Protein 8HLK (pdb70)

Nearest PDB structures (foldseek):
  8hlk-assembly1_A-2  TM=1.001E+00  e=0.000E+00  Microcystis aeruginosa
  9bfe-assembly1_B  TM=8.488E-01  e=1.029E-86  Brevibacillus parabrevis
  5n81-assembly2_B  TM=9.228E-01  e=1.358E-44  Brevibacillus parabrevis
  7ywj-assembly2_B  TM=9.121E-01  e=2.657E-44  Brevibacillus parabrevis
  8g98-assembly2_B  TM=8.875E-01  e=1.009E-35  Acinetobacter baumannii AB307-0294

Radius of gyration: 35.36 Å; Cα contacts (8 Å, |Δi|>4): 1828; chains: 1; bounding box: 59×69×119 Å

InterPro domains:
  IPR000873 AMP-dependent synthetase/ligase domain [PF00501] (478-823)
  IPR001242 Condensation domain [PF00668] (13-458)
  IPR001242 Condensation domain [PF00668] (1062-1270)
  IPR009081 Phosphopantetheine binding ACP domain [PF00550] (982-1042)
  IPR009081 Phosphopantetheine binding ACP domain [PS50075] (974-1049)
  IPR010071 Amino acid adenylation domain [TIGR01733] (499-895)
  IPR020459 AMP-binding [PR00154] (615-626)
  IPR020459 AMP-binding [PR00154] (627-635)
  IPR020806 Polyketide synthase-like, phosphopantetheine-binding domain [SM00823] (980-1049)
  IPR020845 AMP-binding, conserved site [PS00455] (620-631)
  IPR023213 Chloramphenicol acetyltransferase-like domain superfamily [G3DSA:3.30.559.10] (18-389)
  IPR023213 Chloramphenicol acetyltransferase-like domain superfamily [G3DSA:3.30.559.10] (1068-1242)
  IPR025110 AMP-binding enzyme, C-terminal domain [PF13193] (879-953)
  IPR036736 ACP-like superfamily [G3DSA:1.10.1200.10] (968-1049)
  IPR036736 ACP-like superfamily [SSF47336] (972-1043)
  IPR045851 AMP-binding enzyme domain superfamily [G3DSA:3.30.300.30] (865-967)

Organism: Microcystis aeruginosa (NCBI:txid1126)

Sequence (910 aa):
SIYPLSPMQEGMLFHSLYTPDSGIYCSQTLITLEGEINLTVFRQAWEKVVERHSVLRTLFLWIVRKKVDLPWDYQDWRNLLLQTERQQGFEFKVAPLMRCLMIQLSDQTYKFLCNHHHIILDGWSMPIIYQEVLGFYEAGIQGKSHHLPSPRPYQDYIVWLQEQNPSVAESYWQRTLEGFMTPTPLRVDRLQPTYKEYNCHLSASLSKDLQSLAQKHNLTLSTLVQAAWAILLSRYSGESEVLFGVTVSGRPHDLSGVERRVGLFINTLPLRVSIRESDLLLSWLQELQQKQAEIQDYAYVSLAEIQRLSDIPPGVPLFESLVVFENYSLRVKDVENFEETNYPLTVVAIPRQELLIQLIYDTSRFTQDTIERMAGHLQTILTGIVTDPRQRVTQLPILTTQEQHQLLVEWNNTEADYPLDKSLHQLFEEQAAQNPQGIAVIFEDQKLTYQQLNNRGNQLAHCLRDKGVGPESLVGIFMERSLEMVIGLLGILKAGGAYVPLDPDYPTERLGDILSDSGVSLVLTQESLGDFLPQTGAESLCLDRDWEKIATYSPENHFNLTTPENLAYVIYTSGKPKGVLISHRGLMNLICWHQDAFEITPLDKITQLARIAFDAAVWELWPCLTAGASLVLVKPEIMQSPPDLRDWLIAQEITVSFLPTPLVEKILSLEWDENIALRIILTGGDKLHHYPSGLMPFKLINNYGPTENSVVTTSGLVRDYEEGNPPSPSIGKPVYNTKIYILDQNLQPLPIGVPGELHISSVGLARGYLNRLELTQEKFISNPFNSGILYKTGDLVRYLPEGNIEFLGRIDNQVKLRGLRIELGEIEAVLETHSEVEKAVVILREDTSDNQRLVAYIVRKSPSLGIGELRRFLQQQLPAYMVPSAFVILSDFPLNNNGKIDRKKLPVPD

Foldseek 3Di:
DKFFAAPVLVVQVVCLVPPPLDCLQKWKKKFQFDDDAPPVQLQVLQVVLCQQAQLQQKADDVRIIDGDRDATEDADDAEVVCCCVDVPVPDSDAHRDSHGSWYWYAYHSGMIMIIHGLSWFDPQFVVVSVVSSVQSRVQPVVVHDSDDDRADHCSVVRVVLVVDDLVVLLVVLLVVQEVFAAALFQLLWDFAADKDKDKQWDDLVLLVLLCVVCVVQVHDSLLLLVLLVLLNSCQQRLFQKHKAKEFDPQRDPVCSPPDDGTTRGATIDIQIAGADQQAFQRVSSVVSRVSVVVNSVSRSAHLVSSCVSHNYDPPDHNYLEYEYEPVDNDIDDIDIPSVSDDRQWYWYWDSDSTIMIMIMHRCNIHPPVSVVQVSQQSNQQSVQCSVDRRDRSNFRDRGDPVQCCVAFPVLQPFADDFCQFDFLLVLLVVLCVVFVQFFAEAEPHDTAGSLRLLLLLLLLLVVVVVVPAAFAAEEEEAEDPDSLRSSVLSNSVLVNHAYEYDFQPDQQVVLVVSCVLNVHQEYEYAPVRVVRHDPNNHHYDHCHPCVVVSNVGGSDRDPDDYHQQTFHYWAFDPVHTWIFTWGRSLLRQLLVQVCVVVVDAQDAEFEAEFGPNDLVNVSRRRNRSSHNHYYYYDDVVQLVDLVSVLVVCQVVQGAEYEDEQVSVLVVLPPQHDQDGNHAEYEYEDAFHQAAHDQNDNHWYKAFDDDPQFNGGFAIDTGHHDDPLADRGDFNHGGIHQKRKAFARPVRHGHGASRKGWIKMFGSRGTPATRPCVVVRDVAWDQDPSDRTIIGTDQWIWGAHDVGTIGTQGGVVQDDHSLPQSRRQSSLQSQLCPPAQFSGKGKGQALDDDPHGQIEMETEGPDPPDDPVNSQVSSCVRHNPSSGTPYYHYDNDFCADSRGYGDSNPDDHDD

B-factor: mean 69.95, std 33.74, range [22.79, 327.16]

Secondary structure (DSSP, 8-state):
--BPPPHHHHHHHHHHHHS-S--SSEEEEEEEE-S---HHHHHHHHHHHHHHSGGGGEEEE--EEEE-S-------------IIIIIIT-------SSS-SEEEE--SS-EEEEEEETTT--TTHHHHHHHHHHHHHHSSSSS-----PPPP-SSHHHHHHHHS-HHHHHHHHHHHTTT--SPPP-SSS-----EEEEEEEPPHHHHHHHHHHHHHHT--HHHHHHHHHHHHHHHHH--SEEEEEEE-----TTTTSS----S----EEEEEEE--TT-BHHHHHHHHHHHHHHHHHT-SS-HHHHHHHSSSPTTS-S-SEEEEE-----EEEEEE--TT---SEEEEEEESSSEEEEEEEETTT--HHHHHHHHHHHHHHHHHHHH-TTSBGGGS--S-HHHHHIIIIITT-------SS--HHHHHHHHHHH-TTSEEEEETTEEEEHHHHHHHHHHHHHHHHHTT--TT-EEEE---SSHHHHHHHHHHHHHT-EEEE--TTS-HHHHHHHHHHHT-SEEEE-HHHHTTS--SS-EEEETTTTHHHHHTS--S-------TTSEEEEEEE----EEEEEEHHHHHHHHHHHHHHTT--TT-EEEE-S-TTSGGGHHHHHHHHTTT-EEEE--HHHHT-HHHHHHHHHHTT-SEEE--HHHHHHHTTS---SS-S--EEEEESS----PPPTT-SSEEEEEE--GGGSS-SEEEEE-S--SS--SS----EE-TTEEEEEE-TTS-B--TT--EEEEEEETT--SEETT-HHHHHHHEEE-SSSSSEEEEEEEEEEE-TTS-EEEEEEGGG--TT---SS-HHHHHHHHHHSTTEEEEEEES-SS-SS----EEEEEESSTT--HHHHHHHHHHHS-SSSS-SEEEEESS--B-TTS-B-GGGSPPP-

Structure (mmCIF, N/CA/C/O backbone):
data_8HLK
#
_entry.id   8HLK
#
_cell.length_a   152.534
_cell.length_b   152.534
_cell.length_c   135.738
_cell.angle_alpha   90.00
_cell.angle_beta   90.00
_cell.angle_gamma   120.00
#
_symmetry.space_group_name_H-M   'P 31 2 1'
#
loop_
_entity.id
_entity.type
_entity.pdbx_description
1 polymer 'Microcystin synthetase B (Fragment)'
2 non-polymer LEUCINE
3 non-polymer 'ADENOSINE MONOPHOSPHATE'
4 water water
#
loop_
_atom_site.group_PDB
_atom_site.id
_atom_site.type_symbol
_atom_site.label_atom_id
_atom_site.label_alt_id
_atom_site.label_comp_id
_atom_site.label_asym_id
_atom_site.label_entity_id
_atom_site.label_seq_id
_atom_site.pdbx_PDB_ins_code
_atom_site.Cartn_x
_atom_site.Cartn_y
_atom_site.Cartn_z
_atom_site.occupancy
_atom_site.B_iso_or_equiv
_atom_site.auth_seq_id
_atom_site.auth_comp_id
_atom_site.auth_asym_id
_atom_site.auth_atom_id
_atom_site.pdbx_PDB_model_num
ATOM 1 N N . SER A 1 14 ? 71.054 6.188 22.508 1.00 95.00 14 SER A N 1
ATOM 2 C CA . SER A 1 14 ? 69.949 5.753 21.612 1.00 97.65 14 SER A CA 1
ATOM 3 C C . SER A 1 14 ? 69.513 6.896 20.676 1.00 91.46 14 SER A C 1
ATOM 4 O O . SER A 1 14 ? 68.359 6.990 20.261 1.00 81.28 14 SER A O 1
ATOM 7 N N . ILE A 1 15 ? 70.463 7.764 20.317 1.00 95.20 15 ILE A N 1
ATOM 8 C CA . ILE A 1 15 ? 70.319 8.646 19.170 1.00 114.53 15 ILE A CA 1
ATOM 9 C C . ILE A 1 15 ? 71.079 7.987 18.029 1.00 118.94 15 ILE A C 1
ATOM 10 O O . ILE A 1 15 ? 72.308 7.882 18.078 1.00 117.96 15 ILE A O 1
ATOM 15 N N . TYR A 1 16 ? 70.336 7.512 17.022 1.00 105.88 16 TYR A N 1
ATOM 16 C CA . TYR A 1 16 ? 70.993 6.938 15.865 1.00 98.37 16 TYR A CA 1
ATOM 17 C C . TYR A 1 16 ? 70.212 7.207 14.580 1.00 79.02 16 TYR A C 1
ATOM 18 O O . TYR A 1 16 ? 68.976 7.258 14.555 1.00 61.14 16 TYR A O 1
ATOM 27 N N . PRO A 1 17 ? 70.960 7.382 13.467 1.00 87.81 17 PRO A N 1
ATOM 28 C CA . PRO A 1 17 ? 70.378 7.377 12.121 1.00 102.64 17 PRO A CA 1
ATOM 29 C C . PRO A 1 17 ? 69.893 5.995 11.648 1.00 100.61 17 PRO A C 1
ATOM 30 O O . PRO A 1 17 ? 70.529 4.982 11.960 1.00 83.17 17 PRO A O 1
ATOM 34 N N . LEU A 1 18 ? 68.781 5.971 10.877 1.00 87.38 18 LEU A N 1
ATOM 35 C CA . LEU A 1 18 ? 68.305 4.788 10.158 1.00 68.15 18 LEU A CA 1
ATOM 36 C C . LEU A 1 18 ? 69.357 4.280 9.169 1.00 67.78 18 LEU A C 1
ATOM 37 O O . LEU A 1 18 ? 70.188 5.042 8.698 1.00 65.53 18 LEU A O 1
ATOM 42 N N . SER A 1 19 ? 69.355 2.967 8.891 1.00 74.68 19 SER A N 1
ATOM 43 C CA . SER A 1 19 ? 70.067 2.434 7.734 1.00 67.62 19 SER A CA 1
ATOM 44 C C . SER A 1 19 ? 69.316 2.848 6.470 1.00 61.27 19 SER A C 1
ATOM 45 O O . SER A 1 19 ? 68.093 3.033 6.479 1.00 54.58 19 SER A O 1
ATOM 48 N N . PRO A 1 20 ? 70.007 2.941 5.322 1.00 54.28 20 PRO A N 1
ATOM 49 C CA . PRO A 1 20 ? 69.330 3.297 4.079 1.00 55.33 20 PRO A CA 1
ATOM 50 C C . PRO A 1 20 ? 68.100 2.404 3.924 1.00 58.78 20 PRO A C 1
ATOM 51 O O . PRO A 1 20 ? 66.988 2.848 3.635 1.00 56.03 20 PRO A O 1
ATOM 55 N N . MET A 1 21 ? 68.315 1.111 4.183 1.00 67.11 21 MET A N 1
ATOM 56 C CA . MET A 1 21 ? 67.269 0.125 3.994 1.00 62.91 21 MET A CA 1
ATOM 57 C C . MET A 1 21 ? 66.114 0.431 4.955 1.00 52.92 21 MET A C 1
ATOM 58 O O . MET A 1 21 ? 64.955 0.259 4.623 1.00 51.60 21 MET A O 1
ATOM 63 N N . GLN A 1 22 ? 66.431 0.955 6.140 1.00 63.60 22 GLN A N 1
ATOM 64 C CA . GLN A 1 22 ? 65.415 1.326 7.108 1.00 67.18 22 GLN A CA 1
ATOM 65 C C . GLN A 1 22 ? 64.638 2.552 6.628 1.00 60.74 22 GLN A C 1
ATOM 66 O O . GLN A 1 22 ? 63.421 2.616 6.786 1.00 55.58 22 GLN A O 1
ATOM 72 N N . GLU A 1 23 ? 65.348 3.538 6.074 1.00 59.86 23 GLU A N 1
ATOM 73 C CA . GLU A 1 23 ? 64.702 4.760 5.614 1.00 68.85 23 GLU A CA 1
ATOM 74 C C . GLU A 1 23 ? 63.692 4.423 4.528 1.00 70.80 23 GLU A C 1
ATOM 75 O O . GLU A 1 23 ? 62.491 4.666 4.709 1.00 67.63 23 GLU A O 1
ATOM 81 N N . GLY A 1 24 ? 64.220 3.866 3.422 1.00 62.70 24 GLY A N 1
ATOM 82 C CA . GLY A 1 24 ? 63.404 3.431 2.304 1.00 57.93 24 GLY A CA 1
ATOM 83 C C . GLY A 1 24 ? 62.091 2.851 2.806 1.00 56.29 24 GLY A C 1
ATOM 84 O O . GLY A 1 24 ? 61.020 3.329 2.471 1.00 69.00 24 GLY A O 1
ATOM 85 N N . MET A 1 25 ? 62.210 1.862 3.684 1.00 54.22 25 MET A N 1
ATOM 86 C CA . MET A 1 25 ? 61.075 1.190 4.270 1.00 54.66 25 MET A CA 1
ATOM 87 C C . MET A 1 25 ? 60.139 2.168 4.970 1.00 50.90 25 MET A C 1
ATOM 88 O O . MET A 1 25 ? 58.920 2.049 4.866 1.00 50.78 25 MET A O 1
ATOM 93 N N . LEU A 1 26 ? 60.707 3.108 5.723 1.00 52.13 26 LEU A N 1
ATOM 94 C CA . LEU A 1 26 ? 59.882 4.016 6.507 1.00 64.91 26 LEU A CA 1
ATOM 95 C C . LEU A 1 26 ? 59.004 4.855 5.576 1.00 68.62 26 LEU A C 1
ATOM 96 O O . LEU A 1 26 ? 57.768 4.805 5.680 1.00 69.19 26 LEU A O 1
ATOM 101 N N . PHE A 1 27 ? 59.675 5.597 4.675 1.00 62.48 27 PHE A N 1
ATOM 102 C CA . PHE A 1 27 ? 59.046 6.438 3.656 1.00 60.39 27 PHE A CA 1
ATOM 103 C C . PHE A 1 27 ? 57.949 5.701 2.897 1.00 58.45 27 PHE A C 1
ATOM 104 O O . PHE A 1 27 ? 56.839 6.214 2.707 1.00 58.33 27 PHE A O 1
ATOM 112 N N . HIS A 1 28 ? 58.281 4.477 2.485 1.00 59.95 28 HIS A N 1
ATOM 113 C CA . HIS A 1 28 ? 57.337 3.644 1.777 1.00 61.08 28 HIS A CA 1
ATOM 114 C C . HIS A 1 28 ? 56.074 3.457 2.612 1.00 61.42 28 HIS A C 1
ATOM 115 O O . HIS A 1 28 ? 54.983 3.468 2.064 1.00 59.48 28 HIS A O 1
ATOM 122 N N . SER A 1 29 ? 56.219 3.345 3.938 1.00 68.62 29 SER A N 1
ATOM 123 C CA . SER A 1 29 ? 55.090 3.043 4.807 1.00 71.14 29 SER A CA 1
ATOM 124 C C . SER A 1 29 ? 54.290 4.305 5.099 1.00 72.31 29 SER A C 1
ATOM 125 O O . SER A 1 29 ? 53.060 4.263 5.131 1.00 69.85 29 SER A O 1
ATOM 128 N N . LEU A 1 30 ? 55.023 5.408 5.316 1.00 79.85 30 LEU A N 1
ATOM 129 C CA . LEU A 1 30 ? 54.469 6.706 5.681 1.00 81.46 30 LEU A CA 1
ATOM 130 C C . LEU A 1 30 ? 53.642 7.362 4.576 1.00 85.64 30 LEU A C 1
ATOM 131 O O . LEU A 1 30 ? 52.804 8.201 4.905 1.00 73.06 30 LEU A O 1
ATOM 136 N N . TYR A 1 31 ? 53.935 7.070 3.292 1.00 85.80 31 TYR A N 1
ATOM 137 C CA . TYR A 1 31 ? 53.339 7.835 2.206 1.00 76.63 31 TYR A CA 1
ATOM 138 C C . TYR A 1 31 ? 52.644 6.981 1.149 1.00 73.49 31 TYR A C 1
ATOM 139 O O . TYR A 1 31 ? 51.983 7.548 0.284 1.00 76.13 31 TYR A O 1
ATOM 148 N N . THR A 1 32 ? 52.799 5.653 1.163 1.00 73.58 32 THR A N 1
ATOM 149 C CA . THR A 1 32 ? 51.943 4.815 0.331 1.00 69.40 32 THR A CA 1
ATOM 150 C C . THR A 1 32 ? 50.737 4.413 1.170 1.00 75.90 32 THR A C 1
ATOM 151 O O . THR A 1 32 ? 50.838 4.399 2.393 1.00 84.91 32 THR A O 1
ATOM 155 N N . PRO A 1 33 ? 49.562 4.111 0.565 1.00 82.18 33 PRO A N 1
ATOM 156 C CA . PRO A 1 33 ? 48.369 3.778 1.348 1.00 97.62 33 PRO A CA 1
ATOM 157 C C . PRO A 1 33 ? 48.611 2.474 2.112 1.00 105.12 33 PRO A C 1
ATOM 158 O O . PRO A 1 33 ? 49.467 1.683 1.708 1.00 90.72 33 PRO A O 1
ATOM 162 N N . ASP A 1 34 ? 47.877 2.289 3.224 1.00 120.56 34 ASP A N 1
ATOM 163 C CA . ASP A 1 34 ? 48.005 1.110 4.074 1.00 124.60 34 ASP A CA 1
ATOM 164 C C . ASP A 1 34 ? 48.258 -0.109 3.182 1.00 118.52 34 ASP A C 1
ATOM 165 O O . ASP A 1 34 ? 47.519 -0.368 2.230 1.00 97.24 34 ASP A O 1
ATOM 170 N N . SER A 1 35 ? 49.355 -0.818 3.485 1.00 123.48 35 SER A N 1
ATOM 171 C CA . SER A 1 35 ? 50.006 -1.730 2.554 1.00 128.60 35 SER A CA 1
ATOM 172 C C . SER A 1 35 ? 50.116 -3.119 3.175 1.00 120.01 35 SER A C 1
ATOM 173 O O . SER A 1 35 ? 49.531 -4.081 2.682 1.00 115.59 35 SER A O 1
ATOM 176 N N . GLY A 1 36 ? 50.883 -3.208 4.264 1.00 106.68 36 GLY A N 1
ATOM 177 C CA . GLY A 1 36 ? 51.193 -4.489 4.864 1.00 93.42 36 GLY A CA 1
ATOM 178 C C . GLY A 1 36 ? 52.141 -5.300 3.987 1.00 86.08 36 GLY A C 1
ATOM 179 O O . GLY A 1 36 ? 52.163 -6.524 4.062 1.00 86.19 36 GLY A O 1
ATOM 180 N N . ILE A 1 37 ? 52.928 -4.612 3.155 1.00 82.55 37 ILE A N 1
ATOM 181 C CA . ILE A 1 37 ? 53.995 -5.266 2.418 1.00 88.73 37 ILE A CA 1
ATOM 182 C C . ILE A 1 37 ? 55.067 -5.653 3.433 1.00 83.33 37 ILE A C 1
ATOM 183 O O . ILE A 1 37 ? 55.669 -6.720 3.341 1.00 82.36 37 ILE A O 1
ATOM 188 N N . TYR A 1 38 ? 55.260 -4.763 4.412 1.00 85.13 38 TYR A N 1
ATOM 189 C CA . TYR A 1 38 ? 56.327 -4.861 5.393 1.00 80.40 38 TYR A CA 1
ATOM 190 C C . TYR A 1 38 ? 55.867 -5.538 6.689 1.00 81.29 38 TYR A C 1
ATOM 191 O O . TYR A 1 38 ? 56.613 -5.596 7.665 1.00 63.31 38 TYR A O 1
ATOM 200 N N . CYS A 1 39 ? 54.622 -6.021 6.698 1.00 74.75 39 CYS A N 1
ATOM 201 C CA . CYS A 1 39 ? 54.085 -6.754 7.821 1.00 74.96 39 CYS A CA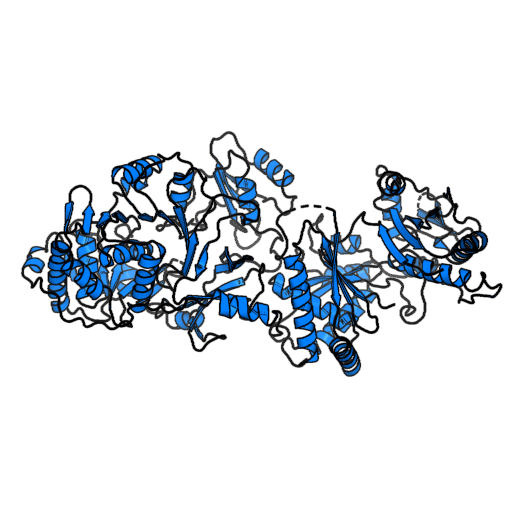 1
ATOM 202 C C . CYS A 1 39 ? 54.488 -8.213 7.670 1.00 77.17 39 CYS A C 1
ATOM 203 O O . CYS A 1 39 ? 54.112 -8.879 6.701 1.00 110.76 39 CYS A O 1
ATOM 206 N N . SER A 1 40 ? 55.300 -8.668 8.626 1.00 82.76 40 SER A N 1
ATOM 207 C CA . SER A 1 40 ? 55.591 -10.075 8.828 1.00 84.28 40 SER A CA 1
ATOM 208 C C . SER A 1 40 ? 54.791 -10.587 10.022 1.00 80.23 40 SER A C 1
ATOM 209 O O . SER A 1 40 ? 54.818 -9.977 11.095 1.00 74.69 40 SER A O 1
ATOM 212 N N . GLN A 1 41 ? 54.075 -11.696 9.791 1.00 74.67 41 GLN A N 1
ATOM 213 C CA . GLN A 1 41 ? 53.356 -12.426 10.820 1.00 74.85 41 GLN A CA 1
ATOM 214 C C . GLN A 1 41 ? 54.022 -13.790 11.021 1.00 78.85 41 GLN A C 1
ATOM 215 O O . GLN A 1 41 ? 54.610 -14.349 10.099 1.00 85.19 41 GLN A O 1
ATOM 221 N N . THR A 1 42 ? 53.966 -14.303 12.252 1.00 80.82 42 THR A N 1
ATOM 222 C CA . THR A 1 42 ? 54.439 -15.641 12.556 1.00 80.20 42 THR A CA 1
ATOM 223 C C . THR A 1 42 ? 53.430 -16.272 13.503 1.00 88.24 42 THR A C 1
ATOM 224 O O . THR A 1 42 ? 52.939 -15.590 14.397 1.00 101.73 42 THR A O 1
ATOM 228 N N . LEU A 1 43 ? 53.117 -17.554 13.295 1.00 85.67 43 LEU A N 1
ATOM 229 C CA . LEU A 1 43 ? 52.028 -18.184 14.017 1.00 85.67 43 LEU A CA 1
ATOM 230 C C . LEU A 1 43 ? 52.468 -19.544 14.556 1.00 103.54 43 LEU A C 1
ATOM 231 O O . LEU A 1 43 ? 52.873 -20.410 13.789 1.00 115.27 43 LEU A O 1
ATOM 236 N N . ILE A 1 44 ? 52.348 -19.733 15.878 1.00 118.99 44 ILE A N 1
ATOM 237 C CA . ILE A 1 44 ? 52.999 -20.825 16.593 1.00 112.02 44 ILE A CA 1
ATOM 238 C C . ILE A 1 44 ? 51.947 -21.742 17.224 1.00 111.12 44 ILE A C 1
ATOM 239 O O . ILE A 1 44 ? 51.256 -21.320 18.153 1.00 97.77 44 ILE A O 1
ATOM 244 N N . THR A 1 45 ? 51.847 -22.989 16.721 1.00 117.25 45 THR A N 1
ATOM 245 C CA . THR A 1 45 ? 51.035 -24.041 17.331 1.00 115.19 45 THR A CA 1
ATOM 246 C C . THR A 1 45 ? 51.773 -24.612 18.546 1.00 114.91 45 THR A C 1
ATOM 247 O O . THR A 1 45 ? 52.813 -25.261 18.412 1.00 108.03 45 THR A O 1
ATOM 251 N N . LEU A 1 46 ? 51.226 -24.353 19.738 1.00 123.69 46 LEU A N 1
ATOM 252 C CA . LEU A 1 46 ? 51.744 -24.889 20.990 1.00 133.14 46 LEU A CA 1
ATOM 253 C C . LEU A 1 46 ? 50.753 -25.920 21.531 1.00 164.61 46 LEU A C 1
ATOM 254 O O . LEU A 1 46 ? 49.549 -25.727 21.373 1.00 199.99 46 LEU A O 1
ATOM 259 N N . GLU A 1 47 ? 51.243 -27.002 22.171 1.00 176.59 47 GLU A N 1
ATOM 260 C CA . GLU A 1 47 ? 50.369 -27.888 22.940 1.00 161.67 47 GLU A CA 1
ATOM 261 C C . GLU A 1 47 ? 51.072 -28.462 24.176 1.00 143.87 47 GLU A C 1
ATOM 262 O O . GLU A 1 47 ? 52.293 -28.659 24.212 1.00 111.99 47 GLU A O 1
ATOM 268 N N . GLY A 1 48 ? 50.230 -28.744 25.183 1.00 136.10 48 GLY A N 1
ATOM 269 C CA . GLY A 1 48 ? 50.632 -28.866 26.573 1.00 132.07 48 GLY A CA 1
ATOM 270 C C . GLY A 1 48 ? 49.847 -27.879 27.434 1.00 132.69 48 GLY A C 1
ATOM 271 O O . GLY A 1 48 ? 48.732 -27.490 27.074 1.00 132.47 48 GLY A O 1
ATOM 272 N N . GLU A 1 49 ? 50.433 -27.505 28.578 1.00 123.52 49 GLU A N 1
ATOM 273 C CA . GLU A 1 49 ? 49.961 -26.368 29.354 1.00 122.61 49 GLU A CA 1
ATOM 274 C C . GLU A 1 49 ? 51.140 -25.426 29.571 1.00 112.45 49 GLU A C 1
ATOM 275 O O . GLU A 1 49 ? 52.296 -25.839 29.456 1.00 102.25 49 GLU A O 1
ATOM 281 N N . ILE A 1 50 ? 50.822 -24.154 29.853 1.00 106.26 50 ILE A N 1
ATOM 282 C CA . ILE A 1 50 ? 51.818 -23.098 29.952 1.00 115.14 50 ILE A CA 1
ATOM 283 C C . ILE A 1 50 ? 51.522 -22.222 31.163 1.00 105.99 50 ILE A C 1
ATOM 284 O O . ILE A 1 50 ? 50.383 -21.817 31.387 1.00 100.61 50 ILE A O 1
ATOM 289 N N . ASN A 1 51 ? 52.574 -21.870 31.900 1.00 104.56 51 ASN A N 1
ATOM 290 C CA . ASN A 1 51 ? 52.460 -20.746 32.804 1.00 121.25 51 ASN A CA 1
ATOM 291 C C . ASN A 1 51 ? 52.388 -19.463 31.972 1.00 110.50 51 ASN A C 1
ATOM 292 O O . ASN A 1 51 ? 53.422 -18.868 31.673 1.00 101.16 51 ASN A O 1
ATOM 297 N N . LEU A 1 52 ? 51.153 -19.056 31.625 1.00 97.18 52 LEU A N 1
ATOM 298 C CA . LEU A 1 52 ? 50.886 -17.831 30.880 1.00 93.22 52 LEU A CA 1
ATOM 299 C C . LEU A 1 52 ? 51.687 -16.672 31.479 1.00 93.51 52 LEU A C 1
ATOM 300 O O . LEU A 1 52 ? 52.307 -15.890 30.757 1.00 100.70 52 LEU A O 1
ATOM 305 N N . THR A 1 53 ? 51.670 -16.553 32.807 1.00 91.81 53 THR A N 1
ATOM 306 C CA . THR A 1 53 ? 52.301 -15.420 33.456 1.00 100.68 53 THR A CA 1
ATOM 307 C C . THR A 1 53 ? 53.778 -15.352 33.067 1.00 105.98 53 THR A C 1
ATOM 308 O O . THR A 1 53 ? 54.277 -14.268 32.791 1.00 94.86 53 THR A O 1
ATOM 312 N N . VAL A 1 54 ? 54.464 -16.507 33.050 1.00 120.80 54 VAL A N 1
ATOM 313 C CA . VAL A 1 54 ? 55.908 -16.565 32.844 1.00 122.18 54 VAL A CA 1
ATOM 314 C C . VAL A 1 54 ? 56.226 -16.512 31.348 1.00 117.00 54 VAL A C 1
ATOM 315 O O . VAL A 1 54 ? 57.242 -15.943 30.951 1.00 107.93 54 VAL A O 1
ATOM 319 N N . PHE A 1 55 ? 55.368 -17.116 30.520 1.00 106.33 55 PHE A N 1
ATOM 320 C CA . PHE A 1 55 ? 55.521 -17.023 29.078 1.00 98.32 55 PHE A CA 1
ATOM 321 C C . PHE A 1 55 ? 55.531 -15.555 28.649 1.00 95.76 55 PHE A C 1
ATOM 322 O O . PHE A 1 55 ? 56.389 -15.173 27.860 1.00 88.76 55 PHE A O 1
ATOM 330 N N . ARG A 1 56 ? 54.599 -14.739 29.172 1.00 87.32 56 ARG A N 1
ATOM 331 C CA . ARG A 1 56 ? 54.605 -13.307 28.898 1.00 93.72 56 ARG A CA 1
ATOM 332 C C . ARG A 1 56 ? 55.937 -12.703 29.366 1.00 100.95 56 ARG A C 1
ATOM 333 O O . ARG A 1 56 ? 56.627 -12.021 28.607 1.00 99.23 56 ARG A O 1
ATOM 341 N N . GLN A 1 57 ? 56.339 -12.987 30.607 1.00 112.60 57 GLN A N 1
ATOM 342 C CA . GLN A 1 57 ? 57.536 -12.375 31.169 1.00 114.08 57 GLN A CA 1
ATOM 343 C C . GLN A 1 57 ? 58.777 -12.795 30.382 1.00 113.70 57 GLN A C 1
ATOM 344 O O . GLN A 1 57 ? 59.767 -12.066 30.385 1.00 105.38 57 GLN A O 1
ATOM 350 N N . ALA A 1 58 ? 58.723 -13.972 29.732 1.00 111.31 58 ALA A N 1
ATOM 351 C CA . ALA A 1 58 ? 59.781 -14.419 28.834 1.00 98.10 58 ALA A CA 1
ATOM 352 C C . ALA A 1 58 ? 59.932 -13.410 27.697 1.00 91.71 58 ALA A C 1
ATOM 353 O O . ALA A 1 58 ? 61.024 -12.888 27.464 1.00 79.52 58 ALA A O 1
ATOM 355 N N . TRP A 1 59 ? 58.802 -13.112 27.040 1.00 83.71 59 TRP A N 1
ATOM 356 C CA . TRP A 1 59 ? 58.759 -12.165 25.941 1.00 83.01 59 TRP A CA 1
ATOM 357 C C . TRP A 1 59 ? 59.280 -10.805 26.396 1.00 90.10 59 TRP A C 1
ATOM 358 O O . TRP A 1 59 ? 60.047 -10.159 25.677 1.00 84.79 59 TRP A O 1
ATOM 369 N N . GLU A 1 60 ? 58.889 -10.394 27.607 1.00 92.33 60 GLU A N 1
ATOM 370 C CA . GLU A 1 60 ? 59.346 -9.122 28.150 1.00 105.52 60 GLU A CA 1
ATOM 371 C C . GLU A 1 60 ? 60.868 -9.168 28.339 1.00 98.13 60 GLU A C 1
ATOM 372 O O . GLU A 1 60 ? 61.562 -8.163 28.146 1.00 77.03 60 GLU A O 1
ATOM 378 N N . LYS A 1 61 ? 61.393 -10.341 28.718 1.00 100.94 61 LYS A N 1
ATOM 379 C CA . LYS A 1 61 ? 62.826 -10.486 28.909 1.00 107.53 61 LYS A CA 1
ATOM 380 C C . LYS A 1 61 ? 63.507 -10.233 27.566 1.00 93.29 61 LYS A C 1
ATOM 381 O O . LYS A 1 61 ? 64.464 -9.454 27.499 1.00 77.28 61 LYS A O 1
ATOM 387 N N . VAL A 1 62 ? 62.973 -10.848 26.495 1.00 81.54 62 VAL A N 1
ATOM 388 C CA . VAL A 1 62 ? 63.596 -10.713 25.186 1.00 79.31 62 VAL A CA 1
ATOM 389 C C . VAL A 1 62 ? 63.529 -9.248 24.761 1.00 74.17 62 VAL A C 1
ATOM 390 O O . VAL A 1 62 ? 64.522 -8.714 24.276 1.00 75.12 62 VAL A O 1
ATOM 394 N N . VAL A 1 63 ? 62.388 -8.599 25.037 1.00 63.45 63 VAL A N 1
ATOM 395 C CA . VAL A 1 63 ? 62.165 -7.213 24.670 1.00 62.24 63 VAL A CA 1
ATOM 396 C C . VAL A 1 63 ? 63.081 -6.281 25.453 1.00 70.08 63 VAL A C 1
ATOM 397 O O . VAL A 1 63 ? 63.322 -5.140 25.054 1.00 69.78 63 VAL A O 1
ATOM 401 N N . GLU A 1 64 ? 63.531 -6.746 26.610 1.00 73.23 64 GLU A N 1
ATOM 402 C CA . GLU A 1 64 ? 64.337 -5.906 27.467 1.00 76.16 64 GLU A CA 1
ATOM 403 C C . GLU A 1 64 ? 65.779 -5.944 26.962 1.00 68.43 64 GLU A C 1
ATOM 404 O O . GLU A 1 64 ? 66.563 -5.060 27.280 1.00 61.63 64 GLU A O 1
ATOM 410 N N . ARG A 1 65 ? 66.159 -6.965 26.183 1.00 74.62 65 ARG A N 1
ATOM 411 C CA . ARG A 1 65 ? 67.583 -7.147 25.914 1.00 85.52 65 ARG A CA 1
ATOM 412 C C . ARG A 1 65 ? 67.941 -6.714 24.498 1.00 81.69 65 ARG A C 1
ATOM 413 O O . ARG A 1 65 ? 68.934 -6.015 24.300 1.00 79.61 65 ARG A O 1
ATOM 421 N N . HIS A 1 66 ? 67.104 -7.097 23.530 1.00 77.76 66 HIS A N 1
ATOM 422 C CA . HIS A 1 66 ? 67.266 -6.677 22.148 1.00 68.25 66 HIS A CA 1
ATOM 423 C C . HIS A 1 66 ? 66.768 -5.246 21.939 1.00 74.68 66 HIS A C 1
ATOM 424 O O . HIS A 1 66 ? 65.558 -4.979 22.059 1.00 61.24 66 HIS A O 1
ATOM 431 N N . SER A 1 67 ? 67.701 -4.336 21.597 1.00 66.84 67 SER A N 1
ATOM 432 C CA . SER A 1 67 ? 67.356 -2.920 21.528 1.00 68.55 67 SER A CA 1
ATOM 433 C C . SER A 1 67 ? 66.248 -2.635 20.497 1.00 73.00 67 SER A C 1
ATOM 434 O O . SER A 1 67 ? 65.312 -1.910 20.816 1.00 75.40 67 SER A O 1
ATOM 437 N N . VAL A 1 68 ? 66.271 -3.264 19.309 1.00 78.59 68 VAL A N 1
ATOM 438 C CA . VAL A 1 68 ? 65.270 -2.998 18.274 1.00 71.95 68 VAL A CA 1
ATOM 439 C C . VAL A 1 68 ? 63.872 -3.376 18.753 1.00 68.19 68 VAL A C 1
ATOM 440 O O . VAL A 1 68 ? 62.884 -2.926 18.176 1.00 72.62 68 VAL A O 1
ATOM 444 N N . LEU A 1 69 ? 63.774 -4.225 19.777 1.00 69.40 69 LEU A N 1
ATOM 445 C CA . LEU A 1 69 ? 62.461 -4.690 20.197 1.00 72.61 69 LEU A CA 1
ATOM 446 C C . LEU A 1 69 ? 61.811 -3.664 21.115 1.00 68.70 69 LEU A C 1
ATOM 447 O O . LEU A 1 69 ? 60.694 -3.896 21.570 1.00 60.33 69 LEU A O 1
ATOM 452 N N . ARG A 1 70 ? 62.530 -2.563 21.377 1.00 64.87 70 ARG A N 1
ATOM 453 C CA . ARG A 1 70 ? 61.972 -1.386 22.029 1.00 80.97 70 ARG A CA 1
ATOM 454 C C . ARG A 1 70 ? 62.527 -0.115 21.355 1.00 97.79 70 ARG A C 1
ATOM 455 O O . ARG A 1 70 ? 63.026 0.806 22.019 1.00 77.56 70 ARG A O 1
ATOM 463 N N . THR A 1 71 ? 62.449 -0.056 20.010 1.00 94.54 71 THR A N 1
ATOM 464 C CA . THR A 1 71 ? 62.864 1.141 19.290 1.00 86.74 71 THR A CA 1
ATOM 465 C C . THR A 1 71 ? 61.639 1.827 18.695 1.00 85.43 71 THR A C 1
ATOM 466 O O . THR A 1 71 ? 60.579 1.199 18.538 1.00 71.35 71 THR A O 1
ATOM 470 N N . LEU A 1 72 ? 61.835 3.131 18.427 1.00 75.34 72 LEU A N 1
ATOM 471 C CA . LEU A 1 72 ? 60.847 3.991 17.797 1.00 79.24 72 LEU A CA 1
ATOM 472 C C . LEU A 1 72 ? 61.532 4.931 16.808 1.00 72.55 72 LEU A C 1
ATOM 473 O O . LEU A 1 72 ? 62.755 5.118 16.830 1.00 58.22 72 LEU A O 1
ATOM 478 N N . PHE A 1 73 ? 60.709 5.513 15.930 1.00 75.33 73 PHE A N 1
ATOM 479 C CA . PHE A 1 73 ? 61.236 6.293 14.824 1.00 88.99 73 PHE A CA 1
ATOM 480 C C . PHE A 1 73 ? 60.718 7.714 14.941 1.00 84.45 73 PHE A C 1
ATOM 481 O O . PHE A 1 73 ? 59.533 7.927 15.242 1.00 81.12 73 PHE A O 1
ATOM 489 N N . LEU A 1 74 ? 61.633 8.655 14.678 1.00 78.97 74 LEU A N 1
ATOM 490 C CA . LEU A 1 74 ? 61.288 10.070 14.634 1.00 93.86 74 LEU A CA 1
ATOM 491 C C . LEU A 1 74 ? 61.449 10.609 13.209 1.00 104.47 74 LEU A C 1
ATOM 492 O O . LEU A 1 74 ? 62.538 10.500 12.630 1.00 90.08 74 LEU A O 1
ATOM 497 N N . TRP A 1 75 ? 60.368 11.216 12.667 1.00 121.89 75 TRP A N 1
ATOM 498 C CA . TRP A 1 75 ? 60.341 11.678 11.280 1.00 115.59 75 TRP A CA 1
ATOM 499 C C . TRP A 1 75 ? 59.823 13.126 11.152 1.00 111.82 75 TRP A C 1
ATOM 500 O O . TRP A 1 75 ? 58.908 13.537 11.911 1.00 125.02 75 TRP A O 1
ATOM 511 N N . ILE A 1 84 ? 64.234 9.961 9.917 1.00 84.45 84 ILE A N 1
ATOM 512 C CA . ILE A 1 84 ? 65.702 10.214 9.746 1.00 90.89 84 ILE A CA 1
ATOM 513 C C . ILE A 1 84 ? 66.453 9.832 11.034 1.00 93.62 84 ILE A C 1
ATOM 514 O O . ILE A 1 84 ? 67.689 9.867 11.039 1.00 92.73 84 ILE A O 1
ATOM 519 N N . VAL A 1 85 ? 65.724 9.420 12.100 1.00 80.70 85 VAL A N 1
ATOM 520 C CA . VAL A 1 85 ? 66.331 9.082 13.390 1.00 92.28 85 VAL A CA 1
ATOM 521 C C . VAL A 1 85 ? 65.494 8.026 14.139 1.00 94.05 85 VAL A C 1
ATOM 522 O O . VAL A 1 85 ? 64.247 8.038 14.125 1.00 78.99 85 VAL A O 1
ATOM 526 N N . ARG A 1 86 ? 66.219 7.125 14.834 1.00 82.07 86 ARG A N 1
ATOM 527 C CA . ARG A 1 86 ? 65.617 6.047 15.608 1.00 84.32 86 ARG A CA 1
ATOM 528 C C . ARG A 1 86 ? 66.054 6.132 17.076 1.00 83.17 86 ARG A C 1
ATOM 529 O O . ARG A 1 86 ? 67.205 6.501 17.355 1.00 69.64 86 ARG A O 1
ATOM 537 N N . LYS A 1 87 ? 65.131 5.740 17.987 1.00 72.45 87 LYS A N 1
ATOM 538 C CA . LYS A 1 87 ? 65.298 5.860 19.433 1.00 84.10 87 LYS A CA 1
ATOM 539 C C . LYS A 1 87 ? 65.033 4.511 20.097 1.00 94.76 87 LYS A C 1
ATOM 540 O O . LYS A 1 87 ? 63.975 3.919 19.867 1.00 88.50 87 LYS A O 1
ATOM 546 N N . LYS A 1 88 ? 65.994 4.056 20.921 1.00 106.47 88 LYS A N 1
ATOM 547 C CA . LYS A 1 88 ? 65.798 2.939 21.839 1.00 114.80 88 LYS A CA 1
ATOM 548 C C . LYS A 1 88 ? 65.648 3.502 23.252 1.00 108.98 88 LYS A C 1
ATOM 549 O O . LYS A 1 88 ? 66.400 4.404 23.609 1.00 107.54 88 LYS A O 1
ATOM 555 N N . VAL A 1 89 ? 64.728 2.930 24.055 1.00 102.46 89 VAL A N 1
ATOM 556 C CA . VAL A 1 89 ? 64.158 3.634 25.193 1.00 102.40 89 VAL A CA 1
ATOM 557 C C . VAL A 1 89 ? 64.409 2.906 26.525 1.00 117.35 89 VAL A C 1
ATOM 558 O O . VAL A 1 89 ? 64.880 3.550 27.462 1.00 134.25 89 VAL A O 1
ATOM 562 N N . ASP A 1 90 ? 64.113 1.592 26.561 1.00 123.69 90 ASP A N 1
ATOM 563 C CA . ASP A 1 90 ? 64.188 0.755 27.797 1.00 118.08 90 ASP A CA 1
ATOM 564 C C . ASP A 1 90 ? 62.866 0.923 28.559 1.00 103.89 90 ASP A C 1
ATOM 565 O O . ASP A 1 90 ? 62.919 1.397 29.711 1.00 105.53 90 ASP A O 1
ATOM 570 N N . LEU A 1 91 ? 61.731 0.548 27.945 1.00 101.73 91 LEU A N 1
ATOM 571 C CA . LEU A 1 91 ? 60.413 0.788 28.606 1.00 104.14 91 LEU A CA 1
ATOM 572 C C . LEU A 1 91 ? 59.281 -0.094 28.048 1.00 108.35 91 LEU A C 1
ATOM 573 O O . LEU A 1 91 ? 58.722 -0.866 28.851 1.00 116.73 91 LEU A O 1
ATOM 578 N N . PRO A 1 92 ? 58.892 -0.048 26.749 1.00 115.12 92 PRO A N 1
ATOM 579 C CA . PRO A 1 92 ? 57.714 -0.780 26.245 1.00 121.31 92 PRO A CA 1
ATOM 580 C C . PRO A 1 92 ? 57.923 -2.287 26.050 1.00 143.66 92 PRO A C 1
ATOM 581 O O . PRO A 1 92 ? 59.052 -2.731 26.123 1.00 157.24 92 PRO A O 1
ATOM 585 N N . TRP A 1 93 ? 56.830 -3.021 25.810 1.00 155.88 93 TRP A N 1
ATOM 586 C CA . TRP A 1 93 ? 56.912 -4.491 25.603 1.00 172.08 93 TRP A CA 1
ATOM 587 C C . TRP A 1 93 ? 55.773 -4.961 24.701 1.00 144.15 93 TRP A C 1
ATOM 588 O O . TRP A 1 93 ? 55.367 -4.192 23.807 1.00 102.96 93 TRP A O 1
ATOM 599 N N . ASP A 1 94 ? 55.251 -6.165 24.947 1.00 140.86 94 ASP A N 1
ATOM 600 C CA . ASP A 1 94 ? 54.227 -6.748 24.106 1.00 132.51 94 ASP A CA 1
ATOM 601 C C . ASP A 1 94 ? 52.863 -6.695 24.781 1.00 125.50 94 ASP A C 1
ATOM 602 O O . ASP A 1 94 ? 52.743 -6.910 25.989 1.00 119.72 94 ASP A O 1
ATOM 607 N N . TYR A 1 95 ? 51.840 -6.393 23.982 1.00 124.74 95 TYR A N 1
ATOM 608 C CA . TYR A 1 95 ? 50.474 -6.619 24.405 1.00 140.01 95 TYR A CA 1
ATOM 609 C C . TYR A 1 95 ? 49.759 -7.848 23.875 1.00 133.23 95 TYR A C 1
ATOM 610 O O . TYR A 1 95 ? 49.725 -8.030 22.661 1.00 136.61 95 TYR A O 1
ATOM 619 N N . GLN A 1 96 ? 49.214 -8.675 24.784 1.00 128.30 96 GLN A N 1
ATOM 620 C CA . GLN A 1 96 ? 48.192 -9.643 24.406 1.00 127.55 96 GLN A CA 1
ATOM 621 C C . GLN A 1 96 ? 46.877 -8.888 24.268 1.00 138.44 96 GLN A C 1
ATOM 622 O O . GLN A 1 96 ? 46.689 -7.868 24.929 1.00 138.99 96 GLN A O 1
ATOM 628 N N . ASP A 1 97 ? 45.988 -9.395 23.405 1.00 154.85 97 ASP A N 1
ATOM 629 C CA . ASP A 1 97 ? 44.744 -8.707 23.092 1.00 178.84 97 ASP A CA 1
ATOM 630 C C . ASP A 1 97 ? 43.570 -9.518 23.638 1.00 186.49 97 ASP A C 1
ATOM 631 O O . ASP A 1 97 ? 42.733 -8.982 24.369 1.00 181.26 97 ASP A O 1
ATOM 636 N N . TRP A 1 98 ? 43.532 -10.815 23.298 1.00 180.60 98 TRP A N 1
ATOM 637 C CA . TRP A 1 98 ? 42.542 -11.721 23.862 1.00 155.99 98 TRP A CA 1
ATOM 638 C C . TRP A 1 98 ? 43.066 -13.160 23.905 1.00 138.01 98 TRP A C 1
ATOM 639 O O . TRP A 1 98 ? 44.249 -13.420 23.684 1.00 133.04 98 TRP A O 1
ATOM 650 N N . ARG A 1 99 ? 42.172 -14.074 24.293 1.00 119.95 99 ARG A N 1
ATOM 651 C CA . ARG A 1 99 ? 42.402 -15.508 24.303 1.00 112.78 99 ARG A CA 1
ATOM 652 C C . ARG A 1 99 ? 41.038 -16.165 24.081 1.00 130.17 99 ARG A C 1
ATOM 653 O O . ARG A 1 99 ? 40.104 -15.494 23.656 1.00 172.25 99 ARG A O 1
ATOM 661 N N . ASN A 1 100 ? 40.894 -17.462 24.373 1.00 137.30 100 ASN A N 1
ATOM 662 C CA . ASN A 1 100 ? 39.581 -18.092 24.459 1.00 120.41 100 ASN A CA 1
ATOM 663 C C . ASN A 1 100 ? 38.699 -17.634 23.289 1.00 107.65 100 ASN A C 1
ATOM 664 O O . ASN A 1 100 ? 38.107 -18.520 22.647 1.00 102.69 100 ASN A O 1
ATOM 669 N N . LEU A 1 112 ? 35.452 -24.455 12.416 1.00 109.59 112 LEU A N 1
ATOM 670 C CA . LEU A 1 112 ? 35.218 -23.161 13.118 1.00 127.50 112 LEU A CA 1
ATOM 671 C C . LEU A 1 112 ? 36.551 -22.432 13.315 1.00 145.23 112 LEU A C 1
ATOM 672 O O . LEU A 1 112 ? 36.855 -21.997 14.424 1.00 147.59 112 LEU A O 1
ATOM 677 N N . LEU A 1 113 ? 37.312 -22.249 12.216 1.00 153.30 113 LEU A N 1
ATOM 678 C CA . LEU A 1 113 ? 38.692 -21.769 12.273 1.00 148.90 113 LEU A CA 1
ATOM 679 C C . LEU A 1 113 ? 38.724 -20.277 12.608 1.00 145.48 113 LEU A C 1
ATOM 680 O O . LEU A 1 113 ? 39.304 -19.900 13.622 1.00 127.39 113 LEU A O 1
ATOM 685 N N . LEU A 1 114 ? 38.129 -19.439 11.743 1.00 151.79 114 LEU A N 1
ATOM 686 C CA . LEU A 1 114 ? 37.736 -18.071 12.079 1.00 164.23 114 LEU A CA 1
ATOM 687 C C . LEU A 1 114 ? 38.946 -17.170 12.324 1.00 152.97 114 LEU A C 1
ATOM 688 O O . LEU A 1 114 ? 38.759 -16.016 12.705 1.00 137.05 114 LEU A O 1
ATOM 693 N N . GLN A 1 115 ? 40.164 -17.685 12.095 1.00 156.21 115 GLN A N 1
ATOM 694 C CA . GLN A 1 115 ? 41.390 -16.969 12.425 1.00 147.82 115 GLN A CA 1
ATOM 695 C C . GLN A 1 115 ? 41.919 -16.319 11.152 1.00 141.89 115 GLN A C 1
ATOM 696 O O . GLN A 1 115 ? 42.034 -15.096 11.065 1.00 120.17 115 GLN A O 1
ATOM 702 N N . THR A 1 116 ? 42.218 -17.179 10.170 1.00 148.28 116 THR A N 1
ATOM 703 C CA . THR A 1 116 ? 42.568 -16.750 8.835 1.00 147.49 116 THR A CA 1
ATOM 704 C C . THR A 1 116 ? 41.467 -15.771 8.454 1.00 150.69 116 THR A C 1
ATOM 705 O O . THR A 1 116 ? 41.713 -14.573 8.301 1.00 135.47 116 THR A O 1
ATOM 709 N N . GLU A 1 117 ? 40.240 -16.303 8.508 1.00 168.64 117 GLU A N 1
ATOM 710 C CA . GLU A 1 117 ? 39.041 -15.675 7.977 1.00 180.27 117 GLU A CA 1
ATOM 711 C C . GLU A 1 117 ? 39.046 -14.168 8.205 1.00 186.61 117 GLU A C 1
ATOM 712 O O . GLU A 1 117 ? 38.933 -13.392 7.261 1.00 192.76 117 GLU A O 1
ATOM 718 N N . ARG A 1 118 ? 39.198 -13.772 9.467 1.00 188.22 118 ARG A N 1
ATOM 719 C CA . ARG A 1 118 ? 39.161 -12.371 9.848 1.00 182.86 118 ARG A CA 1
ATOM 720 C C . ARG A 1 118 ? 40.354 -12.112 10.760 1.00 166.01 118 ARG A C 1
ATOM 721 O O . ARG A 1 118 ? 41.157 -11.221 10.492 1.00 134.90 118 ARG A O 1
ATOM 729 N N . GLN A 1 119 ? 40.461 -12.948 11.803 1.00 176.85 119 GLN A N 1
ATOM 730 C CA . GLN A 1 119 ? 41.294 -12.678 12.962 1.00 173.45 119 GLN A CA 1
ATOM 731 C C . GLN A 1 119 ? 42.753 -12.568 12.539 1.00 145.56 119 GLN A C 1
ATOM 732 O O . GLN A 1 119 ? 43.561 -12.024 13.282 1.00 132.43 119 GLN A O 1
ATOM 738 N N . GLN A 1 120 ? 43.085 -13.064 11.345 1.00 136.67 120 GLN A N 1
ATOM 739 C CA . GLN A 1 120 ? 44.438 -12.904 10.851 1.00 135.73 120 GLN A CA 1
ATOM 740 C C . GLN A 1 120 ? 44.475 -12.016 9.613 1.00 133.70 120 GLN A C 1
ATOM 741 O O . GLN A 1 120 ? 45.554 -11.620 9.197 1.00 114.01 120 GLN A O 1
ATOM 747 N N . GLY A 1 121 ? 43.319 -11.707 9.019 1.00 138.45 121 GLY A N 1
ATOM 748 C CA . GLY A 1 121 ? 43.307 -10.992 7.756 1.00 135.47 121 GLY A CA 1
ATOM 749 C C . GLY A 1 121 ? 43.533 -9.493 7.932 1.00 145.76 121 GLY A C 1
ATOM 750 O O . GLY A 1 121 ? 43.990 -8.833 7.003 1.00 167.26 121 GLY A O 1
ATOM 751 N N . PHE A 1 122 ? 43.267 -8.977 9.139 1.00 138.85 122 PHE A N 1
ATOM 752 C CA . PHE A 1 122 ? 42.806 -7.607 9.301 1.00 137.43 122 PHE A CA 1
ATOM 753 C C . PHE A 1 122 ? 43.937 -6.655 9.693 1.00 133.77 122 PHE A C 1
ATOM 754 O O . PHE A 1 122 ? 43.662 -5.580 10.222 1.00 134.75 122 PHE A O 1
ATOM 762 N N . GLU A 1 123 ? 45.196 -7.003 9.390 1.00 137.12 123 GLU A N 1
ATOM 763 C CA . GLU A 1 123 ? 46.332 -6.234 9.891 1.00 130.66 123 GLU A CA 1
ATOM 764 C C . GLU A 1 123 ? 46.904 -5.378 8.767 1.00 133.21 123 GLU A C 1
ATOM 765 O O . GLU A 1 123 ? 47.693 -5.848 7.936 1.00 91.70 123 GLU A O 1
ATOM 771 N N . PHE A 1 124 ? 46.415 -4.129 8.777 1.00 144.19 124 PHE A N 1
ATOM 772 C CA . PHE A 1 124 ? 47.006 -2.979 8.117 1.00 149.30 124 PHE A CA 1
ATOM 773 C C . PHE A 1 124 ? 47.209 -1.879 9.165 1.00 144.50 124 PHE A C 1
ATOM 774 O O . PHE A 1 124 ? 46.481 -0.888 9.156 1.00 171.72 124 PHE A O 1
ATOM 782 N N . LYS A 1 125 ? 48.188 -2.061 10.077 1.00 119.33 125 LYS A N 1
ATOM 783 C CA . LYS A 1 125 ? 48.440 -1.095 11.142 1.00 107.33 125 LYS A CA 1
ATOM 784 C C . LYS A 1 125 ? 49.731 -1.388 11.928 1.00 101.78 125 LYS A C 1
ATOM 785 O O . LYS A 1 125 ? 49.824 -2.408 12.613 1.00 103.52 125 LYS A O 1
ATOM 791 N N . VAL A 1 126 ? 50.711 -0.459 11.877 1.00 99.65 126 VAL A N 1
ATOM 792 C CA . VAL A 1 126 ? 51.823 -0.388 12.835 1.00 107.81 126 VAL A CA 1
ATOM 793 C C . VAL A 1 126 ? 52.261 1.084 12.961 1.00 94.79 126 VAL A C 1
ATOM 794 O O . VAL A 1 126 ? 52.521 1.712 11.942 1.00 99.68 126 VAL A O 1
ATOM 798 N N . ALA A 1 127 ? 52.351 1.598 14.191 1.00 80.76 127 ALA A N 1
ATOM 799 C CA . ALA A 1 127 ? 52.839 2.983 14.394 1.00 74.57 127 ALA A CA 1
ATOM 800 C C . ALA A 1 127 ? 54.299 2.943 14.859 1.00 69.61 127 ALA A C 1
ATOM 801 O O . ALA A 1 127 ? 54.610 2.115 15.736 1.00 69.84 127 ALA A O 1
ATOM 803 N N . PRO A 1 128 ? 55.204 3.794 14.323 1.00 86.14 128 PRO A N 1
ATOM 804 C CA . PRO A 1 128 ? 56.599 3.852 14.785 1.00 95.99 128 PRO A CA 1
ATOM 805 C C . PRO A 1 128 ? 56.712 4.499 16.173 1.00 101.38 128 PRO A C 1
ATOM 806 O O . PRO A 1 128 ? 57.577 5.338 16.351 1.00 75.21 128 PRO A O 1
ATOM 810 N N . LEU A 1 129 ? 55.854 4.094 17.113 1.00 132.18 129 LEU A N 1
ATOM 811 C CA . LEU A 1 129 ? 55.851 4.676 18.481 1.00 139.79 129 LEU A CA 1
ATOM 812 C C . LEU A 1 129 ? 56.821 3.886 19.363 1.00 157.98 129 LEU A C 1
ATOM 813 O O . LEU A 1 129 ? 57.209 2.775 18.954 1.00 176.99 129 LEU A O 1
ATOM 818 N N . MET A 1 130 ? 57.202 4.436 20.521 1.00 156.09 130 MET A N 1
ATOM 819 C CA . MET A 1 130 ? 58.063 3.674 21.463 1.00 148.74 130 MET A CA 1
ATOM 820 C C . MET A 1 130 ? 57.443 2.288 21.636 1.00 123.21 130 MET A C 1
ATOM 821 O O . MET A 1 130 ? 58.184 1.294 21.499 1.00 74.12 130 MET A O 1
ATOM 826 N N . ARG A 1 131 ? 56.135 2.234 21.912 1.00 139.57 131 ARG A N 1
ATOM 827 C CA . ARG A 1 131 ? 55.434 0.928 22.014 1.00 151.63 131 ARG A CA 1
ATOM 828 C C . ARG A 1 131 ? 56.005 -0.006 20.946 1.00 145.84 131 ARG A C 1
ATOM 829 O O . ARG A 1 131 ? 55.787 0.270 19.749 1.00 154.01 131 ARG A O 1
ATOM 837 N N . CYS A 1 132 ? 56.709 -1.060 21.367 1.00 112.27 132 CYS A N 1
ATOM 838 C CA . CYS A 1 132 ? 57.351 -1.995 20.405 1.00 108.92 132 CYS A CA 1
ATOM 839 C C . CYS A 1 132 ? 56.429 -2.232 19.205 1.00 99.77 132 CYS A C 1
ATOM 840 O O . CYS A 1 132 ? 55.245 -2.567 19.420 1.00 136.90 132 CYS A O 1
ATOM 843 N N . LEU A 1 133 ? 56.953 -2.079 17.985 1.00 74.66 133 LEU A N 1
ATOM 844 C CA . LEU A 1 133 ? 56.141 -2.377 16.775 1.00 77.10 133 LEU A CA 1
ATOM 845 C C . LEU A 1 133 ? 56.032 -3.899 16.653 1.00 66.26 133 LEU A C 1
ATOM 846 O O . LEU A 1 133 ? 56.548 -4.447 15.659 1.00 61.73 133 LEU A O 1
ATOM 851 N N . MET A 1 134 ? 55.386 -4.547 17.627 1.00 69.22 134 MET A N 1
ATOM 852 C CA . MET A 1 134 ? 55.294 -6.029 17.648 1.00 66.45 134 MET A CA 1
ATOM 853 C C . MET A 1 134 ? 54.085 -6.419 18.500 1.00 67.24 134 MET A C 1
ATOM 854 O O . MET A 1 134 ? 54.183 -6.294 19.736 1.00 70.32 134 MET A O 1
ATOM 859 N N . ILE A 1 135 ? 52.986 -6.862 17.876 1.00 70.31 135 ILE A N 1
ATOM 860 C CA . ILE A 1 135 ? 51.792 -7.130 18.670 1.00 87.62 135 ILE A CA 1
ATOM 861 C C . ILE A 1 135 ? 51.594 -8.647 18.693 1.00 86.71 135 ILE A C 1
ATOM 862 O O . ILE A 1 135 ? 51.778 -9.314 17.683 1.00 89.02 135 ILE A O 1
ATOM 867 N N . GLN A 1 136 ? 51.260 -9.199 19.864 1.00 87.46 136 GLN A N 1
ATOM 868 C CA . GLN A 1 136 ? 51.156 -10.637 20.022 1.00 88.83 136 GLN A CA 1
ATOM 869 C C . GLN A 1 136 ? 49.758 -10.999 20.501 1.00 87.10 136 GLN A C 1
ATOM 870 O O . GLN A 1 136 ? 48.965 -10.101 20.775 1.00 89.94 136 GLN A O 1
ATOM 876 N N . LEU A 1 137 ? 49.521 -12.320 20.561 1.00 83.10 137 LEU A N 1
ATOM 877 C CA . LEU A 1 137 ? 48.204 -12.852 20.981 1.00 102.09 137 LEU A CA 1
ATOM 878 C C . LEU A 1 137 ? 48.493 -14.348 21.159 1.00 115.62 137 LEU A C 1
ATOM 879 O O . LEU A 1 137 ? 49.288 -14.878 20.361 1.00 114.01 137 LEU A O 1
ATOM 884 N N . SER A 1 138 ? 47.962 -14.896 22.270 1.00 113.07 138 SER A N 1
ATOM 885 C CA . SER A 1 138 ? 47.980 -16.349 22.576 1.00 110.75 138 SER A CA 1
ATOM 886 C C . SER A 1 138 ? 46.493 -16.703 22.565 1.00 107.72 138 SER A C 1
ATOM 887 O O . SER A 1 138 ? 45.710 -15.773 22.834 1.00 108.05 138 SER A O 1
ATOM 890 N N . ASP A 1 139 ? 46.093 -17.970 22.427 1.00 105.39 139 ASP A N 1
ATOM 891 C CA . ASP A 1 139 ? 44.699 -18.291 22.134 1.00 108.09 139 ASP A CA 1
ATOM 892 C C . ASP A 1 139 ? 44.150 -19.460 22.969 1.00 124.93 139 ASP A C 1
ATOM 893 O O . ASP A 1 139 ? 44.789 -19.933 23.902 1.00 136.73 139 ASP A O 1
ATOM 898 N N . GLN A 1 140 ? 42.918 -19.886 22.648 1.00 136.61 140 GLN A N 1
ATOM 899 C CA . GLN A 1 140 ? 42.189 -20.900 23.398 1.00 160.96 140 GLN A CA 1
ATOM 900 C C . GLN A 1 140 ? 42.791 -22.281 23.165 1.00 184.58 140 GLN A C 1
ATOM 901 O O . GLN A 1 140 ? 43.126 -22.989 24.115 1.00 215.89 140 GLN A O 1
ATOM 907 N N . THR A 1 141 ? 42.887 -22.660 21.885 1.00 180.95 141 THR A N 1
ATOM 908 C CA . THR A 1 141 ? 43.387 -23.968 21.501 1.00 186.59 141 THR A CA 1
ATOM 909 C C . THR A 1 141 ? 44.921 -23.921 21.422 1.00 201.00 141 THR A C 1
ATOM 910 O O . THR A 1 141 ? 45.540 -24.898 20.999 1.00 200.04 141 THR A O 1
ATOM 914 N N . TYR A 1 142 ? 45.522 -22.786 21.839 1.00 183.89 142 TYR A N 1
ATOM 915 C CA . TYR A 1 142 ? 46.937 -22.672 22.179 1.00 154.83 142 TYR A CA 1
ATOM 916 C C . TYR A 1 142 ? 47.748 -22.288 20.930 1.00 146.54 142 TYR A C 1
ATOM 917 O O . TYR A 1 142 ? 48.612 -23.050 20.501 1.00 143.37 142 TYR A O 1
ATOM 926 N N . LYS A 1 143 ? 47.490 -21.097 20.352 1.00 137.87 143 LYS A N 1
ATOM 927 C CA . LYS A 1 143 ? 48.169 -20.631 19.140 1.00 118.44 143 LYS A CA 1
ATOM 928 C C . LYS A 1 143 ? 48.717 -19.221 19.324 1.00 105.77 143 LYS A C 1
ATOM 929 O O . LYS A 1 143 ? 47.961 -18.294 19.602 1.00 103.17 143 LYS A O 1
ATOM 935 N N . PHE A 1 144 ? 50.023 -19.060 19.099 1.00 94.60 144 PHE A N 1
ATOM 936 C CA . PHE A 1 144 ? 50.668 -17.777 19.314 1.00 99.39 144 PHE A CA 1
ATOM 937 C C . PHE A 1 144 ? 50.939 -17.078 17.982 1.00 102.11 144 PHE A C 1
ATOM 938 O O . PHE A 1 144 ? 51.298 -17.723 17.000 1.00 104.96 144 PHE A O 1
ATOM 946 N N . LEU A 1 145 ? 50.787 -15.747 17.972 1.00 100.84 145 LEU A N 1
ATOM 947 C CA . LEU A 1 145 ? 50.834 -14.963 16.745 1.00 93.92 145 LEU A CA 1
ATOM 948 C C . LEU A 1 145 ? 51.621 -13.675 16.983 1.00 90.41 145 LEU A C 1
ATOM 949 O O . LEU A 1 145 ? 51.319 -12.920 17.906 1.00 86.98 145 LEU A O 1
ATOM 954 N N . CYS A 1 146 ? 52.628 -13.428 16.135 1.00 83.83 146 CYS A N 1
ATOM 955 C CA . CYS A 1 146 ? 53.527 -12.300 16.328 1.00 89.95 146 CYS A CA 1
ATOM 956 C C . CYS A 1 146 ? 53.612 -11.487 15.032 1.00 80.62 146 CYS A C 1
ATOM 957 O O . CYS A 1 146 ? 54.022 -12.000 13.999 1.00 82.75 146 CYS A O 1
ATOM 960 N N . ASN A 1 147 ? 53.196 -10.213 15.111 1.00 75.67 147 ASN A N 1
ATOM 961 C CA . ASN A 1 147 ? 53.222 -9.273 14.005 1.00 69.09 147 ASN A CA 1
ATOM 962 C C . ASN A 1 147 ? 54.289 -8.229 14.260 1.00 67.52 147 ASN A C 1
ATOM 963 O O . ASN A 1 147 ? 54.332 -7.664 15.341 1.00 72.85 147 ASN A O 1
ATOM 968 N N . HIS A 1 148 ? 55.102 -7.953 13.244 1.00 66.16 148 HIS A N 1
ATOM 969 C CA . HIS A 1 148 ? 56.187 -7.003 13.399 1.00 71.82 148 HIS A CA 1
ATOM 970 C C . HIS A 1 148 ? 56.550 -6.440 12.035 1.00 59.15 148 HIS A C 1
ATOM 971 O O . HIS A 1 148 ? 56.207 -7.007 11.027 1.00 75.95 148 HIS A O 1
ATOM 978 N N . HIS A 1 149 ? 57.296 -5.356 12.032 1.00 52.78 149 HIS A N 1
ATOM 979 C CA . HIS A 1 149 ? 57.607 -4.621 10.832 1.00 55.22 149 HIS A CA 1
ATOM 980 C C . HIS A 1 149 ? 59.090 -4.823 10.495 1.00 58.86 149 HIS A C 1
ATOM 981 O O . HIS A 1 149 ? 59.954 -4.771 11.385 1.00 60.56 149 HIS A O 1
ATOM 988 N N . HIS A 1 150 ? 59.409 -4.965 9.198 1.00 46.34 150 HIS A N 1
ATOM 989 C CA . HIS A 1 150 ? 60.749 -5.374 8.812 1.00 47.45 150 HIS A CA 1
ATOM 990 C C . HIS A 1 150 ? 61.759 -4.265 9.102 1.00 53.98 150 HIS A C 1
ATOM 991 O O . HIS A 1 150 ? 62.983 -4.474 8.954 1.00 47.81 150 HIS A O 1
ATOM 998 N N . ILE A 1 151 ? 61.252 -3.099 9.546 1.00 53.66 151 ILE A N 1
ATOM 999 C CA . ILE A 1 151 ? 62.146 -1.988 9.825 1.00 59.13 151 ILE A CA 1
ATOM 1000 C C . ILE A 1 151 ? 62.918 -2.234 11.123 1.00 58.02 151 ILE A C 1
ATOM 1001 O O . ILE A 1 151 ? 63.887 -1.533 11.397 1.00 57.97 151 ILE A O 1
ATOM 1006 N N . ILE A 1 152 ? 62.525 -3.256 11.898 1.00 63.00 152 ILE A N 1
ATOM 1007 C CA . ILE A 1 152 ? 63.270 -3.614 13.094 1.00 61.33 152 ILE A CA 1
ATOM 1008 C C . ILE A 1 152 ? 63.884 -5.005 13.008 1.00 59.83 152 ILE A C 1
ATOM 1009 O O . ILE A 1 152 ? 64.794 -5.296 13.759 1.00 60.31 152 ILE A O 1
ATOM 1014 N N . LEU A 1 153 ? 63.252 -5.907 12.250 1.00 66.30 153 LEU A N 1
ATOM 1015 C CA . LEU A 1 153 ? 63.708 -7.322 12.325 1.00 61.18 153 LEU A CA 1
ATOM 1016 C C . LEU A 1 153 ? 64.026 -7.934 10.959 1.00 60.60 153 LEU A C 1
ATOM 1017 O O . LEU A 1 153 ? 63.685 -7.321 9.931 1.00 66.72 153 LEU A O 1
ATOM 1022 N N . ASP A 1 154 ? 64.665 -9.108 10.978 1.00 61.81 154 ASP A N 1
ATOM 1023 C CA . ASP A 1 154 ? 65.069 -9.800 9.731 1.00 53.12 154 ASP A CA 1
ATOM 1024 C C . ASP A 1 154 ? 64.455 -11.196 9.710 1.00 56.37 154 ASP A C 1
ATOM 1025 O O . ASP A 1 154 ? 64.028 -11.664 10.784 1.00 53.20 154 ASP A O 1
ATOM 1030 N N . GLY A 1 155 ? 64.415 -11.840 8.541 1.00 65.00 155 GLY A N 1
ATOM 1031 C CA . GLY A 1 155 ? 63.957 -13.241 8.517 1.00 64.87 155 GLY A CA 1
ATOM 1032 C C . GLY A 1 155 ? 64.839 -14.039 9.456 1.00 63.89 155 GLY A C 1
ATOM 1033 O O . GLY A 1 155 ? 64.324 -14.964 10.113 1.00 72.09 155 GLY A O 1
ATOM 1034 N N . TRP A 1 156 ? 66.123 -13.674 9.533 1.00 60.19 156 TRP A N 1
ATOM 1035 C CA . TRP A 1 156 ? 67.036 -14.331 10.460 1.00 74.18 156 TRP A CA 1
ATOM 1036 C C . TRP A 1 156 ? 66.651 -14.112 11.920 1.00 69.11 156 TRP A C 1
ATOM 1037 O O . TRP A 1 156 ? 66.961 -14.946 12.762 1.00 70.46 156 TRP A O 1
ATOM 1048 N N . SER A 1 157 ? 66.001 -12.994 12.236 1.00 70.84 157 SER A N 1
ATOM 1049 C CA . SER A 1 157 ? 65.977 -12.551 13.617 1.00 68.68 157 SER A CA 1
ATOM 1050 C C . SER A 1 157 ? 64.897 -13.265 14.422 1.00 70.20 157 SER A C 1
ATOM 1051 O O . SER A 1 157 ? 65.006 -13.333 15.640 1.00 92.28 157 SER A O 1
ATOM 1054 N N . MET A 1 158 ? 63.882 -13.818 13.758 1.00 69.06 158 MET A N 1
ATOM 1055 C CA . MET A 1 158 ? 62.756 -14.396 14.467 1.00 75.96 158 MET A CA 1
ATOM 1056 C C . MET A 1 158 ? 63.163 -15.681 15.184 1.00 72.93 158 MET A C 1
ATOM 1057 O O . MET A 1 158 ? 62.879 -15.818 16.370 1.00 76.76 158 MET A O 1
ATOM 1062 N N . PRO A 1 159 ? 63.774 -16.687 14.510 1.00 75.01 159 PRO A N 1
ATOM 1063 C CA . PRO A 1 159 ? 64.283 -17.876 15.197 1.00 75.32 159 PRO A CA 1
ATOM 1064 C C . PRO A 1 159 ? 65.012 -17.545 16.498 1.00 66.91 159 PRO A C 1
ATOM 1065 O O . PRO A 1 159 ? 64.641 -18.066 17.538 1.00 85.86 159 PRO A O 1
ATOM 1069 N N . ILE A 1 160 ? 65.991 -16.635 16.453 1.00 59.27 160 ILE A N 1
ATOM 1070 C CA . ILE A 1 160 ? 66.694 -16.203 17.650 1.00 57.64 160 ILE A CA 1
ATOM 1071 C C . ILE A 1 160 ? 65.700 -15.810 18.743 1.00 63.45 160 ILE A C 1
ATOM 1072 O O . ILE A 1 160 ? 65.951 -16.016 19.925 1.00 78.82 160 ILE A O 1
ATOM 1077 N N . ILE A 1 161 ? 64.577 -15.217 18.358 1.00 66.03 161 ILE A N 1
ATOM 1078 C CA . ILE A 1 161 ? 63.669 -14.657 19.339 1.00 74.13 161 ILE A CA 1
ATOM 1079 C C . ILE A 1 161 ? 62.823 -15.771 19.976 1.00 73.88 161 ILE A C 1
ATOM 1080 O O . ILE A 1 161 ? 62.690 -15.767 21.197 1.00 73.52 161 ILE A O 1
ATOM 1085 N N . TYR A 1 162 ? 62.310 -16.743 19.198 1.00 72.94 162 TYR A N 1
ATOM 1086 C CA . TYR A 1 162 ? 61.664 -17.918 19.778 1.00 87.05 162 TYR A CA 1
ATOM 1087 C C . TYR A 1 162 ? 62.630 -18.606 20.741 1.00 84.24 162 TYR A C 1
ATOM 1088 O O . TYR A 1 162 ? 62.288 -18.822 21.899 1.00 74.94 162 TYR A O 1
ATOM 1097 N N . GLN A 1 163 ? 63.829 -18.948 20.252 1.00 85.53 163 GLN A N 1
ATOM 1098 C CA . GLN A 1 163 ? 64.791 -19.703 21.042 1.00 90.26 163 GLN A CA 1
ATOM 1099 C C . GLN A 1 163 ? 64.965 -18.995 22.373 1.00 81.29 163 GLN A C 1
ATOM 1100 O O . GLN A 1 163 ? 64.721 -19.593 23.413 1.00 94.29 163 GLN A O 1
ATOM 1106 N N . GLU A 1 164 ? 65.319 -17.709 22.328 1.00 77.03 164 GLU A N 1
ATOM 1107 C CA . GLU A 1 164 ? 65.557 -16.957 23.550 1.00 74.84 164 GLU A CA 1
ATOM 1108 C C . GLU A 1 164 ? 64.291 -16.834 24.404 1.00 81.54 164 GLU A C 1
ATOM 1109 O O . GLU A 1 164 ? 64.407 -16.663 25.612 1.00 87.77 164 GLU A O 1
ATOM 1115 N N . VAL A 1 165 ? 63.091 -16.908 23.808 1.00 90.42 165 VAL A N 1
ATOM 1116 C CA . VAL A 1 165 ? 61.866 -16.771 24.584 1.00 94.63 165 VAL A CA 1
ATOM 1117 C C . VAL A 1 165 ? 61.486 -18.115 25.206 1.00 94.02 165 VAL A C 1
ATOM 1118 O O . VAL A 1 165 ? 60.949 -18.155 26.310 1.00 100.24 165 VAL A O 1
ATOM 1122 N N . LEU A 1 166 ? 61.742 -19.211 24.491 1.00 84.26 166 LEU A N 1
ATOM 1123 C CA . LEU A 1 166 ? 61.526 -20.533 25.049 1.00 81.98 166 LEU A CA 1
ATOM 1124 C C . LEU A 1 166 ? 62.504 -20.824 26.197 1.00 83.64 166 LEU A C 1
ATOM 1125 O O . LEU A 1 166 ? 62.120 -21.440 27.185 1.00 75.32 166 LEU A O 1
ATOM 1130 N N . GLY A 1 167 ? 63.754 -20.360 26.095 1.00 82.65 167 GLY A N 1
ATOM 1131 C CA . GLY A 1 167 ? 64.775 -20.646 27.097 1.00 88.66 167 GLY A CA 1
ATOM 1132 C C . GLY A 1 167 ? 64.575 -19.894 28.417 1.00 88.21 167 GLY A C 1
ATOM 1133 O O . GLY A 1 167 ? 64.912 -20.433 29.463 1.00 98.35 167 GLY A O 1
ATOM 1134 N N . PHE A 1 168 ? 64.070 -18.650 28.346 1.00 80.61 168 PHE A N 1
ATOM 1135 C CA . PHE A 1 168 ? 63.663 -17.847 29.494 1.00 75.46 168 PHE A CA 1
ATOM 1136 C C . PHE A 1 168 ? 62.370 -18.377 30.140 1.00 77.69 168 PHE A C 1
ATOM 1137 O O . PHE A 1 168 ? 61.994 -17.997 31.254 1.00 75.47 168 PHE A O 1
ATOM 1145 N N . TYR A 1 169 ? 61.650 -19.250 29.442 1.00 78.19 169 TYR A N 1
ATOM 1146 C CA . TYR A 1 169 ? 60.454 -19.851 30.006 1.00 92.69 169 TYR A CA 1
ATOM 1147 C C . TYR A 1 169 ? 60.838 -21.120 30.764 1.00 109.63 169 TYR A C 1
ATOM 1148 O O . TYR A 1 169 ? 60.344 -21.336 31.867 1.00 122.50 169 TYR A O 1
ATOM 1157 N N . GLU A 1 170 ? 61.712 -21.949 30.167 1.00 109.29 170 GLU A N 1
ATOM 1158 C CA . GLU A 1 170 ? 62.057 -23.237 30.746 1.00 106.00 170 GLU A CA 1
ATOM 1159 C C . GLU A 1 170 ? 62.957 -23.042 31.958 1.00 95.77 170 GLU A C 1
ATOM 1160 O O . GLU A 1 170 ? 62.905 -23.831 32.890 1.00 102.19 170 GLU A O 1
ATOM 1166 N N . ALA A 1 171 ? 63.771 -21.992 31.955 1.00 94.81 171 ALA A N 1
ATOM 1167 C CA . ALA A 1 171 ? 64.504 -21.627 33.158 1.00 111.13 171 ALA A CA 1
ATOM 1168 C C . ALA A 1 171 ? 63.773 -20.479 33.860 1.00 106.89 171 ALA A C 1
ATOM 1169 O O . ALA A 1 171 ? 64.251 -19.352 33.928 1.00 113.88 171 ALA A O 1
ATOM 1171 N N . GLY A 1 172 ? 62.606 -20.796 34.418 1.00 108.62 172 GLY A N 1
ATOM 1172 C CA . GLY A 1 172 ? 61.689 -19.797 34.947 1.00 109.86 172 GLY A CA 1
ATOM 1173 C C . GLY A 1 172 ? 60.270 -20.352 35.069 1.00 113.52 172 GLY A C 1
ATOM 1174 O O . GLY A 1 172 ? 59.377 -19.687 35.584 1.00 103.82 172 GLY A O 1
ATOM 1175 N N . ILE A 1 173 ? 60.109 -21.593 34.617 1.00 113.97 173 ILE A N 1
ATOM 1176 C CA . ILE A 1 173 ? 58.839 -22.294 34.910 1.00 111.87 173 ILE A CA 1
ATOM 1177 C C . ILE A 1 173 ? 59.443 -23.132 36.035 1.00 131.20 173 ILE A C 1
ATOM 1178 O O . ILE A 1 173 ? 58.711 -23.923 36.660 1.00 128.93 173 ILE A O 1
ATOM 1183 N N . GLN A 1 174 ? 60.744 -22.925 36.296 1.00 131.26 174 GLN A N 1
ATOM 1184 C CA . GLN A 1 174 ? 61.482 -23.707 37.322 1.00 118.62 174 GLN A CA 1
ATOM 1185 C C . GLN A 1 174 ? 62.319 -22.755 38.178 1.00 110.02 174 GLN A C 1
ATOM 1186 O O . GLN A 1 174 ? 63.375 -23.183 38.671 1.00 101.69 174 GLN A O 1
ATOM 1192 N N . GLY A 1 175 ? 61.875 -21.509 38.328 1.00 110.28 175 GLY A N 1
ATOM 1193 C CA . GLY A 1 175 ? 62.577 -20.527 39.178 1.00 113.21 175 GLY A CA 1
ATOM 1194 C C . GLY A 1 175 ? 64.092 -20.608 39.097 1.00 129.47 175 GLY A C 1
ATOM 1195 O O . GLY A 1 175 ? 64.734 -20.499 40.157 1.00 125.34 175 GLY A O 1
ATOM 1196 N N . LYS A 1 176 ? 64.657 -20.758 37.896 1.00 127.03 176 LYS A N 1
ATOM 1197 C CA . LYS A 1 176 ? 66.135 -20.747 37.745 1.00 123.60 176 LYS A CA 1
ATOM 1198 C C . LYS A 1 176 ? 66.530 -19.609 36.802 1.00 120.87 176 LYS A C 1
ATOM 1199 O O . LYS A 1 176 ? 65.629 -18.879 36.363 1.00 120.94 176 LYS A O 1
ATOM 1205 N N . SER A 1 177 ? 67.824 -19.455 36.511 1.00 118.06 177 SER A N 1
ATOM 1206 C CA . SER A 1 177 ? 68.228 -18.431 35.554 1.00 113.64 177 SER A CA 1
ATOM 1207 C C . SER A 1 177 ? 68.717 -19.033 34.232 1.00 129.37 177 SER A C 1
ATOM 1208 O O . SER A 1 177 ? 69.552 -19.940 34.219 1.00 114.13 177 SER A O 1
ATOM 1211 N N . HIS A 1 178 ? 68.163 -18.498 33.127 1.00 130.86 178 HIS A N 1
ATOM 1212 C CA . HIS A 1 178 ? 68.609 -18.742 31.763 1.00 109.24 178 HIS A CA 1
ATOM 1213 C C . HIS A 1 178 ? 69.666 -17.699 31.410 1.00 105.57 178 HIS A C 1
ATOM 1214 O O . HIS A 1 178 ? 69.323 -16.589 31.015 1.00 97.26 178 HIS A O 1
ATOM 1221 N N . HIS A 1 179 ? 70.944 -18.063 31.594 1.00 106.58 179 HIS A N 1
ATOM 1222 C CA . HIS A 1 179 ? 72.067 -17.148 31.440 1.00 91.83 179 HIS A CA 1
ATOM 1223 C C . HIS A 1 179 ? 72.459 -17.082 29.969 1.00 87.07 179 HIS A C 1
ATOM 1224 O O . HIS A 1 179 ? 72.668 -18.131 29.356 1.00 91.39 179 HIS A O 1
ATOM 1231 N N . LEU A 1 180 ? 72.515 -15.854 29.414 1.00 83.20 180 LEU A N 1
ATOM 1232 C CA . LEU A 1 180 ? 72.873 -15.616 28.015 1.00 72.83 180 LEU A CA 1
ATOM 1233 C C . LEU A 1 180 ? 73.793 -14.410 27.926 1.00 57.07 180 LEU A C 1
ATOM 1234 O O . LEU A 1 180 ? 73.719 -13.517 28.743 1.00 58.66 180 LEU A O 1
ATOM 1239 N N . PRO A 1 181 ? 74.718 -14.332 26.951 1.00 63.22 181 PRO A N 1
ATOM 1240 C CA . PRO A 1 181 ? 75.565 -13.143 26.844 1.00 61.35 181 PRO A CA 1
ATOM 1241 C C . PRO A 1 181 ? 74.656 -11.946 26.579 1.00 65.23 181 PRO A C 1
ATOM 1242 O O . PRO A 1 181 ? 73.485 -12.113 26.230 1.00 73.06 181 PRO A O 1
ATOM 1246 N N . SER A 1 182 ? 75.176 -10.734 26.767 1.00 79.13 182 SER A N 1
ATOM 1247 C CA . SER A 1 182 ? 74.429 -9.541 26.392 1.00 86.05 182 SER A CA 1
ATOM 1248 C C . SER A 1 182 ? 74.685 -9.275 24.908 1.00 77.33 182 SER A C 1
ATOM 1249 O O . SER A 1 182 ? 75.823 -9.405 24.467 1.00 70.82 182 SER A O 1
ATOM 1252 N N . PRO A 1 183 ? 73.647 -8.937 24.099 1.00 75.39 183 PRO A N 1
ATOM 1253 C CA . PRO A 1 183 ? 73.767 -8.879 22.638 1.00 70.12 183 PRO A CA 1
ATOM 1254 C C . PRO A 1 183 ? 74.437 -7.587 22.206 1.00 72.01 183 PRO A C 1
ATOM 1255 O O . PRO A 1 183 ? 74.608 -6.706 23.038 1.00 75.48 183 PRO A O 1
ATOM 1259 N N . ARG A 1 184 ? 74.834 -7.478 20.931 1.00 80.58 184 ARG A N 1
ATOM 1260 C CA . ARG A 1 184 ? 75.260 -6.179 20.430 1.00 83.22 184 ARG A CA 1
ATOM 1261 C C . ARG A 1 184 ? 74.020 -5.329 20.182 1.00 95.55 184 ARG A C 1
ATOM 1262 O O . ARG A 1 184 ? 72.945 -5.854 19.881 1.00 102.27 184 ARG A O 1
ATOM 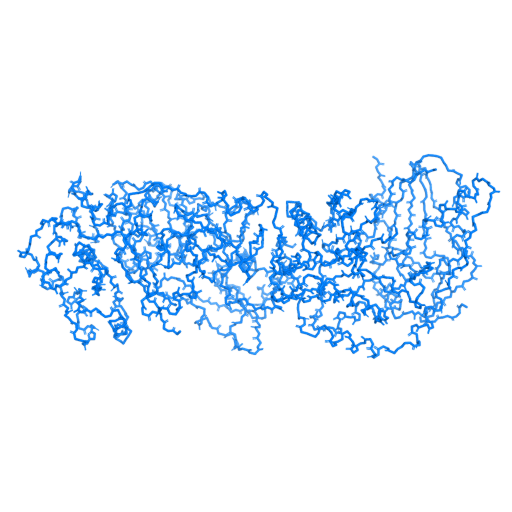1270 N N . PRO A 1 185 ? 74.130 -3.999 20.376 1.00 98.10 185 PRO A N 1
ATOM 1271 C CA . PRO A 1 185 ? 72.954 -3.130 20.375 1.00 112.90 185 PRO A CA 1
ATOM 1272 C C . PRO A 1 185 ? 72.318 -2.785 19.025 1.00 108.71 185 PRO A C 1
ATOM 1273 O O . PRO A 1 185 ? 71.305 -2.085 19.008 1.00 127.88 185 PRO A O 1
ATOM 1277 N N . TYR A 1 186 ? 72.960 -3.195 17.927 1.00 82.57 186 TYR A N 1
ATOM 1278 C CA . TYR A 1 186 ? 72.465 -2.889 16.551 1.00 99.27 186 TYR A CA 1
ATOM 1279 C C . TYR A 1 186 ? 72.485 -1.411 16.246 1.00 93.38 186 TYR A C 1
ATOM 1280 O O . TYR A 1 186 ? 71.881 -0.955 15.264 1.00 99.72 186 TYR A O 1
ATOM 1289 N N . GLN A 1 187 ? 73.054 -0.670 17.182 1.00 81.60 187 GLN A N 1
ATOM 1290 C CA . GLN A 1 187 ? 73.240 0.772 16.946 1.00 80.87 187 GLN A CA 1
ATOM 1291 C C . GLN A 1 187 ? 74.691 0.864 16.495 1.00 78.78 187 GLN A C 1
ATOM 1292 O O . GLN A 1 187 ? 75.148 1.969 16.148 1.00 92.34 187 GLN A O 1
ATOM 1298 N N . ASP A 1 188 ? 75.368 -0.289 16.493 1.00 72.18 188 ASP A N 1
ATOM 1299 C CA . ASP A 1 188 ? 76.774 -0.327 16.114 1.00 78.84 188 ASP A CA 1
ATOM 1300 C C . ASP A 1 188 ? 76.963 -1.017 14.765 1.00 80.12 188 ASP A C 1
ATOM 1301 O O . ASP A 1 188 ? 78.058 -1.006 14.197 1.00 85.01 188 ASP A O 1
ATOM 1306 N N . TYR A 1 189 ? 75.900 -1.663 14.277 1.00 82.90 189 TYR A N 1
ATOM 1307 C CA . TYR A 1 189 ? 75.757 -1.931 12.856 1.00 69.80 189 TYR A CA 1
ATOM 1308 C C . TYR A 1 189 ? 75.735 -0.586 12.145 1.00 68.39 189 TYR A C 1
ATOM 1309 O O . TYR A 1 189 ? 76.495 -0.355 11.207 1.00 54.27 189 TYR A O 1
ATOM 1318 N N . ILE A 1 190 ? 74.900 0.318 12.671 1.00 70.27 190 ILE A N 1
ATOM 1319 C CA . ILE A 1 190 ? 74.643 1.587 12.023 1.00 63.63 190 ILE A CA 1
ATOM 1320 C C . ILE A 1 190 ? 75.940 2.396 11.895 1.00 65.73 190 ILE A C 1
ATOM 1321 O O . ILE A 1 190 ? 76.185 2.974 10.831 1.00 65.55 190 ILE A O 1
ATOM 1326 N N . VAL A 1 191 ? 76.786 2.412 12.942 1.00 60.89 191 VAL A N 1
ATOM 1327 C CA . VAL A 1 191 ? 78.053 3.133 12.865 1.00 69.22 191 VAL A CA 1
ATOM 1328 C C . VAL A 1 191 ? 78.997 2.401 11.914 1.00 77.18 191 VAL A C 1
ATOM 1329 O O . VAL A 1 191 ? 79.820 3.022 11.237 1.00 81.37 191 VAL A O 1
ATOM 1333 N N . TRP A 1 192 ? 78.886 1.069 11.897 1.00 81.40 192 TRP A N 1
ATOM 1334 C CA . TRP A 1 192 ? 79.665 0.260 10.979 1.00 84.82 192 TRP A CA 1
ATOM 1335 C C . TRP A 1 192 ? 79.325 0.603 9.518 1.00 83.06 192 TRP A C 1
ATOM 1336 O O . TRP A 1 192 ? 80.233 0.858 8.723 1.00 74.42 192 TRP A O 1
ATOM 1347 N N . LEU A 1 193 ? 78.020 0.629 9.179 1.00 76.60 193 LEU A N 1
ATOM 1348 C CA . LEU A 1 193 ? 77.521 1.065 7.877 1.00 74.18 193 LEU A CA 1
ATOM 1349 C C . LEU A 1 193 ? 78.178 2.371 7.445 1.00 82.87 193 LEU A C 1
ATOM 1350 O O . LEU A 1 193 ? 78.619 2.507 6.307 1.00 75.53 193 LEU A O 1
ATOM 1355 N N . GLN A 1 194 ? 78.215 3.343 8.362 1.00 92.26 194 GLN A N 1
ATOM 1356 C CA . GLN A 1 194 ? 78.696 4.673 8.034 1.00 88.22 194 GLN A CA 1
ATOM 1357 C C . GLN A 1 194 ? 80.210 4.669 7.835 1.00 88.13 194 GLN A C 1
ATOM 1358 O O . GLN A 1 194 ? 80.721 5.504 7.100 1.00 92.71 194 GLN A O 1
ATOM 1364 N N . GLU A 1 195 ? 80.922 3.721 8.459 1.00 96.68 195 GLU A N 1
ATOM 1365 C CA . GLU A 1 195 ? 82.366 3.617 8.285 1.00 102.13 195 GLU A CA 1
ATOM 1366 C C . GLU A 1 195 ? 82.697 3.027 6.912 1.00 96.45 195 GLU A C 1
ATOM 1367 O O . GLU A 1 195 ? 83.843 3.058 6.466 1.00 92.66 195 GLU A O 1
ATOM 1373 N N . GLN A 1 196 ? 81.694 2.461 6.243 1.00 84.22 196 GLN A N 1
ATOM 1374 C CA . GLN A 1 196 ? 81.944 1.795 4.983 1.00 75.09 196 GLN A CA 1
ATOM 1375 C C . GLN A 1 196 ? 81.682 2.786 3.858 1.00 71.04 196 GLN A C 1
ATOM 1376 O O . GLN A 1 196 ? 80.850 3.679 4.002 1.00 84.16 196 GLN A O 1
ATOM 1382 N N . ASN A 1 197 ? 82.337 2.546 2.720 1.00 69.98 197 ASN A N 1
ATOM 1383 C CA . ASN A 1 197 ? 82.325 3.440 1.573 1.00 69.77 197 ASN A CA 1
ATOM 1384 C C . ASN A 1 197 ? 81.451 2.846 0.458 1.00 74.71 197 ASN A C 1
ATOM 1385 O O . ASN A 1 197 ? 81.911 2.014 -0.341 1.00 70.04 197 ASN A O 1
ATOM 1390 N N . PRO A 1 198 ? 80.164 3.268 0.348 1.00 72.59 198 PRO A N 1
ATOM 1391 C CA . PRO A 1 198 ? 79.251 2.776 -0.689 1.00 74.30 198 PRO A CA 1
ATOM 1392 C C . PRO A 1 198 ? 79.815 2.666 -2.103 1.00 72.84 198 PRO A C 1
ATOM 1393 O O . PRO A 1 198 ? 79.413 1.790 -2.849 1.00 90.97 198 PRO A O 1
ATOM 1397 N N . SER A 1 199 ? 80.734 3.550 -2.485 1.00 78.63 199 SER A N 1
ATOM 1398 C CA . SER A 1 199 ? 81.302 3.498 -3.823 1.00 84.52 199 SER A CA 1
ATOM 1399 C C . SER A 1 199 ? 82.156 2.237 -4.009 1.00 86.49 199 SER A C 1
ATOM 1400 O O . SER A 1 199 ? 82.323 1.795 -5.150 1.00 82.98 199 SER A O 1
ATOM 1403 N N . VAL A 1 200 ? 82.689 1.658 -2.914 1.00 78.07 200 VAL A N 1
ATOM 1404 C CA . VAL A 1 200 ? 83.498 0.443 -3.021 1.00 89.05 200 VAL A CA 1
ATOM 1405 C C . VAL A 1 200 ? 82.596 -0.729 -3.416 1.00 87.34 200 VAL A C 1
ATOM 1406 O O . VAL A 1 200 ? 82.903 -1.446 -4.364 1.00 84.25 200 VAL A O 1
ATOM 1410 N N . ALA A 1 201 ? 81.495 -0.908 -2.671 1.00 80.24 201 ALA A N 1
ATOM 1411 C CA . ALA A 1 201 ? 80.548 -1.992 -2.880 1.00 73.16 201 ALA A CA 1
ATOM 1412 C C . ALA A 1 201 ? 79.791 -1.820 -4.190 1.00 73.21 201 ALA A C 1
ATOM 1413 O O . ALA A 1 201 ? 79.393 -2.802 -4.805 1.00 71.58 201 ALA A O 1
ATOM 1415 N N . GLU A 1 202 ? 79.540 -0.568 -4.575 1.00 77.80 202 GLU A N 1
ATOM 1416 C CA . GLU A 1 202 ? 78.799 -0.283 -5.789 1.00 75.74 202 GLU A CA 1
ATOM 1417 C C . GLU A 1 202 ? 79.668 -0.613 -6.997 1.00 74.93 202 GLU A C 1
ATOM 1418 O O . GLU A 1 202 ? 79.157 -1.043 -8.022 1.00 63.99 202 GLU A O 1
ATOM 1424 N N . SER A 1 203 ? 80.982 -0.370 -6.905 1.00 85.04 203 SER A N 1
ATOM 1425 C CA . SER A 1 203 ? 81.840 -0.644 -8.048 1.00 89.38 203 SER A CA 1
ATOM 1426 C C . SER A 1 203 ? 81.897 -2.157 -8.236 1.00 87.44 203 SER A C 1
ATOM 1427 O O . SER A 1 203 ? 81.855 -2.646 -9.366 1.00 86.12 203 SER A O 1
ATOM 1430 N N . TYR A 1 204 ? 81.934 -2.868 -7.097 1.00 79.45 204 TYR A N 1
ATOM 1431 C CA . TYR A 1 204 ? 82.086 -4.315 -7.057 1.00 71.48 204 TYR A CA 1
ATOM 1432 C C . TYR A 1 204 ? 80.861 -5.017 -7.632 1.00 66.84 204 TYR A C 1
ATOM 1433 O O . TYR A 1 204 ? 81.028 -5.910 -8.461 1.00 55.76 204 TYR A O 1
ATOM 1442 N N . TRP A 1 205 ? 79.653 -4.635 -7.169 1.00 59.85 205 TRP A N 1
ATOM 1443 C CA . TRP A 1 205 ? 78.414 -5.148 -7.748 1.00 58.67 205 TRP A CA 1
ATOM 1444 C C . TRP A 1 205 ? 78.291 -4.761 -9.223 1.00 63.30 205 TRP A C 1
ATOM 1445 O O . TRP A 1 205 ? 77.721 -5.516 -10.004 1.00 64.40 205 TRP A O 1
ATOM 1456 N N . GLN A 1 206 ? 78.835 -3.611 -9.632 1.00 70.56 206 GLN A N 1
ATOM 1457 C CA . GLN A 1 206 ? 78.708 -3.212 -11.024 1.00 73.76 206 GLN A CA 1
ATOM 1458 C C . GLN A 1 206 ? 79.648 -4.100 -11.835 1.00 62.96 206 GLN A C 1
ATOM 1459 O O . GLN A 1 206 ? 79.206 -4.716 -12.805 1.00 59.61 206 GLN A O 1
ATOM 1465 N N . ARG A 1 207 ? 80.914 -4.209 -11.402 1.00 63.49 207 ARG A N 1
ATOM 1466 C CA . ARG A 1 207 ? 81.919 -4.963 -12.148 1.00 73.07 207 ARG A CA 1
ATOM 1467 C C . ARG A 1 207 ? 81.438 -6.401 -12.352 1.00 75.44 207 ARG A C 1
ATOM 1468 O O . ARG A 1 207 ? 81.462 -6.875 -13.490 1.00 78.21 207 ARG A O 1
ATOM 1476 N N . THR A 1 208 ? 80.984 -7.061 -11.258 1.00 71.63 208 THR A N 1
ATOM 1477 C CA . THR A 1 208 ? 80.742 -8.499 -11.250 1.00 62.94 208 THR A CA 1
ATOM 1478 C C . THR A 1 208 ? 79.398 -8.877 -11.870 1.00 59.98 208 THR A C 1
ATOM 1479 O O . THR A 1 208 ? 79.234 -10.040 -12.225 1.00 69.86 208 THR A O 1
ATOM 1483 N N . LEU A 1 209 ? 78.454 -7.946 -12.044 1.00 52.47 209 LEU A N 1
ATOM 1484 C CA . LEU A 1 209 ? 77.161 -8.317 -12.607 1.00 58.98 209 LEU A CA 1
ATOM 1485 C C . LEU A 1 209 ? 76.989 -7.866 -14.062 1.00 62.66 209 LEU A C 1
ATOM 1486 O O . LEU A 1 209 ? 75.878 -7.946 -14.609 1.00 55.25 209 LEU A O 1
ATOM 1491 N N . GLU A 1 210 ? 78.100 -7.468 -14.699 1.00 70.89 210 GLU A N 1
ATOM 1492 C CA . GLU A 1 210 ? 78.039 -6.610 -15.870 1.00 78.81 210 GLU A CA 1
ATOM 1493 C C . GLU A 1 210 ? 77.363 -7.324 -17.037 1.00 68.24 210 GLU A C 1
ATOM 1494 O O . GLU A 1 210 ? 76.338 -6.874 -17.547 1.00 84.70 210 GLU A O 1
ATOM 1500 N N . GLY A 1 211 ? 77.921 -8.441 -17.471 1.00 54.68 211 GLY A N 1
ATOM 1501 C CA . GLY A 1 211 ? 77.420 -9.060 -18.690 1.00 63.57 211 GLY A CA 1
ATOM 1502 C C . GLY A 1 211 ? 75.953 -9.488 -18.611 1.00 59.08 211 GLY A C 1
ATOM 1503 O O . GLY A 1 211 ? 75.345 -9.873 -19.600 1.00 57.67 211 GLY A O 1
ATOM 1504 N N . PHE A 1 212 ? 75.394 -9.436 -17.408 1.00 66.42 212 PHE A N 1
ATOM 1505 C CA . PHE A 1 212 ? 74.252 -10.256 -17.060 1.00 60.01 212 PHE A CA 1
ATOM 1506 C C . PHE A 1 212 ? 72.988 -9.432 -17.227 1.00 54.87 212 PHE A C 1
ATOM 1507 O O . PHE A 1 212 ? 72.697 -8.611 -16.365 1.00 67.74 212 PHE A O 1
ATOM 1515 N N . MET A 1 213 ? 72.231 -9.682 -18.298 1.00 58.52 213 MET A N 1
ATOM 1516 C CA . MET A 1 213 ? 71.297 -8.681 -18.796 1.00 64.98 213 MET A CA 1
ATOM 1517 C C . MET A 1 213 ? 69.839 -9.074 -18.539 1.00 68.57 213 MET A C 1
ATOM 1518 O O . MET A 1 213 ? 68.952 -8.217 -18.585 1.00 71.49 213 MET A O 1
ATOM 1523 N N . THR A 1 214 ? 69.578 -10.363 -18.271 1.00 70.18 214 THR A N 1
ATOM 1524 C CA . THR A 1 214 ? 68.245 -10.830 -17.884 1.00 65.35 214 THR A CA 1
ATOM 1525 C C . THR A 1 214 ? 68.378 -12.017 -16.920 1.00 63.35 214 THR A C 1
ATOM 1526 O O . THR A 1 214 ? 69.373 -12.760 -16.937 1.00 67.56 214 THR A O 1
ATOM 1530 N N . PRO A 1 215 ? 67.344 -12.273 -16.087 1.00 48.12 215 PRO A N 1
ATOM 1531 C CA . PRO A 1 215 ? 67.384 -13.371 -15.132 1.00 51.56 215 PRO A CA 1
ATOM 1532 C C . PRO A 1 215 ? 67.393 -14.771 -15.757 1.00 52.26 215 PRO A C 1
ATOM 1533 O O . PRO A 1 215 ? 66.729 -15.055 -16.750 1.00 51.15 215 PRO A O 1
ATOM 1537 N N . THR A 1 216 ? 68.159 -15.652 -15.116 1.00 48.06 216 THR A N 1
ATOM 1538 C CA . THR A 1 216 ? 68.222 -17.039 -15.482 1.00 41.48 216 THR A CA 1
ATOM 1539 C C . THR A 1 216 ? 66.814 -17.605 -15.529 1.00 39.28 216 THR A C 1
ATOM 1540 O O . THR A 1 216 ? 66.117 -17.564 -14.542 1.00 46.50 216 THR A O 1
ATOM 1544 N N . PRO A 1 217 ? 66.316 -18.091 -16.679 1.00 39.39 217 PRO A N 1
ATOM 1545 C CA . PRO A 1 217 ? 64.965 -18.595 -16.774 1.00 40.99 217 PRO A CA 1
ATOM 1546 C C . PRO A 1 217 ? 65.061 -20.067 -16.511 1.00 40.69 217 PRO A C 1
ATOM 1547 O O . PRO A 1 217 ? 66.038 -20.686 -16.937 1.00 46.20 217 PRO A O 1
ATOM 1551 N N . LEU A 1 218 ? 64.002 -20.573 -15.893 1.00 38.90 218 LEU A N 1
ATOM 1552 C CA . LEU A 1 218 ? 63.972 -21.934 -15.409 1.00 41.32 218 LEU A CA 1
ATOM 1553 C C . LEU A 1 218 ? 63.401 -22.871 -16.457 1.00 40.03 218 LEU A C 1
ATOM 1554 O O . LEU A 1 218 ? 63.569 -24.074 -16.309 1.00 53.43 218 LEU A O 1
ATOM 1559 N N . ARG A 1 219 ? 62.640 -22.322 -17.412 1.00 36.84 219 ARG A N 1
ATOM 1560 C CA . ARG A 1 219 ? 62.105 -23.014 -18.579 1.00 33.37 219 ARG A CA 1
ATOM 1561 C C . ARG A 1 219 ? 61.612 -24.428 -18.288 1.00 35.13 219 ARG A C 1
ATOM 1562 O O . ARG A 1 219 ? 61.677 -25.291 -19.150 1.00 40.34 219 ARG A O 1
ATOM 1570 N N . VAL A 1 220 ? 61.218 -24.671 -17.043 1.00 40.07 220 VAL A N 1
ATOM 1571 C CA . VAL A 1 220 ? 60.546 -25.953 -16.699 1.00 41.87 220 VAL A CA 1
ATOM 1572 C C . VAL A 1 220 ? 59.251 -25.450 -16.080 1.00 46.37 220 VAL A C 1
ATOM 1573 O O . VAL A 1 220 ? 58.373 -26.270 -15.748 1.00 42.78 220 VAL A O 1
ATOM 1577 N N . ASP A 1 221 ? 59.166 -24.123 -15.947 1.00 50.79 221 ASP A N 1
ATOM 1578 C CA . ASP A 1 221 ? 57.975 -23.517 -15.358 1.00 50.33 221 ASP A CA 1
ATOM 1579 C C . ASP A 1 221 ? 56.840 -23.219 -16.325 1.00 46.83 221 ASP A C 1
ATOM 1580 O O . ASP A 1 221 ? 57.054 -23.241 -17.514 1.00 54.09 221 ASP A O 1
ATOM 1585 N N . ARG A 1 222 ? 55.679 -22.841 -15.780 1.00 65.37 222 ARG A N 1
ATOM 1586 C CA . ARG A 1 222 ? 54.416 -22.711 -16.495 1.00 75.28 222 ARG A CA 1
ATOM 1587 C C . ARG A 1 222 ? 54.160 -21.283 -16.987 1.00 85.03 222 ARG A C 1
ATOM 1588 O O . ARG A 1 222 ? 54.530 -20.298 -16.334 1.00 68.00 222 ARG A O 1
ATOM 1596 N N . LEU A 1 223 ? 53.392 -21.237 -18.091 1.00 95.76 223 LEU A N 1
ATOM 1597 C CA . LEU A 1 223 ? 53.144 -20.061 -18.913 1.00 111.67 223 LEU A CA 1
ATOM 1598 C C . LEU A 1 223 ? 52.879 -18.817 -18.054 1.00 108.07 223 LEU A C 1
ATOM 1599 O O . LEU A 1 223 ? 53.560 -17.800 -18.189 1.00 85.98 223 LEU A O 1
ATOM 1604 N N . GLN A 1 224 ? 51.890 -18.890 -17.159 1.00 119.71 224 GLN A N 1
ATOM 1605 C CA . GLN A 1 224 ? 51.397 -17.687 -16.501 1.00 148.78 224 GLN A CA 1
ATOM 1606 C C . GLN A 1 224 ? 52.335 -17.306 -15.344 1.00 127.66 224 GLN A C 1
ATOM 1607 O O . GLN A 1 224 ? 52.065 -17.740 -14.205 1.00 115.04 224 GLN A O 1
ATOM 1613 N N . PRO A 1 232 ? 48.470 -16.059 -4.625 1.00 86.14 232 PRO A N 1
ATOM 1614 C CA . PRO A 1 232 ? 49.732 -16.805 -4.838 1.00 82.31 232 PRO A CA 1
ATOM 1615 C C . PRO A 1 232 ? 49.963 -17.861 -3.759 1.00 74.17 232 PRO A C 1
ATOM 1616 O O . PRO A 1 232 ? 50.330 -17.514 -2.649 1.00 80.67 232 PRO A O 1
ATOM 1620 N N . THR A 1 233 ? 49.759 -19.139 -4.098 1.00 69.88 233 THR A N 1
ATOM 1621 C CA . THR A 1 233 ? 49.936 -20.257 -3.178 1.00 64.01 233 THR A CA 1
ATOM 1622 C C . THR A 1 233 ? 51.293 -20.934 -3.352 1.00 59.49 233 THR A C 1
ATOM 1623 O O . THR A 1 233 ? 51.721 -21.178 -4.471 1.00 69.51 233 THR A O 1
ATOM 1627 N N . TYR A 1 234 ? 51.900 -21.337 -2.239 1.00 51.99 234 TYR A N 1
ATOM 1628 C CA . TYR A 1 234 ? 53.164 -22.047 -2.254 1.00 55.05 234 TYR A CA 1
ATOM 1629 C C . TYR A 1 234 ? 52.943 -23.457 -1.722 1.00 52.85 234 TYR A C 1
ATOM 1630 O O . TYR A 1 234 ? 51.996 -23.688 -0.999 1.00 67.44 234 TYR A O 1
ATOM 1639 N N . LYS A 1 235 ? 53.796 -24.401 -2.135 1.00 52.38 235 LYS A N 1
ATOM 1640 C CA . LYS A 1 235 ? 53.768 -25.752 -1.616 1.00 48.54 235 LYS A CA 1
ATOM 1641 C C . LYS A 1 235 ? 55.189 -26.177 -1.312 1.00 48.70 235 LYS A C 1
ATOM 1642 O O . LYS A 1 235 ? 56.126 -25.513 -1.754 1.00 48.82 235 LYS A O 1
ATOM 1648 N N . GLU A 1 236 ? 55.303 -27.248 -0.512 1.00 50.01 236 GLU A N 1
ATOM 1649 C CA . GLU A 1 236 ? 56.587 -27.764 -0.084 1.00 50.68 236 GLU A CA 1
ATOM 1650 C C . GLU A 1 236 ? 56.718 -29.186 -0.606 1.00 52.35 236 GLU A C 1
ATOM 1651 O O . GLU A 1 236 ? 55.821 -30.005 -0.474 1.00 60.73 236 GLU A O 1
ATOM 1657 N N . TYR A 1 237 ? 57.817 -29.443 -1.296 1.00 50.28 237 TYR A N 1
ATOM 1658 C CA . TYR A 1 237 ? 58.210 -30.793 -1.604 1.00 41.74 237 TYR A CA 1
ATOM 1659 C C . TYR A 1 237 ? 59.454 -30.999 -0.780 1.00 44.03 237 TYR A C 1
ATOM 1660 O O . TYR A 1 237 ? 60.399 -30.221 -0.901 1.00 43.55 237 TYR A O 1
ATOM 1669 N N . ASN A 1 238 ? 59.397 -32.034 0.063 1.00 50.53 238 ASN A N 1
ATOM 1670 C CA . ASN A 1 238 ? 60.525 -32.441 0.875 1.00 49.61 238 ASN A CA 1
ATOM 1671 C C . ASN A 1 238 ? 61.325 -33.485 0.119 1.00 50.21 238 ASN A C 1
ATOM 1672 O O . ASN A 1 238 ? 60.783 -34.480 -0.337 1.00 62.20 238 ASN A O 1
ATOM 1677 N N . CYS A 1 239 ? 62.611 -33.215 -0.017 1.00 48.86 239 CYS A N 1
ATOM 1678 C CA . CYS A 1 239 ? 63.543 -34.101 -0.675 1.00 57.87 239 CYS A CA 1
ATOM 1679 C C . CYS A 1 239 ? 64.564 -34.495 0.386 1.00 52.73 239 CYS A C 1
ATOM 1680 O O . CYS A 1 239 ? 65.492 -33.735 0.673 1.00 47.13 239 CYS A O 1
ATOM 1683 N N . HIS A 1 240 ? 64.341 -35.662 1.000 1.00 51.97 240 HIS A N 1
ATOM 1684 C CA . HIS A 1 240 ? 65.230 -36.149 2.044 1.00 53.89 240 HIS A CA 1
ATOM 1685 C C . HIS A 1 240 ? 66.394 -36.970 1.469 1.00 54.46 240 HIS A C 1
ATOM 1686 O O . HIS A 1 240 ? 66.180 -37.938 0.757 1.00 50.75 240 HIS A O 1
ATOM 1693 N N . LEU A 1 241 ? 67.632 -36.616 1.828 1.00 51.05 241 LEU A N 1
ATOM 1694 C CA . LEU A 1 241 ? 68.798 -37.367 1.401 1.00 53.16 241 LEU A CA 1
ATOM 1695 C C . LEU A 1 241 ? 69.118 -38.444 2.437 1.00 63.77 241 LEU A C 1
ATOM 1696 O O . LEU A 1 241 ? 69.176 -38.163 3.635 1.00 65.47 241 LEU A O 1
ATOM 1701 N N . SER A 1 242 ? 69.399 -39.659 1.946 1.00 62.39 242 SER A N 1
ATOM 1702 C CA . SER A 1 242 ? 69.870 -40.762 2.764 1.00 55.49 242 SER A CA 1
ATOM 1703 C C . SER A 1 242 ? 71.013 -40.373 3.696 1.00 59.35 242 SER A C 1
ATOM 1704 O O . SER A 1 242 ? 71.889 -39.584 3.340 1.00 50.38 242 SER A O 1
ATOM 1707 N N . ALA A 1 243 ? 71.014 -41.005 4.873 1.00 66.46 243 ALA A N 1
ATOM 1708 C CA . ALA A 1 243 ? 72.128 -40.897 5.797 1.00 67.89 243 ALA A CA 1
ATOM 1709 C C . ALA A 1 243 ? 73.508 -41.046 5.153 1.00 66.89 243 ALA A C 1
ATOM 1710 O O . ALA A 1 243 ? 74.463 -40.397 5.609 1.00 54.28 243 ALA A O 1
ATOM 1712 N N . SER A 1 244 ? 73.612 -41.935 4.139 1.00 70.00 244 SER A N 1
ATOM 1713 C CA . SER A 1 244 ? 74.887 -42.232 3.486 1.00 68.94 244 SER A CA 1
ATOM 1714 C C . SER A 1 244 ? 75.347 -41.017 2.688 1.00 64.45 244 SER A C 1
ATOM 1715 O O . SER A 1 244 ? 76.464 -40.528 2.866 1.00 62.33 244 SER A O 1
ATOM 1718 N N . LEU A 1 245 ? 74.452 -40.514 1.832 1.00 56.52 245 LEU A N 1
ATOM 1719 C CA . LEU A 1 245 ? 74.775 -39.380 0.976 1.00 54.55 245 LEU A CA 1
ATOM 1720 C C . LEU A 1 245 ? 75.064 -38.126 1.815 1.00 50.22 245 LEU A C 1
ATOM 1721 O O . LEU A 1 245 ? 76.044 -37.416 1.576 1.00 41.40 245 LEU A O 1
ATOM 1726 N N . SER A 1 246 ? 74.206 -37.870 2.812 1.00 47.92 246 SER A N 1
ATOM 1727 C CA . SER A 1 246 ? 74.457 -36.792 3.752 1.00 51.32 246 SER A CA 1
ATOM 1728 C C . SER A 1 246 ? 75.896 -36.893 4.250 1.00 58.31 246 SER A C 1
ATOM 1729 O O . SER A 1 246 ? 76.651 -35.929 4.136 1.00 61.76 246 SER A O 1
ATOM 1732 N N . LYS A 1 247 ? 76.287 -38.083 4.733 1.00 66.41 247 LYS A N 1
ATOM 1733 C CA . LYS A 1 247 ? 77.583 -38.243 5.373 1.00 66.14 247 LYS A CA 1
ATOM 1734 C C . LYS A 1 247 ? 78.677 -38.146 4.316 1.00 60.63 247 LYS A C 1
ATOM 1735 O O . LYS A 1 247 ? 79.686 -37.473 4.560 1.00 57.86 247 LYS A O 1
ATOM 1741 N N . ASP A 1 248 ? 78.446 -38.713 3.119 1.00 51.65 248 ASP A N 1
ATOM 1742 C CA . ASP A 1 248 ? 79.490 -38.690 2.103 1.00 50.99 248 ASP A CA 1
ATOM 1743 C C . ASP A 1 248 ? 79.793 -37.233 1.713 1.00 48.89 248 ASP A C 1
ATOM 1744 O O . ASP A 1 248 ? 80.965 -36.894 1.520 1.00 48.33 248 ASP A O 1
ATOM 1749 N N . LEU A 1 249 ? 78.744 -36.383 1.634 1.00 46.63 249 LEU A N 1
ATOM 1750 C CA . LEU A 1 249 ? 78.853 -34.952 1.338 1.00 47.14 249 LEU A CA 1
ATOM 1751 C C . LEU A 1 249 ? 79.701 -34.270 2.421 1.00 51.10 249 LEU A C 1
ATOM 1752 O O . LEU A 1 249 ? 80.738 -33.662 2.135 1.00 50.10 249 LEU A O 1
ATOM 1757 N N . GLN A 1 250 ? 79.292 -34.415 3.688 1.00 60.38 250 GLN A N 1
ATOM 1758 C CA . GLN A 1 250 ? 80.016 -33.797 4.791 1.00 66.61 250 GLN A CA 1
ATOM 1759 C C . GLN A 1 250 ? 81.494 -34.194 4.680 1.00 68.48 250 GLN A C 1
ATOM 1760 O O . GLN A 1 250 ? 82.370 -33.321 4.651 1.00 59.17 250 GLN A O 1
ATOM 1766 N N . SER A 1 251 ? 81.765 -35.504 4.525 1.00 63.08 251 SER A N 1
ATOM 1767 C CA . SER A 1 251 ? 83.128 -36.002 4.373 1.00 58.17 251 SER A CA 1
ATOM 1768 C C . SER A 1 251 ? 83.908 -35.193 3.341 1.00 63.51 251 SER A C 1
ATOM 1769 O O . SER A 1 251 ? 85.054 -34.800 3.581 1.00 58.59 251 SER A O 1
ATOM 1772 N N . LEU A 1 252 ? 83.272 -35.000 2.178 1.00 67.65 252 LEU A N 1
ATOM 1773 C CA . LEU A 1 252 ? 83.935 -34.430 1.017 1.00 66.69 252 LEU A CA 1
ATOM 1774 C C . LEU A 1 252 ? 84.242 -32.962 1.284 1.00 60.56 252 LEU A C 1
ATOM 1775 O O . LEU A 1 252 ? 85.279 -32.441 0.846 1.00 52.08 252 LEU A O 1
ATOM 1780 N N . ALA A 1 253 ? 83.292 -32.323 1.970 1.00 52.82 253 ALA A N 1
ATOM 1781 C CA . ALA A 1 253 ? 83.474 -30.961 2.425 1.00 62.54 253 ALA A CA 1
ATOM 1782 C C . ALA A 1 253 ? 84.734 -30.879 3.289 1.00 72.76 253 ALA A C 1
ATOM 1783 O O . ALA A 1 253 ? 85.573 -30.004 3.053 1.00 68.92 253 ALA A O 1
ATOM 1785 N N . GLN A 1 254 ? 84.878 -31.802 4.262 1.00 75.57 254 GLN A N 1
ATOM 1786 C CA . GLN A 1 254 ? 86.034 -31.769 5.145 1.00 78.68 254 GLN A CA 1
ATOM 1787 C C . GLN A 1 254 ? 87.295 -32.012 4.336 1.00 70.00 254 GLN A C 1
ATOM 1788 O O . GLN A 1 254 ? 88.273 -31.296 4.508 1.00 74.97 254 GLN A O 1
ATOM 1794 N N . LYS A 1 255 ? 87.278 -33.009 3.452 1.00 63.79 255 LYS A N 1
ATOM 1795 C CA . LYS A 1 255 ? 88.509 -33.355 2.777 1.00 58.44 255 LYS A CA 1
ATOM 1796 C C . LYS A 1 255 ? 89.031 -32.139 2.014 1.00 66.62 255 LYS A C 1
ATOM 1797 O O . LYS A 1 255 ? 90.238 -32.005 1.890 1.00 76.47 255 LYS A O 1
ATOM 1803 N N . HIS A 1 256 ? 88.154 -31.237 1.536 1.00 71.55 256 HIS A N 1
ATOM 1804 C CA . HIS A 1 256 ? 88.553 -30.278 0.509 1.00 65.74 256 HIS A CA 1
ATOM 1805 C C . HIS A 1 256 ? 88.262 -28.818 0.851 1.00 63.79 256 HIS A C 1
ATOM 1806 O O . HIS A 1 256 ? 88.407 -27.961 -0.018 1.00 58.32 256 HIS A O 1
ATOM 1813 N N . ASN A 1 257 ? 87.876 -28.537 2.099 1.00 71.70 257 ASN A N 1
ATOM 1814 C CA . ASN A 1 257 ? 87.842 -27.181 2.644 1.00 76.67 257 ASN A CA 1
ATOM 1815 C C . ASN A 1 257 ? 86.654 -26.393 2.115 1.00 68.60 257 ASN A C 1
ATOM 1816 O O . ASN A 1 257 ? 86.752 -25.172 1.938 1.00 58.10 257 ASN A O 1
ATOM 1821 N N . LEU A 1 258 ? 85.581 -27.163 1.869 1.00 61.84 258 LEU A N 1
ATOM 1822 C CA . LEU A 1 258 ? 84.273 -26.711 1.432 1.00 58.61 258 LEU A CA 1
ATOM 1823 C C . LEU A 1 258 ? 83.244 -26.943 2.520 1.00 59.86 258 LEU A C 1
ATOM 1824 O O . LEU A 1 258 ? 83.459 -27.803 3.363 1.00 69.49 258 LEU A O 1
ATOM 1829 N N . THR A 1 259 ? 82.118 -26.238 2.431 1.00 50.42 259 THR A N 1
ATOM 1830 C CA . THR A 1 259 ? 81.042 -26.381 3.385 1.00 44.82 259 THR A CA 1
ATOM 1831 C C . THR A 1 259 ? 79.876 -27.090 2.715 1.00 48.26 259 THR A C 1
ATOM 1832 O O . THR A 1 259 ? 79.753 -27.095 1.496 1.00 54.70 259 THR A O 1
ATOM 1836 N N . LEU A 1 260 ? 78.978 -27.630 3.519 1.00 49.17 260 LEU A N 1
ATOM 1837 C CA . LEU A 1 260 ? 77.770 -28.238 2.989 1.00 55.05 260 LEU A CA 1
ATOM 1838 C C . LEU A 1 260 ? 76.908 -27.202 2.247 1.00 57.27 260 LEU A C 1
ATOM 1839 O O . LEU A 1 260 ? 76.185 -27.537 1.301 1.00 54.07 260 LEU A O 1
ATOM 1844 N N . SER A 1 261 ? 76.969 -25.929 2.648 1.00 50.43 261 SER A N 1
ATOM 1845 C CA . SER A 1 261 ? 76.164 -24.959 1.935 1.00 52.95 261 SER A CA 1
ATOM 1846 C C . SER A 1 261 ? 76.690 -24.827 0.504 1.00 51.36 261 SER A C 1
ATOM 1847 O O . SER A 1 261 ? 75.918 -24.692 -0.420 1.00 56.27 261 SER A O 1
ATOM 1850 N N . THR A 1 262 ? 78.003 -24.888 0.305 1.00 48.57 262 THR A N 1
ATOM 1851 C CA . THR A 1 262 ? 78.586 -24.744 -1.018 1.00 47.75 262 THR A CA 1
ATOM 1852 C C . THR A 1 262 ? 78.233 -25.949 -1.896 1.00 48.28 262 THR A C 1
ATOM 1853 O O . THR A 1 262 ? 78.120 -25.847 -3.113 1.00 49.20 262 THR A O 1
ATOM 1857 N N . LEU A 1 263 ? 78.117 -27.123 -1.297 1.00 45.70 263 LEU A N 1
ATOM 1858 C CA . LEU A 1 263 ? 77.767 -28.278 -2.085 1.00 44.47 263 LEU A CA 1
ATOM 1859 C C . LEU A 1 263 ? 76.308 -28.131 -2.528 1.00 43.96 263 LEU A C 1
ATOM 1860 O O . LEU A 1 263 ? 75.936 -28.594 -3.612 1.00 43.83 263 LEU A O 1
ATOM 1865 N N . VAL A 1 264 ? 75.465 -27.474 -1.728 1.00 36.67 264 VAL A N 1
ATOM 1866 C CA . VAL A 1 264 ? 74.065 -27.401 -2.122 1.00 38.15 26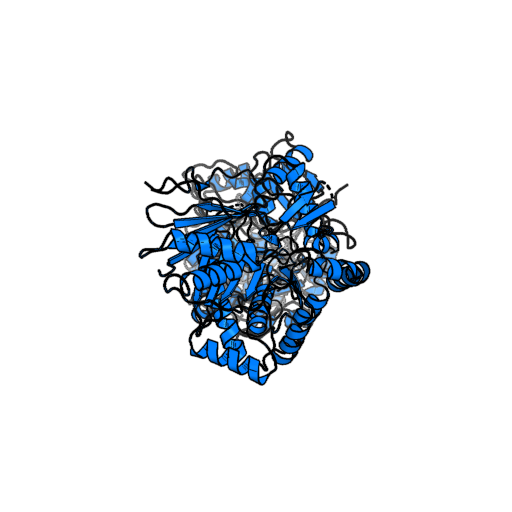4 VAL A CA 1
ATOM 1867 C C . VAL A 1 264 ? 73.891 -26.372 -3.236 1.00 42.59 264 VAL A C 1
ATOM 1868 O O . VAL A 1 264 ? 73.232 -26.644 -4.216 1.00 46.77 264 VAL A O 1
ATOM 1872 N N . GLN A 1 265 ? 74.470 -25.182 -3.059 1.00 50.74 265 GLN A N 1
ATOM 1873 C CA . GLN A 1 265 ? 74.500 -24.107 -4.043 1.00 43.54 265 GLN A CA 1
ATOM 1874 C C . GLN A 1 265 ? 75.093 -24.572 -5.367 1.00 38.51 265 GLN A C 1
ATOM 1875 O O . GLN A 1 265 ? 74.535 -24.281 -6.431 1.00 40.07 265 GLN A O 1
ATOM 1881 N N . ALA A 1 266 ? 76.241 -25.249 -5.289 1.00 38.70 266 ALA A N 1
ATOM 1882 C CA . ALA A 1 266 ? 76.839 -25.908 -6.453 1.00 42.41 266 ALA A CA 1
ATOM 1883 C C . ALA A 1 266 ? 75.802 -26.790 -7.156 1.00 41.41 266 ALA A C 1
ATOM 1884 O O . ALA A 1 266 ? 75.624 -26.702 -8.367 1.00 34.57 266 ALA A O 1
ATOM 1886 N N . ALA A 1 267 ? 75.121 -27.643 -6.382 1.00 37.87 267 ALA A N 1
ATOM 1887 C CA . ALA A 1 267 ? 74.196 -28.594 -6.961 1.00 38.01 267 ALA A CA 1
ATOM 1888 C C . ALA A 1 267 ? 73.149 -27.842 -7.767 1.00 39.74 267 ALA A C 1
ATOM 1889 O O . ALA A 1 267 ? 72.783 -28.242 -8.886 1.00 41.86 267 ALA A O 1
ATOM 1891 N N . TRP A 1 268 ? 72.681 -26.753 -7.158 1.00 37.31 268 TRP A N 1
ATOM 1892 C CA . TRP A 1 268 ? 71.603 -25.971 -7.720 1.00 39.56 268 TRP A CA 1
ATOM 1893 C C . TRP A 1 268 ? 72.123 -25.188 -8.923 1.00 38.76 268 TRP A C 1
ATOM 1894 O O . TRP A 1 268 ? 71.418 -25.072 -9.907 1.00 31.86 268 TRP A O 1
ATOM 1905 N N . ALA A 1 269 ? 73.357 -24.672 -8.840 1.00 35.37 269 ALA A N 1
ATOM 1906 C CA . ALA A 1 269 ? 73.970 -23.994 -9.967 1.00 38.35 269 ALA A CA 1
ATOM 1907 C C . ALA A 1 269 ? 74.019 -24.883 -11.215 1.00 42.29 269 ALA A C 1
ATOM 1908 O O . ALA A 1 269 ? 73.692 -24.438 -12.324 1.00 48.61 269 ALA A O 1
ATOM 1910 N N . ILE A 1 270 ? 74.501 -26.120 -11.027 1.00 39.80 270 ILE A N 1
ATOM 1911 C CA . ILE A 1 270 ? 74.549 -27.155 -12.052 1.00 34.35 270 ILE A CA 1
ATOM 1912 C C . ILE A 1 270 ? 73.144 -27.434 -12.608 1.00 36.80 270 ILE A C 1
ATOM 1913 O O . ILE A 1 270 ? 72.949 -27.542 -13.823 1.00 31.02 270 ILE A O 1
ATOM 1918 N N . LEU A 1 271 ? 72.149 -27.558 -11.720 1.00 32.87 271 LEU A N 1
ATOM 1919 C CA . LEU A 1 271 ? 70.804 -27.847 -12.190 1.00 32.23 271 LEU A CA 1
ATOM 1920 C C . LEU A 1 271 ? 70.309 -26.693 -13.053 1.00 32.83 271 LEU A C 1
ATOM 1921 O O . LEU A 1 271 ? 69.761 -26.938 -14.114 1.00 39.87 271 LEU A O 1
ATOM 1926 N N . LEU A 1 272 ? 70.558 -25.450 -12.616 1.00 34.45 272 LEU A N 1
ATOM 1927 C CA . LEU A 1 272 ? 70.063 -24.254 -13.273 1.00 36.71 272 LEU A CA 1
ATOM 1928 C C . LEU A 1 272 ? 70.667 -24.110 -14.652 1.00 38.24 272 LEU A C 1
ATOM 1929 O O . LEU A 1 272 ? 69.958 -23.655 -15.558 1.00 26.80 272 LEU A O 1
ATOM 1934 N N . SER A 1 273 ? 71.976 -24.419 -14.766 1.00 36.39 273 SER A N 1
ATOM 1935 C CA . SER A 1 273 ? 72.586 -24.302 -16.084 1.00 40.94 273 SER A CA 1
ATOM 1936 C C . SER A 1 273 ? 71.934 -25.303 -17.051 1.00 37.46 273 SER A C 1
ATOM 1937 O O . SER A 1 273 ? 71.717 -24.990 -18.200 1.00 39.52 273 SER A O 1
ATOM 1940 N N . ARG A 1 274 ? 71.560 -26.495 -16.602 1.00 34.69 274 ARG A N 1
ATOM 1941 C CA . ARG A 1 274 ? 70.968 -27.449 -17.509 1.00 32.67 274 ARG A CA 1
ATOM 1942 C C . ARG A 1 274 ? 69.567 -26.998 -17.895 1.00 31.70 274 ARG A C 1
ATOM 1943 O O . ARG A 1 274 ? 69.172 -27.181 -19.027 1.00 36.60 274 ARG A O 1
ATOM 1951 N N . TYR A 1 275 ? 68.779 -26.520 -16.948 1.00 32.59 275 TYR A N 1
ATOM 1952 C CA . TYR A 1 275 ? 67.395 -26.169 -17.232 1.00 35.01 275 TYR A CA 1
ATOM 1953 C C . TYR A 1 275 ? 67.316 -24.955 -18.156 1.00 36.75 275 TYR A C 1
ATOM 1954 O O . TYR A 1 275 ? 66.419 -24.830 -18.975 1.00 40.25 275 TYR A O 1
ATOM 1963 N N . SER A 1 276 ? 68.271 -24.044 -17.989 1.00 40.40 276 SER A N 1
ATOM 1964 C CA . SER A 1 276 ? 68.219 -22.706 -18.541 1.00 36.84 276 SER A CA 1
ATOM 1965 C C . SER A 1 276 ? 68.922 -22.686 -19.875 1.00 32.02 276 SER A C 1
ATOM 1966 O O . SER A 1 276 ? 68.706 -21.802 -20.685 1.00 41.55 276 SER A O 1
ATOM 1969 N N . GLY A 1 277 ? 69.879 -23.575 -20.021 1.00 32.13 277 GLY A N 1
ATOM 1970 C CA . GLY A 1 277 ? 70.700 -23.607 -21.218 1.00 36.63 277 GLY A CA 1
ATOM 1971 C C . GLY A 1 277 ? 71.862 -22.623 -21.170 1.00 36.74 277 GLY A C 1
ATOM 1972 O O . GLY A 1 277 ? 72.550 -22.457 -22.157 1.00 51.84 277 GLY A O 1
ATOM 1973 N N . GLU A 1 278 ? 72.060 -21.968 -20.031 1.00 36.95 278 GLU A N 1
ATOM 1974 C CA . GLU A 1 278 ? 73.032 -20.909 -19.885 1.00 33.03 278 GLU A CA 1
ATOM 1975 C C . GLU A 1 278 ? 74.226 -21.412 -19.081 1.00 30.93 278 GLU A C 1
ATOM 1976 O O . GLU A 1 278 ? 74.111 -22.169 -18.132 1.00 40.35 278 GLU A O 1
ATOM 1982 N N . SER A 1 279 ? 75.413 -21.015 -19.479 1.00 28.40 279 SER A N 1
ATOM 1983 C CA . SER A 1 279 ? 76.581 -21.513 -18.809 1.00 32.16 279 SER A CA 1
ATOM 1984 C C . SER A 1 279 ? 76.917 -20.576 -17.661 1.00 40.68 279 SER A C 1
ATOM 1985 O O . SER A 1 279 ? 77.854 -20.859 -16.913 1.00 43.50 279 SER A O 1
ATOM 1988 N N . GLU A 1 280 ? 76.156 -19.464 -17.575 1.00 43.87 280 GLU A N 1
ATOM 1989 C CA . GLU A 1 280 ? 76.186 -18.530 -16.467 1.00 41.91 280 GLU A CA 1
ATOM 1990 C C . GLU A 1 280 ? 74.802 -18.376 -15.865 1.00 37.77 280 GLU A C 1
ATOM 1991 O O . GLU A 1 280 ? 73.818 -18.046 -16.531 1.00 36.83 280 GLU A O 1
ATOM 1997 N N . VAL A 1 281 ? 74.731 -18.600 -14.562 1.00 38.28 281 VAL A N 1
ATOM 1998 C CA . VAL A 1 281 ? 73.452 -18.489 -13.884 1.00 42.85 281 VAL A CA 1
ATOM 1999 C C . VAL A 1 281 ? 73.559 -17.499 -12.721 1.00 44.33 281 VAL A C 1
ATOM 2000 O O . VAL A 1 281 ? 74.643 -17.165 -12.250 1.00 42.36 281 VAL A O 1
ATOM 2004 N N . LEU A 1 282 ? 72.402 -17.050 -12.243 1.00 40.50 282 LEU A N 1
ATOM 2005 C CA . LEU A 1 282 ? 72.380 -16.175 -11.098 1.00 43.88 282 LEU A CA 1
ATOM 2006 C C . LEU A 1 282 ? 71.209 -16.596 -10.224 1.00 43.26 282 LEU A C 1
ATOM 2007 O O . LEU A 1 282 ? 70.081 -16.601 -10.719 1.00 38.61 282 LEU A O 1
ATOM 2012 N N . PHE A 1 283 ? 71.483 -16.908 -8.945 1.00 36.50 283 PHE A N 1
ATOM 2013 C CA . PHE A 1 283 ? 70.405 -17.093 -7.984 1.00 35.51 283 PHE A CA 1
ATOM 2014 C C . PHE A 1 283 ? 70.674 -16.360 -6.650 1.00 36.24 283 PHE A C 1
ATOM 2015 O O . PHE A 1 283 ? 71.777 -15.887 -6.361 1.00 31.90 283 PHE A O 1
ATOM 2023 N N . GLY A 1 284 ? 69.639 -16.297 -5.805 1.00 36.27 284 GLY A N 1
ATOM 2024 C CA . GLY A 1 284 ? 69.770 -15.798 -4.450 1.00 39.92 284 GLY A CA 1
ATOM 2025 C C . GLY A 1 284 ? 70.545 -16.767 -3.553 1.00 46.97 284 GLY A C 1
ATOM 2026 O O . GLY A 1 284 ? 70.417 -17.981 -3.674 1.00 47.97 284 GLY A O 1
ATOM 2027 N N . VAL A 1 285 ? 71.376 -16.220 -2.658 1.00 44.01 285 VAL A N 1
ATOM 2028 C CA . VAL A 1 285 ? 71.798 -16.953 -1.483 1.00 42.65 285 VAL A CA 1
ATOM 2029 C C . VAL A 1 285 ? 71.499 -16.091 -0.275 1.00 44.75 285 VAL A C 1
ATOM 2030 O O . VAL A 1 285 ? 71.560 -14.884 -0.365 1.00 55.54 285 VAL A O 1
ATOM 2034 N N . THR A 1 286 ? 71.172 -16.723 0.844 1.00 50.97 286 THR A N 1
ATOM 2035 C CA . THR A 1 286 ? 71.019 -16.028 2.109 1.00 54.39 286 THR A CA 1
ATOM 2036 C C . THR A 1 286 ? 72.353 -15.923 2.841 1.00 57.95 286 THR A C 1
ATOM 2037 O O . THR A 1 286 ? 73.164 -16.848 2.877 1.00 56.23 286 THR A O 1
ATOM 2041 N N . VAL A 1 287 ? 72.494 -14.780 3.502 1.00 64.27 287 VAL A N 1
ATOM 2042 C CA . VAL A 1 287 ? 73.687 -14.411 4.221 1.00 66.23 287 VAL A CA 1
ATOM 2043 C C . VAL A 1 287 ? 73.230 -13.847 5.564 1.00 67.87 287 VAL A C 1
ATOM 2044 O O . VAL A 1 287 ? 72.063 -13.466 5.714 1.00 57.22 287 VAL A O 1
ATOM 2048 N N . SER A 1 288 ? 74.161 -13.852 6.526 1.00 70.98 288 SER A N 1
ATOM 2049 C CA . SER A 1 288 ? 74.049 -13.150 7.803 1.00 69.40 288 SER A CA 1
ATOM 2050 C C . SER A 1 288 ? 73.824 -11.634 7.609 1.00 74.36 288 SER A C 1
ATOM 2051 O O . SER A 1 288 ? 72.867 -11.055 8.127 1.00 59.11 288 SER A O 1
ATOM 2054 N N . GLY A 1 289 ? 74.729 -10.965 6.870 1.00 80.59 289 GLY A N 1
ATOM 2055 C CA . GLY A 1 289 ? 74.636 -9.531 6.600 1.00 84.34 289 GLY A CA 1
ATOM 2056 C C . GLY A 1 289 ? 75.152 -8.707 7.778 1.00 77.37 289 GLY A C 1
ATOM 2057 O O . GLY A 1 289 ? 75.310 -7.476 7.726 1.00 69.03 289 GLY A O 1
ATOM 2058 N N . ARG A 1 290 ? 75.333 -9.407 8.906 1.00 72.40 290 ARG A N 1
ATOM 2059 C CA . ARG A 1 290 ? 75.925 -8.767 10.110 1.00 69.46 290 ARG A CA 1
ATOM 2060 C C . ARG A 1 290 ? 77.390 -9.194 10.101 1.00 70.94 290 ARG A C 1
ATOM 2061 O O . ARG A 1 290 ? 77.640 -10.413 10.025 1.00 62.36 290 ARG A O 1
ATOM 2069 N N . PRO A 1 291 ? 78.371 -8.272 10.171 1.00 83.27 291 PRO A N 1
ATOM 2070 C CA . PRO A 1 291 ? 79.780 -8.648 9.994 1.00 87.99 291 PRO A CA 1
ATOM 2071 C C . PRO A 1 291 ? 80.746 -8.736 11.182 1.00 93.75 291 PRO A C 1
ATOM 2072 O O . PRO A 1 291 ? 80.373 -9.321 12.184 1.00 69.21 291 PRO A O 1
ATOM 2076 N N . HIS A 1 292 ? 81.958 -8.197 11.010 1.00 118.68 292 HIS A N 1
ATOM 2077 C CA . HIS A 1 292 ? 83.016 -8.212 12.022 1.00 128.48 292 HIS A CA 1
ATOM 2078 C C . HIS A 1 292 ? 83.603 -9.570 12.398 1.00 156.71 292 HIS A C 1
ATOM 2079 O O . HIS A 1 292 ? 84.328 -9.640 13.389 1.00 200.59 292 HIS A O 1
ATOM 2086 N N . ASP A 1 293 ? 83.302 -10.640 11.650 1.00 163.05 293 ASP A N 1
ATOM 2087 C CA . ASP A 1 293 ? 83.731 -11.973 12.052 1.00 178.86 293 ASP A CA 1
ATOM 2088 C C . ASP A 1 293 ? 83.020 -12.433 13.331 1.00 200.89 293 ASP A C 1
ATOM 2089 O O . ASP A 1 293 ? 83.454 -13.390 13.976 1.00 194.45 293 ASP A O 1
ATOM 2094 N N . LEU A 1 294 ? 81.925 -11.738 13.695 1.00 209.85 294 LEU A N 1
ATOM 2095 C CA . LEU A 1 294 ? 80.949 -12.255 14.645 1.00 200.07 294 LEU A CA 1
ATOM 2096 C C . LEU A 1 294 ? 80.012 -13.231 13.918 1.00 198.61 294 LEU A C 1
ATOM 2097 O O . LEU A 1 294 ? 79.032 -13.685 14.509 1.00 189.97 294 LEU A O 1
ATOM 2102 N N . SER A 1 295 ? 80.312 -13.540 12.637 1.00 192.69 295 SER A N 1
ATOM 2103 C CA . SER A 1 295 ? 79.688 -14.632 11.886 1.00 169.83 295 SER A CA 1
ATOM 2104 C C . SER A 1 295 ? 80.077 -16.003 12.450 1.00 157.72 295 SER A C 1
ATOM 2105 O O . SER A 1 295 ? 79.381 -16.990 12.198 1.00 120.57 295 SER A O 1
ATOM 2108 N N . GLY A 1 296 ? 81.203 -16.061 13.178 1.00 157.62 296 GLY A N 1
ATOM 2109 C CA . GLY A 1 296 ? 81.741 -17.311 13.694 1.00 169.11 296 GLY A CA 1
ATOM 2110 C C . GLY A 1 296 ? 81.535 -17.514 15.200 1.00 187.96 296 GLY A C 1
ATOM 2111 O O . GLY A 1 296 ? 81.957 -18.543 15.722 1.00 202.51 296 GLY A O 1
ATOM 2112 N N . VAL A 1 297 ? 80.894 -16.559 15.899 1.00 175.05 297 VAL A N 1
ATOM 2113 C CA . VAL A 1 297 ? 80.699 -16.666 17.340 1.00 142.59 297 VAL A CA 1
ATOM 2114 C C . VAL A 1 297 ? 79.235 -16.403 17.711 1.00 136.95 297 VAL A C 1
ATOM 2115 O O . VAL A 1 297 ? 78.551 -17.331 18.137 1.00 128.04 297 VAL A O 1
ATOM 2119 N N . GLU A 1 298 ? 78.747 -15.174 17.461 1.00 145.31 298 GLU A N 1
ATOM 2120 C CA . GLU A 1 298 ? 77.624 -14.556 18.166 1.00 138.02 298 GLU A CA 1
ATOM 2121 C C . GLU A 1 298 ? 76.354 -14.605 17.297 1.00 119.88 298 GLU A C 1
ATOM 2122 O O . GLU A 1 298 ? 76.378 -15.129 16.187 1.00 123.54 298 GLU A O 1
ATOM 2128 N N . ARG A 1 299 ? 75.233 -14.092 17.834 1.00 116.55 299 ARG A N 1
ATOM 2129 C CA . ARG A 1 299 ? 73.933 -14.047 17.168 1.00 110.31 299 ARG A CA 1
ATOM 2130 C C . ARG A 1 299 ? 73.163 -12.820 17.683 1.00 103.15 299 ARG A C 1
ATOM 2131 O O . ARG A 1 299 ? 73.092 -12.578 18.880 1.00 93.30 299 ARG A O 1
ATOM 2139 N N . ARG A 1 300 ? 72.594 -12.013 16.782 1.00 100.54 300 ARG A N 1
ATOM 2140 C CA . ARG A 1 300 ? 72.077 -10.706 17.167 1.00 89.11 300 ARG A CA 1
ATOM 2141 C C . ARG A 1 300 ? 70.911 -10.312 16.267 1.00 71.52 300 ARG A C 1
ATOM 2142 O O . ARG A 1 300 ? 70.773 -10.810 15.161 1.00 65.71 300 ARG A O 1
ATOM 2150 N N . VAL A 1 301 ? 70.074 -9.403 16.765 1.00 64.11 301 VAL A N 1
ATOM 2151 C CA . VAL A 1 301 ? 68.753 -9.180 16.210 1.00 59.67 301 VAL A CA 1
ATOM 2152 C C . VAL A 1 301 ? 68.682 -7.779 15.601 1.00 64.54 301 VAL A C 1
ATOM 2153 O O . VAL A 1 301 ? 69.375 -6.850 16.031 1.00 45.17 301 VAL A O 1
ATOM 2157 N N . GLY A 1 302 ? 67.862 -7.647 14.549 1.00 76.77 302 GLY A N 1
ATOM 2158 C CA . GLY A 1 302 ? 67.765 -6.391 13.817 1.00 84.01 302 GLY A CA 1
ATOM 2159 C C . GLY A 1 302 ? 67.381 -6.554 12.342 1.00 76.32 302 GLY A C 1
ATOM 2160 O O . GLY A 1 302 ? 66.765 -7.543 11.938 1.00 59.36 302 GLY A O 1
ATOM 2161 N N . LEU A 1 303 ? 67.709 -5.520 11.552 1.00 69.63 303 LEU A N 1
ATOM 2162 C CA . LEU A 1 303 ? 67.514 -5.564 10.119 1.00 53.86 303 LEU A CA 1
ATOM 2163 C C . LEU A 1 303 ? 68.841 -5.380 9.408 1.00 50.37 303 LEU A C 1
ATOM 2164 O O . LEU A 1 303 ? 69.400 -4.287 9.403 1.00 59.87 303 LEU A O 1
ATOM 2169 N N . PHE A 1 304 ? 69.279 -6.443 8.732 1.00 46.67 304 PHE A N 1
ATOM 2170 C CA . PHE A 1 304 ? 70.510 -6.421 7.977 1.00 45.62 304 PHE A CA 1
ATOM 2171 C C . PHE A 1 304 ? 70.238 -6.963 6.589 1.00 46.63 304 PHE A C 1
ATOM 2172 O O . PHE A 1 304 ? 69.155 -7.451 6.312 1.00 40.06 304 PHE A O 1
ATOM 2180 N N . ILE A 1 305 ? 71.246 -6.917 5.728 1.00 55.21 305 ILE A N 1
ATOM 2181 C CA . ILE A 1 305 ? 71.089 -7.548 4.438 1.00 60.81 305 ILE A CA 1
ATOM 2182 C C . ILE A 1 305 ? 71.042 -9.069 4.618 1.00 61.57 305 ILE A C 1
ATOM 2183 O O . ILE A 1 305 ? 71.945 -9.661 5.191 1.00 53.65 305 ILE A O 1
ATOM 2188 N N . ASN A 1 306 ? 69.977 -9.709 4.125 1.00 64.49 306 ASN A N 1
ATOM 2189 C CA . ASN A 1 306 ? 69.830 -11.152 4.261 1.00 65.62 306 ASN A CA 1
ATOM 2190 C C . ASN A 1 306 ? 69.982 -11.943 2.959 1.00 69.54 306 ASN A C 1
ATOM 2191 O O . ASN A 1 306 ? 70.352 -13.106 3.048 1.00 95.21 306 ASN A O 1
ATOM 2196 N N . THR A 1 307 ? 69.636 -11.392 1.784 1.00 58.28 307 THR A N 1
ATOM 2197 C CA . THR A 1 307 ? 69.882 -12.103 0.536 1.00 58.90 307 THR A CA 1
ATOM 2198 C C . THR A 1 307 ? 70.836 -11.302 -0.371 1.00 50.84 307 THR A C 1
ATOM 2199 O O . THR A 1 307 ? 70.895 -10.086 -0.323 1.00 50.78 307 THR A O 1
ATOM 2203 N N . LEU A 1 308 ? 71.613 -12.019 -1.175 1.00 44.55 308 LEU A N 1
ATOM 2204 C CA . LEU A 1 308 ? 72.601 -11.472 -2.084 1.00 47.72 308 LEU A CA 1
ATOM 2205 C C . LEU A 1 308 ? 72.621 -12.279 -3.397 1.00 56.77 308 LEU A C 1
ATOM 2206 O O . LEU A 1 308 ? 72.336 -13.477 -3.407 1.00 58.37 308 LEU A O 1
ATOM 2211 N N . PRO A 1 309 ? 72.924 -11.685 -4.577 1.00 57.00 309 PRO A N 1
ATOM 2212 C CA . PRO A 1 309 ? 72.919 -12.436 -5.830 1.00 49.44 309 PRO A CA 1
ATOM 2213 C C . PRO A 1 309 ? 74.263 -13.130 -6.032 1.00 47.56 309 PRO A C 1
ATOM 2214 O O . PRO A 1 309 ? 75.298 -12.504 -5.854 1.00 50.02 309 PRO A O 1
ATOM 2218 N N . LEU A 1 310 ? 74.240 -14.432 -6.371 1.00 46.98 310 LEU A N 1
ATOM 2219 C CA . LEU A 1 310 ? 75.461 -15.201 -6.600 1.00 46.56 310 LEU A CA 1
ATOM 2220 C C . LEU A 1 310 ? 75.515 -15.619 -8.074 1.00 48.76 310 LEU A C 1
ATOM 2221 O O . LEU A 1 310 ? 74.597 -16.264 -8.588 1.00 48.30 310 LEU A O 1
ATOM 2226 N N . ARG A 1 311 ? 76.555 -15.150 -8.771 1.00 43.87 311 ARG A N 1
ATOM 2227 C CA . ARG A 1 311 ? 76.673 -15.371 -10.191 1.00 44.15 311 ARG A CA 1
ATOM 2228 C C . ARG A 1 311 ? 77.707 -16.462 -10.378 1.00 44.82 311 ARG A C 1
ATOM 2229 O O . ARG A 1 311 ? 78.836 -16.287 -9.902 1.00 49.35 311 ARG A O 1
ATOM 2237 N N . VAL A 1 312 ? 77.288 -17.547 -11.066 1.00 39.34 312 VAL A N 1
ATOM 2238 C CA . VAL A 1 312 ? 78.072 -18.767 -11.187 1.00 42.12 312 VAL A CA 1
ATOM 2239 C C . VAL A 1 312 ? 78.268 -19.064 -12.663 1.00 40.06 312 VAL A C 1
ATOM 2240 O O . VAL A 1 312 ? 77.300 -19.174 -13.403 1.00 52.61 312 VAL A O 1
ATOM 2244 N N . SER A 1 313 ? 79.509 -19.224 -13.099 1.00 37.43 313 SER A N 1
ATOM 2245 C CA . SER A 1 313 ? 79.719 -19.589 -14.487 1.00 45.40 313 SER A CA 1
ATOM 2246 C C . SER A 1 313 ? 80.210 -21.034 -14.553 1.00 42.55 313 SER A C 1
ATOM 2247 O O . SER A 1 313 ? 80.881 -21.495 -13.635 1.00 43.95 313 SER A O 1
ATOM 2250 N N . ILE A 1 314 ? 79.864 -21.742 -15.635 1.00 41.29 314 ILE A N 1
ATOM 2251 C CA . ILE A 1 314 ? 80.348 -23.098 -15.833 1.00 45.11 314 ILE A CA 1
ATOM 2252 C C . ILE A 1 314 ? 80.882 -23.256 -17.254 1.00 46.91 314 ILE A C 1
ATOM 2253 O O . ILE A 1 314 ? 80.104 -23.190 -18.198 1.00 42.86 314 ILE A O 1
ATOM 2258 N N . ARG A 1 315 ? 82.189 -23.515 -17.384 1.00 52.01 315 ARG A N 1
ATOM 2259 C CA . ARG A 1 315 ? 82.845 -23.731 -18.672 1.00 62.29 315 ARG A CA 1
ATOM 2260 C C . ARG A 1 315 ? 83.006 -25.230 -18.979 1.00 53.04 315 ARG A C 1
ATOM 2261 O O . ARG A 1 315 ? 82.995 -26.078 -18.092 1.00 59.34 315 ARG A O 1
ATOM 2269 N N . GLU A 1 316 ? 83.241 -25.591 -20.239 1.00 54.08 316 GLU A N 1
ATOM 2270 C CA . GLU A 1 316 ? 83.257 -27.001 -20.624 1.00 59.33 316 GLU A CA 1
ATOM 2271 C C . GLU A 1 316 ? 84.444 -27.731 -20.004 1.00 56.34 316 GLU A C 1
ATOM 2272 O O . GLU A 1 316 ? 84.435 -28.938 -19.835 1.00 55.91 316 GLU A O 1
ATOM 2278 N N . SER A 1 317 ? 85.495 -27.001 -19.679 1.00 57.32 317 SER A N 1
ATOM 2279 C CA . SER A 1 317 ? 86.686 -27.627 -19.148 1.00 52.40 317 SER A CA 1
ATOM 2280 C C . SER A 1 317 ? 86.612 -27.760 -17.622 1.00 52.29 317 SER A C 1
ATOM 2281 O O . SER A 1 317 ? 87.445 -28.423 -17.001 1.00 55.50 317 SER A O 1
ATOM 2284 N N . ASP A 1 318 ? 85.629 -27.100 -17.001 1.00 47.77 318 ASP A N 1
ATOM 2285 C CA . ASP A 1 318 ? 85.604 -26.993 -15.555 1.00 46.73 318 ASP A CA 1
ATOM 2286 C C . ASP A 1 318 ? 85.553 -28.386 -14.924 1.00 44.75 318 ASP A C 1
ATOM 2287 O O . ASP A 1 318 ? 84.725 -29.198 -15.309 1.00 52.42 318 ASP A O 1
ATOM 2292 N N . LEU A 1 319 ? 86.444 -28.663 -13.961 1.00 46.02 319 LEU A N 1
ATOM 2293 C CA . LEU A 1 319 ? 86.354 -29.857 -13.122 1.00 44.12 319 LEU A CA 1
ATOM 2294 C C . LEU A 1 319 ? 85.767 -29.517 -11.759 1.00 43.49 319 LEU A C 1
ATOM 2295 O O . LEU A 1 319 ? 85.984 -28.455 -11.192 1.00 43.27 319 LEU A O 1
ATOM 2300 N N . LEU A 1 320 ? 85.112 -30.509 -11.181 1.00 48.27 320 LEU A N 1
ATOM 2301 C CA . LEU A 1 320 ? 84.182 -30.267 -10.096 1.00 53.49 320 LEU A CA 1
ATOM 2302 C C . LEU A 1 320 ? 84.909 -29.784 -8.830 1.00 52.23 320 LEU A C 1
ATOM 2303 O O . LEU A 1 320 ? 84.350 -28.989 -8.086 1.00 49.62 320 LEU A O 1
ATOM 2308 N N . LEU A 1 321 ? 86.161 -30.205 -8.604 1.00 49.61 321 LEU A N 1
ATOM 2309 C CA . LEU A 1 321 ? 86.863 -29.881 -7.367 1.00 52.37 321 LEU A CA 1
ATOM 2310 C C . LEU A 1 321 ? 87.349 -28.432 -7.388 1.00 48.94 321 LEU A C 1
ATOM 2311 O O . LEU A 1 321 ? 87.003 -27.631 -6.521 1.00 45.87 321 LEU A O 1
ATOM 2316 N N . SER A 1 322 ? 88.193 -28.123 -8.369 1.00 42.54 322 SER A N 1
ATOM 2317 C CA . SER A 1 322 ? 88.580 -26.756 -8.623 1.00 44.84 322 SER A CA 1
ATOM 2318 C C . SER A 1 322 ? 87.376 -25.807 -8.671 1.00 45.86 322 SER A C 1
ATOM 2319 O O . SER A 1 322 ? 87.460 -24.693 -8.169 1.00 53.43 322 SER A O 1
ATOM 2322 N N . TRP A 1 323 ? 86.288 -26.200 -9.345 1.00 46.64 323 TRP A N 1
ATOM 2323 C CA . TRP A 1 323 ? 85.157 -25.308 -9.578 1.00 44.15 323 TRP A CA 1
ATOM 2324 C C . TRP A 1 323 ? 84.393 -25.083 -8.266 1.00 47.51 323 TRP A C 1
ATOM 2325 O O . TRP A 1 323 ? 83.727 -24.061 -8.061 1.00 49.30 323 TRP A O 1
ATOM 2336 N N . LEU A 1 324 ? 84.518 -26.042 -7.352 1.00 45.05 324 LEU A N 1
ATOM 2337 C CA . LEU A 1 324 ? 83.846 -25.948 -6.074 1.00 44.81 324 LEU A CA 1
ATOM 2338 C C . LEU A 1 324 ? 84.708 -25.084 -5.158 1.00 48.39 324 LEU A C 1
ATOM 2339 O O . LEU A 1 324 ? 84.164 -24.364 -4.321 1.00 42.82 324 LEU A O 1
ATOM 2344 N N . GLN A 1 325 ? 86.045 -25.178 -5.317 1.00 53.29 325 GLN A N 1
ATOM 2345 C CA . GLN A 1 325 ? 86.969 -24.319 -4.580 1.00 59.13 325 GLN A CA 1
ATOM 2346 C C . GLN A 1 325 ? 86.630 -22.884 -4.933 1.00 53.77 325 GLN A C 1
ATOM 2347 O O . GLN A 1 325 ? 86.375 -22.077 -4.042 1.00 56.96 325 GLN A O 1
ATOM 2353 N N . GLU A 1 326 ? 86.577 -22.619 -6.248 1.00 46.55 326 GLU A N 1
ATOM 2354 C CA . GLU A 1 326 ? 86.213 -21.310 -6.740 1.00 44.76 326 GLU A CA 1
ATOM 2355 C C . GLU A 1 326 ? 84.833 -20.900 -6.230 1.00 47.26 326 GLU A C 1
ATOM 2356 O O . GLU A 1 326 ? 84.624 -19.761 -5.822 1.00 55.40 326 GLU A O 1
ATOM 2362 N N . LEU A 1 327 ? 83.859 -21.798 -6.187 1.00 47.23 327 LEU A N 1
ATOM 2363 C CA . LEU A 1 327 ? 82.556 -21.312 -5.784 1.00 42.87 327 LEU A CA 1
ATOM 2364 C C . LEU A 1 327 ? 82.634 -20.866 -4.330 1.00 43.96 327 LEU A C 1
ATOM 2365 O O . LEU A 1 327 ? 82.007 -19.887 -3.930 1.00 43.72 327 LEU A O 1
ATOM 2370 N N . GLN A 1 328 ? 83.428 -21.586 -3.541 1.00 53.26 328 GLN A N 1
ATOM 2371 C CA . GLN A 1 328 ? 83.577 -21.275 -2.129 1.00 61.08 328 GLN A CA 1
ATOM 2372 C C . GLN A 1 328 ? 83.995 -19.811 -1.962 1.00 67.18 328 GLN A C 1
ATOM 2373 O O . GLN A 1 328 ? 83.371 -19.065 -1.206 1.00 58.88 328 GLN A O 1
ATOM 2379 N N . GLN A 1 329 ? 85.038 -19.403 -2.705 1.00 64.91 329 GLN A N 1
ATOM 2380 C CA . GLN A 1 329 ? 85.527 -18.035 -2.652 1.00 66.61 329 GLN A CA 1
ATOM 2381 C C . GLN A 1 329 ? 84.396 -17.070 -3.019 1.00 62.14 329 GLN A C 1
ATOM 2382 O O . GLN A 1 329 ? 84.043 -16.238 -2.189 1.00 69.50 329 GLN A O 1
ATOM 2388 N N . LYS A 1 330 ? 83.783 -17.194 -4.207 1.00 58.32 330 LYS A N 1
ATOM 2389 C CA . LYS A 1 330 ? 82.853 -16.161 -4.646 1.00 64.85 330 LYS A CA 1
ATOM 2390 C C . LYS A 1 330 ? 81.766 -15.971 -3.608 1.00 57.92 330 LYS A C 1
ATOM 2391 O O . LYS A 1 330 ? 81.243 -14.873 -3.476 1.00 59.86 330 LYS A O 1
ATOM 2397 N N . GLN A 1 331 ? 81.408 -17.038 -2.900 1.00 59.83 331 GLN A N 1
ATOM 2398 C CA . GLN A 1 331 ? 80.323 -16.920 -1.941 1.00 65.14 331 GLN A CA 1
ATOM 2399 C C . GLN A 1 331 ? 80.856 -16.219 -0.693 1.00 63.00 331 GLN A C 1
ATOM 2400 O O . GLN A 1 331 ? 80.129 -15.457 -0.061 1.00 61.90 331 GLN A O 1
ATOM 2406 N N . ALA A 1 332 ? 82.141 -16.429 -0.386 1.00 57.64 332 ALA A N 1
ATOM 2407 C CA . ALA A 1 332 ? 82.795 -15.708 0.693 1.00 61.84 332 ALA A CA 1
ATOM 2408 C C . ALA A 1 332 ? 82.984 -14.231 0.316 1.00 63.30 332 ALA A C 1
ATOM 2409 O O . ALA A 1 332 ? 82.591 -13.321 1.058 1.00 56.23 332 ALA A O 1
ATOM 2411 N N . GLU A 1 333 ? 83.609 -14.009 -0.844 1.00 60.26 333 GLU A N 1
ATOM 2412 C CA . GLU A 1 333 ? 83.818 -12.678 -1.394 1.00 61.14 333 GLU A CA 1
ATOM 2413 C C . GLU A 1 333 ? 82.527 -11.854 -1.376 1.00 55.43 333 GLU A C 1
ATOM 2414 O O . GLU A 1 333 ? 82.537 -10.746 -0.882 1.00 59.88 333 GLU A O 1
ATOM 2420 N N . ILE A 1 334 ? 81.405 -12.342 -1.909 1.00 58.58 334 ILE A N 1
ATOM 2421 C CA . ILE A 1 334 ? 80.255 -11.459 -2.029 1.00 59.68 334 ILE A CA 1
ATOM 2422 C C . ILE A 1 334 ? 79.838 -10.976 -0.648 1.00 57.03 334 ILE A C 1
ATOM 2423 O O . ILE A 1 334 ? 79.082 -10.023 -0.542 1.00 56.55 334 ILE A O 1
ATOM 2428 N N . GLN A 1 335 ? 80.246 -11.682 0.406 1.00 65.43 335 GLN A N 1
ATOM 2429 C CA . GLN A 1 335 ? 79.781 -11.318 1.737 1.00 72.03 335 GLN A CA 1
ATOM 2430 C C . GLN A 1 335 ? 80.525 -10.098 2.259 1.00 71.94 335 GLN A C 1
ATOM 2431 O O . GLN A 1 335 ? 79.994 -9.425 3.133 1.00 70.81 335 GLN A O 1
ATOM 2437 N N . ASP A 1 336 ? 81.694 -9.804 1.670 1.00 70.64 336 ASP A N 1
ATOM 2438 C CA . ASP A 1 336 ? 82.473 -8.611 1.963 1.00 64.37 336 ASP A CA 1
ATOM 2439 C C . ASP A 1 336 ? 81.823 -7.351 1.403 1.00 68.19 336 ASP A C 1
ATOM 2440 O O . ASP A 1 336 ? 82.134 -6.251 1.851 1.00 85.02 336 ASP A O 1
ATOM 2445 N N . TYR A 1 337 ? 80.913 -7.495 0.445 1.00 59.21 337 TYR A N 1
ATOM 2446 C CA . TYR A 1 337 ? 80.229 -6.326 -0.067 1.00 48.50 337 TYR A CA 1
ATOM 2447 C C . TYR A 1 337 ? 78.770 -6.356 0.368 1.00 44.89 337 TYR A C 1
ATOM 2448 O O . TYR A 1 337 ? 77.932 -5.883 -0.392 1.00 51.80 337 TYR A O 1
ATOM 2457 N N . ALA A 1 338 ? 78.475 -6.859 1.580 1.00 41.92 338 ALA A N 1
ATOM 2458 C CA . ALA A 1 338 ? 77.103 -6.954 2.075 1.00 52.05 338 ALA A CA 1
ATOM 2459 C C . ALA A 1 338 ? 76.648 -5.737 2.885 1.00 57.61 338 ALA A C 1
ATOM 2460 O O . ALA A 1 338 ? 76.065 -5.902 3.952 1.00 63.38 338 ALA A O 1
ATOM 2462 N N . TYR A 1 339 ? 76.849 -4.521 2.355 1.00 70.34 339 TYR A N 1
ATOM 2463 C CA . TYR A 1 339 ? 76.378 -3.291 2.987 1.00 68.80 339 TYR A CA 1
ATOM 2464 C C . TYR A 1 339 ? 75.706 -2.367 1.971 1.00 72.32 339 TYR A C 1
ATOM 2465 O O . TYR A 1 339 ? 75.800 -1.151 2.093 1.00 79.10 339 TYR A O 1
ATOM 2474 N N . VAL A 1 340 ? 75.055 -2.948 0.957 1.00 68.07 340 VAL A N 1
ATOM 2475 C CA . VAL A 1 340 ? 74.167 -2.218 0.067 1.00 62.63 340 VAL A CA 1
ATOM 2476 C C . VAL A 1 340 ? 72.977 -3.130 -0.213 1.00 56.80 340 VAL A C 1
ATOM 2477 O O . VAL A 1 340 ? 73.163 -4.324 -0.427 1.00 56.61 340 VAL A O 1
ATOM 2481 N N . SER A 1 341 ? 71.765 -2.572 -0.185 1.00 48.58 341 SER A N 1
ATOM 2482 C CA . SER A 1 341 ? 70.569 -3.379 -0.272 1.00 52.92 341 SER A CA 1
ATOM 2483 C C . SER A 1 341 ? 70.536 -4.101 -1.615 1.00 60.06 341 SER A C 1
ATOM 2484 O O . SER A 1 341 ? 71.307 -3.831 -2.531 1.00 57.16 341 SER A O 1
ATOM 2487 N N . LEU A 1 342 ? 69.616 -5.052 -1.689 1.00 57.51 342 LEU A N 1
ATOM 2488 C CA . LEU A 1 342 ? 69.388 -5.810 -2.892 1.00 56.02 342 LEU A CA 1
ATOM 2489 C C . LEU A 1 342 ? 68.723 -4.894 -3.929 1.00 55.38 342 LEU A C 1
ATOM 2490 O O . LEU A 1 342 ? 69.077 -4.903 -5.101 1.00 48.70 342 LEU A O 1
ATOM 2495 N N . ALA A 1 343 ? 67.788 -4.041 -3.503 1.00 64.27 343 ALA A N 1
ATOM 2496 C CA . ALA A 1 343 ? 67.220 -3.045 -4.405 1.00 53.90 343 ALA A CA 1
ATOM 2497 C C . ALA A 1 343 ? 68.328 -2.155 -4.966 1.00 52.77 343 ALA A C 1
ATOM 2498 O O . ALA A 1 343 ? 68.334 -1.826 -6.145 1.00 54.14 343 ALA A O 1
ATOM 2500 N N . GLU A 1 344 ? 69.299 -1.797 -4.127 1.00 54.72 344 GLU A N 1
ATOM 2501 C CA . GLU A 1 344 ? 70.449 -1.046 -4.594 1.00 64.25 344 GLU A CA 1
ATOM 2502 C C . GLU A 1 344 ? 71.242 -1.907 -5.572 1.00 59.17 344 GLU A C 1
ATOM 2503 O O . GLU A 1 344 ? 71.784 -1.390 -6.534 1.00 64.38 344 GLU A O 1
ATOM 2509 N N . ILE A 1 345 ? 71.330 -3.221 -5.339 1.00 64.43 345 ILE A N 1
ATOM 2510 C CA . ILE A 1 345 ? 72.136 -4.069 -6.209 1.00 60.57 345 ILE A CA 1
ATOM 2511 C C . ILE A 1 345 ? 71.380 -4.311 -7.519 1.00 55.01 345 ILE A C 1
ATOM 2512 O O . ILE A 1 345 ? 72.010 -4.344 -8.566 1.00 49.74 345 ILE A O 1
ATOM 2517 N N . GLN A 1 346 ? 70.039 -4.377 -7.495 1.00 55.57 346 GLN A N 1
ATOM 2518 C CA . GLN A 1 346 ? 69.283 -4.638 -8.714 1.00 57.37 346 GLN A CA 1
ATOM 2519 C C . GLN A 1 346 ? 69.561 -3.523 -9.700 1.00 59.29 346 GLN A C 1
ATOM 2520 O O . GLN A 1 346 ? 70.079 -3.760 -10.790 1.00 68.52 346 GLN A O 1
ATOM 2526 N N . ARG A 1 347 ? 69.236 -2.301 -9.293 1.00 68.03 347 ARG A N 1
ATOM 2527 C CA . ARG A 1 347 ? 69.362 -1.167 -10.193 1.00 75.13 347 ARG A CA 1
ATOM 2528 C C . ARG A 1 347 ? 70.806 -1.035 -10.687 1.00 69.39 347 ARG A C 1
ATOM 2529 O O . ARG A 1 347 ? 71.042 -0.828 -11.874 1.00 85.61 347 ARG A O 1
ATOM 2537 N N . LEU A 1 348 ? 71.764 -1.263 -9.791 1.00 62.43 348 LEU A N 1
ATOM 2538 C CA . LEU A 1 348 ? 73.190 -1.146 -10.069 1.00 64.73 348 LEU A CA 1
ATOM 2539 C C . LEU A 1 348 ? 73.676 -2.149 -11.127 1.00 74.99 348 LEU A C 1
ATOM 2540 O O . LEU A 1 348 ? 74.785 -2.027 -11.648 1.00 76.90 348 LEU A O 1
ATOM 2545 N N . SER A 1 349 ? 72.842 -3.150 -11.437 1.00 83.99 349 SER A N 1
ATOM 2546 C CA . SER A 1 349 ? 73.162 -4.198 -12.395 1.00 80.99 349 SER A CA 1
ATOM 2547 C C . SER A 1 349 ? 72.737 -3.784 -13.798 1.00 85.71 349 SER A C 1
ATOM 2548 O O . SER A 1 349 ? 72.163 -2.698 -13.979 1.00 84.57 349 SER A O 1
ATOM 2551 N N . ASP A 1 350 ? 72.946 -4.703 -14.762 1.00 79.86 350 ASP A N 1
ATOM 2552 C CA . ASP A 1 350 ? 72.460 -4.480 -16.118 1.00 80.13 350 ASP A CA 1
ATOM 2553 C C . ASP A 1 350 ? 71.045 -5.024 -16.288 1.00 66.91 350 ASP A C 1
ATOM 2554 O O . ASP A 1 350 ? 70.520 -4.978 -17.387 1.00 77.09 350 ASP A O 1
ATOM 2559 N N . ILE A 1 351 ? 70.400 -5.484 -15.213 1.00 60.85 351 ILE A N 1
ATOM 2560 C CA . ILE A 1 351 ? 69.062 -6.023 -15.361 1.00 65.21 351 ILE A CA 1
ATOM 2561 C C . ILE A 1 351 ? 68.140 -4.826 -15.540 1.00 66.82 351 ILE A C 1
ATOM 2562 O O . ILE A 1 351 ? 68.285 -3.836 -14.831 1.00 74.76 351 ILE A O 1
ATOM 2567 N N . PRO A 1 352 ? 67.150 -4.882 -16.456 1.00 76.19 352 PRO A N 1
ATOM 2568 C CA . PRO A 1 352 ? 66.216 -3.785 -16.625 1.00 75.90 352 PRO A CA 1
ATOM 2569 C C . PRO A 1 352 ? 65.551 -3.478 -15.301 1.00 71.63 352 PRO A C 1
ATOM 2570 O O . PRO A 1 352 ? 65.382 -4.364 -14.474 1.00 67.94 352 PRO A O 1
ATOM 2574 N N . PRO A 1 353 ? 65.164 -2.202 -15.095 1.00 84.43 353 PRO A N 1
ATOM 2575 C CA . PRO A 1 353 ? 64.263 -1.829 -14.014 1.00 77.72 353 PRO A CA 1
ATOM 2576 C C . PRO A 1 353 ? 62.956 -2.582 -14.153 1.00 66.54 353 PRO A C 1
ATOM 2577 O O . PRO A 1 353 ? 62.492 -2.798 -15.265 1.00 80.02 353 PRO A O 1
ATOM 2581 N N . GLY A 1 354 ? 62.405 -2.989 -13.013 1.00 66.81 354 GLY A N 1
ATOM 2582 C CA . GLY A 1 354 ? 61.082 -3.584 -12.964 1.00 70.88 354 GLY A CA 1
ATOM 2583 C C . GLY A 1 354 ? 61.140 -5.097 -12.768 1.00 77.00 354 GLY A C 1
ATOM 2584 O O . GLY A 1 354 ? 60.206 -5.660 -12.190 1.00 77.29 354 GLY A O 1
ATOM 2585 N N . VAL A 1 355 ? 62.230 -5.733 -13.254 1.00 67.20 355 VAL A N 1
ATOM 2586 C CA . VAL A 1 355 ? 62.338 -7.182 -13.240 1.00 61.18 355 VAL A CA 1
ATOM 2587 C C . VAL A 1 355 ? 63.337 -7.652 -12.181 1.00 65.31 355 VAL A C 1
ATOM 2588 O O . VAL A 1 355 ? 64.386 -7.013 -11.948 1.00 56.29 355 VAL A O 1
ATOM 2592 N N . PRO A 1 356 ? 63.059 -8.851 -11.595 1.00 63.88 356 PRO A N 1
ATOM 2593 C CA . PRO A 1 356 ? 63.874 -9.427 -10.523 1.00 62.42 356 PRO A CA 1
ATOM 2594 C C . PRO A 1 356 ? 65.213 -9.805 -11.102 1.00 51.95 356 PRO A C 1
ATOM 2595 O O . PRO A 1 356 ? 65.289 -10.032 -12.297 1.00 59.34 356 PRO A O 1
ATOM 2599 N N . LEU A 1 357 ? 66.265 -9.872 -10.297 1.00 54.28 357 LEU A N 1
ATOM 2600 C CA . LEU A 1 357 ? 67.485 -10.377 -10.912 1.00 59.25 357 LEU A CA 1
ATOM 2601 C C . LEU A 1 357 ? 67.644 -11.877 -10.644 1.00 54.62 357 LEU A C 1
ATOM 2602 O O . LEU A 1 357 ? 68.568 -12.503 -11.146 1.00 52.23 357 LEU A O 1
ATOM 2607 N N . PHE A 1 358 ? 66.670 -12.486 -9.962 1.00 52.82 358 PHE A N 1
ATOM 2608 C CA . PHE A 1 358 ? 66.606 -13.929 -9.893 1.00 42.66 358 PHE A CA 1
ATOM 2609 C C . PHE A 1 358 ? 65.232 -14.367 -9.415 1.00 41.08 358 PHE A C 1
ATOM 2610 O O . PHE A 1 358 ? 64.557 -13.639 -8.699 1.00 45.18 358 PHE A O 1
ATOM 2618 N N . GLU A 1 359 ? 64.817 -15.544 -9.883 1.00 42.16 359 GLU A N 1
ATOM 2619 C CA . GLU A 1 359 ? 63.552 -16.134 -9.491 1.00 44.77 359 GLU A CA 1
ATOM 2620 C C . GLU A 1 359 ? 63.785 -17.326 -8.564 1.00 38.75 359 GLU A C 1
ATOM 2621 O O . GLU A 1 359 ? 62.828 -17.977 -8.153 1.00 35.52 359 GLU A O 1
ATOM 2627 N N . SER A 1 360 ? 65.048 -17.613 -8.229 1.00 33.26 360 SER A N 1
ATOM 2628 C CA . SER A 1 360 ? 65.323 -18.723 -7.344 1.00 34.70 360 SER A CA 1
ATOM 2629 C C . SER A 1 360 ? 66.254 -18.260 -6.238 1.00 38.79 360 SER A C 1
ATOM 2630 O O . SER A 1 360 ? 67.178 -17.491 -6.473 1.00 39.83 360 SER A O 1
ATOM 2633 N N . LEU A 1 361 ? 66.003 -18.810 -5.048 1.00 44.74 361 LEU A N 1
ATOM 2634 C CA . LEU A 1 361 ? 66.743 -18.514 -3.834 1.00 41.60 361 LEU A CA 1
ATOM 2635 C C . LEU A 1 361 ? 67.162 -19.803 -3.134 1.00 36.49 361 LEU A C 1
ATOM 2636 O O . LEU A 1 361 ? 66.333 -20.675 -2.865 1.00 37.73 361 LEU A O 1
ATOM 2641 N N . VAL A 1 362 ? 68.427 -19.855 -2.743 1.00 34.94 362 VAL A N 1
ATOM 2642 C CA . VAL A 1 362 ? 68.953 -20.970 -1.972 1.00 39.82 362 VAL A CA 1
ATOM 2643 C C . VAL A 1 362 ? 69.230 -20.483 -0.558 1.00 40.58 362 VAL A C 1
ATOM 2644 O O . VAL A 1 362 ? 70.130 -19.669 -0.393 1.00 36.48 362 VAL A O 1
ATOM 2648 N N . VAL A 1 363 ? 68.541 -21.049 0.439 1.00 41.75 363 VAL A N 1
ATOM 2649 C CA . VAL A 1 363 ? 68.844 -20.785 1.843 1.00 47.68 363 VAL A CA 1
ATOM 2650 C C . VAL A 1 363 ? 69.348 -22.038 2.570 1.00 49.12 363 VAL A C 1
ATOM 2651 O O . VAL A 1 363 ? 68.632 -23.033 2.649 1.00 57.52 363 VAL A O 1
ATOM 2655 N N . PHE A 1 364 ? 70.544 -21.943 3.174 1.00 49.26 364 PHE A N 1
ATOM 2656 C CA . PHE A 1 364 ? 71.108 -22.961 4.068 1.00 55.05 364 PHE A CA 1
ATOM 2657 C C . PHE A 1 364 ? 70.873 -22.553 5.528 1.00 64.54 364 PHE A C 1
ATOM 2658 O O . PHE A 1 364 ? 71.532 -21.622 6.004 1.00 56.95 364 PHE A O 1
ATOM 2666 N N . GLU A 1 365 ? 69.949 -23.232 6.244 1.00 74.93 365 GLU A N 1
ATOM 2667 C CA . GLU A 1 365 ? 69.567 -22.844 7.605 1.00 77.47 365 GLU A CA 1
ATOM 2668 C C . GLU A 1 365 ? 70.551 -23.398 8.634 1.00 68.88 365 GLU A C 1
ATOM 2669 O O . GLU A 1 365 ? 70.110 -24.120 9.502 1.00 77.29 365 GLU A O 1
ATOM 2675 N N . ASN A 1 366 ? 71.816 -22.940 8.622 1.00 86.21 366 ASN A N 1
ATOM 2676 C CA . ASN A 1 366 ? 72.968 -23.597 9.257 1.00 118.75 366 ASN A CA 1
ATOM 2677 C C . ASN A 1 366 ? 72.659 -24.038 10.697 1.00 153.48 366 ASN A C 1
ATOM 2678 O O . ASN A 1 366 ? 73.192 -25.054 11.157 1.00 159.79 366 ASN A O 1
ATOM 2683 N N . TYR A 1 367 ? 71.808 -23.287 11.409 1.00 159.95 367 TYR A N 1
ATOM 2684 C CA . TYR A 1 367 ? 71.327 -23.681 12.727 1.00 146.44 367 TYR A CA 1
ATOM 2685 C C . TYR A 1 367 ? 71.372 -25.211 12.990 1.00 107.99 367 TYR A C 1
ATOM 2686 O O . TYR A 1 367 ? 70.367 -25.921 12.809 1.00 83.88 367 TYR A O 1
ATOM 2695 N N . SER A 1 379 ? 56.571 -27.921 27.069 1.00 144.50 379 SER A N 1
ATOM 2696 C CA . SER A 1 379 ? 55.401 -27.253 26.445 1.00 142.60 379 SER A CA 1
ATOM 2697 C C . SER A 1 379 ? 55.509 -27.342 24.922 1.00 135.24 379 SER A C 1
ATOM 2698 O O . SER A 1 379 ? 55.199 -26.380 24.232 1.00 143.07 379 SER A O 1
ATOM 2700 N N . LEU A 1 380 ? 55.878 -28.524 24.411 1.00 132.11 380 LEU A N 1
ATOM 2701 C CA . LEU A 1 380 ? 56.564 -28.666 23.128 1.00 143.21 380 LEU A CA 1
ATOM 2702 C C . LEU A 1 380 ? 55.910 -27.860 21.995 1.00 145.38 380 LEU A C 1
ATOM 2703 O O . LEU A 1 380 ? 54.687 -27.721 21.942 1.00 156.42 380 LEU A O 1
ATOM 2708 N N . ARG A 1 381 ? 56.762 -27.351 21.081 1.00 126.57 381 ARG A N 1
ATOM 2709 C CA . ARG A 1 381 ? 56.351 -26.655 19.865 1.00 124.80 381 ARG A CA 1
ATOM 2710 C C . ARG A 1 381 ? 55.906 -27.646 18.796 1.00 110.44 381 ARG A C 1
ATOM 2711 O O . ARG A 1 381 ? 56.541 -28.679 18.623 1.00 112.55 381 ARG A O 1
ATOM 2719 N N . VAL A 1 382 ? 54.856 -27.289 18.045 1.00 106.31 382 VAL A N 1
ATOM 2720 C CA . VAL A 1 382 ? 54.278 -28.197 17.064 1.00 120.51 382 VAL A CA 1
ATOM 2721 C C . VAL A 1 382 ? 54.661 -27.713 15.665 1.00 118.02 382 VAL A C 1
ATOM 2722 O O . VAL A 1 382 ? 55.167 -28.494 14.864 1.00 105.59 382 VAL A O 1
ATOM 2726 N N . LYS A 1 383 ? 54.396 -26.430 15.373 1.00 125.31 383 LYS A N 1
ATOM 2727 C CA . LYS A 1 383 ? 54.725 -25.840 14.081 1.00 111.27 383 LYS A CA 1
ATOM 2728 C C . LYS A 1 383 ? 54.980 -24.341 14.249 1.00 103.89 383 LYS A C 1
ATOM 2729 O O . LYS A 1 383 ? 54.476 -23.723 15.194 1.00 93.75 383 LYS A O 1
ATOM 2735 N N . ASP A 1 384 ? 55.838 -23.813 13.354 1.00 102.47 384 ASP A N 1
ATOM 2736 C CA . ASP A 1 384 ? 56.010 -22.389 13.084 1.00 97.54 384 ASP A CA 1
ATOM 2737 C C . ASP A 1 384 ? 55.564 -22.118 11.650 1.00 99.41 384 ASP A C 1
ATOM 2738 O O . ASP A 1 384 ? 56.336 -22.327 10.718 1.00 109.16 384 ASP A O 1
ATOM 2743 N N . VAL A 1 385 ? 54.297 -21.715 11.481 1.00 116.87 385 VAL A N 1
ATOM 2744 C CA . VAL A 1 385 ? 53.753 -21.405 10.166 1.00 123.08 385 VAL A CA 1
ATOM 2745 C C . VAL A 1 385 ? 54.009 -19.914 9.922 1.00 124.10 385 VAL A C 1
ATOM 2746 O O . VAL A 1 385 ? 53.694 -19.063 10.761 1.00 103.36 385 VAL A O 1
ATOM 2750 N N . GLU A 1 386 ? 54.664 -19.636 8.783 1.00 137.39 386 GLU A N 1
ATOM 2751 C CA . GLU A 1 386 ? 55.203 -18.326 8.449 1.00 127.85 386 GLU A CA 1
ATOM 2752 C C . GLU A 1 386 ? 54.254 -17.600 7.499 1.00 130.88 386 GLU A C 1
ATOM 2753 O O . GLU A 1 386 ? 54.274 -17.849 6.294 1.00 146.24 386 GLU A O 1
ATOM 2759 N N . ASN A 1 387 ? 53.438 -16.691 8.045 1.00 123.90 387 ASN A N 1
ATOM 2760 C CA . ASN A 1 387 ? 52.464 -15.970 7.245 1.00 109.27 387 ASN A CA 1
ATOM 2761 C C . ASN A 1 387 ? 52.967 -14.551 7.026 1.00 111.47 387 ASN A C 1
ATOM 2762 O O . ASN A 1 387 ? 52.234 -13.594 7.268 1.00 129.97 387 ASN A O 1
ATOM 2767 N N . PHE A 1 388 ? 54.232 -14.464 6.577 1.00 103.50 388 PHE A N 1
ATOM 2768 C CA . PHE A 1 388 ? 54.767 -13.329 5.835 1.00 113.57 388 PHE A CA 1
ATOM 2769 C C . PHE A 1 388 ? 54.592 -13.608 4.338 1.00 95.32 388 PHE A C 1
ATOM 2770 O O . PHE A 1 388 ? 55.347 -13.087 3.519 1.00 77.28 388 PHE A O 1
ATOM 2778 N N . GLU A 1 389 ? 53.545 -14.375 3.987 1.00 101.18 389 GLU A N 1
ATOM 2779 C CA . GLU A 1 389 ? 53.333 -14.857 2.629 1.00 120.59 389 GLU A CA 1
ATOM 2780 C C . GLU A 1 389 ? 53.374 -13.689 1.653 1.00 127.07 389 GLU A C 1
ATOM 2781 O O . GLU A 1 389 ? 53.501 -13.918 0.450 1.00 152.64 389 GLU A O 1
ATOM 2787 N N . GLU A 1 390 ? 53.272 -12.464 2.203 1.00 113.42 390 GLU A N 1
ATOM 2788 C CA . GLU A 1 390 ? 53.170 -11.219 1.452 1.00 117.91 390 GLU A CA 1
ATOM 2789 C C . GLU A 1 390 ? 54.051 -11.159 0.207 1.00 104.74 390 GLU A C 1
ATOM 2790 O O . GLU A 1 390 ? 53.643 -10.583 -0.795 1.00 91.92 390 GLU A O 1
ATOM 2796 N N . THR A 1 391 ? 55.260 -11.698 0.278 1.00 94.66 391 THR A N 1
ATOM 2797 C CA . THR A 1 391 ? 56.043 -12.063 -0.889 1.00 88.95 391 THR A CA 1
ATOM 2798 C C . THR A 1 391 ? 56.865 -13.309 -0.616 1.00 91.70 391 THR A C 1
ATOM 2799 O O . THR A 1 391 ? 57.273 -13.568 0.512 1.00 113.31 391 THR A O 1
ATOM 2803 N N . ASN A 1 392 ? 57.126 -14.063 -1.676 1.00 75.17 392 ASN A N 1
ATOM 2804 C CA . ASN A 1 392 ? 58.138 -15.093 -1.613 1.00 67.47 392 ASN A CA 1
ATOM 2805 C C . ASN A 1 392 ? 58.616 -15.299 -3.057 1.00 56.90 392 ASN A C 1
ATOM 2806 O O . ASN A 1 392 ? 57.925 -14.923 -3.999 1.00 60.60 392 ASN A O 1
ATOM 2811 N N . TYR A 1 393 ? 59.841 -15.802 -3.253 1.00 48.93 393 TYR A N 1
ATOM 2812 C CA . TYR A 1 393 ? 60.339 -16.039 -4.600 1.00 43.35 393 TYR A CA 1
ATOM 2813 C C . TYR A 1 393 ? 59.627 -17.241 -5.203 1.00 42.59 393 TYR A C 1
ATOM 2814 O O . TYR A 1 393 ? 59.156 -18.119 -4.492 1.00 44.46 393 TYR A O 1
ATOM 2823 N N . PRO A 1 394 ? 59.529 -17.324 -6.538 1.00 43.20 394 PRO A N 1
ATOM 2824 C CA . PRO A 1 394 ? 58.810 -18.429 -7.170 1.00 45.39 394 PRO A CA 1
ATOM 2825 C C . PRO A 1 394 ? 59.368 -19.792 -6.743 1.00 43.00 394 PRO A C 1
ATOM 2826 O O . PRO A 1 394 ? 58.642 -20.765 -6.536 1.00 43.28 394 PRO A O 1
ATOM 2830 N N . LEU A 1 395 ? 60.681 -19.884 -6.600 1.00 38.97 395 LEU A N 1
ATOM 2831 C CA . LEU A 1 395 ? 61.237 -21.152 -6.188 1.00 41.28 395 LEU A CA 1
ATOM 2832 C C . LEU A 1 395 ? 62.345 -20.905 -5.175 1.00 48.09 395 LEU A C 1
ATOM 2833 O O . LEU A 1 395 ? 63.344 -20.263 -5.491 1.00 47.36 395 LEU A O 1
ATOM 2838 N N . THR A 1 396 ? 62.157 -21.414 -3.950 1.00 48.87 396 THR A N 1
ATOM 2839 C CA . THR A 1 396 ? 63.215 -21.373 -2.951 1.00 47.24 396 THR A CA 1
ATOM 2840 C C . THR A 1 396 ? 63.555 -22.800 -2.489 1.00 43.86 396 THR A C 1
ATOM 2841 O O . THR A 1 396 ? 62.687 -23.643 -2.236 1.00 38.90 396 THR A O 1
ATOM 2845 N N . VAL A 1 397 ? 64.865 -23.045 -2.420 1.00 40.09 397 VAL A N 1
ATOM 2846 C CA . VAL A 1 397 ? 65.426 -24.339 -2.083 1.00 42.46 397 VAL A CA 1
ATOM 2847 C C . VAL A 1 397 ? 66.087 -24.129 -0.732 1.00 41.23 397 VAL A C 1
ATOM 2848 O O . VAL A 1 397 ? 67.008 -23.320 -0.641 1.00 44.90 397 VAL A O 1
ATOM 2852 N N . VAL A 1 398 ? 65.550 -24.812 0.294 1.00 43.25 398 VAL A N 1
ATOM 2853 C CA . VAL A 1 398 ? 65.973 -24.656 1.682 1.00 45.21 398 VAL A CA 1
ATOM 2854 C C . VAL A 1 398 ? 66.697 -25.921 2.153 1.00 40.18 398 VAL A C 1
ATOM 2855 O O . VAL A 1 398 ? 66.068 -26.952 2.365 1.00 36.65 398 VAL A O 1
ATOM 2859 N N . ALA A 1 399 ? 68.009 -25.815 2.360 1.00 36.57 399 ALA A N 1
ATOM 2860 C CA . ALA A 1 399 ? 68.783 -26.895 2.952 1.00 40.63 399 ALA A CA 1
ATOM 2861 C C . ALA A 1 399 ? 68.766 -26.775 4.472 1.00 41.97 399 ALA A C 1
ATOM 2862 O O . ALA A 1 399 ? 69.256 -25.796 5.018 1.00 41.31 399 ALA A O 1
ATOM 2864 N N . ILE A 1 400 ? 68.208 -27.791 5.133 1.00 51.08 400 ILE A N 1
ATOM 2865 C CA . ILE A 1 400 ? 68.128 -27.881 6.586 1.00 48.59 400 ILE A CA 1
ATOM 2866 C C . ILE A 1 400 ? 69.059 -28.980 7.072 1.00 48.58 400 ILE A C 1
ATOM 2867 O O . ILE A 1 400 ? 68.735 -30.153 6.892 1.00 57.20 400 ILE A O 1
ATOM 2872 N N . PRO A 1 401 ? 70.200 -28.670 7.719 1.00 55.41 401 PRO A N 1
ATOM 2873 C CA . PRO A 1 401 ? 71.273 -29.647 7.909 1.00 63.81 401 PRO A CA 1
ATOM 2874 C C . PRO A 1 401 ? 71.155 -30.321 9.275 1.00 69.95 401 PRO A C 1
ATOM 2875 O O . PRO A 1 401 ? 71.988 -30.136 10.149 1.00 75.22 401 PRO A O 1
ATOM 2879 N N . ARG A 1 402 ? 70.046 -31.037 9.469 1.00 82.26 402 ARG A N 1
ATOM 2880 C CA . ARG A 1 402 ? 69.896 -31.996 10.548 1.00 74.50 402 ARG A CA 1
ATOM 2881 C C . ARG A 1 402 ? 70.709 -33.231 10.163 1.00 78.06 402 ARG A C 1
ATOM 2882 O O . ARG A 1 402 ? 71.358 -33.256 9.109 1.00 62.59 402 ARG A O 1
ATOM 2890 N N . GLN A 1 403 ? 70.677 -34.242 11.040 1.00 93.93 403 GLN A N 1
ATOM 2891 C CA . GLN A 1 403 ? 71.590 -35.373 10.969 1.00 94.62 403 GLN A CA 1
ATOM 2892 C C . GLN A 1 403 ? 71.582 -35.973 9.568 1.00 81.97 403 GLN A C 1
ATOM 2893 O O . GLN A 1 403 ? 72.613 -36.409 9.082 1.00 74.47 403 GLN A O 1
ATOM 2899 N N . GLU A 1 404 ? 70.402 -36.022 8.951 1.00 82.50 404 GLU A N 1
ATOM 2900 C CA . GLU A 1 404 ? 70.288 -36.236 7.521 1.00 77.59 404 GLU A CA 1
ATOM 2901 C C . GLU A 1 404 ? 69.845 -34.914 6.902 1.00 71.78 404 GLU A C 1
ATOM 2902 O O . GLU A 1 404 ? 69.097 -34.149 7.503 1.00 79.51 404 GLU A O 1
ATOM 2908 N N . LEU A 1 405 ? 70.315 -34.653 5.691 1.00 58.44 405 LEU A N 1
ATOM 2909 C CA . LEU A 1 405 ? 70.152 -33.358 5.059 1.00 50.40 405 LEU A CA 1
ATOM 2910 C C . LEU A 1 405 ? 68.771 -33.303 4.422 1.00 51.98 405 LEU A C 1
ATOM 2911 O O . LEU A 1 405 ? 68.429 -34.140 3.587 1.00 56.50 405 LEU A O 1
ATOM 2916 N N . LEU A 1 406 ? 67.937 -32.362 4.862 1.00 51.13 406 LEU A N 1
ATOM 2917 C CA . LEU A 1 406 ? 66.668 -32.148 4.179 1.00 47.83 406 LEU A CA 1
ATOM 2918 C C . LEU A 1 406 ? 66.874 -31.050 3.137 1.00 52.51 406 LEU A C 1
ATOM 2919 O O . LEU A 1 406 ? 67.660 -30.121 3.359 1.00 50.66 406 LEU A O 1
ATOM 2924 N N . ILE A 1 407 ? 66.201 -31.167 1.987 1.00 44.64 407 ILE A N 1
ATOM 2925 C CA . ILE A 1 407 ? 66.210 -30.077 1.029 1.00 44.55 407 ILE A CA 1
ATOM 2926 C C . ILE A 1 407 ? 64.760 -29.846 0.695 1.00 40.63 407 ILE A C 1
ATOM 2927 O O . ILE A 1 407 ? 64.141 -30.711 0.112 1.00 43.46 407 ILE A O 1
ATOM 2932 N N . GLN A 1 408 ? 64.237 -28.696 1.095 1.00 46.38 408 GLN A N 1
ATOM 2933 C CA . GLN A 1 408 ? 62.852 -28.379 0.822 1.00 51.36 408 GLN A CA 1
ATOM 2934 C C . GLN A 1 408 ? 62.780 -27.569 -0.465 1.00 48.08 408 GLN A C 1
ATOM 2935 O O . GLN A 1 408 ? 63.553 -26.638 -0.668 1.00 48.25 408 GLN A O 1
ATOM 2941 N N . LEU A 1 409 ? 61.806 -27.889 -1.303 1.00 42.28 409 LEU A N 1
ATOM 2942 C CA . LEU A 1 409 ? 61.554 -27.088 -2.474 1.00 41.25 409 LEU A CA 1
ATOM 2943 C C . LEU A 1 409 ? 60.244 -26.371 -2.246 1.00 42.65 409 LEU A C 1
ATOM 2944 O O . LEU A 1 409 ? 59.182 -26.984 -2.311 1.00 44.44 409 LEU A O 1
ATOM 2949 N N . ILE A 1 410 ? 60.324 -25.062 -2.027 1.00 41.64 410 ILE A N 1
ATOM 2950 C CA . ILE A 1 410 ? 59.103 -24.311 -1.841 1.00 43.16 410 ILE A CA 1
ATOM 2951 C C . ILE A 1 410 ? 58.807 -23.544 -3.126 1.00 47.27 410 ILE A C 1
ATOM 2952 O O . ILE A 1 410 ? 59.597 -22.677 -3.532 1.00 48.24 410 ILE A O 1
ATOM 2957 N N . TYR A 1 411 ? 57.663 -23.871 -3.755 1.00 41.87 411 TYR A N 1
ATOM 2958 C CA . TYR A 1 411 ? 57.414 -23.378 -5.096 1.00 41.78 411 TYR A CA 1
ATOM 2959 C C . TYR A 1 411 ? 56.058 -22.700 -5.242 1.00 45.47 411 TYR A C 1
ATOM 2960 O O . TYR A 1 411 ? 55.064 -23.119 -4.685 1.00 44.67 411 TYR A O 1
ATOM 2969 N N . ASP A 1 412 ? 56.024 -21.673 -6.079 1.00 51.47 412 ASP A N 1
ATOM 2970 C CA . ASP A 1 412 ? 54.775 -21.048 -6.469 1.00 57.13 412 ASP A CA 1
ATOM 2971 C C . ASP A 1 412 ? 54.049 -22.061 -7.337 1.00 50.47 412 ASP A C 1
ATOM 2972 O O . ASP A 1 412 ? 54.551 -22.394 -8.398 1.00 58.08 412 ASP A O 1
ATOM 2977 N N . THR A 1 413 ? 52.876 -22.517 -6.889 1.00 46.65 413 THR A N 1
ATOM 2978 C CA . THR A 1 413 ? 52.103 -23.527 -7.593 1.00 43.98 413 THR A CA 1
ATOM 2979 C C . THR A 1 413 ? 51.419 -23.005 -8.858 1.00 46.31 413 THR A C 1
ATOM 2980 O O . THR A 1 413 ? 50.813 -23.769 -9.594 1.00 51.77 413 THR A O 1
ATOM 2984 N N . SER A 1 414 ? 51.496 -21.706 -9.120 1.00 51.34 414 SER A N 1
ATOM 2985 C CA . SER A 1 414 ? 51.076 -21.164 -10.401 1.00 61.50 414 SER A CA 1
ATOM 2986 C C . SER A 1 414 ? 52.214 -21.195 -11.415 1.00 65.48 414 SER A C 1
ATOM 2987 O O . SER A 1 414 ? 51.997 -20.912 -12.591 1.00 69.97 414 SER A O 1
ATOM 2990 N N . ARG A 1 415 ? 53.432 -21.477 -10.938 1.00 59.88 415 ARG A N 1
ATOM 2991 C CA . ARG A 1 415 ? 54.605 -21.464 -11.790 1.00 52.67 415 ARG A CA 1
ATOM 2992 C C . ARG A 1 415 ? 55.175 -22.867 -12.013 1.00 49.17 415 ARG A C 1
ATOM 2993 O O . ARG A 1 415 ? 56.058 -22.997 -12.839 1.00 45.16 415 ARG A O 1
ATOM 3001 N N . PHE A 1 416 ? 54.717 -23.906 -11.293 1.00 46.54 416 PHE A N 1
ATOM 3002 C CA . PHE A 1 416 ? 55.330 -25.217 -11.440 1.00 49.32 416 PHE A CA 1
ATOM 3003 C C . PHE A 1 416 ? 54.358 -26.303 -11.039 1.00 47.25 416 PHE A C 1
ATOM 3004 O O . PHE A 1 416 ? 53.712 -26.147 -10.009 1.00 49.09 416 PHE A O 1
ATOM 3012 N N . THR A 1 417 ? 54.353 -27.405 -11.806 1.00 40.48 417 THR A N 1
ATOM 3013 C CA . THR A 1 417 ? 53.488 -28.529 -11.521 1.00 41.24 417 THR A CA 1
ATOM 3014 C C . THR A 1 417 ? 54.127 -29.363 -10.423 1.00 44.49 417 THR A C 1
ATOM 3015 O O . THR A 1 417 ? 55.327 -29.270 -10.193 1.00 41.98 417 THR A O 1
ATOM 3019 N N . GLN A 1 418 ? 53.329 -30.195 -9.755 1.00 46.20 418 GLN A N 1
ATOM 3020 C CA . GLN A 1 418 ? 53.895 -31.046 -8.735 1.00 52.42 418 GLN A CA 1
ATOM 3021 C C . GLN A 1 418 ? 54.919 -31.979 -9.366 1.00 51.83 418 GLN A C 1
ATOM 3022 O O . GLN A 1 418 ? 55.965 -32.223 -8.774 1.00 50.80 418 GLN A O 1
ATOM 3028 N N . ASP A 1 419 ? 54.614 -32.455 -10.585 1.00 49.70 419 ASP A N 1
ATOM 3029 C CA . ASP A 1 419 ? 55.437 -33.423 -11.300 1.00 45.26 419 ASP A CA 1
ATOM 3030 C C . ASP A 1 419 ? 56.782 -32.797 -11.648 1.00 38.94 419 ASP A C 1
ATOM 3031 O O . ASP A 1 419 ? 57.820 -33.418 -11.477 1.00 38.86 419 ASP A O 1
ATOM 3036 N N . THR A 1 420 ? 56.768 -31.558 -12.117 1.00 36.44 420 THR A N 1
ATOM 3037 C CA . THR A 1 420 ? 58.006 -30.833 -12.356 1.00 38.30 420 THR A CA 1
ATOM 3038 C C . THR A 1 420 ? 58.871 -30.747 -11.099 1.00 40.18 420 THR A C 1
ATOM 3039 O O . THR A 1 420 ? 60.095 -30.864 -11.190 1.00 44.07 420 THR A O 1
ATOM 3043 N N . ILE A 1 421 ? 58.258 -30.495 -9.935 1.00 37.97 421 ILE A N 1
ATOM 3044 C CA . ILE A 1 421 ? 59.050 -30.260 -8.740 1.00 40.91 421 ILE A CA 1
ATOM 3045 C C . ILE A 1 421 ? 59.642 -31.585 -8.242 1.00 38.57 421 ILE A C 1
ATOM 3046 O O . ILE A 1 421 ? 60.777 -31.649 -7.747 1.00 31.00 421 ILE A O 1
ATOM 3051 N N . GLU A 1 422 ? 58.850 -32.654 -8.356 1.00 38.08 422 GLU A N 1
ATOM 3052 C CA . GLU A 1 422 ? 59.298 -33.941 -7.862 1.00 42.47 422 GLU A CA 1
ATOM 3053 C C . GLU A 1 422 ? 60.559 -34.364 -8.619 1.00 36.71 422 GLU A C 1
ATOM 3054 O O . GLU A 1 422 ? 61.508 -34.899 -8.069 1.00 36.59 422 GLU A O 1
ATOM 3060 N N . ARG A 1 423 ? 60.575 -34.048 -9.901 1.00 36.30 423 ARG A N 1
ATOM 3061 C CA . ARG A 1 423 ? 61.647 -34.390 -10.815 1.00 33.70 423 ARG A CA 1
ATOM 3062 C C . ARG A 1 423 ? 62.873 -33.548 -10.495 1.00 36.32 423 ARG A C 1
ATOM 3063 O O . ARG A 1 423 ? 64.001 -34.067 -10.490 1.00 37.57 423 ARG A O 1
ATOM 3071 N N . MET A 1 424 ? 62.626 -32.260 -10.188 1.00 33.80 424 MET A N 1
ATOM 3072 C CA . MET A 1 424 ? 63.673 -31.376 -9.704 1.00 34.61 424 MET A CA 1
ATOM 3073 C C . MET A 1 424 ? 64.361 -32.021 -8.492 1.00 35.59 424 MET A C 1
ATOM 3074 O O . MET A 1 424 ? 65.602 -32.074 -8.415 1.00 28.48 424 MET A O 1
ATOM 3079 N N . ALA A 1 425 ? 63.540 -32.557 -7.562 1.00 37.95 425 ALA A N 1
ATOM 3080 C CA . ALA A 1 425 ? 64.050 -33.280 -6.396 1.00 34.93 425 ALA A CA 1
ATOM 3081 C C . ALA A 1 425 ? 64.980 -34.420 -6.822 1.00 33.56 425 ALA A C 1
ATOM 3082 O O . ALA A 1 425 ? 66.133 -34.451 -6.434 1.00 34.67 425 ALA A O 1
ATOM 3084 N N . GLY A 1 426 ? 64.483 -35.311 -7.684 1.00 33.03 426 GLY A N 1
ATOM 3085 C CA . GLY A 1 426 ? 65.275 -36.365 -8.303 1.00 30.97 426 GLY A CA 1
ATOM 3086 C C . GLY A 1 426 ? 66.572 -35.870 -8.930 1.00 33.04 426 GLY A C 1
ATOM 3087 O O . GLY A 1 426 ? 67.614 -36.498 -8.749 1.00 34.02 426 GLY A O 1
ATOM 3088 N N . HIS A 1 427 ? 66.531 -34.732 -9.650 1.00 37.14 427 HIS A N 1
ATOM 3089 C CA . HIS A 1 427 ? 67.758 -34.185 -10.246 1.00 36.08 427 HIS A CA 1
ATOM 3090 C C . HIS A 1 427 ? 68.811 -33.779 -9.193 1.00 33.62 427 HIS A C 1
ATOM 3091 O O . HIS A 1 427 ? 69.979 -34.111 -9.336 1.00 26.04 427 HIS A O 1
ATOM 3098 N N . LEU A 1 428 ? 68.422 -33.043 -8.138 1.00 35.68 428 LEU A N 1
ATOM 3099 C CA . LEU A 1 428 ? 69.403 -32.642 -7.138 1.00 35.62 428 LEU A CA 1
ATOM 3100 C C . LEU A 1 428 ? 69.991 -33.894 -6.500 1.00 36.44 428 LEU A C 1
ATOM 3101 O O . LEU A 1 428 ? 71.193 -34.012 -6.273 1.00 33.06 428 LEU A O 1
ATOM 3106 N N . GLN A 1 429 ? 69.113 -34.857 -6.250 1.00 38.87 429 GLN A N 1
ATOM 3107 C CA . GLN A 1 429 ? 69.518 -36.125 -5.684 1.00 40.43 429 GLN A CA 1
ATOM 3108 C C . GLN A 1 429 ? 70.554 -36.783 -6.601 1.00 42.88 429 GLN A C 1
ATOM 3109 O O . GLN A 1 429 ? 71.623 -37.220 -6.159 1.00 39.52 429 GLN A O 1
ATOM 3115 N N . THR A 1 430 ? 70.256 -36.806 -7.908 1.00 36.88 430 THR A N 1
ATOM 3116 C CA . THR A 1 430 ? 71.212 -37.351 -8.848 1.00 35.89 430 THR A CA 1
ATOM 3117 C C . THR A 1 430 ? 72.516 -36.535 -8.817 1.00 36.74 430 THR A C 1
ATOM 3118 O O . THR A 1 430 ? 73.612 -37.055 -8.922 1.00 35.84 430 THR A O 1
ATOM 3122 N N . ILE A 1 431 ? 72.443 -35.217 -8.700 1.00 42.02 431 ILE A N 1
ATOM 3123 C CA . ILE A 1 431 ? 73.657 -34.454 -8.903 1.00 39.15 431 ILE A CA 1
ATOM 3124 C C . ILE A 1 431 ? 74.566 -34.630 -7.706 1.00 33.77 431 ILE A C 1
ATOM 3125 O O . ILE A 1 431 ? 75.792 -34.718 -7.867 1.00 30.69 431 ILE A O 1
ATOM 3130 N N . LEU A 1 432 ? 73.935 -34.647 -6.530 1.00 34.78 432 LEU A N 1
ATOM 3131 C CA . LEU A 1 432 ? 74.665 -34.736 -5.268 1.00 39.09 432 LEU A CA 1
ATOM 3132 C C . LEU A 1 432 ? 75.363 -36.099 -5.176 1.00 41.46 432 LEU A C 1
ATOM 3133 O O . LEU A 1 432 ? 76.574 -36.127 -4.919 1.00 41.78 432 LEU A O 1
ATOM 3138 N N . THR A 1 433 ? 74.634 -37.199 -5.474 1.00 39.63 433 THR A N 1
ATOM 3139 C CA . THR A 1 433 ? 75.211 -38.538 -5.505 1.00 35.72 433 THR A CA 1
ATOM 3140 C C . THR A 1 433 ? 76.367 -38.633 -6.499 1.00 33.47 433 THR A C 1
ATOM 3141 O O . THR A 1 433 ? 77.390 -39.257 -6.206 1.00 37.27 433 THR A O 1
ATOM 3145 N N . GLY A 1 434 ? 76.225 -37.978 -7.645 1.00 33.09 434 GLY A N 1
ATOM 3146 C CA . GLY A 1 434 ? 77.303 -37.909 -8.621 1.00 38.30 434 GLY A CA 1
ATOM 3147 C C . GLY A 1 434 ? 78.547 -37.196 -8.095 1.00 37.77 434 GLY A C 1
ATOM 3148 O O . GLY A 1 434 ? 79.657 -37.555 -8.444 1.00 36.85 434 GLY A O 1
ATOM 3149 N N . ILE A 1 435 ? 78.351 -36.165 -7.272 1.00 44.06 435 ILE A N 1
ATOM 3150 C CA . ILE A 1 435 ? 79.450 -35.325 -6.813 1.00 46.35 435 ILE A CA 1
ATOM 3151 C C . ILE A 1 435 ? 80.346 -36.093 -5.838 1.00 46.95 435 ILE A C 1
ATOM 3152 O O . ILE A 1 435 ? 81.569 -36.047 -5.949 1.00 46.54 435 ILE A O 1
ATOM 3157 N N . VAL A 1 436 ? 79.738 -36.792 -4.873 1.00 45.91 436 VAL A N 1
ATOM 3158 C CA . VAL A 1 436 ? 80.498 -37.609 -3.938 1.00 41.74 436 VAL A CA 1
ATOM 3159 C C . VAL A 1 436 ? 81.091 -38.836 -4.620 1.00 41.54 436 VAL A C 1
ATOM 3160 O O . VAL A 1 436 ? 82.145 -39.310 -4.225 1.00 37.60 436 VAL A O 1
ATOM 3164 N N . THR A 1 437 ? 80.413 -39.359 -5.640 1.00 45.29 437 THR A N 1
ATOM 3165 C CA . THR A 1 437 ? 80.852 -40.600 -6.239 1.00 39.66 437 THR A CA 1
ATOM 3166 C C . THR A 1 437 ? 82.158 -40.386 -6.987 1.00 40.81 437 THR A C 1
ATOM 3167 O O . THR A 1 437 ? 83.059 -41.214 -6.899 1.00 44.43 437 THR A O 1
ATOM 3171 N N . ASP A 1 438 ? 82.271 -39.281 -7.718 1.00 41.45 438 ASP A N 1
ATOM 3172 C CA . ASP A 1 438 ? 83.534 -38.978 -8.369 1.00 47.45 438 ASP A CA 1
ATOM 3173 C C . ASP A 1 438 ? 83.677 -37.487 -8.586 1.00 50.00 438 ASP A C 1
ATOM 3174 O O . ASP A 1 438 ? 83.169 -36.986 -9.578 1.00 49.08 438 ASP A O 1
ATOM 3179 N N . PRO A 1 439 ? 84.325 -36.748 -7.654 1.00 57.00 439 PRO A N 1
ATOM 3180 C CA . PRO A 1 439 ? 84.487 -35.298 -7.801 1.00 53.73 439 PRO A CA 1
ATOM 3181 C C . PRO A 1 439 ? 85.598 -34.852 -8.748 1.00 50.56 439 PRO A C 1
ATOM 3182 O O . PRO A 1 439 ? 85.861 -33.678 -8.887 1.00 50.93 439 PRO A O 1
ATOM 3186 N N . ARG A 1 440 ? 86.208 -35.777 -9.473 1.00 62.25 440 ARG A N 1
ATOM 3187 C CA . ARG A 1 440 ? 87.256 -35.411 -10.411 1.00 70.04 440 ARG A CA 1
ATOM 3188 C C . ARG A 1 440 ? 86.603 -35.055 -11.743 1.00 56.50 440 ARG A C 1
ATOM 3189 O O . ARG A 1 440 ? 87.243 -34.597 -12.669 1.00 61.18 440 ARG A O 1
ATOM 3197 N N . GLN A 1 441 ? 85.300 -35.250 -11.801 1.00 58.13 441 GLN A N 1
ATOM 3198 C CA . GLN A 1 441 ? 84.486 -35.270 -13.010 1.00 57.02 441 GLN A CA 1
ATOM 3199 C C . GLN A 1 441 ? 84.325 -33.855 -13.589 1.00 51.32 441 GLN A C 1
ATOM 3200 O O . GLN A 1 441 ? 84.356 -32.855 -12.877 1.00 51.42 441 GLN A O 1
ATOM 3206 N N . ARG A 1 442 ? 84.112 -33.739 -14.892 1.00 48.49 442 ARG A N 1
ATOM 3207 C CA . ARG A 1 442 ? 83.803 -32.429 -15.442 1.00 49.63 442 ARG A CA 1
ATOM 3208 C C . ARG A 1 442 ? 82.364 -32.044 -15.108 1.00 46.90 442 ARG A C 1
ATOM 3209 O O . ARG A 1 442 ? 81.442 -32.838 -15.301 1.00 44.20 442 ARG A O 1
ATOM 3217 N N . VAL A 1 443 ? 82.178 -30.787 -14.693 1.00 41.40 443 VAL A N 1
ATOM 3218 C CA . VAL A 1 443 ? 80.903 -30.287 -14.208 1.00 38.84 443 VAL A CA 1
ATOM 3219 C C . VAL A 1 443 ? 79.817 -30.429 -15.279 1.00 40.75 443 VAL A C 1
ATOM 3220 O O . VAL A 1 443 ? 78.677 -30.788 -14.962 1.00 43.08 443 VAL A O 1
ATOM 3224 N N . THR A 1 444 ? 80.163 -30.171 -16.546 1.00 40.03 444 THR A N 1
ATOM 3225 C CA . THR A 1 444 ? 79.196 -30.206 -17.640 1.00 38.06 444 THR A CA 1
ATOM 3226 C C . THR A 1 444 ? 78.805 -31.629 -18.066 1.00 40.62 444 THR A C 1
ATOM 3227 O O . THR A 1 444 ? 77.951 -31.807 -18.930 1.00 42.56 444 THR A O 1
ATOM 3231 N N . GLN A 1 445 ? 79.439 -32.642 -17.482 1.00 42.14 445 GLN A N 1
ATOM 3232 C CA . GLN A 1 445 ? 79.212 -34.029 -17.841 1.00 43.46 445 GLN A CA 1
ATOM 3233 C C . GLN A 1 445 ? 78.533 -34.803 -16.707 1.00 39.83 445 GLN A C 1
ATOM 3234 O O . GLN A 1 445 ? 78.233 -35.977 -16.845 1.00 38.38 445 GLN A O 1
ATOM 3240 N N . LEU A 1 446 ? 78.383 -34.176 -15.550 1.00 40.73 446 LEU A N 1
ATOM 3241 C CA . LEU A 1 446 ? 77.801 -34.802 -14.372 1.00 46.37 446 LEU A CA 1
ATOM 3242 C C . LEU A 1 446 ? 76.371 -35.193 -14.708 1.00 48.90 446 LEU A C 1
ATOM 3243 O O . LEU A 1 446 ? 75.685 -34.430 -15.390 1.00 45.64 446 LEU A O 1
ATOM 3248 N N . PRO A 1 447 ? 75.884 -36.376 -14.275 1.00 46.76 447 PRO A N 1
ATOM 3249 C CA . PRO A 1 447 ? 74.533 -36.818 -14.593 1.00 40.81 447 PRO A CA 1
ATOM 3250 C C . PRO A 1 447 ? 73.484 -36.045 -13.802 1.00 39.15 447 PRO A C 1
ATOM 3251 O O . PRO A 1 447 ? 73.713 -35.613 -12.675 1.00 41.87 447 PRO A O 1
ATOM 3255 N N . ILE A 1 448 ? 72.319 -35.875 -14.414 1.00 40.00 448 ILE A N 1
ATOM 3256 C CA . ILE A 1 448 ? 71.204 -35.167 -13.800 1.00 42.70 448 ILE A CA 1
ATOM 3257 C C . ILE A 1 448 ? 69.944 -36.058 -13.786 1.00 37.02 448 ILE A C 1
ATOM 3258 O O . ILE A 1 448 ? 69.171 -36.032 -12.831 1.00 35.69 448 ILE A O 1
ATOM 3263 N N . LEU A 1 449 ? 69.755 -36.916 -14.797 1.00 34.11 449 LEU A N 1
ATOM 3264 C CA . LEU A 1 449 ? 68.531 -37.689 -14.895 1.00 34.72 449 LEU A CA 1
ATOM 3265 C C . LEU A 1 449 ? 68.603 -38.856 -13.918 1.00 35.22 449 LEU A C 1
ATOM 3266 O O . LEU A 1 449 ? 69.648 -39.445 -13.676 1.00 31.14 449 LEU A O 1
ATOM 3271 N N . THR A 1 450 ? 67.458 -39.247 -13.381 1.00 36.33 450 THR A N 1
ATOM 3272 C CA . THR A 1 450 ? 67.446 -40.482 -12.625 1.00 35.06 450 THR A CA 1
ATOM 3273 C C . THR A 1 450 ? 67.534 -41.645 -13.598 1.00 37.94 450 THR A C 1
ATOM 3274 O O . THR A 1 450 ? 67.191 -41.539 -14.777 1.00 35.25 450 THR A O 1
ATOM 3278 N N . THR A 1 451 ? 67.969 -42.766 -13.041 1.00 40.19 451 THR A N 1
ATOM 3279 C CA . THR A 1 451 ? 67.809 -44.068 -13.659 1.00 41.29 451 THR A CA 1
ATOM 3280 C C . THR A 1 451 ? 66.496 -44.284 -14.413 1.00 37.17 451 THR A C 1
ATOM 3281 O O . THR A 1 451 ? 66.531 -44.825 -15.502 1.00 34.63 451 THR A O 1
ATOM 3285 N N . GLN A 1 452 ? 65.352 -43.906 -13.843 1.00 36.49 452 GLN A N 1
ATOM 3286 C CA . GLN A 1 452 ? 64.106 -44.202 -14.503 1.00 40.01 452 GLN A CA 1
ATOM 3287 C C . GLN A 1 452 ? 63.928 -43.168 -15.594 1.00 36.16 452 GLN A C 1
ATOM 3288 O O . GLN A 1 452 ? 63.403 -43.516 -16.631 1.00 36.33 452 GLN A O 1
ATOM 3294 N N . GLU A 1 453 ? 64.297 -41.908 -15.351 1.00 34.87 453 GLU A N 1
ATOM 3295 C CA . GLU A 1 453 ? 64.173 -40.891 -16.380 1.00 33.34 453 GLU A CA 1
ATOM 3296 C C . GLU A 1 453 ? 65.031 -41.279 -17.592 1.00 36.73 453 GLU A C 1
ATOM 3297 O O . GLU A 1 453 ? 64.552 -41.354 -18.720 1.00 37.64 453 GLU A O 1
ATOM 3303 N N . GLN A 1 454 ? 66.339 -41.450 -17.374 1.00 34.79 454 GLN A N 1
ATOM 3304 C CA . GLN A 1 454 ? 67.248 -41.871 -18.420 1.00 38.52 454 GLN A CA 1
ATOM 3305 C C . GLN A 1 454 ? 66.505 -42.889 -19.290 1.00 37.86 454 GLN A C 1
ATOM 3306 O O . GLN A 1 454 ? 66.393 -42.758 -20.518 1.00 33.11 454 GLN A O 1
ATOM 3312 N N . HIS A 1 455 ? 65.956 -43.908 -18.623 1.00 35.96 455 HIS A N 1
ATOM 3313 C CA . HIS A 1 455 ? 65.429 -45.056 -19.328 1.00 37.15 455 HIS A CA 1
ATOM 3314 C C . HIS A 1 455 ? 64.220 -44.650 -20.163 1.00 32.19 455 HIS A C 1
ATOM 3315 O O . HIS A 1 455 ? 64.080 -45.023 -21.318 1.00 32.75 455 HIS A O 1
ATOM 3322 N N . GLN A 1 456 ? 63.333 -43.897 -19.552 1.00 29.58 456 GLN A N 1
ATOM 3323 C CA . GLN A 1 456 ? 62.096 -43.539 -20.205 1.00 31.62 456 GLN A CA 1
ATOM 3324 C C . GLN A 1 456 ? 62.405 -42.772 -21.491 1.00 35.69 456 GLN A C 1
ATOM 3325 O O . GLN A 1 456 ? 61.975 -43.214 -22.553 1.00 38.05 456 GLN A O 1
ATOM 3331 N N . LEU A 1 457 ? 63.178 -41.667 -21.377 1.00 35.46 457 LEU A N 1
ATOM 3332 C CA . LEU A 1 457 ? 63.459 -40.753 -22.473 1.00 35.74 457 LEU A CA 1
ATOM 3333 C C . LEU A 1 457 ? 64.314 -41.418 -23.551 1.00 36.07 457 LEU A C 1
ATOM 3334 O O . LEU A 1 457 ? 63.997 -41.362 -24.739 1.00 41.94 457 LEU A O 1
ATOM 3339 N N . LEU A 1 458 ? 65.431 -42.013 -23.144 1.00 34.79 458 LEU A N 1
ATOM 3340 C CA . LEU A 1 458 ? 66.406 -42.483 -24.108 1.00 31.59 458 LEU A CA 1
ATOM 3341 C C . LEU A 1 458 ? 66.112 -43.893 -24.627 1.00 29.20 458 LEU A C 1
ATOM 3342 O O . LEU A 1 458 ? 66.604 -44.226 -25.691 1.00 26.29 458 LEU A O 1
ATOM 3347 N N . VAL A 1 459 ? 65.369 -44.729 -23.884 1.00 31.23 459 VAL A N 1
ATOM 3348 C CA . VAL A 1 459 ? 65.167 -46.126 -24.249 1.00 33.32 459 VAL A CA 1
ATOM 3349 C C . VAL A 1 459 ? 63.696 -46.427 -24.585 1.00 34.90 459 VAL A C 1
ATOM 3350 O O . VAL A 1 459 ? 63.371 -46.816 -25.692 1.00 32.93 459 VAL A O 1
ATOM 3354 N N . GLU A 1 460 ? 62.798 -46.280 -23.614 1.00 35.40 460 GLU A N 1
ATOM 3355 C CA . GLU A 1 460 ? 61.423 -46.705 -23.765 1.00 34.28 460 GLU A CA 1
ATOM 3356 C C . GLU A 1 460 ? 60.724 -45.843 -24.810 1.00 32.70 460 GLU A C 1
ATOM 3357 O O . GLU A 1 460 ? 60.153 -46.401 -25.728 1.00 33.18 460 GLU A O 1
ATOM 3363 N N . TRP A 1 461 ? 60.773 -44.504 -24.698 1.00 32.91 461 TRP A N 1
ATOM 3364 C CA . TRP A 1 461 ? 60.149 -43.634 -25.693 1.00 31.12 461 TRP A CA 1
ATOM 3365 C C . TRP A 1 461 ? 60.814 -43.788 -27.059 1.00 34.95 461 TRP A C 1
ATOM 3366 O O . TRP A 1 461 ? 60.221 -43.382 -28.045 1.00 39.24 461 TRP A O 1
ATOM 3377 N N . ASN A 1 462 ? 62.005 -44.399 -27.128 1.00 31.17 462 ASN A N 1
ATOM 3378 C CA . ASN A 1 462 ? 62.636 -44.655 -28.405 1.00 31.59 462 ASN A CA 1
ATOM 3379 C C . ASN A 1 462 ? 62.412 -46.085 -28.909 1.00 31.78 462 ASN A C 1
ATOM 3380 O O . ASN A 1 462 ? 63.021 -46.491 -29.900 1.00 28.63 462 ASN A O 1
ATOM 3385 N N . ASN A 1 463 ? 61.540 -46.854 -28.260 1.00 30.84 463 ASN A N 1
ATOM 3386 C CA . ASN A 1 463 ? 61.335 -48.239 -28.654 1.00 31.43 463 ASN A CA 1
ATOM 3387 C C . ASN A 1 463 ? 60.356 -48.312 -29.828 1.00 32.10 463 ASN A C 1
ATOM 3388 O O . ASN A 1 463 ? 59.203 -48.700 -29.644 1.00 31.69 463 ASN A O 1
ATOM 3393 N N . THR A 1 464 ? 60.853 -47.954 -31.017 1.00 29.01 464 THR A N 1
ATOM 3394 C CA . THR A 1 464 ? 60.086 -47.811 -32.234 1.00 29.10 464 THR A CA 1
ATOM 3395 C C . THR A 1 464 ? 60.468 -48.836 -33.323 1.00 32.67 464 THR A C 1
ATOM 3396 O O . THR A 1 464 ? 59.934 -48.802 -34.433 1.00 32.21 464 THR A O 1
ATOM 3400 N N . GLU A 1 465 ? 61.383 -49.759 -33.023 1.00 35.65 465 GLU A N 1
ATOM 3401 C CA . GLU A 1 465 ? 61.725 -50.850 -33.924 1.00 37.66 465 GLU A CA 1
ATOM 3402 C C . GLU A 1 465 ? 60.472 -51.485 -34.518 1.00 40.56 465 GLU A C 1
ATOM 3403 O O . GLU A 1 465 ? 59.448 -51.732 -33.853 1.00 41.64 465 GLU A O 1
ATOM 3409 N N . ALA A 1 466 ? 60.568 -51.716 -35.827 1.00 40.67 466 ALA A N 1
ATOM 3410 C CA . ALA A 1 466 ? 59.472 -52.277 -36.589 1.00 38.28 466 ALA A CA 1
ATOM 3411 C C . ALA A 1 466 ? 60.026 -53.047 -37.781 1.00 43.93 466 ALA A C 1
ATOM 3412 O O . ALA A 1 466 ? 60.940 -52.571 -38.452 1.00 39.40 466 ALA A O 1
ATOM 3414 N N . ASP A 1 467 ? 59.454 -54.233 -38.026 1.00 54.83 467 ASP A N 1
ATOM 3415 C CA . ASP A 1 467 ? 59.772 -55.006 -39.217 1.00 55.48 467 ASP A CA 1
ATOM 3416 C C . ASP A 1 467 ? 59.230 -54.275 -40.423 1.00 48.51 467 ASP A C 1
ATOM 3417 O O . ASP A 1 467 ? 58.151 -53.688 -40.380 1.00 50.15 467 ASP A O 1
ATOM 3422 N N . TYR A 1 468 ? 60.040 -54.273 -41.472 1.00 51.28 468 TYR A N 1
ATOM 3423 C CA . TYR A 1 468 ? 59.664 -53.661 -42.736 1.00 57.23 468 TYR A CA 1
ATOM 3424 C C . TYR A 1 468 ? 60.552 -54.348 -43.771 1.00 61.59 468 TYR A C 1
ATOM 3425 O O . TYR A 1 468 ? 61.607 -54.852 -43.389 1.00 65.08 468 TYR A O 1
ATOM 3434 N N . PRO A 1 469 ? 60.145 -54.435 -45.064 1.00 75.78 469 PRO A N 1
ATOM 3435 C CA . PRO A 1 469 ? 60.920 -55.150 -46.090 1.00 83.73 469 PRO A CA 1
ATOM 3436 C C . PRO A 1 469 ? 62.213 -54.439 -46.484 1.00 89.54 469 PRO A C 1
ATOM 3437 O O . PRO A 1 469 ? 62.214 -53.560 -47.343 1.00 97.11 469 PRO A O 1
ATOM 3441 N N . LEU A 1 470 ? 63.315 -54.824 -45.838 1.00 96.78 470 LEU A N 1
ATOM 3442 C CA . LEU A 1 470 ? 64.557 -54.085 -45.974 1.00 109.24 470 LEU A CA 1
ATOM 3443 C C . LEU A 1 470 ? 65.333 -54.596 -47.187 1.00 118.89 470 LEU A C 1
ATOM 3444 O O . LEU A 1 470 ? 66.223 -53.896 -47.671 1.00 118.29 470 LEU A O 1
ATOM 3449 N N . ASP A 1 471 ? 64.965 -55.804 -47.656 1.00 111.72 471 ASP A N 1
ATOM 3450 C CA . ASP A 1 471 ? 65.515 -56.431 -48.852 1.00 104.17 471 ASP A CA 1
ATOM 3451 C C . ASP A 1 471 ? 65.080 -55.693 -50.127 1.00 100.12 471 ASP A C 1
ATOM 3452 O O . ASP A 1 471 ? 65.855 -55.623 -51.083 1.00 82.72 471 ASP A O 1
ATOM 3457 N N . LYS A 1 472 ? 63.848 -55.142 -50.136 1.00 116.20 472 LYS A N 1
ATOM 3458 C CA . LYS A 1 472 ? 63.178 -54.662 -51.346 1.00 104.65 472 LYS A CA 1
ATOM 3459 C C . LYS A 1 472 ? 63.481 -53.191 -51.615 1.00 97.31 472 LYS A C 1
ATOM 3460 O O . LYS A 1 472 ? 64.154 -52.494 -50.841 1.00 108.35 472 LYS A O 1
ATOM 3466 N N . SER A 1 473 ? 62.995 -52.758 -52.779 1.00 73.76 473 SER A N 1
ATOM 3467 C CA . SER A 1 473 ? 63.261 -51.422 -53.261 1.00 80.09 473 SER A CA 1
ATOM 3468 C C . SER A 1 473 ? 61.957 -50.833 -53.764 1.00 78.21 473 SER A C 1
ATOM 3469 O O . SER A 1 473 ? 60.938 -51.525 -53.840 1.00 72.22 473 SER A O 1
ATOM 3472 N N . LEU A 1 474 ? 61.989 -49.526 -54.009 1.00 72.42 474 LEU A N 1
ATOM 3473 C CA . LEU A 1 474 ? 60.763 -48.784 -54.217 1.00 72.22 474 LEU A CA 1
ATOM 3474 C C . LEU A 1 474 ? 60.037 -49.375 -55.428 1.00 69.37 474 LEU A C 1
ATOM 3475 O O . LEU A 1 474 ? 58.882 -49.793 -55.330 1.00 49.93 474 LEU A O 1
ATOM 3480 N N . HIS A 1 475 ? 60.789 -49.505 -56.532 1.00 76.57 475 HIS A N 1
ATOM 3481 C CA . HIS A 1 475 ? 60.261 -49.947 -57.812 1.00 65.45 475 HIS A CA 1
ATOM 3482 C C . HIS A 1 475 ? 59.752 -51.385 -57.748 1.00 51.52 475 HIS A C 1
ATOM 3483 O O . HIS A 1 475 ? 58.665 -51.619 -58.240 1.00 57.01 475 HIS A O 1
ATOM 3490 N N . GLN A 1 476 ? 60.461 -52.319 -57.107 1.00 46.54 476 GLN A N 1
ATOM 3491 C CA . GLN A 1 476 ? 59.908 -53.654 -56.861 1.00 58.26 476 GLN A CA 1
ATOM 3492 C C . GLN A 1 476 ? 58.468 -53.617 -56.308 1.00 60.84 476 GLN A C 1
ATOM 3493 O O . GLN A 1 476 ? 57.531 -54.105 -56.941 1.00 58.20 476 GLN A O 1
ATOM 3499 N N . LEU A 1 477 ? 58.303 -53.061 -55.099 1.00 59.44 477 LEU A N 1
ATOM 3500 C CA . LEU A 1 477 ? 57.009 -52.882 -54.451 1.00 57.51 477 LEU A CA 1
ATOM 3501 C C . LEU A 1 477 ? 55.976 -52.356 -55.431 1.00 51.79 477 LEU A C 1
ATOM 3502 O O . LEU A 1 477 ? 54.791 -52.683 -55.356 1.00 54.68 477 LEU A O 1
ATOM 3507 N N . PHE A 1 478 ? 56.417 -51.402 -56.237 1.00 47.50 478 PHE A N 1
ATOM 3508 C CA . PHE A 1 478 ? 55.516 -50.784 -57.172 1.00 46.76 478 PHE A CA 1
ATOM 3509 C C . PHE A 1 478 ? 55.002 -51.867 -58.094 1.00 57.67 478 PHE A C 1
ATOM 3510 O O . PHE A 1 478 ? 53.818 -51.888 -58.415 1.00 58.89 478 PHE A O 1
ATOM 3518 N N . GLU A 1 479 ? 55.911 -52.749 -58.532 1.00 61.37 479 GLU A N 1
ATOM 3519 C CA . GLU A 1 479 ? 55.564 -53.556 -59.683 1.00 69.74 479 GLU A CA 1
ATOM 3520 C C . GLU A 1 479 ? 54.795 -54.773 -59.174 1.00 61.79 479 GLU A C 1
ATOM 3521 O O . GLU A 1 479 ? 54.038 -55.386 -59.929 1.00 68.03 479 GLU A O 1
ATOM 3527 N N . GLU A 1 480 ? 54.882 -55.026 -57.869 1.00 58.15 480 GLU A N 1
ATOM 3528 C CA . GLU A 1 480 ? 54.000 -56.002 -57.247 1.00 64.34 480 GLU A CA 1
ATOM 3529 C C . GLU A 1 480 ? 52.598 -55.407 -57.181 1.00 63.58 480 GLU A C 1
ATOM 3530 O O . GLU A 1 480 ? 51.581 -56.086 -57.339 1.00 65.70 480 GLU A O 1
ATOM 3536 N N . GLN A 1 481 ? 52.560 -54.099 -56.977 1.00 67.84 481 GLN A N 1
ATOM 3537 C CA . GLN A 1 481 ? 51.302 -53.379 -56.948 1.00 73.24 481 GLN A CA 1
ATOM 3538 C C . GLN A 1 481 ? 50.670 -53.393 -58.348 1.00 74.39 481 GLN A C 1
ATOM 3539 O O . GLN A 1 481 ? 49.458 -53.555 -58.497 1.00 60.87 481 GLN A O 1
ATOM 3545 N N . ALA A 1 482 ? 51.498 -53.221 -59.385 1.00 79.06 482 ALA A N 1
ATOM 3546 C CA . ALA A 1 482 ? 50.989 -53.163 -60.745 1.00 75.38 482 ALA A CA 1
ATOM 3547 C C . ALA A 1 482 ? 50.651 -54.573 -61.236 1.00 74.98 482 ALA A C 1
ATOM 3548 O O . ALA A 1 482 ? 49.825 -54.727 -62.126 1.00 66.80 482 ALA A O 1
ATOM 3550 N N . ALA A 1 483 ? 51.299 -55.597 -60.666 1.00 63.30 483 ALA A N 1
ATOM 3551 C CA . ALA A 1 483 ? 50.912 -56.968 -60.925 1.00 60.00 483 ALA A CA 1
ATOM 3552 C C . ALA A 1 483 ? 49.500 -57.210 -60.391 1.00 69.61 483 ALA A C 1
ATOM 3553 O O . ALA A 1 483 ? 48.582 -57.462 -61.170 1.00 68.64 483 ALA A O 1
ATOM 3555 N N . GLN A 1 484 ? 49.317 -57.055 -59.070 1.00 72.34 484 GLN A N 1
ATOM 3556 C CA . GLN A 1 484 ? 48.126 -57.546 -58.384 1.00 72.25 484 GLN A CA 1
ATOM 3557 C C . GLN A 1 484 ? 46.833 -56.810 -58.751 1.00 69.46 484 GLN A C 1
ATOM 3558 O O . GLN A 1 484 ? 45.758 -57.335 -58.477 1.00 84.13 484 GLN A O 1
ATOM 3564 N N . ASN A 1 485 ? 46.912 -55.614 -59.347 1.00 64.81 485 ASN A N 1
ATOM 3565 C CA . ASN A 1 485 ? 45.729 -54.838 -59.668 1.00 66.11 485 ASN A CA 1
ATOM 3566 C C . ASN A 1 485 ? 46.025 -53.981 -60.897 1.00 72.56 485 ASN A C 1
ATOM 3567 O O . ASN A 1 485 ? 45.972 -52.747 -60.856 1.00 68.13 485 ASN A O 1
ATOM 3572 N N . PRO A 1 486 ? 46.275 -54.631 -62.059 1.00 78.16 486 PRO A N 1
ATOM 3573 C CA . PRO A 1 486 ? 46.742 -53.939 -63.261 1.00 57.72 486 PRO A CA 1
ATOM 3574 C C . PRO A 1 486 ? 45.761 -52.898 -63.746 1.00 54.47 486 PRO A C 1
ATOM 3575 O O . PRO A 1 486 ? 46.138 -51.969 -64.435 1.00 54.23 486 PRO A O 1
ATOM 3579 N N . GLN A 1 487 ? 44.490 -53.084 -63.390 1.00 70.69 487 GLN A N 1
ATOM 3580 C CA . GLN A 1 487 ? 43.441 -52.288 -63.988 1.00 76.31 487 GLN A CA 1
ATOM 3581 C C . GLN A 1 487 ? 43.128 -51.081 -63.118 1.00 75.26 487 GLN A C 1
ATOM 3582 O O . GLN A 1 487 ? 42.399 -50.213 -63.597 1.00 75.05 487 GLN A O 1
ATOM 3588 N N . GLY A 1 488 ? 43.727 -51.001 -61.909 1.00 65.75 488 GLY A N 1
ATOM 3589 C CA . GLY A 1 488 ? 43.480 -49.898 -60.977 1.00 59.46 488 GLY A CA 1
ATOM 3590 C C . GLY A 1 488 ? 43.973 -48.538 -61.484 1.00 52.01 488 GLY A C 1
ATOM 3591 O O . GLY A 1 488 ? 45.023 -48.458 -62.117 1.00 54.72 488 GLY A O 1
ATOM 3592 N N . ILE A 1 489 ? 43.190 -47.478 -61.240 1.00 54.91 489 ILE A N 1
ATOM 3593 C CA . ILE A 1 489 ? 43.609 -46.113 -61.544 1.00 62.07 489 ILE A CA 1
ATOM 3594 C C . ILE A 1 489 ? 44.784 -45.776 -60.620 1.00 68.65 489 ILE A C 1
ATOM 3595 O O . ILE A 1 489 ? 44.638 -45.797 -59.395 1.00 75.73 489 ILE A O 1
ATOM 3600 N N . ALA A 1 490 ? 45.948 -45.491 -61.220 1.00 69.27 490 ALA A N 1
ATOM 3601 C CA . ALA A 1 490 ? 47.169 -45.198 -60.489 1.00 61.44 490 ALA A CA 1
ATOM 3602 C C . ALA A 1 490 ? 47.358 -43.686 -60.408 1.00 59.84 490 ALA A C 1
ATOM 3603 O O . ALA A 1 490 ? 47.690 -43.163 -59.351 1.00 71.81 490 ALA A O 1
ATOM 3605 N N . VAL A 1 491 ? 47.125 -42.976 -61.509 1.00 51.47 491 VAL A N 1
ATOM 3606 C CA . VAL A 1 491 ? 47.347 -41.542 -61.496 1.00 51.50 491 VAL A CA 1
ATOM 3607 C C . VAL A 1 491 ? 46.229 -40.845 -62.267 1.00 51.67 491 VAL A C 1
ATOM 3608 O O . VAL A 1 491 ? 45.732 -41.369 -63.244 1.00 58.21 491 VAL A O 1
ATOM 3612 N N . ILE A 1 492 ? 45.854 -39.655 -61.812 1.00 49.44 492 ILE A N 1
ATOM 3613 C CA . ILE A 1 492 ? 44.739 -38.906 -62.338 1.00 47.57 492 ILE A CA 1
ATOM 3614 C C . ILE A 1 492 ? 45.163 -37.459 -62.410 1.00 55.11 492 ILE A C 1
ATOM 3615 O O . ILE A 1 492 ? 45.585 -36.889 -61.407 1.00 62.49 492 ILE A O 1
ATOM 3620 N N . PHE A 1 493 ? 44.914 -36.854 -63.563 1.00 65.63 493 PHE A N 1
ATOM 3621 C CA . PHE A 1 493 ? 45.175 -35.444 -63.719 1.00 68.26 493 PHE A CA 1
ATOM 3622 C C . PHE A 1 493 ? 44.063 -34.857 -64.577 1.00 79.90 493 PHE A C 1
ATOM 3623 O O . PHE A 1 493 ? 44.004 -35.115 -65.775 1.00 77.40 493 PHE A O 1
ATOM 3631 N N . GLU A 1 494 ? 43.164 -34.100 -63.936 1.00 96.25 494 GLU A N 1
ATOM 3632 C CA . GLU A 1 494 ? 41.965 -33.611 -64.593 1.00 92.37 494 GLU A CA 1
ATOM 3633 C C . GLU A 1 494 ? 41.490 -34.894 -65.280 1.00 92.04 494 GLU A C 1
ATOM 3634 O O . GLU A 1 494 ? 41.373 -35.925 -64.626 1.00 101.30 494 GLU A O 1
ATOM 3640 N N . ASP A 1 495 ? 41.306 -34.847 -66.608 1.00 93.47 495 ASP A N 1
ATOM 3641 C CA . ASP A 1 495 ? 40.698 -35.928 -67.370 1.00 95.33 495 ASP A CA 1
ATOM 3642 C C . ASP A 1 495 ? 41.546 -37.169 -67.591 1.00 95.09 495 ASP A C 1
ATOM 3643 O O . ASP A 1 495 ? 41.017 -38.275 -67.569 1.00 90.42 495 ASP A O 1
ATOM 3648 N N . GLN A 1 496 ? 42.838 -36.935 -67.867 1.00 91.42 496 GLN A N 1
ATOM 3649 C CA . GLN A 1 496 ? 43.859 -37.957 -68.042 1.00 79.68 496 GLN A CA 1
ATOM 3650 C C . GLN A 1 496 ? 43.856 -38.950 -66.873 1.00 63.06 496 GLN A C 1
ATOM 3651 O O . GLN A 1 496 ? 43.407 -38.609 -65.781 1.00 55.12 496 GLN A O 1
ATOM 3657 N N . LYS A 1 497 ? 44.393 -40.160 -67.104 1.00 51.41 497 LYS A N 1
ATOM 3658 C CA . LYS A 1 497 ? 44.279 -41.269 -66.165 1.00 51.51 497 LYS A CA 1
ATOM 3659 C C . LYS A 1 497 ? 45.223 -42.384 -66.590 1.00 51.89 497 LYS A C 1
ATOM 3660 O O . LYS A 1 497 ? 45.264 -42.755 -67.748 1.00 64.72 497 LYS A O 1
ATOM 3666 N N . LEU A 1 498 ? 45.983 -42.946 -65.655 1.00 54.16 498 LEU A N 1
ATOM 3667 C CA . LEU A 1 498 ? 46.844 -44.072 -65.971 1.00 53.60 498 LEU A CA 1
ATOM 3668 C C . LEU A 1 498 ? 46.417 -45.220 -65.085 1.00 49.04 498 LEU A C 1
ATOM 3669 O O . LEU A 1 498 ? 45.981 -44.990 -63.974 1.00 56.94 498 LEU A O 1
ATOM 3674 N N . THR A 1 499 ? 46.494 -46.436 -65.602 1.00 48.32 499 THR A N 1
ATOM 3675 C CA . THR A 1 499 ? 46.225 -47.591 -64.777 1.00 55.18 499 THR A CA 1
ATOM 3676 C C . THR A 1 499 ? 47.577 -47.985 -64.253 1.00 52.67 499 THR A C 1
ATOM 3677 O O . THR A 1 499 ? 48.569 -47.461 -64.749 1.00 53.30 499 THR A O 1
ATOM 3681 N N . TYR A 1 500 ? 47.591 -48.935 -63.324 1.00 53.26 500 TYR A N 1
ATOM 3682 C CA . TYR A 1 500 ? 48.851 -49.478 -62.863 1.00 60.85 500 TYR A CA 1
ATOM 3683 C C . TYR A 1 500 ? 49.603 -50.074 -64.058 1.00 61.49 500 TYR A C 1
ATOM 3684 O O . TYR A 1 500 ? 50.825 -49.970 -64.095 1.00 63.84 500 TYR A O 1
ATOM 3693 N N . GLN A 1 501 ? 48.903 -50.642 -65.058 1.00 70.33 501 GLN A N 1
ATOM 3694 C CA . GLN A 1 501 ? 49.598 -51.250 -66.185 1.00 68.86 501 GLN A CA 1
ATOM 3695 C C . GLN A 1 501 ? 50.175 -50.199 -67.114 1.00 57.55 501 GLN A C 1
ATOM 3696 O O . GLN A 1 501 ? 51.336 -50.304 -67.486 1.00 62.09 501 GLN A O 1
ATOM 3702 N N . GLN A 1 502 ? 49.372 -49.200 -67.474 1.00 51.32 502 GLN A N 1
ATOM 3703 C CA . GLN A 1 502 ? 49.877 -48.081 -68.252 1.00 62.90 502 GLN A CA 1
ATOM 3704 C C . GLN A 1 502 ? 51.164 -47.559 -67.602 1.00 70.72 502 GLN A C 1
ATOM 3705 O O . GLN A 1 502 ? 52.212 -47.517 -68.253 1.00 79.31 502 GLN A O 1
ATOM 3711 N N . LEU A 1 503 ? 51.100 -47.223 -66.301 1.00 71.93 503 LEU A N 1
ATOM 3712 C CA . LEU A 1 503 ? 52.221 -46.605 -65.600 1.00 61.76 503 LEU A CA 1
ATOM 3713 C C . LEU A 1 503 ? 53.419 -47.553 -65.570 1.00 51.13 503 LEU A C 1
ATOM 3714 O O . LEU A 1 503 ? 54.532 -47.167 -65.928 1.00 50.95 503 LEU A O 1
ATOM 3719 N N . ASN A 1 504 ? 53.198 -48.807 -65.177 1.00 43.42 504 ASN A N 1
ATOM 3720 C CA . ASN A 1 504 ? 54.299 -49.765 -65.139 1.00 50.04 504 ASN A CA 1
ATOM 3721 C C . ASN A 1 504 ? 54.940 -49.934 -66.522 1.00 62.09 504 ASN A C 1
ATOM 3722 O O . ASN A 1 504 ? 56.166 -49.956 -66.639 1.00 64.17 504 ASN A O 1
ATOM 3727 N N . ASN A 1 505 ? 54.109 -50.045 -67.571 1.00 70.69 505 ASN A N 1
ATOM 3728 C CA . ASN A 1 505 ? 54.594 -50.372 -68.905 1.00 65.06 505 ASN A CA 1
ATOM 3729 C C . ASN A 1 505 ? 55.405 -49.184 -69.420 1.00 51.82 505 ASN A C 1
ATOM 3730 O O . ASN A 1 505 ? 56.592 -49.338 -69.701 1.00 47.63 505 ASN A O 1
ATOM 3735 N N . ARG A 1 506 ? 54.780 -48.001 -69.482 1.00 46.56 506 ARG A N 1
ATOM 3736 C CA . ARG A 1 506 ? 55.470 -46.787 -69.908 1.00 51.45 506 ARG A CA 1
ATOM 3737 C C . ARG A 1 506 ? 56.708 -46.476 -69.058 1.00 56.30 506 ARG A C 1
ATOM 3738 O O . ARG A 1 506 ? 57.663 -45.855 -69.532 1.00 51.28 506 ARG A O 1
ATOM 3746 N N . GLY A 1 507 ? 56.690 -46.909 -67.794 1.00 54.05 507 GLY A N 1
ATOM 3747 C CA . GLY A 1 507 ? 57.851 -46.760 -66.944 1.00 55.69 507 GLY A CA 1
ATOM 3748 C C . GLY A 1 507 ? 59.002 -47.683 -67.337 1.00 56.04 507 GLY A C 1
ATOM 3749 O O . GLY A 1 507 ? 60.159 -47.256 -67.369 1.00 55.56 507 GLY A O 1
ATOM 3750 N N . ASN A 1 508 ? 58.672 -48.955 -67.586 1.00 53.93 508 ASN A N 1
ATOM 3751 C CA . ASN A 1 508 ? 59.634 -49.933 -68.048 1.00 45.79 508 ASN A CA 1
ATOM 3752 C C . ASN A 1 508 ? 60.247 -49.519 -69.383 1.00 51.41 508 ASN A C 1
ATOM 3753 O O . ASN A 1 508 ? 61.412 -49.799 -69.656 1.00 56.07 508 ASN A O 1
ATOM 3758 N N . GLN A 1 509 ? 59.476 -48.836 -70.223 1.00 52.48 509 GLN A N 1
ATOM 3759 C CA . GLN A 1 509 ? 60.006 -48.430 -71.510 1.00 58.34 509 GLN A CA 1
ATOM 3760 C C . GLN A 1 509 ? 61.037 -47.331 -71.287 1.00 56.16 509 GLN A C 1
ATOM 3761 O O . GLN A 1 509 ? 62.167 -47.417 -71.763 1.00 59.15 509 GLN A O 1
ATOM 3767 N N . LEU A 1 510 ? 60.664 -46.295 -70.541 1.00 53.63 510 LEU A N 1
ATOM 3768 C CA . LEU A 1 510 ? 61.634 -45.248 -70.275 1.00 52.93 510 LEU A CA 1
ATOM 3769 C C . LEU A 1 510 ? 62.861 -45.827 -69.565 1.00 50.06 510 LEU A C 1
ATOM 3770 O O . LEU A 1 510 ? 63.994 -45.415 -69.823 1.00 45.74 510 LEU A O 1
ATOM 3775 N N . ALA A 1 511 ? 62.654 -46.804 -68.686 1.00 39.08 511 ALA A N 1
ATOM 3776 C CA . ALA A 1 511 ? 63.795 -47.388 -68.016 1.00 48.14 511 ALA A CA 1
ATOM 3777 C C . ALA A 1 511 ? 64.776 -47.970 -69.029 1.00 52.09 511 ALA A C 1
ATOM 3778 O O . ALA A 1 511 ? 65.984 -47.877 -68.814 1.00 49.14 511 ALA A O 1
ATOM 3780 N N . HIS A 1 512 ? 64.244 -48.635 -70.070 1.00 52.25 512 HIS A N 1
ATOM 3781 C CA . HIS A 1 512 ? 65.084 -49.366 -71.009 1.00 55.28 512 HIS A CA 1
ATOM 3782 C C . HIS A 1 512 ? 65.805 -48.325 -71.853 1.00 50.11 512 HIS A C 1
ATOM 3783 O O . HIS A 1 512 ? 67.021 -48.371 -72.039 1.00 47.45 512 HIS A O 1
ATOM 3790 N N . CYS A 1 513 ? 65.045 -47.332 -72.306 1.00 47.66 513 CYS A N 1
ATOM 3791 C CA . CYS A 1 513 ? 65.652 -46.208 -72.987 1.00 45.37 513 CYS A CA 1
ATOM 3792 C C . CYS A 1 513 ? 66.800 -45.679 -72.118 1.00 53.96 513 CYS A C 1
ATOM 3793 O O . CYS A 1 513 ? 67.911 -45.481 -72.621 1.00 54.44 513 CYS A O 1
ATOM 3796 N N . LEU A 1 514 ? 66.537 -45.490 -70.808 1.00 57.27 514 LEU A N 1
ATOM 3797 C CA . LEU A 1 514 ? 67.469 -44.781 -69.942 1.00 54.50 514 LEU A CA 1
ATOM 3798 C C . LEU A 1 514 ? 68.712 -45.635 -69.775 1.00 51.08 514 LEU A C 1
ATOM 3799 O O . LEU A 1 514 ? 69.822 -45.117 -69.669 1.00 47.18 514 LEU A O 1
ATOM 3804 N N . ARG A 1 515 ? 68.543 -46.951 -69.742 1.00 48.45 515 ARG A N 1
ATOM 3805 C CA . ARG A 1 515 ? 69.697 -47.714 -69.334 1.00 55.20 515 ARG A CA 1
ATOM 3806 C C . ARG A 1 515 ? 70.597 -47.930 -70.546 1.00 55.51 515 ARG A C 1
ATOM 3807 O O . ARG A 1 515 ? 71.788 -48.155 -70.359 1.00 58.66 515 ARG A O 1
ATOM 3815 N N . ASP A 1 516 ? 70.083 -47.667 -71.756 1.00 54.24 516 ASP A N 1
ATOM 3816 C CA . ASP A 1 516 ? 70.925 -47.583 -72.941 1.00 62.39 516 ASP A CA 1
ATOM 3817 C C . ASP A 1 516 ? 71.755 -46.308 -72.964 1.00 59.18 516 ASP A C 1
ATOM 3818 O O . ASP A 1 516 ? 72.719 -46.174 -73.737 1.00 60.55 516 ASP A O 1
ATOM 3823 N N . LYS A 1 517 ? 71.284 -45.325 -72.208 1.00 57.26 517 LYS A N 1
ATOM 3824 C CA . LYS A 1 517 ? 71.913 -44.019 -72.203 1.00 56.72 517 LYS A CA 1
ATOM 3825 C C . LYS A 1 517 ? 72.953 -43.956 -71.081 1.00 55.45 517 LYS A C 1
ATOM 3826 O O . LYS A 1 517 ? 73.694 -42.992 -70.966 1.00 58.89 517 LYS A O 1
ATOM 3832 N N . GLY A 1 518 ? 73.082 -45.020 -70.291 1.00 56.11 518 GLY A N 1
ATOM 3833 C CA . GLY A 1 518 ? 74.190 -45.091 -69.353 1.00 55.16 518 GLY A CA 1
ATOM 3834 C C . GLY A 1 518 ? 73.776 -45.100 -67.882 1.00 49.91 518 GLY A C 1
ATOM 3835 O O . GLY A 1 518 ? 74.645 -45.111 -67.021 1.00 52.89 518 GLY A O 1
ATOM 3836 N N . VAL A 1 519 ? 72.470 -45.182 -67.619 1.00 48.11 519 VAL A N 1
ATOM 3837 C CA . VAL A 1 519 ? 71.910 -45.048 -66.294 1.00 45.70 519 VAL A CA 1
ATOM 3838 C C . VAL A 1 519 ? 71.982 -46.376 -65.560 1.00 45.32 519 VAL A C 1
ATOM 3839 O O . VAL A 1 519 ? 71.563 -47.399 -66.095 1.00 42.11 519 VAL A O 1
ATOM 3843 N N . GLY A 1 520 ? 72.485 -46.318 -64.319 1.00 46.73 520 GLY A N 1
ATOM 3844 C CA . GLY A 1 520 ? 72.466 -47.456 -63.409 1.00 52.68 520 GLY A CA 1
ATOM 3845 C C . GLY A 1 520 ? 72.445 -47.059 -61.928 1.00 51.87 520 GLY A C 1
ATOM 3846 O O . GLY A 1 520 ? 72.143 -45.928 -61.532 1.00 51.55 520 GLY A O 1
ATOM 3847 N N . PRO A 1 521 ? 72.710 -48.005 -61.019 1.00 46.66 521 PRO A N 1
ATOM 3848 C CA . PRO A 1 521 ? 72.814 -47.646 -59.613 1.00 49.70 521 PRO A CA 1
ATOM 3849 C C . PRO A 1 521 ? 73.816 -46.501 -59.467 1.00 45.18 521 PRO A C 1
ATOM 3850 O O . PRO A 1 521 ? 74.859 -46.516 -60.119 1.00 47.10 521 PRO A O 1
ATOM 3854 N N . GLU A 1 522 ? 73.430 -45.511 -58.649 1.00 40.62 522 GLU A N 1
ATOM 3855 C CA . GLU A 1 522 ? 74.173 -44.303 -58.326 1.00 35.89 522 GLU A CA 1
ATOM 3856 C C . GLU A 1 522 ? 74.086 -43.226 -59.405 1.00 36.90 522 GLU A C 1
ATOM 3857 O O . GLU A 1 522 ? 74.606 -42.136 -59.205 1.00 44.25 522 GLU A O 1
ATOM 3863 N N . SER A 1 523 ? 73.367 -43.452 -60.504 1.00 38.56 523 SER A N 1
ATOM 3864 C CA . SER A 1 523 ? 73.277 -42.419 -61.527 1.00 37.34 523 SER A CA 1
ATOM 3865 C C . SER A 1 523 ? 72.327 -41.347 -61.045 1.00 37.88 523 SER A C 1
ATOM 3866 O O . SER A 1 523 ? 71.259 -41.665 -60.553 1.00 42.39 523 SER A O 1
ATOM 3869 N N . LEU A 1 524 ? 72.713 -40.086 -61.204 1.00 41.81 524 LEU A N 1
ATOM 3870 C CA . LEU A 1 524 ? 71.800 -38.996 -60.912 1.00 40.01 524 LEU A CA 1
ATOM 3871 C C . LEU A 1 524 ? 71.208 -38.465 -62.214 1.00 44.15 524 LEU A C 1
ATOM 3872 O O . LEU A 1 524 ? 71.936 -37.880 -63.021 1.00 45.80 524 LEU A O 1
ATOM 3877 N N . VAL A 1 525 ? 69.888 -38.671 -62.396 1.00 41.11 525 VAL A N 1
ATOM 3878 C CA . VAL A 1 525 ? 69.185 -38.128 -63.546 1.00 38.00 525 VAL A CA 1
ATOM 3879 C C . VAL A 1 525 ? 68.351 -36.920 -63.136 1.00 33.79 525 VAL A C 1
ATOM 3880 O O . VAL A 1 525 ? 67.553 -36.995 -62.218 1.00 38.40 525 VAL A O 1
ATOM 3884 N N . GLY A 1 526 ? 68.519 -35.815 -63.851 1.00 35.71 526 GLY A N 1
ATOM 3885 C CA . GLY A 1 526 ? 67.684 -34.633 -63.696 1.00 40.29 526 GLY A CA 1
ATOM 3886 C C . GLY A 1 526 ? 66.247 -34.926 -64.116 1.00 46.82 526 GLY A C 1
ATOM 3887 O O . GLY A 1 526 ? 66.038 -35.814 -64.952 1.00 46.63 526 GLY A O 1
ATOM 3888 N N . ILE A 1 527 ? 65.275 -34.227 -63.487 1.00 45.21 527 ILE A N 1
ATOM 3889 C CA . ILE A 1 527 ? 63.894 -34.233 -63.963 1.00 42.21 527 ILE A CA 1
ATOM 3890 C C . ILE A 1 527 ? 63.309 -32.826 -63.878 1.00 41.04 527 ILE A C 1
ATOM 3891 O O . ILE A 1 527 ? 63.236 -32.209 -62.824 1.00 38.29 527 ILE A O 1
ATOM 3896 N N . PHE A 1 528 ? 62.958 -32.297 -65.045 1.00 47.11 528 PHE A N 1
ATOM 3897 C CA . PHE A 1 528 ? 62.616 -30.892 -65.211 1.00 49.47 528 PHE A CA 1
ATOM 3898 C C . PHE A 1 528 ? 61.280 -30.795 -65.938 1.00 52.53 528 PHE A C 1
ATOM 3899 O O . PHE A 1 528 ? 61.266 -30.661 -67.156 1.00 58.24 528 PHE A O 1
ATOM 3907 N N . MET A 1 529 ? 60.174 -30.891 -65.184 1.00 52.12 529 MET A N 1
ATOM 3908 C CA . MET A 1 529 ? 58.865 -31.206 -65.745 1.00 50.87 529 MET A CA 1
ATOM 3909 C C . MET A 1 529 ? 57.759 -30.540 -64.933 1.00 54.79 529 MET A C 1
ATOM 3910 O O . MET A 1 529 ? 57.938 -30.207 -63.753 1.00 57.51 529 MET A O 1
ATOM 3915 N N . GLU A 1 530 ? 56.619 -30.316 -65.599 1.00 49.60 530 GLU A N 1
ATOM 3916 C CA . GLU A 1 530 ? 55.465 -29.772 -64.905 1.00 51.05 530 GLU A CA 1
ATOM 3917 C C . GLU A 1 530 ? 54.784 -30.961 -64.242 1.00 52.37 530 GLU A C 1
ATOM 3918 O O . GLU A 1 530 ? 54.900 -32.090 -64.729 1.00 46.74 530 GLU A O 1
ATOM 3924 N N . ARG A 1 531 ? 54.100 -30.697 -63.119 1.00 56.90 531 ARG A N 1
ATOM 3925 C CA . ARG A 1 531 ? 53.345 -31.732 -62.434 1.00 57.94 531 ARG A CA 1
ATOM 3926 C C . ARG A 1 531 ? 52.348 -32.309 -63.447 1.00 55.67 531 ARG A C 1
ATOM 3927 O O . ARG A 1 531 ? 51.575 -31.573 -64.057 1.00 64.14 531 ARG A O 1
ATOM 3935 N N . SER A 1 532 ? 52.431 -33.619 -63.691 1.00 43.35 532 SER A N 1
ATOM 3936 C CA . SER A 1 532 ? 51.728 -34.219 -64.805 1.00 40.39 532 SER A CA 1
ATOM 3937 C C . SER A 1 532 ? 51.864 -35.729 -64.732 1.00 45.25 532 SER A C 1
ATOM 3938 O O . SER A 1 532 ? 52.564 -36.239 -63.875 1.00 61.99 532 SER A O 1
ATOM 3941 N N . LEU A 1 533 ? 51.258 -36.439 -65.677 1.00 52.18 533 LEU A N 1
ATOM 3942 C CA . LEU A 1 533 ? 51.409 -37.881 -65.726 1.00 56.26 533 LEU A CA 1
ATOM 3943 C C . LEU A 1 533 ? 52.804 -38.198 -66.215 1.00 54.80 533 LEU A C 1
ATOM 3944 O O . LEU A 1 533 ? 53.367 -39.216 -65.820 1.00 60.84 533 LEU A O 1
ATOM 3949 N N . GLU A 1 534 ? 53.306 -37.370 -67.138 1.00 56.81 534 GLU A N 1
ATOM 3950 C CA . GLU A 1 534 ? 54.624 -37.619 -67.710 1.00 70.93 534 GLU A CA 1
ATOM 3951 C C . GLU A 1 534 ? 55.648 -37.675 -66.580 1.00 67.92 534 GLU A C 1
ATOM 3952 O O . GLU A 1 534 ? 56.591 -38.474 -66.591 1.00 54.13 534 GLU A O 1
ATOM 3958 N N . MET A 1 535 ? 55.415 -36.822 -65.578 1.00 63.65 535 MET A N 1
ATOM 3959 C CA . MET A 1 535 ? 56.380 -36.671 -64.519 1.00 56.50 535 MET A CA 1
ATOM 3960 C C . MET A 1 535 ? 56.398 -37.913 -63.632 1.00 49.80 535 MET A C 1
ATOM 3961 O O . MET A 1 535 ? 57.459 -38.402 -63.310 1.00 51.13 535 MET A O 1
ATOM 3966 N N . VAL A 1 536 ? 55.241 -38.473 -63.285 1.00 46.03 536 VAL A N 1
ATOM 3967 C CA . VAL A 1 536 ? 55.212 -39.740 -62.565 1.00 43.71 536 VAL A CA 1
ATOM 3968 C C . VAL A 1 536 ? 55.950 -40.818 -63.358 1.00 41.63 536 VAL A C 1
ATOM 3969 O O . VAL A 1 536 ? 56.659 -41.644 -62.775 1.00 35.29 536 VAL A O 1
ATOM 3973 N N . ILE A 1 537 ? 55.787 -40.804 -64.685 1.00 45.89 537 ILE A N 1
ATOM 3974 C CA . ILE A 1 537 ? 56.406 -41.824 -65.527 1.00 47.63 537 ILE A CA 1
ATOM 3975 C C . ILE A 1 537 ? 57.918 -41.641 -65.456 1.00 39.13 537 ILE A C 1
ATOM 3976 O O . ILE A 1 537 ? 58.665 -42.606 -65.269 1.00 31.45 537 ILE A O 1
ATOM 3981 N N . GLY A 1 538 ? 58.334 -40.376 -65.594 1.00 41.86 538 GLY A N 1
ATOM 3982 C CA . GLY A 1 538 ? 59.722 -39.982 -65.393 1.00 48.43 538 GLY A CA 1
ATOM 3983 C C . GLY A 1 538 ? 60.328 -40.481 -64.075 1.00 46.76 538 GLY A C 1
ATOM 3984 O O . GLY A 1 538 ? 61.371 -41.152 -64.061 1.00 46.74 538 GLY A O 1
ATOM 3985 N N . LEU A 1 539 ? 59.679 -40.122 -62.966 1.00 41.02 539 LEU A N 1
ATOM 3986 C CA . LEU A 1 539 ? 60.179 -40.537 -61.677 1.00 44.25 539 LEU A CA 1
ATOM 3987 C C . LEU A 1 539 ? 60.342 -42.054 -61.701 1.00 41.75 539 LEU A C 1
ATOM 3988 O O . LEU A 1 539 ? 61.410 -42.579 -61.362 1.00 47.33 539 LEU A O 1
ATOM 3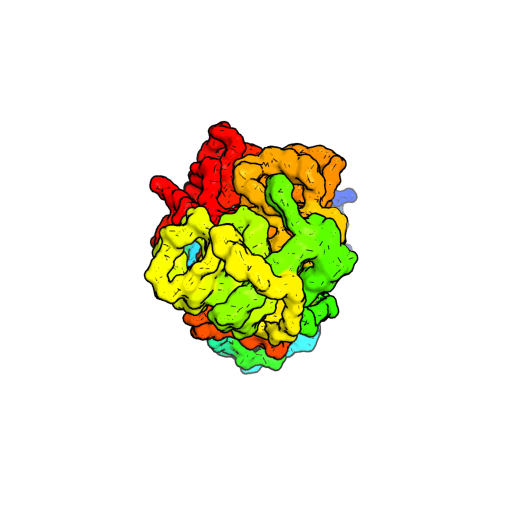993 N N . LEU A 1 540 ? 59.295 -42.746 -62.147 1.00 38.41 540 LEU A N 1
ATOM 3994 C CA . LEU A 1 540 ? 59.255 -44.197 -62.017 1.00 41.14 540 LEU A CA 1
ATOM 3995 C C . LEU A 1 540 ? 60.298 -44.804 -62.948 1.00 47.72 540 LEU A C 1
ATOM 3996 O O . LEU A 1 540 ? 60.881 -45.843 -62.640 1.00 45.69 540 LEU A O 1
ATOM 4001 N N . GLY A 1 541 ? 60.560 -44.097 -64.062 1.00 50.41 541 GLY A N 1
ATOM 4002 C CA . GLY A 1 541 ? 61.534 -44.536 -65.046 1.00 50.00 541 GLY A CA 1
ATOM 4003 C C . GLY A 1 541 ? 62.964 -44.551 -64.511 1.00 46.91 541 GLY A C 1
ATOM 4004 O O . GLY A 1 541 ? 63.656 -45.572 -64.580 1.00 49.89 541 GLY A O 1
ATOM 4005 N N . ILE A 1 542 ? 63.383 -43.397 -63.982 1.00 43.38 542 ILE A N 1
ATOM 4006 C CA . ILE A 1 542 ? 64.693 -43.264 -63.375 1.00 41.62 542 ILE A CA 1
ATOM 4007 C C . ILE A 1 542 ? 64.901 -44.365 -62.338 1.00 42.16 542 ILE A C 1
ATOM 4008 O O . ILE A 1 542 ? 65.966 -44.993 -62.307 1.00 36.80 542 ILE A O 1
ATOM 4013 N N . LEU A 1 543 ? 63.868 -44.617 -61.516 1.00 41.18 543 LEU A N 1
ATOM 4014 C CA . LEU A 1 543 ? 64.016 -45.523 -60.385 1.00 44.89 543 LEU A CA 1
ATOM 4015 C C . LEU A 1 543 ? 64.276 -46.930 -60.905 1.00 48.38 543 LEU A C 1
ATOM 4016 O O . LEU A 1 543 ? 65.147 -47.634 -60.403 1.00 51.53 543 LEU A O 1
ATOM 4021 N N . LYS A 1 544 ? 63.558 -47.298 -61.967 1.00 58.15 544 LYS A N 1
ATOM 4022 C CA . LYS A 1 544 ? 63.665 -48.627 -62.551 1.00 50.70 544 LYS A CA 1
ATOM 4023 C C . LYS A 1 544 ? 65.021 -48.813 -63.232 1.00 49.42 544 LYS A C 1
ATOM 4024 O O . LYS A 1 544 ? 65.638 -49.891 -63.159 1.00 49.88 544 LYS A O 1
ATOM 4030 N N . ALA A 1 545 ? 65.498 -47.748 -63.882 1.00 40.45 545 ALA A N 1
ATOM 4031 C CA . ALA A 1 545 ? 66.811 -47.832 -64.485 1.00 46.23 545 ALA A CA 1
ATOM 4032 C C . ALA A 1 545 ? 67.875 -48.158 -63.442 1.00 47.98 545 ALA A C 1
ATOM 4033 O O . ALA A 1 545 ? 68.961 -48.645 -63.808 1.00 46.98 545 ALA A O 1
ATOM 4035 N N . GLY A 1 546 ? 67.547 -47.835 -62.169 1.00 44.28 546 GLY A N 1
ATOM 4036 C CA . GLY A 1 546 ? 68.460 -47.985 -61.046 1.00 43.61 546 GLY A CA 1
ATOM 4037 C C . GLY A 1 546 ? 69.050 -46.661 -60.559 1.00 44.29 546 GLY A C 1
ATOM 4038 O O . GLY A 1 546 ? 69.869 -46.623 -59.638 1.00 50.10 546 GLY A O 1
ATOM 4039 N N . GLY A 1 547 ? 68.621 -45.573 -61.190 1.00 44.06 547 GLY A N 1
ATOM 4040 C CA . GLY A 1 547 ? 69.172 -44.267 -60.900 1.00 45.34 547 GLY A CA 1
ATOM 4041 C C . GLY A 1 547 ? 68.403 -43.597 -59.773 1.00 43.50 547 GLY A C 1
ATOM 4042 O O . GLY A 1 547 ? 67.567 -44.210 -59.123 1.00 46.50 547 GLY A O 1
ATOM 4043 N N . ALA A 1 548 ? 68.736 -42.333 -59.554 1.00 39.31 548 ALA A N 1
ATOM 4044 C CA . ALA A 1 548 ? 68.187 -41.545 -58.481 1.00 37.95 548 ALA A CA 1
ATOM 4045 C C . ALA A 1 548 ? 67.843 -40.220 -59.108 1.00 39.09 548 ALA A C 1
ATOM 4046 O O . ALA A 1 548 ? 68.679 -39.671 -59.830 1.00 36.87 548 ALA A O 1
ATOM 4048 N N . TYR A 1 549 ? 66.647 -39.713 -58.772 1.00 38.03 549 TYR A N 1
ATOM 4049 C CA . TYR A 1 549 ? 66.171 -38.538 -59.455 1.00 39.34 549 TYR A CA 1
ATOM 4050 C C . TYR A 1 549 ? 66.616 -37.279 -58.741 1.00 38.25 549 TYR A C 1
ATOM 4051 O O . TYR A 1 549 ? 66.795 -37.315 -57.537 1.00 45.50 549 TYR A O 1
ATOM 4060 N N . VAL A 1 550 ? 66.810 -36.208 -59.522 1.00 34.03 550 VAL A N 1
ATOM 4061 C CA . VAL A 1 550 ? 67.160 -34.911 -58.992 1.00 34.97 550 VAL A CA 1
ATOM 4062 C C . VAL A 1 550 ? 66.132 -33.920 -59.505 1.00 38.85 550 VAL A C 1
ATOM 4063 O O . VAL A 1 550 ? 66.315 -33.362 -60.579 1.00 45.81 550 VAL A O 1
ATOM 4067 N N . PRO A 1 551 ? 65.021 -33.680 -58.774 1.00 38.92 551 PRO A N 1
ATOM 4068 C CA . PRO A 1 551 ? 64.030 -32.701 -59.187 1.00 37.39 551 PRO A CA 1
ATOM 4069 C C . PRO A 1 551 ? 64.657 -31.347 -59.482 1.00 44.72 551 PRO A C 1
ATOM 4070 O O . PRO A 1 551 ? 65.431 -30.850 -58.670 1.00 41.96 551 PRO A O 1
ATOM 4074 N N . LEU A 1 552 ? 64.297 -30.788 -60.649 1.00 47.52 552 LEU A N 1
ATOM 4075 C CA . LEU A 1 552 ? 64.610 -29.416 -61.011 1.00 49.41 552 LEU A CA 1
ATOM 4076 C C . LEU A 1 552 ? 63.316 -28.618 -61.155 1.00 48.13 552 LEU A C 1
ATOM 4077 O O . LEU A 1 552 ? 62.498 -28.907 -62.024 1.00 48.69 552 LEU A O 1
ATOM 4082 N N . ASP A 1 553 ? 63.162 -27.567 -60.351 1.00 47.81 553 ASP A N 1
ATOM 4083 C CA . ASP A 1 553 ? 61.884 -26.889 -60.249 1.00 50.87 553 ASP A CA 1
ATOM 4084 C C . ASP A 1 553 ? 61.605 -26.075 -61.512 1.00 52.08 553 ASP A C 1
ATOM 4085 O O . ASP A 1 553 ? 62.414 -25.253 -61.928 1.00 53.20 553 ASP A O 1
ATOM 4090 N N . PRO A 1 554 ? 60.412 -26.192 -62.127 1.00 53.38 554 PRO A N 1
ATOM 4091 C CA . PRO A 1 554 ? 60.185 -25.585 -63.432 1.00 53.72 554 PRO A CA 1
ATOM 4092 C C . PRO A 1 554 ? 60.236 -24.069 -63.395 1.00 56.08 554 PRO A C 1
ATOM 4093 O O . PRO A 1 554 ? 60.466 -23.443 -64.423 1.00 79.87 554 PRO A O 1
ATOM 4097 N N . ASP A 1 555 ? 60.059 -23.473 -62.220 1.00 56.48 555 ASP A N 1
ATOM 4098 C CA . ASP A 1 555 ? 59.991 -22.022 -62.152 1.00 56.40 555 ASP A CA 1
ATOM 4099 C C . ASP A 1 555 ? 61.322 -21.469 -61.669 1.00 52.13 555 ASP A C 1
ATOM 4100 O O . ASP A 1 555 ? 61.409 -20.281 -61.393 1.00 58.68 555 ASP A O 1
ATOM 4105 N N . TYR A 1 556 ? 62.365 -22.293 -61.587 1.00 53.04 556 TYR A N 1
ATOM 4106 C CA . TYR A 1 556 ? 63.631 -21.748 -61.126 1.00 62.48 556 TYR A CA 1
ATOM 4107 C C . TYR A 1 556 ? 64.247 -20.921 -62.254 1.00 62.05 556 TYR A C 1
ATOM 4108 O O . TYR A 1 556 ? 64.078 -21.228 -63.428 1.00 61.71 556 TYR A O 1
ATOM 4117 N N . PRO A 1 557 ? 65.013 -19.858 -61.932 1.00 71.03 557 PRO A N 1
ATOM 4118 C CA . PRO A 1 557 ? 65.790 -19.139 -62.935 1.00 76.13 557 PRO A CA 1
ATOM 4119 C C . PRO A 1 557 ? 66.812 -20.078 -63.554 1.00 80.69 557 PRO A C 1
ATOM 4120 O O . PRO A 1 557 ? 67.169 -21.090 -62.955 1.00 86.36 557 PRO A O 1
ATOM 4124 N N . THR A 1 558 ? 67.303 -19.720 -64.738 1.00 78.68 558 THR A N 1
ATOM 4125 C CA . THR A 1 558 ? 68.158 -20.636 -65.475 1.00 84.45 558 THR A CA 1
ATOM 4126 C C . THR A 1 558 ? 69.509 -20.790 -64.771 1.00 74.02 558 THR A C 1
ATOM 4127 O O . THR A 1 558 ? 70.175 -21.804 -64.957 1.00 60.22 558 THR A O 1
ATOM 4131 N N . GLU A 1 559 ? 69.892 -19.822 -63.924 1.00 73.90 559 GLU A N 1
ATOM 4132 C CA . GLU A 1 559 ? 71.179 -19.887 -63.250 1.00 81.33 559 GLU A CA 1
ATOM 4133 C C . GLU A 1 559 ? 71.138 -20.877 -62.077 1.00 80.70 559 GLU A C 1
ATOM 4134 O O . GLU A 1 559 ? 72.103 -21.617 -61.876 1.00 78.92 559 GLU A O 1
ATOM 4140 N N . ARG A 1 560 ? 70.043 -20.894 -61.299 1.00 74.83 560 ARG A N 1
ATOM 4141 C CA . ARG A 1 560 ? 69.900 -21.834 -60.186 1.00 73.35 560 ARG A CA 1
ATOM 4142 C C . ARG A 1 560 ? 69.863 -23.251 -60.780 1.00 69.66 560 ARG A C 1
ATOM 4143 O O . ARG A 1 560 ? 70.581 -24.133 -60.306 1.00 66.56 560 ARG A O 1
ATOM 4151 N N . LEU A 1 561 ? 69.106 -23.448 -61.873 1.00 60.15 561 LEU A N 1
ATOM 4152 C CA . LEU A 1 561 ? 69.097 -24.715 -62.601 1.00 52.43 561 LEU A CA 1
ATOM 4153 C C . LEU A 1 561 ? 70.530 -25.090 -62.993 1.00 56.46 561 LEU A C 1
ATOM 4154 O O . LEU A 1 561 ? 70.956 -26.243 -62.873 1.00 50.58 561 LEU A O 1
ATOM 4159 N N . GLY A 1 562 ? 71.285 -24.094 -63.470 1.00 54.49 562 GLY A N 1
ATOM 4160 C CA . GLY A 1 562 ? 72.687 -24.299 -63.776 1.00 53.84 562 GLY A CA 1
ATOM 4161 C C . GLY A 1 562 ? 73.428 -24.899 -62.588 1.00 56.56 562 GLY A C 1
ATOM 4162 O O . GLY A 1 562 ? 74.017 -25.968 -62.706 1.00 62.72 562 GLY A O 1
ATOM 4163 N N . ASP A 1 563 ? 73.328 -24.237 -61.427 1.00 58.24 563 ASP A N 1
ATOM 4164 C CA . ASP A 1 563 ? 74.125 -24.615 -60.265 1.00 55.62 563 ASP A CA 1
ATOM 4165 C C . ASP A 1 563 ? 73.752 -26.044 -59.856 1.00 52.05 563 ASP A C 1
ATOM 4166 O O . ASP A 1 563 ? 74.593 -26.851 -59.454 1.00 47.52 563 ASP A O 1
ATOM 4171 N N . ILE A 1 564 ? 72.470 -26.385 -59.993 1.00 49.25 564 ILE A N 1
ATOM 4172 C CA . ILE A 1 564 ? 72.026 -27.689 -59.543 1.00 43.07 564 ILE A CA 1
ATOM 4173 C C . ILE A 1 564 ? 72.667 -28.734 -60.438 1.00 46.05 564 ILE A C 1
ATOM 4174 O O . ILE A 1 564 ? 73.185 -29.712 -59.934 1.00 42.61 564 ILE A O 1
ATOM 4179 N N . LEU A 1 565 ? 72.637 -28.501 -61.759 1.00 54.76 565 LEU A N 1
ATOM 4180 C CA . LEU A 1 565 ? 73.176 -29.436 -62.735 1.00 49.13 565 LEU A CA 1
ATOM 4181 C C . LEU A 1 565 ? 74.686 -29.578 -62.528 1.00 52.48 565 LEU A C 1
ATOM 4182 O O . LEU A 1 565 ? 75.190 -30.704 -62.652 1.00 52.88 565 LEU A O 1
ATOM 4187 N N . SER A 1 566 ? 75.410 -28.467 -62.217 1.00 42.24 566 SER A N 1
ATOM 4188 C CA . SER A 1 566 ? 76.848 -28.597 -61.996 1.00 48.24 566 SER A CA 1
ATOM 4189 C C . SER A 1 566 ? 77.144 -29.267 -60.650 1.00 53.21 566 SER A C 1
ATOM 4190 O O . SER A 1 566 ? 78.013 -30.158 -60.569 1.00 50.61 566 SER A O 1
ATOM 4193 N N . ASP A 1 567 ? 76.359 -28.896 -59.623 1.00 46.04 567 ASP A N 1
ATOM 4194 C CA . ASP A 1 567 ? 76.456 -29.547 -58.326 1.00 45.51 567 ASP A CA 1
ATOM 4195 C C . ASP A 1 567 ? 76.207 -31.051 -58.484 1.00 45.01 567 ASP A C 1
ATOM 4196 O O . ASP A 1 567 ? 77.063 -31.891 -58.195 1.00 46.18 567 ASP A O 1
ATOM 4201 N N . SER A 1 568 ? 75.044 -31.410 -59.008 1.00 45.98 568 SER A N 1
ATOM 4202 C CA . SER A 1 568 ? 74.628 -32.806 -59.039 1.00 51.24 568 SER A CA 1
ATOM 4203 C C . SER A 1 568 ? 75.392 -33.606 -60.099 1.00 56.59 568 SER A C 1
ATOM 4204 O O . SER A 1 568 ? 75.378 -34.842 -60.085 1.00 49.76 568 SER A O 1
ATOM 4207 N N . GLY A 1 569 ? 76.011 -32.906 -61.059 1.00 56.10 569 GLY A N 1
ATOM 4208 C CA . GLY A 1 569 ? 76.710 -33.589 -62.136 1.00 60.73 569 GLY A CA 1
ATOM 4209 C C . GLY A 1 569 ? 75.824 -34.444 -63.050 1.00 58.12 569 GLY A C 1
ATOM 4210 O O . GLY A 1 569 ? 76.257 -35.478 -63.549 1.00 69.18 569 GLY A O 1
ATOM 4211 N N . VAL A 1 570 ? 74.594 -34.020 -63.336 1.00 48.72 570 VAL A N 1
ATOM 4212 C CA . VAL A 1 570 ? 73.774 -34.886 -64.160 1.00 49.08 570 VAL A CA 1
ATOM 4213 C C . VAL A 1 570 ? 74.218 -34.743 -65.607 1.00 46.30 570 VAL A C 1
ATOM 4214 O O . VAL A 1 570 ? 74.562 -33.656 -66.057 1.00 41.45 570 VAL A O 1
ATOM 4218 N N . SER A 1 571 ? 74.204 -35.863 -66.321 1.00 48.16 571 SER A N 1
ATOM 4219 C CA . SER A 1 571 ? 74.510 -35.869 -67.743 1.00 49.56 571 SER A CA 1
ATOM 4220 C C . SER A 1 571 ? 73.222 -35.983 -68.564 1.00 48.93 571 SER A C 1
ATOM 4221 O O . SER A 1 571 ? 73.241 -35.821 -69.778 1.00 47.81 571 SER A O 1
ATOM 4224 N N . LEU A 1 572 ? 72.104 -36.262 -67.891 1.00 49.37 572 LEU A N 1
ATOM 4225 C CA . LEU A 1 572 ? 70.826 -36.486 -68.542 1.00 46.67 572 LEU A CA 1
ATOM 4226 C C . LEU A 1 572 ? 69.697 -35.807 -67.753 1.00 51.44 572 LEU A C 1
ATOM 4227 O O . LEU A 1 572 ? 69.659 -35.863 -66.538 1.00 57.20 572 LEU A O 1
ATOM 4232 N N . VAL A 1 573 ? 68.823 -35.087 -68.454 1.00 49.22 573 VAL A N 1
ATOM 4233 C CA . VAL A 1 573 ? 67.679 -34.460 -67.845 1.00 45.91 573 VAL A CA 1
ATOM 4234 C C . VAL A 1 573 ? 66.452 -34.886 -68.625 1.00 52.19 573 VAL A C 1
ATOM 4235 O O . VAL A 1 573 ? 66.371 -34.562 -69.794 1.00 52.11 573 VAL A O 1
ATOM 4239 N N . LEU A 1 574 ? 65.504 -35.573 -67.978 1.00 53.48 574 LEU A N 1
ATOM 4240 C CA . LEU A 1 574 ? 64.176 -35.756 -68.541 1.00 50.17 574 LEU A CA 1
ATOM 4241 C C . LEU A 1 574 ? 63.369 -34.465 -68.392 1.00 53.04 574 LEU A C 1
ATOM 4242 O O . LEU A 1 574 ? 63.300 -33.903 -67.303 1.00 54.57 574 LEU A O 1
ATOM 4247 N N . THR A 1 575 ? 62.717 -34.038 -69.483 1.00 49.61 575 THR A N 1
ATOM 4248 C CA . THR A 1 575 ? 61.901 -32.840 -69.471 1.00 48.10 575 THR A CA 1
ATOM 4249 C C . THR A 1 575 ? 60.693 -32.995 -70.411 1.00 48.91 575 THR A C 1
ATOM 4250 O O . THR A 1 575 ? 60.192 -34.083 -70.693 1.00 49.63 575 THR A O 1
ATOM 4254 N N . GLN A 1 576 ? 60.149 -31.864 -70.830 1.00 54.32 576 GLN A N 1
ATOM 4255 C CA . GLN A 1 576 ? 58.973 -31.824 -71.672 1.00 56.70 576 GLN A CA 1
ATOM 4256 C C . GLN A 1 576 ? 59.133 -30.611 -72.578 1.00 58.62 576 GLN A C 1
ATOM 4257 O O . GLN A 1 576 ? 59.754 -29.621 -72.162 1.00 48.93 576 GLN A O 1
ATOM 4263 N N . GLU A 1 577 ? 58.534 -30.699 -73.780 1.00 66.95 577 GLU A N 1
ATOM 4264 C CA . GLU A 1 577 ? 58.698 -29.699 -74.831 1.00 66.71 577 GLU A CA 1
ATOM 4265 C C . GLU A 1 577 ? 58.425 -28.275 -74.339 1.00 54.03 577 GLU A C 1
ATOM 4266 O O . GLU A 1 577 ? 59.171 -27.366 -74.683 1.00 42.91 577 GLU A O 1
ATOM 4272 N N . SER A 1 578 ? 57.340 -28.106 -73.564 1.00 52.97 578 SER A N 1
ATOM 4273 C CA . SER A 1 578 ? 57.020 -26.875 -72.851 1.00 55.80 578 SER A CA 1
ATOM 4274 C C . SER A 1 578 ? 58.233 -26.187 -72.200 1.00 60.64 578 SER A C 1
ATOM 4275 O O . SER A 1 578 ? 58.303 -24.972 -72.151 1.00 57.97 578 SER A O 1
ATOM 4278 N N . LEU A 1 579 ? 59.155 -26.944 -71.602 1.00 76.47 579 LEU A N 1
ATOM 4279 C CA . LEU A 1 579 ? 60.169 -26.362 -70.733 1.00 73.43 579 LEU A CA 1
ATOM 4280 C C . LEU A 1 579 ? 61.582 -26.509 -71.305 1.00 75.19 579 LEU A C 1
ATOM 4281 O O . LEU A 1 579 ? 62.517 -25.846 -70.835 1.00 52.05 579 LEU A O 1
ATOM 4286 N N . GLY A 1 580 ? 61.727 -27.404 -72.295 1.00 70.01 580 GLY A N 1
ATOM 4287 C CA . GLY A 1 580 ? 63.015 -27.727 -72.884 1.00 78.46 580 GLY A CA 1
ATOM 4288 C C . GLY A 1 580 ? 63.923 -26.511 -73.059 1.00 76.65 580 GLY A C 1
ATOM 4289 O O . GLY A 1 580 ? 65.093 -26.550 -72.686 1.00 84.57 580 GLY A O 1
ATOM 4290 N N . ASP A 1 581 ? 63.373 -25.431 -73.611 1.00 68.20 581 ASP A N 1
ATOM 4291 C CA . ASP A 1 581 ? 64.175 -24.268 -73.954 1.00 77.36 581 ASP A CA 1
ATOM 4292 C C . ASP A 1 581 ? 64.613 -23.509 -72.705 1.00 65.72 581 ASP A C 1
ATOM 4293 O O . ASP A 1 581 ? 65.409 -22.595 -72.804 1.00 66.11 581 ASP A O 1
ATOM 4298 N N . PHE A 1 582 ? 64.111 -23.859 -71.523 1.00 68.96 582 PHE A N 1
ATOM 4299 C CA . PHE A 1 582 ? 64.473 -23.108 -70.329 1.00 73.68 582 PHE A CA 1
ATOM 4300 C C . PHE A 1 582 ? 65.680 -23.734 -69.636 1.00 66.21 582 PHE A C 1
ATOM 4301 O O . PHE A 1 582 ? 66.320 -23.081 -68.813 1.00 70.02 582 PHE A O 1
ATOM 4309 N N . LEU A 1 583 ? 65.970 -25.000 -69.958 1.00 62.02 583 LEU A N 1
ATOM 4310 C CA . LEU A 1 583 ? 67.197 -25.635 -69.509 1.00 56.27 583 LEU A CA 1
ATOM 4311 C C . LEU A 1 583 ? 68.345 -24.776 -69.987 1.00 58.86 583 LEU A C 1
ATOM 4312 O O . LEU A 1 583 ? 68.313 -24.295 -71.115 1.00 58.08 583 LEU A O 1
ATOM 4317 N N . PRO A 1 584 ? 69.391 -24.592 -69.161 1.00 70.81 584 PRO A N 1
ATOM 4318 C CA . PRO A 1 584 ? 70.619 -23.942 -69.623 1.00 68.61 584 PRO A CA 1
ATOM 4319 C C . PRO A 1 584 ? 71.396 -25.001 -70.400 1.00 70.75 584 PRO A C 1
ATOM 4320 O O . PRO A 1 584 ? 71.140 -26.201 -70.221 1.00 60.76 584 PRO A O 1
ATOM 4324 N N . GLN A 1 585 ? 72.297 -24.566 -71.294 1.00 80.86 585 GLN A N 1
ATOM 4325 C CA . GLN A 1 585 ? 73.052 -25.528 -72.084 1.00 84.08 585 GLN A CA 1
ATOM 4326 C C . GLN A 1 585 ? 74.378 -25.825 -71.401 1.00 75.99 585 GLN A C 1
ATOM 4327 O O . GLN A 1 585 ? 75.327 -25.045 -71.505 1.00 62.06 585 GLN A O 1
ATOM 4333 N N . THR A 1 586 ? 74.421 -26.993 -70.763 1.00 68.84 586 THR A N 1
ATOM 4334 C CA . THR A 1 586 ? 75.465 -27.312 -69.814 1.00 67.82 586 THR A CA 1
ATOM 4335 C C . THR A 1 586 ? 76.336 -28.441 -70.331 1.00 57.79 586 THR A C 1
ATOM 4336 O O . THR A 1 586 ? 77.338 -28.770 -69.705 1.00 61.63 586 THR A O 1
ATOM 4340 N N . GLY A 1 587 ? 75.920 -29.049 -71.437 1.00 49.23 587 GLY A N 1
ATOM 4341 C CA . GLY A 1 587 ? 76.593 -30.232 -71.927 1.00 45.48 587 GLY A CA 1
ATOM 4342 C C . GLY A 1 587 ? 75.779 -31.496 -71.700 1.00 41.16 587 GLY A C 1
ATOM 4343 O O . GLY A 1 587 ? 76.142 -32.544 -72.195 1.00 39.63 587 GLY A O 1
ATOM 4344 N N . ALA A 1 588 ? 74.661 -31.399 -70.993 1.00 43.98 588 ALA A N 1
ATOM 4345 C CA . ALA A 1 588 ? 73.910 -32.592 -70.641 1.00 43.41 588 ALA A CA 1
ATOM 4346 C C . ALA A 1 588 ? 72.864 -32.873 -71.712 1.00 38.45 588 ALA A C 1
ATOM 4347 O O . ALA A 1 588 ? 72.265 -31.957 -72.268 1.00 35.16 588 ALA A O 1
ATOM 4349 N N . GLU A 1 589 ? 72.626 -34.159 -71.950 1.00 39.88 589 GLU A N 1
ATOM 4350 C CA . GLU A 1 589 ? 71.562 -34.622 -72.826 1.00 48.21 589 GLU A CA 1
ATOM 4351 C C . GLU A 1 589 ? 70.222 -34.311 -72.147 1.00 53.83 589 GLU A C 1
ATOM 4352 O O . GLU A 1 589 ? 70.106 -34.349 -70.926 1.00 57.82 589 GLU A O 1
ATOM 4358 N N . SER A 1 590 ? 69.199 -33.974 -72.936 1.00 61.26 590 SER A N 1
ATOM 4359 C CA . SER A 1 590 ? 67.836 -33.878 -72.437 1.00 53.05 590 SER A CA 1
ATOM 4360 C C . SER A 1 590 ? 66.941 -34.780 -73.272 1.00 48.13 590 SER A C 1
ATOM 4361 O O . SER A 1 590 ? 67.128 -34.815 -74.475 1.00 66.50 590 SER A O 1
ATOM 4364 N N . LEU A 1 591 ? 66.016 -35.503 -72.622 1.00 52.74 591 LEU A N 1
ATOM 4365 C CA . LEU A 1 591 ? 65.013 -36.353 -73.259 1.00 53.67 591 LEU A CA 1
ATOM 4366 C C . LEU A 1 591 ? 63.624 -35.778 -72.954 1.00 59.86 591 LEU A C 1
ATOM 4367 O O . LEU A 1 591 ? 63.341 -35.492 -71.797 1.00 72.78 591 LEU A O 1
ATOM 4372 N N . CYS A 1 592 ? 62.790 -35.529 -73.989 1.00 66.73 592 CYS A N 1
ATOM 4373 C CA . CYS A 1 592 ? 61.423 -35.028 -73.811 1.00 59.39 592 CYS A CA 1
ATOM 4374 C C . CYS A 1 592 ? 60.464 -36.204 -73.767 1.00 57.64 592 CYS A C 1
ATOM 4375 O O . CYS A 1 592 ? 60.410 -36.978 -74.699 1.00 67.13 592 CYS A O 1
ATOM 4378 N N . LEU A 1 593 ? 59.748 -36.357 -72.660 1.00 60.22 593 LEU A N 1
ATOM 4379 C CA . LEU A 1 593 ? 58.848 -37.480 -72.500 1.00 60.35 593 LEU A CA 1
ATOM 4380 C C . LEU A 1 593 ? 57.587 -37.216 -73.320 1.00 57.54 593 LEU A C 1
ATOM 4381 O O . LEU A 1 593 ? 56.857 -38.153 -73.636 1.00 55.00 593 LEU A O 1
ATOM 4386 N N . ASP A 1 594 ? 57.464 -35.979 -73.808 1.00 60.82 594 ASP A N 1
ATOM 4387 C CA . ASP A 1 594 ? 56.302 -35.610 -74.658 1.00 58.69 594 ASP A CA 1
ATOM 4388 C C . ASP A 1 594 ? 56.672 -35.746 -76.140 1.00 72.22 594 ASP A C 1
ATOM 4389 O O . ASP A 1 594 ? 56.037 -36.578 -76.816 1.00 62.08 594 ASP A O 1
ATOM 4394 N N . ARG A 1 595 ? 57.659 -34.983 -76.632 1.00 83.41 595 ARG A N 1
ATOM 4395 C CA . ARG A 1 595 ? 57.947 -35.021 -78.049 1.00 71.14 595 ARG A CA 1
ATOM 4396 C C . ARG A 1 595 ? 58.541 -36.372 -78.400 1.00 65.76 595 ARG A C 1
ATOM 4397 O O . ARG A 1 595 ? 58.024 -37.059 -79.278 1.00 67.87 595 ARG A O 1
ATOM 4405 N N . ASP A 1 596 ? 59.597 -36.734 -77.664 1.00 60.29 596 ASP A N 1
ATOM 4406 C CA . ASP A 1 596 ? 60.424 -37.888 -77.977 1.00 64.60 596 ASP A CA 1
ATOM 4407 C C . ASP A 1 596 ? 59.775 -39.189 -77.474 1.00 63.39 596 ASP A C 1
ATOM 4408 O O . ASP A 1 596 ? 60.442 -40.231 -77.457 1.00 56.03 596 ASP A O 1
ATOM 4413 N N . TRP A 1 597 ? 58.464 -39.188 -77.141 1.00 59.26 597 TRP A N 1
ATOM 4414 C CA . TRP A 1 597 ? 57.879 -40.402 -76.577 1.00 64.03 597 TRP A CA 1
ATOM 4415 C C . TRP A 1 597 ? 58.027 -41.593 -77.528 1.00 73.38 597 TRP A C 1
ATOM 4416 O O . TRP A 1 597 ? 58.127 -42.740 -77.073 1.00 62.40 597 TRP A O 1
ATOM 4427 N N . GLU A 1 598 ? 58.037 -41.305 -78.843 1.00 96.84 598 GLU A N 1
ATOM 4428 C CA . GLU A 1 598 ? 58.169 -42.317 -79.879 1.00 95.98 598 GLU A CA 1
ATOM 4429 C C . GLU A 1 598 ? 59.440 -43.127 -79.653 1.00 83.24 598 GLU A C 1
ATOM 4430 O O . GLU A 1 598 ? 59.370 -44.351 -79.705 1.00 70.46 598 GLU A O 1
ATOM 4436 N N . LYS A 1 599 ? 60.569 -42.437 -79.392 1.00 82.54 599 LYS A N 1
ATOM 4437 C CA . LYS A 1 599 ? 61.846 -43.089 -79.089 1.00 97.25 599 LYS A CA 1
ATOM 4438 C C . LYS A 1 599 ? 61.627 -44.118 -77.976 1.00 93.96 599 LYS A C 1
ATOM 4439 O O . LYS A 1 599 ? 62.094 -45.257 -78.077 1.00 87.47 599 LYS A O 1
ATOM 4445 N N . ILE A 1 600 ? 60.875 -43.712 -76.942 1.00 73.89 600 ILE A N 1
ATOM 4446 C CA . ILE A 1 600 ? 60.764 -44.494 -75.729 1.00 69.59 600 ILE A CA 1
ATOM 4447 C C . ILE A 1 600 ? 59.822 -45.674 -75.976 1.00 72.96 600 ILE A C 1
ATOM 4448 O O . ILE A 1 600 ? 60.048 -46.773 -75.446 1.00 68.69 600 ILE A O 1
ATOM 4453 N N . ALA A 1 601 ? 58.796 -45.463 -76.822 1.00 73.60 601 ALA A N 1
ATOM 4454 C CA . ALA A 1 601 ? 57.769 -46.479 -77.044 1.00 75.57 601 ALA A CA 1
ATOM 4455 C C . ALA A 1 601 ? 58.373 -47.756 -77.637 1.00 77.92 601 ALA A C 1
ATOM 4456 O O . ALA A 1 601 ? 57.951 -48.870 -77.332 1.00 81.37 601 ALA A O 1
ATOM 4458 N N . THR A 1 602 ? 59.418 -47.579 -78.443 1.00 66.99 602 THR A N 1
ATOM 4459 C CA . THR A 1 602 ? 60.049 -48.683 -79.129 1.00 66.65 602 THR A CA 1
ATOM 4460 C C . THR A 1 602 ? 60.510 -49.756 -78.153 1.00 66.59 602 THR A C 1
ATOM 4461 O O . THR A 1 602 ? 60.716 -50.887 -78.594 1.00 69.35 602 THR A O 1
ATOM 4465 N N . TYR A 1 603 ? 60.716 -49.402 -76.866 1.00 64.31 603 TYR A N 1
ATOM 4466 C CA . TYR A 1 603 ? 61.477 -50.268 -75.957 1.00 59.37 603 TYR A CA 1
ATOM 4467 C C . TYR A 1 603 ? 60.569 -51.173 -75.119 1.00 55.22 603 TYR A C 1
ATOM 4468 O O . TYR A 1 603 ? 59.361 -50.938 -74.969 1.00 58.44 603 TYR A O 1
ATOM 4477 N N . SER A 1 604 ? 61.193 -52.195 -74.521 1.00 51.03 604 SER A N 1
ATOM 4478 C CA . SER A 1 604 ? 60.440 -53.207 -73.803 1.00 55.75 604 SER A CA 1
ATOM 4479 C C . SER A 1 604 ? 59.575 -52.566 -72.717 1.00 65.88 604 SER A C 1
ATOM 4480 O O . SER A 1 604 ? 60.014 -51.658 -72.026 1.00 78.78 604 SER A O 1
ATOM 4483 N N . PRO A 1 605 ? 58.310 -52.992 -72.533 1.00 77.68 605 PRO A N 1
ATOM 4484 C CA . PRO A 1 605 ? 57.559 -52.678 -71.319 1.00 77.92 605 PRO A CA 1
ATOM 4485 C C . PRO A 1 605 ? 57.652 -53.757 -70.243 1.00 69.70 605 PRO A C 1
ATOM 4486 O O . PRO A 1 605 ? 56.845 -53.753 -69.316 1.00 62.72 605 PRO A O 1
ATOM 4490 N N . GLU A 1 606 ? 58.605 -54.691 -70.407 1.00 72.79 606 GLU A N 1
ATOM 4491 C CA . GLU A 1 606 ? 58.962 -55.652 -69.369 1.00 79.47 606 GLU A CA 1
ATOM 4492 C C . GLU A 1 606 ? 59.600 -54.952 -68.172 1.00 71.27 606 GLU A C 1
ATOM 4493 O O . GLU A 1 606 ? 60.487 -54.114 -68.337 1.00 71.33 606 GLU A O 1
ATOM 4499 N N . ASN A 1 607 ? 59.191 -55.378 -66.976 1.00 71.10 607 ASN A N 1
ATOM 4500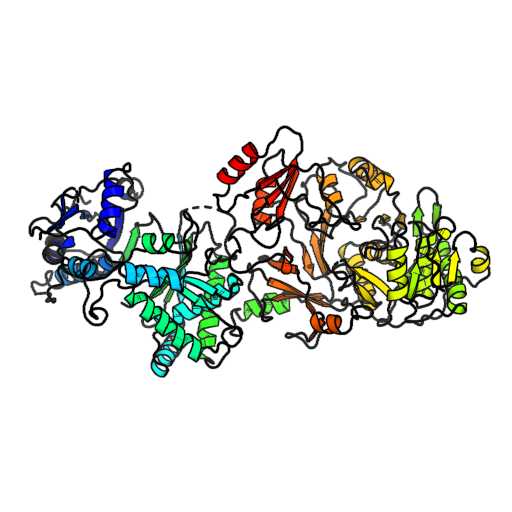 C CA . ASN A 1 607 ? 60.012 -55.283 -65.779 1.00 65.13 607 ASN A CA 1
ATOM 4501 C C . ASN A 1 607 ? 61.425 -55.757 -66.103 1.00 64.08 607 ASN A C 1
ATOM 4502 O O . ASN A 1 607 ? 61.595 -56.657 -66.907 1.00 80.11 607 ASN A O 1
ATOM 4507 N N . HIS A 1 608 ? 62.432 -55.134 -65.488 1.00 71.49 608 HIS A N 1
ATOM 4508 C CA . HIS A 1 608 ? 63.809 -55.566 -65.631 1.00 75.88 608 HIS A CA 1
ATOM 4509 C C . HIS A 1 608 ? 64.207 -56.295 -64.352 1.00 75.06 608 HIS A C 1
ATOM 4510 O O . HIS A 1 608 ? 63.442 -56.308 -63.396 1.00 66.28 608 HIS A O 1
ATOM 4517 N N . PHE A 1 609 ? 65.382 -56.941 -64.372 1.00 97.89 609 PHE A N 1
ATOM 4518 C CA . PHE A 1 609 ? 66.024 -57.446 -63.167 1.00 114.27 609 PHE A CA 1
ATOM 4519 C C . PHE A 1 609 ? 66.110 -56.278 -62.186 1.00 114.83 609 PHE A C 1
ATOM 4520 O O . PHE A 1 609 ? 66.391 -55.146 -62.589 1.00 108.75 609 PHE A O 1
ATOM 4528 N N . ASN A 1 610 ? 65.793 -56.536 -60.911 1.00 120.39 610 ASN A N 1
ATOM 4529 C CA . ASN A 1 610 ? 66.108 -55.576 -59.868 1.00 117.08 610 ASN A CA 1
ATOM 4530 C C . ASN A 1 610 ? 67.608 -55.638 -59.609 1.00 99.52 610 ASN A C 1
ATOM 4531 O O . ASN A 1 610 ? 68.154 -56.708 -59.360 1.00 96.54 610 ASN A O 1
ATOM 4536 N N . LEU A 1 611 ? 68.211 -54.451 -59.571 1.00 80.07 611 LEU A N 1
ATOM 4537 C CA . LEU A 1 611 ? 69.644 -54.250 -59.662 1.00 77.76 611 LEU A CA 1
ATOM 4538 C C . LEU A 1 611 ? 70.142 -53.416 -58.463 1.00 72.57 611 LEU A C 1
ATOM 4539 O O . LEU A 1 611 ? 71.217 -53.668 -57.937 1.00 66.93 611 LEU A O 1
ATOM 4544 N N . THR A 1 612 ? 69.338 -52.458 -57.974 1.00 62.57 612 THR A N 1
ATOM 4545 C CA . THR A 1 612 ? 69.728 -51.613 -56.858 1.00 55.35 612 THR A CA 1
ATOM 4546 C C . THR A 1 612 ? 69.669 -52.351 -55.526 1.00 48.56 612 THR A C 1
ATOM 4547 O O . THR A 1 612 ? 68.885 -53.268 -55.331 1.00 52.71 612 THR A O 1
ATOM 4551 N N . THR A 1 613 ? 70.527 -51.901 -54.619 1.00 44.87 613 THR A N 1
ATOM 4552 C CA . THR A 1 613 ? 70.561 -52.352 -53.240 1.00 49.26 613 THR A CA 1
ATOM 4553 C C . THR A 1 613 ? 69.962 -51.248 -52.377 1.00 49.79 613 THR A C 1
ATOM 4554 O O . THR A 1 613 ? 69.888 -50.107 -52.807 1.00 42.69 613 THR A O 1
ATOM 4558 N N . PRO A 1 614 ? 69.547 -51.525 -51.124 1.00 50.96 614 PRO A N 1
ATOM 4559 C CA . PRO A 1 614 ? 68.936 -50.497 -50.283 1.00 50.83 614 PRO A CA 1
ATOM 4560 C C . PRO A 1 614 ? 69.837 -49.319 -49.972 1.00 42.10 614 PRO A C 1
ATOM 4561 O O . PRO A 1 614 ? 69.335 -48.254 -49.633 1.00 47.49 614 PRO A O 1
ATOM 4565 N N . GLU A 1 615 ? 71.145 -49.523 -50.100 1.00 36.98 615 GLU A N 1
ATOM 4566 C CA . GLU A 1 615 ? 72.097 -48.452 -49.877 1.00 39.11 615 GLU A CA 1
ATOM 4567 C C . GLU A 1 615 ? 72.179 -47.549 -51.095 1.00 41.26 615 GLU A C 1
ATOM 4568 O O . GLU A 1 615 ? 72.778 -46.490 -51.009 1.00 47.69 615 GLU A O 1
ATOM 4574 N N . ASN A 1 616 ? 71.603 -47.952 -52.235 1.00 45.95 616 ASN A N 1
ATOM 4575 C CA . ASN A 1 616 ? 71.742 -47.135 -53.431 1.00 42.15 616 ASN A CA 1
ATOM 4576 C C . ASN A 1 616 ? 70.922 -45.877 -53.266 1.00 40.11 616 ASN A C 1
ATOM 4577 O O . ASN A 1 616 ? 69.906 -45.913 -52.578 1.00 43.79 616 ASN A O 1
ATOM 4582 N N . LEU A 1 617 ? 71.374 -44.802 -53.920 1.00 40.60 617 LEU A N 1
ATOM 4583 C CA . LEU A 1 617 ? 70.664 -43.540 -53.887 1.00 36.03 617 LEU A CA 1
ATOM 4584 C C . LEU A 1 617 ? 69.341 -43.713 -54.618 1.00 37.76 617 LEU A C 1
ATOM 4585 O O . LEU A 1 617 ? 69.228 -44.531 -55.536 1.00 37.37 617 LEU A O 1
ATOM 4590 N N . ALA A 1 618 ? 68.326 -43.025 -54.099 1.00 40.19 618 ALA A N 1
ATOM 4591 C CA . ALA A 1 618 ? 67.000 -43.056 -54.686 1.00 46.44 618 ALA A CA 1
ATOM 4592 C C . ALA A 1 618 ? 66.619 -41.664 -55.173 1.00 40.41 618 ALA A C 1
ATOM 4593 O O . ALA A 1 618 ? 65.911 -41.542 -56.161 1.00 47.97 618 ALA A O 1
ATOM 4595 N N . TYR A 1 619 ? 67.026 -40.633 -54.438 1.00 35.04 619 TYR A N 1
ATOM 4596 C CA . TYR A 1 619 ? 66.747 -39.270 -54.839 1.00 35.98 619 TYR A CA 1
ATOM 4597 C C . TYR A 1 619 ? 67.762 -38.367 -54.173 1.00 33.36 619 TYR A C 1
ATOM 4598 O O . TYR A 1 619 ? 68.368 -38.773 -53.187 1.00 33.13 619 TYR A O 1
ATOM 4607 N N . VAL A 1 620 ? 67.935 -37.178 -54.751 1.00 33.92 620 VAL A N 1
ATOM 4608 C CA . VAL A 1 620 ? 68.766 -36.126 -54.186 1.00 36.50 620 VAL A CA 1
ATOM 4609 C C . VAL A 1 620 ? 67.940 -34.850 -54.194 1.00 36.58 620 VAL A C 1
ATOM 4610 O O . VAL A 1 620 ? 67.512 -34.446 -55.277 1.00 33.37 620 VAL A O 1
ATOM 4614 N N . ILE A 1 621 ? 67.747 -34.231 -53.014 1.00 35.94 621 ILE A N 1
ATOM 4615 C CA . ILE A 1 621 ? 66.894 -33.051 -52.900 1.00 36.10 621 ILE A CA 1
ATOM 4616 C C . ILE A 1 621 ? 67.617 -32.008 -52.065 1.00 34.59 621 ILE A C 1
ATOM 4617 O O . ILE A 1 621 ? 68.236 -32.398 -51.089 1.00 36.54 621 ILE A O 1
ATOM 4622 N N . TYR A 1 622 ? 67.539 -30.731 -52.492 1.00 34.29 622 TYR A N 1
ATOM 4623 C CA . TYR A 1 622 ? 68.246 -29.623 -51.866 1.00 39.39 622 TYR A CA 1
ATOM 4624 C C . TYR A 1 622 ? 67.397 -29.128 -50.699 1.00 46.58 622 TYR A C 1
ATOM 4625 O O . TYR A 1 622 ? 66.179 -29.124 -50.797 1.00 43.60 622 TYR A O 1
ATOM 4634 N N . THR A 1 623 ? 68.053 -28.843 -49.566 1.00 54.96 623 THR A N 1
ATOM 4635 C CA . THR A 1 623 ? 67.488 -28.039 -48.498 1.00 63.46 623 THR A CA 1
ATOM 4636 C C . THR A 1 623 ? 67.909 -26.594 -48.696 1.00 87.53 623 THR A C 1
ATOM 4637 O O . THR A 1 623 ? 68.929 -26.344 -49.334 1.00 106.88 623 THR A O 1
ATOM 4641 N N . SER A 1 624 ? 67.195 -25.692 -48.011 1.00 107.46 624 SER A N 1
ATOM 4642 C CA . SER A 1 624 ? 67.460 -24.260 -48.015 1.00 110.89 624 SER A CA 1
ATOM 4643 C C . SER A 1 624 ? 68.435 -23.844 -46.889 1.00 100.87 624 SER A C 1
ATOM 4644 O O . SER A 1 624 ? 69.264 -24.697 -46.408 1.00 73.05 624 SER A O 1
ATOM 4647 N N . GLY A 1 628 ? 76.281 -21.227 -47.085 1.00 119.40 628 GLY A N 1
ATOM 4648 C CA . GLY A 1 628 ? 75.771 -20.354 -48.164 1.00 116.78 628 GLY A CA 1
ATOM 4649 C C . GLY A 1 628 ? 74.670 -21.025 -48.989 1.00 107.78 628 GLY A C 1
ATOM 4650 O O . GLY A 1 628 ? 73.482 -20.930 -48.657 1.00 100.26 628 GLY A O 1
ATOM 4651 N N . LYS A 1 629 ? 75.082 -21.725 -50.055 1.00 94.71 629 LYS A N 1
ATOM 4652 C CA . LYS A 1 629 ? 74.129 -22.250 -51.024 1.00 116.75 629 LYS A CA 1
ATOM 4653 C C . LYS A 1 629 ? 73.280 -23.343 -50.365 1.00 98.96 629 LYS A C 1
ATOM 4654 O O . LYS A 1 629 ? 73.550 -23.771 -49.244 1.00 79.21 629 LYS A O 1
ATOM 4660 N N . PRO A 1 630 ? 72.166 -23.781 -50.995 1.00 87.78 630 PRO A N 1
ATOM 4661 C CA . PRO A 1 630 ? 71.480 -24.998 -50.563 1.00 71.97 630 PRO A CA 1
ATOM 4662 C C . PRO A 1 630 ? 72.391 -26.207 -50.766 1.00 64.84 630 PRO A C 1
ATOM 4663 O O . PRO A 1 630 ? 73.395 -26.140 -51.480 1.00 65.80 630 PRO A O 1
ATOM 4667 N N . LYS A 1 631 ? 72.059 -27.302 -50.084 1.00 55.82 631 LYS A N 1
ATOM 4668 C CA . LYS A 1 631 ? 72.939 -28.455 -50.044 1.00 49.69 631 LYS A CA 1
ATOM 4669 C C . LYS A 1 631 ? 72.112 -29.678 -50.412 1.00 42.29 631 LYS A C 1
ATOM 4670 O O . LYS A 1 631 ? 71.001 -29.864 -49.954 1.00 42.32 631 LYS A O 1
ATOM 4676 N N . GLY A 1 632 ? 72.619 -30.495 -51.316 1.00 39.30 632 GLY A N 1
ATOM 4677 C CA . GLY A 1 632 ? 71.813 -31.621 -51.745 1.00 37.61 632 GLY A CA 1
ATOM 4678 C C . GLY A 1 632 ? 71.971 -32.768 -50.763 1.00 30.84 632 GLY A C 1
ATOM 4679 O O . GLY A 1 632 ? 73.057 -33.007 -50.269 1.00 33.40 632 GLY A O 1
ATOM 4680 N N . VAL A 1 633 ? 70.866 -33.430 -50.484 1.00 29.66 633 VAL A N 1
ATOM 4681 C CA . VAL A 1 633 ? 70.795 -34.506 -49.532 1.00 27.76 633 VAL A CA 1
ATOM 4682 C C . VAL A 1 633 ? 70.629 -35.814 -50.301 1.00 33.82 633 VAL A C 1
ATOM 4683 O O . VAL A 1 633 ? 69.710 -35.973 -51.119 1.00 32.22 633 VAL A O 1
ATOM 4687 N N . LEU A 1 634 ? 71.479 -36.778 -49.953 1.00 36.43 634 LEU A N 1
ATOM 4688 C CA . LEU A 1 634 ? 71.521 -38.064 -50.615 1.00 34.51 634 LEU A CA 1
ATOM 4689 C C . LEU A 1 634 ? 70.691 -39.064 -49.830 1.00 34.41 634 LEU A C 1
ATOM 4690 O O . LEU A 1 634 ? 71.150 -39.611 -48.826 1.00 34.50 634 LEU A O 1
ATOM 4695 N N . ILE A 1 635 ? 69.503 -39.338 -50.345 1.00 33.02 635 ILE A N 1
ATOM 4696 C CA . ILE A 1 635 ? 68.605 -40.289 -49.727 1.00 33.35 635 ILE A CA 1
ATOM 4697 C C . ILE A 1 635 ? 68.660 -41.622 -50.475 1.00 35.72 635 ILE A C 1
ATOM 4698 O O . ILE A 1 635 ? 68.520 -41.673 -51.690 1.00 41.90 635 ILE A O 1
ATOM 4703 N N . SER A 1 636 ? 68.862 -42.699 -49.719 1.00 36.39 636 SER A N 1
ATOM 4704 C CA . SER A 1 636 ? 68.913 -44.070 -50.200 1.00 36.22 636 SER A CA 1
ATOM 4705 C C . SER A 1 636 ? 67.518 -44.698 -50.206 1.00 37.65 636 SER A C 1
ATOM 4706 O O . SER A 1 636 ? 66.570 -44.093 -49.745 1.00 36.51 636 SER A O 1
ATOM 4709 N N . HIS A 1 637 ? 67.414 -45.945 -50.672 1.00 38.18 637 HIS A N 1
ATOM 4710 C CA . HIS A 1 637 ? 66.143 -46.650 -50.756 1.00 37.15 637 HIS A CA 1
ATOM 4711 C C . HIS A 1 637 ? 65.658 -47.131 -49.374 1.00 36.01 637 HIS A C 1
ATOM 4712 O O . HIS A 1 637 ? 64.465 -47.273 -49.151 1.00 36.38 637 HIS A O 1
ATOM 4719 N N . ARG A 1 638 ? 66.569 -47.497 -48.470 1.00 38.56 638 ARG A N 1
ATOM 4720 C CA . ARG A 1 638 ? 66.222 -48.001 -47.145 1.00 42.78 638 ARG A CA 1
ATOM 4721 C C . ARG A 1 638 ? 65.307 -46.997 -46.446 1.00 38.28 638 ARG A C 1
ATOM 4722 O O . ARG A 1 638 ? 64.232 -47.338 -45.991 1.00 35.36 638 ARG A O 1
ATOM 4730 N N . GLY A 1 639 ? 65.784 -45.749 -46.354 1.00 40.62 639 GLY A N 1
ATOM 4731 C CA . GLY A 1 639 ? 65.015 -44.640 -45.835 1.00 39.88 639 GLY A CA 1
ATOM 4732 C C . GLY A 1 639 ? 63.572 -44.711 -46.314 1.00 39.64 639 GLY A C 1
ATOM 4733 O O . GLY A 1 639 ? 62.639 -44.731 -45.497 1.00 37.56 639 GLY A O 1
ATOM 4734 N N . LEU A 1 640 ? 63.423 -44.764 -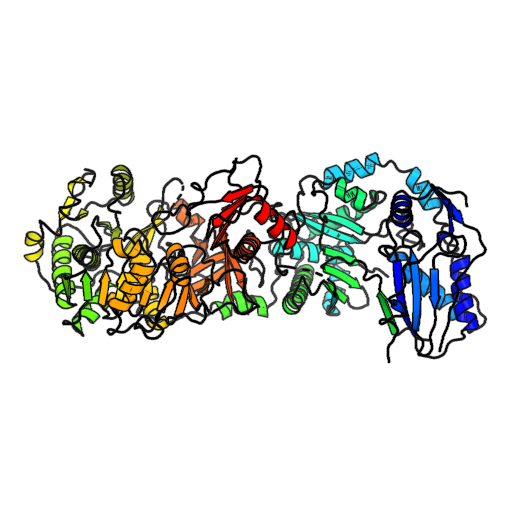47.643 1.00 36.62 640 LEU A N 1
ATOM 4735 C CA . LEU A 1 640 ? 62.112 -44.716 -48.244 1.00 38.14 640 LEU A CA 1
ATOM 4736 C C . LEU A 1 640 ? 61.322 -45.972 -47.924 1.00 35.53 640 LEU A C 1
ATOM 4737 O O . LEU A 1 640 ? 60.111 -45.910 -47.789 1.00 36.72 640 LEU A O 1
ATOM 4742 N N . MET A 1 641 ? 61.984 -47.110 -47.828 1.00 37.38 641 MET A N 1
ATOM 4743 C CA . MET A 1 641 ? 61.234 -48.322 -47.548 1.00 47.48 641 MET A CA 1
ATOM 4744 C C . MET A 1 641 ? 60.585 -48.148 -46.189 1.00 43.45 641 MET A C 1
ATOM 4745 O O . MET A 1 641 ? 59.391 -48.408 -46.076 1.00 53.38 641 MET A O 1
ATOM 4750 N N . ASN A 1 642 ? 61.379 -47.661 -45.218 1.00 43.22 642 ASN A N 1
ATOM 4751 C CA . ASN A 1 642 ? 60.934 -47.455 -43.849 1.00 41.61 642 ASN A CA 1
ATOM 4752 C C . ASN A 1 642 ? 59.741 -46.508 -43.822 1.00 37.19 642 ASN A C 1
ATOM 4753 O O . ASN A 1 642 ? 58.710 -46.794 -43.207 1.00 41.37 642 ASN A O 1
ATOM 4758 N N . LEU A 1 643 ? 59.894 -45.390 -44.515 1.00 32.72 643 LEU A N 1
ATOM 4759 C CA . LEU A 1 643 ? 58.859 -44.376 -44.552 1.00 33.46 643 LEU A CA 1
ATOM 4760 C C . LEU A 1 643 ? 57.566 -45.007 -45.057 1.00 38.86 643 LEU A C 1
ATOM 4761 O O . LEU A 1 643 ? 56.529 -44.922 -44.397 1.00 39.18 643 LEU A O 1
ATOM 4766 N N . ILE A 1 644 ? 57.655 -45.685 -46.211 1.00 42.21 644 ILE A N 1
ATOM 4767 C CA . ILE A 1 644 ? 56.482 -46.227 -46.890 1.00 46.66 644 ILE A CA 1
ATOM 4768 C C . ILE A 1 644 ? 55.777 -47.231 -45.983 1.00 45.10 644 ILE A C 1
ATOM 4769 O O . ILE A 1 644 ? 54.558 -47.193 -45.777 1.00 38.03 644 ILE A O 1
ATOM 4774 N N . CYS A 1 645 ? 56.571 -48.157 -45.466 1.00 43.55 645 CYS A N 1
ATOM 4775 C CA . CYS A 1 645 ? 55.995 -49.202 -44.669 1.00 44.09 645 CYS A CA 1
ATOM 4776 C C . CYS A 1 645 ? 55.388 -48.596 -43.402 1.00 42.65 645 CYS A C 1
ATOM 4777 O O . CYS A 1 645 ? 54.340 -49.066 -42.978 1.00 41.54 645 CYS A O 1
ATOM 4780 N N . TRP A 1 646 ? 56.002 -47.545 -42.811 1.00 46.40 646 TRP A N 1
ATOM 4781 C CA . TRP A 1 646 ? 55.441 -46.885 -41.623 1.00 41.10 646 TRP A CA 1
ATOM 4782 C C . TRP A 1 646 ? 54.156 -46.145 -41.980 1.00 40.91 646 TRP A C 1
ATOM 4783 O O . TRP A 1 646 ? 53.156 -46.236 -41.278 1.00 35.05 646 TRP A O 1
ATOM 4794 N N . HIS A 1 647 ? 54.242 -45.338 -43.039 1.00 40.93 647 HIS A N 1
ATOM 4795 C CA . HIS A 1 647 ? 53.137 -44.496 -43.457 1.00 42.37 647 HIS A CA 1
ATOM 4796 C C . HIS A 1 647 ? 51.894 -45.351 -43.716 1.00 42.33 647 HIS A C 1
ATOM 4797 O O . HIS A 1 647 ? 50.807 -45.004 -43.286 1.00 38.78 647 HIS A O 1
ATOM 4804 N N . GLN A 1 648 ? 52.060 -46.461 -44.441 1.00 43.67 648 GLN A N 1
ATOM 4805 C CA . GLN A 1 648 ? 50.930 -47.257 -44.884 1.00 40.29 648 GLN A CA 1
ATOM 4806 C C . GLN A 1 648 ? 50.221 -47.835 -43.674 1.00 38.25 648 GLN A C 1
ATOM 4807 O O . GLN A 1 648 ? 49.013 -47.954 -43.673 1.00 39.92 648 GLN A O 1
ATOM 4813 N N . ASP A 1 649 ? 51.000 -48.175 -42.657 1.00 42.44 649 ASP A N 1
ATOM 4814 C CA . ASP A 1 649 ? 50.508 -48.757 -41.420 1.00 46.25 649 ASP A CA 1
ATOM 4815 C C . ASP A 1 649 ? 49.785 -47.682 -40.596 1.00 41.83 649 ASP A C 1
ATOM 4816 O O . ASP A 1 649 ? 48.630 -47.840 -40.227 1.00 44.05 649 ASP A O 1
ATOM 4821 N N . ALA A 1 650 ? 50.456 -46.566 -40.320 1.00 39.96 650 ALA A N 1
ATOM 4822 C CA . ALA A 1 650 ? 49.888 -45.517 -39.493 1.00 35.35 650 ALA A CA 1
ATOM 4823 C C . ALA A 1 650 ? 48.561 -45.001 -40.055 1.00 36.73 650 ALA A C 1
ATOM 4824 O O . ALA A 1 650 ? 47.608 -44.792 -39.312 1.00 40.14 650 ALA A O 1
ATOM 4826 N N . PHE A 1 651 ? 48.481 -44.760 -41.358 1.00 41.01 651 PHE A N 1
ATOM 4827 C CA . PHE A 1 651 ? 47.280 -44.149 -41.910 1.00 44.73 651 PHE A CA 1
ATOM 4828 C C . PHE A 1 651 ? 46.428 -45.170 -42.677 1.00 42.91 651 PHE A C 1
ATOM 4829 O O . PHE A 1 651 ? 45.471 -44.807 -43.358 1.00 40.97 651 PHE A O 1
ATOM 4837 N N . GLU A 1 652 ? 46.751 -46.462 -42.548 1.00 47.88 652 GLU A N 1
ATOM 4838 C CA . GLU A 1 652 ? 45.907 -47.533 -43.077 1.00 53.82 652 GLU A CA 1
ATOM 4839 C C . GLU A 1 652 ? 45.613 -47.335 -44.567 1.00 47.31 652 GLU A C 1
ATOM 4840 O O . GLU A 1 652 ? 44.499 -47.462 -45.014 1.00 46.94 652 GLU A O 1
ATOM 4846 N N . ILE A 1 653 ? 46.621 -47.015 -45.353 1.00 46.94 653 ILE A N 1
ATOM 4847 C CA . ILE A 1 653 ? 46.398 -46.786 -46.759 1.00 48.06 653 ILE A CA 1
ATOM 4848 C C . ILE A 1 653 ? 46.089 -48.132 -47.379 1.00 48.90 653 ILE A C 1
ATOM 4849 O O . ILE A 1 653 ? 46.782 -49.096 -47.057 1.00 51.12 653 ILE A O 1
ATOM 4854 N N . THR A 1 654 ? 45.033 -48.171 -48.205 1.00 45.97 654 THR A N 1
ATOM 4855 C CA . THR A 1 654 ? 44.667 -49.353 -48.987 1.00 46.12 654 THR A CA 1
ATOM 4856 C C . THR A 1 654 ? 44.277 -48.921 -50.396 1.00 51.71 654 THR A C 1
ATOM 4857 O O . THR A 1 654 ? 44.071 -47.722 -50.668 1.00 49.70 654 THR A O 1
ATOM 4861 N N . PRO A 1 655 ? 44.161 -49.882 -51.343 1.00 57.12 655 PRO A N 1
ATOM 4862 C CA . PRO A 1 655 ? 43.911 -49.514 -52.739 1.00 49.88 655 PRO A CA 1
ATOM 4863 C C . PRO A 1 655 ? 42.616 -48.743 -52.953 1.00 44.53 655 PRO A C 1
ATOM 4864 O O . PRO A 1 655 ? 42.448 -48.102 -53.975 1.00 48.55 655 PRO A O 1
ATOM 4868 N N . LEU A 1 656 ? 41.749 -48.699 -51.947 1.00 50.44 656 LEU A N 1
ATOM 4869 C CA . LEU A 1 656 ? 40.554 -47.875 -52.047 1.00 55.63 656 LEU A CA 1
ATOM 4870 C C . LEU A 1 656 ? 40.899 -46.391 -52.027 1.00 56.00 656 LEU A C 1
ATOM 4871 O O . LEU A 1 656 ? 40.059 -45.576 -52.418 1.00 54.93 656 LEU A O 1
ATOM 4876 N N . ASP A 1 657 ? 42.088 -46.032 -51.509 1.00 53.80 657 ASP A N 1
ATOM 4877 C CA . ASP A 1 657 ? 42.297 -44.662 -51.055 1.00 48.81 657 ASP A CA 1
ATOM 4878 C C . ASP A 1 657 ? 42.504 -43.766 -52.275 1.00 52.24 657 ASP A C 1
ATOM 4879 O O . ASP A 1 657 ? 43.014 -44.219 -53.309 1.00 48.31 657 ASP A O 1
ATOM 4884 N N . LYS A 1 658 ? 42.030 -42.517 -52.161 1.00 49.73 658 LYS A N 1
ATOM 4885 C CA . LYS A 1 658 ? 42.348 -41.485 -53.141 1.00 57.54 658 LYS A CA 1
ATOM 4886 C C . LYS A 1 658 ? 43.229 -40.415 -52.472 1.00 51.24 658 LYS A C 1
ATOM 4887 O O . LYS A 1 658 ? 42.814 -39.726 -51.541 1.00 47.18 658 LYS A O 1
ATOM 4893 N N . ILE A 1 659 ? 44.440 -40.235 -53.012 1.00 47.79 659 ILE A N 1
ATOM 4894 C CA . ILE A 1 659 ? 45.501 -39.506 -52.345 1.00 43.26 659 ILE A CA 1
ATOM 4895 C C . ILE A 1 659 ? 45.975 -38.348 -53.214 1.00 43.90 659 ILE A C 1
ATOM 4896 O O . ILE A 1 659 ? 46.311 -38.489 -54.373 1.00 47.32 659 ILE A O 1
ATOM 4901 N N . THR A 1 660 ? 46.026 -37.175 -52.608 1.00 53.17 660 THR A N 1
ATOM 4902 C CA . THR A 1 660 ? 46.260 -35.954 -53.340 1.00 48.56 660 THR A CA 1
ATOM 4903 C C . THR A 1 660 ? 47.779 -35.756 -53.498 1.00 52.29 660 THR A C 1
ATOM 4904 O O . THR A 1 660 ? 48.581 -36.268 -52.705 1.00 57.35 660 THR A O 1
ATOM 4908 N N . GLN A 1 661 ? 48.188 -35.018 -54.545 1.00 50.44 661 GLN A N 1
ATOM 4909 C CA . GLN A 1 661 ? 49.593 -34.757 -54.831 1.00 41.84 661 GLN A CA 1
ATOM 4910 C C . GLN A 1 661 ? 49.744 -33.289 -55.192 1.00 38.53 661 GLN A C 1
ATOM 4911 O O . GLN A 1 661 ? 49.502 -32.935 -56.338 1.00 42.27 661 GLN A O 1
ATOM 4917 N N . LEU A 1 662 ? 50.133 -32.434 -54.235 1.00 38.84 662 LEU A N 1
ATOM 4918 C CA . LEU A 1 662 ? 50.207 -31.007 -54.524 1.00 39.58 662 LEU A CA 1
ATOM 4919 C C . LEU A 1 662 ? 51.544 -30.417 -54.120 1.00 39.06 662 LEU A C 1
ATOM 4920 O O . LEU A 1 662 ? 51.786 -29.269 -54.440 1.00 41.56 662 LEU A O 1
ATOM 4925 N N . ALA A 1 663 ? 52.423 -31.149 -53.436 1.00 37.70 663 ALA A N 1
ATOM 4926 C CA . ALA A 1 663 ? 53.705 -30.535 -53.147 1.00 36.82 663 ALA A CA 1
ATOM 4927 C C . ALA A 1 663 ? 54.476 -30.448 -54.456 1.00 39.43 663 ALA A C 1
ATOM 4928 O O . ALA A 1 663 ? 54.419 -31.366 -55.255 1.00 36.70 663 ALA A O 1
ATOM 4930 N N . ARG A 1 664 ? 55.192 -29.347 -54.687 1.00 50.05 664 ARG A N 1
ATOM 4931 C CA . ARG A 1 664 ? 56.091 -29.266 -55.832 1.00 53.22 664 ARG A CA 1
ATOM 4932 C C . ARG A 1 664 ? 57.170 -30.340 -55.678 1.00 47.02 664 ARG A C 1
ATOM 4933 O O . ARG A 1 664 ? 57.513 -30.690 -54.560 1.00 47.09 664 ARG A O 1
ATOM 4941 N N . ILE A 1 665 ? 57.678 -30.867 -56.801 1.00 45.73 665 ILE A N 1
ATOM 4942 C CA . ILE A 1 665 ? 58.536 -32.040 -56.813 1.00 44.41 665 ILE A CA 1
ATOM 4943 C C . ILE A 1 665 ? 59.917 -31.703 -56.238 1.00 42.99 665 ILE A C 1
ATOM 4944 O O . ILE A 1 665 ? 60.681 -32.593 -55.879 1.00 46.89 665 ILE A O 1
ATOM 4949 N N . ALA A 1 666 ? 60.274 -30.428 -56.109 1.00 41.36 666 ALA A N 1
ATOM 4950 C CA . ALA A 1 666 ? 61.575 -30.121 -55.526 1.00 45.97 666 ALA A CA 1
ATOM 4951 C C . ALA A 1 666 ? 61.591 -30.218 -53.986 1.00 43.97 666 ALA A C 1
ATOM 4952 O O . ALA A 1 666 ? 62.667 -30.253 -53.381 1.00 39.69 666 ALA A O 1
ATOM 4954 N N . PHE A 1 667 ? 60.412 -30.197 -53.354 1.00 44.08 667 PHE A N 1
ATOM 4955 C CA . PHE A 1 667 ? 60.236 -30.402 -51.919 1.00 46.33 667 PHE A CA 1
ATOM 4956 C C . PHE A 1 667 ? 60.053 -31.897 -51.646 1.00 41.52 667 PHE A C 1
ATOM 4957 O O . PHE A 1 667 ? 59.457 -32.614 -52.452 1.00 39.69 667 PHE A O 1
ATOM 4965 N N . ASP A 1 668 ? 60.562 -32.376 -50.506 1.00 39.33 668 ASP A N 1
ATOM 4966 C CA . ASP A 1 668 ? 60.599 -33.811 -50.275 1.00 40.46 668 ASP A CA 1
ATOM 4967 C C . ASP A 1 668 ? 59.219 -34.319 -49.833 1.00 39.07 668 ASP A C 1
ATOM 4968 O O . ASP A 1 668 ? 58.957 -35.520 -49.848 1.00 44.60 668 ASP A O 1
ATOM 4973 N N . ALA A 1 669 ? 58.297 -33.421 -49.489 1.00 34.95 669 ALA A N 1
ATOM 4974 C CA . ALA A 1 669 ? 56.913 -33.819 -49.267 1.00 33.74 669 ALA A CA 1
ATOM 4975 C C . ALA A 1 669 ? 56.360 -34.602 -50.437 1.00 32.55 669 ALA A C 1
ATOM 4976 O O . ALA A 1 669 ? 55.487 -35.440 -50.241 1.00 33.87 669 ALA A O 1
ATOM 4978 N N . ALA A 1 670 ? 56.824 -34.286 -51.650 1.00 35.43 670 ALA A N 1
ATOM 4979 C CA . ALA A 1 670 ? 56.292 -34.947 -52.842 1.00 39.78 670 ALA A CA 1
ATOM 4980 C C . ALA A 1 670 ? 56.611 -36.447 -52.815 1.00 36.99 670 ALA A C 1
ATOM 4981 O O . ALA A 1 670 ? 55.835 -37.255 -53.293 1.00 37.43 670 ALA A O 1
ATOM 4983 N N . VAL A 1 671 ? 57.717 -36.825 -52.170 1.00 40.02 671 VAL A N 1
ATOM 4984 C CA . VAL A 1 671 ? 58.113 -38.211 -52.062 1.00 37.74 671 VAL A CA 1
ATOM 4985 C C . VAL A 1 671 ? 57.068 -38.970 -51.277 1.00 37.18 671 VAL A C 1
ATOM 4986 O O . VAL A 1 671 ? 56.747 -40.107 -51.577 1.00 39.36 671 VAL A O 1
ATOM 4990 N N . TRP A 1 672 ? 56.548 -38.285 -50.276 1.00 44.70 672 TRP A N 1
ATOM 4991 C CA . TRP A 1 672 ? 55.692 -38.853 -49.255 1.00 42.94 672 TRP A CA 1
ATOM 4992 C C . TRP A 1 672 ? 54.241 -38.819 -49.720 1.00 43.31 672 TRP A C 1
ATOM 4993 O O . TRP A 1 672 ? 53.360 -39.354 -49.047 1.00 55.07 672 TRP A O 1
ATOM 5004 N N . GLU A 1 673 ? 54.003 -38.136 -50.846 1.00 40.55 673 GLU A N 1
ATOM 5005 C CA . GLU A 1 673 ? 52.721 -38.180 -51.539 1.00 41.18 673 GLU A CA 1
ATOM 5006 C C . GLU A 1 673 ? 52.691 -39.292 -52.587 1.00 36.43 673 GLU A C 1
ATOM 5007 O O . GLU A 1 673 ? 51.702 -39.984 -52.705 1.00 32.30 673 GLU A O 1
ATOM 5013 N N . LEU A 1 674 ? 53.765 -39.430 -53.369 1.00 40.38 674 LEU A N 1
ATOM 5014 C CA . LEU A 1 674 ? 53.855 -40.409 -54.438 1.00 41.92 674 LEU A CA 1
ATOM 5015 C C . LEU A 1 674 ? 53.928 -41.837 -53.901 1.00 40.36 674 LEU A C 1
ATOM 5016 O O . LEU A 1 674 ? 53.113 -42.657 -54.269 1.00 41.28 674 LEU A O 1
ATOM 5021 N N . TRP A 1 675 ? 54.935 -42.178 -53.102 1.00 40.83 675 TRP A N 1
ATOM 5022 C CA . TRP A 1 675 ? 55.355 -43.577 -53.051 1.00 45.59 675 TRP A CA 1
ATOM 5023 C C . TRP A 1 675 ? 54.536 -44.407 -52.073 1.00 47.41 675 TRP A C 1
ATOM 5024 O O . TRP A 1 675 ? 54.215 -45.552 -52.361 1.00 51.91 675 TRP A O 1
ATOM 5035 N N . PRO A 1 676 ? 54.204 -43.921 -50.868 1.00 50.75 676 PRO A N 1
ATOM 5036 C CA . PRO A 1 676 ? 53.282 -44.664 -50.022 1.00 49.84 676 PRO A CA 1
ATOM 5037 C C . PRO A 1 676 ? 52.059 -45.081 -50.842 1.00 43.32 676 PRO A C 1
ATOM 5038 O O . PRO A 1 676 ? 51.706 -46.253 -50.835 1.00 42.36 676 PRO A O 1
ATOM 5042 N N . CYS A 1 677 ? 51.477 -44.121 -51.582 1.00 39.19 677 CYS A N 1
ATOM 5043 C CA . CYS A 1 677 ? 50.300 -44.289 -52.431 1.00 42.18 677 CYS A CA 1
ATOM 5044 C C . CYS A 1 677 ? 50.486 -45.273 -53.587 1.00 44.18 677 CYS A C 1
ATOM 5045 O O . CYS A 1 677 ? 49.792 -46.270 -53.656 1.00 49.33 677 CYS A O 1
ATOM 5048 N N . LEU A 1 678 ? 51.377 -44.976 -54.537 1.00 44.51 678 LEU A N 1
ATOM 5049 C CA . LEU A 1 678 ? 51.655 -45.905 -55.622 1.00 41.46 678 LEU A CA 1
ATOM 5050 C C . LEU A 1 678 ? 52.113 -47.260 -55.091 1.00 36.40 678 LEU A C 1
ATOM 5051 O O . LEU A 1 678 ? 51.784 -48.253 -55.679 1.00 44.93 678 LEU A O 1
ATOM 5056 N N . THR A 1 679 ? 52.853 -47.370 -54.002 1.00 38.67 679 THR A N 1
ATOM 5057 C CA . THR A 1 679 ? 53.272 -48.708 -53.605 1.00 42.85 679 THR A CA 1
ATOM 5058 C C . THR A 1 679 ? 52.139 -49.438 -52.882 1.00 40.09 679 THR A C 1
ATOM 5059 O O . THR A 1 679 ? 52.261 -50.605 -52.583 1.00 42.71 679 THR A O 1
ATOM 5063 N N . ALA A 1 680 ? 51.026 -48.776 -52.608 1.00 41.52 680 ALA A N 1
ATOM 5064 C CA . ALA A 1 680 ? 49.945 -49.430 -51.880 1.00 54.66 680 ALA A CA 1
ATOM 5065 C C . ALA A 1 680 ? 48.755 -49.863 -52.762 1.00 61.26 680 ALA A C 1
ATOM 5066 O O . ALA A 1 680 ? 47.935 -50.681 -52.312 1.00 59.32 680 ALA A O 1
ATOM 5068 N N . GLY A 1 681 ? 48.634 -49.272 -53.968 1.00 51.19 681 GLY A N 1
ATOM 5069 C CA . GLY A 1 681 ? 47.583 -49.566 -54.920 1.00 47.42 681 GLY A CA 1
ATOM 5070 C C . GLY A 1 681 ? 46.583 -48.425 -55.057 1.00 50.76 681 GLY A C 1
ATOM 5071 O O . GLY A 1 681 ? 45.609 -48.483 -55.808 1.00 65.31 681 GLY A O 1
ATOM 5072 N N . ALA A 1 682 ? 46.795 -47.360 -54.316 1.00 52.92 682 ALA A N 1
ATOM 5073 C CA . ALA A 1 682 ? 45.786 -46.325 -54.312 1.00 51.44 682 ALA A CA 1
ATOM 5074 C C . ALA A 1 682 ? 45.945 -45.435 -55.549 1.00 48.60 682 ALA A C 1
ATOM 5075 O O . ALA A 1 682 ? 46.812 -45.630 -56.401 1.00 45.15 682 ALA A O 1
ATOM 5077 N N . SER A 1 683 ? 45.071 -44.444 -55.636 1.00 43.57 683 SER A N 1
ATOM 5078 C CA . SER A 1 683 ? 45.025 -43.609 -56.800 1.00 49.03 683 SER A CA 1
ATOM 5079 C C . SER A 1 683 ? 45.542 -42.261 -56.369 1.00 52.98 683 SER A C 1
ATOM 5080 O O . SER A 1 683 ? 45.053 -41.687 -55.403 1.00 53.18 683 SER A O 1
ATOM 5083 N N . LEU A 1 684 ? 46.506 -41.771 -57.129 1.00 51.76 684 LEU A N 1
ATOM 5084 C CA . LEU A 1 684 ? 47.098 -40.485 -56.859 1.00 46.80 684 LEU A CA 1
ATOM 5085 C C . LEU A 1 684 ? 46.427 -39.436 -57.742 1.00 47.77 684 LEU A C 1
ATOM 5086 O O . LEU A 1 684 ? 46.467 -39.525 -58.958 1.00 51.88 684 LEU A O 1
ATOM 5091 N N . VAL A 1 685 ? 45.888 -38.392 -57.123 1.00 48.81 685 VAL A N 1
ATOM 5092 C CA . VAL A 1 685 ? 45.239 -37.322 -57.847 1.00 53.37 685 VAL A CA 1
ATOM 5093 C C . VAL A 1 685 ? 46.173 -36.113 -57.861 1.00 53.29 685 VAL A C 1
ATOM 5094 O O . VAL A 1 685 ? 46.377 -35.463 -56.843 1.00 52.65 685 VAL A O 1
ATOM 5098 N N . LEU A 1 686 ? 46.731 -35.788 -59.02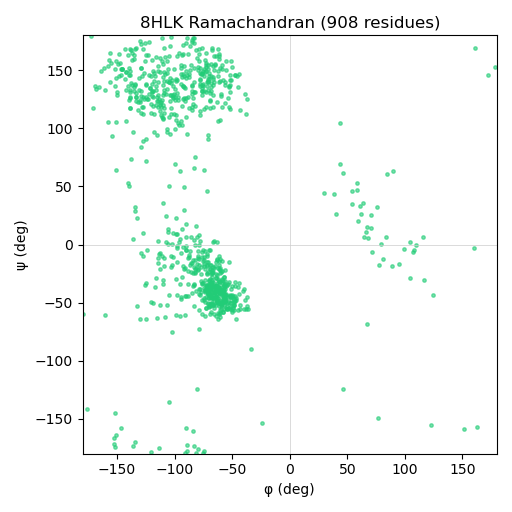6 1.00 56.31 686 LEU A N 1
ATOM 5099 C CA . LEU A 1 686 ? 47.517 -34.567 -59.147 1.00 57.74 686 LEU A CA 1
ATOM 5100 C C . LEU A 1 686 ? 46.542 -33.399 -59.100 1.00 57.08 686 LEU A C 1
ATOM 5101 O O . LEU A 1 686 ? 45.470 -33.468 -59.693 1.00 72.20 686 LEU A O 1
ATOM 5106 N N . VAL A 1 687 ? 46.934 -32.340 -58.401 1.00 61.45 687 VAL A N 1
ATOM 5107 C CA . VAL A 1 687 ? 46.074 -31.196 -58.156 1.00 68.03 687 VAL A CA 1
ATOM 5108 C C . VAL A 1 687 ? 46.553 -30.039 -59.032 1.00 77.02 687 VAL A C 1
ATOM 5109 O O . VAL A 1 687 ? 47.751 -29.754 -59.097 1.00 70.71 687 VAL A O 1
ATOM 5113 N N . LYS A 1 688 ? 45.591 -29.382 -59.689 1.00 82.54 688 LYS A N 1
ATOM 5114 C CA . LYS A 1 688 ? 45.825 -28.104 -60.335 1.00 92.48 688 LYS A CA 1
ATOM 5115 C C . LYS A 1 688 ? 46.197 -27.047 -59.298 1.00 81.82 688 LYS A C 1
ATOM 5116 O O . LYS A 1 688 ? 45.400 -26.782 -58.407 1.00 76.63 688 LYS A O 1
ATOM 5122 N N . PRO A 1 689 ? 47.370 -26.376 -59.393 1.00 85.67 689 PRO A N 1
ATOM 5123 C CA . PRO A 1 689 ? 47.766 -25.362 -58.406 1.00 92.31 689 PRO A CA 1
ATOM 5124 C C . PRO A 1 689 ? 46.794 -24.188 -58.277 1.00 88.91 689 PRO A C 1
ATOM 5125 O O . PRO A 1 689 ? 46.909 -23.399 -57.342 1.00 81.55 689 PRO A O 1
ATOM 5129 N N . GLU A 1 690 ? 45.880 -24.074 -59.257 1.00 97.53 690 GLU A N 1
ATOM 5130 C CA . GLU A 1 690 ? 44.734 -23.165 -59.236 1.00 100.69 690 GLU A CA 1
ATOM 5131 C C . GLU A 1 690 ? 43.907 -23.393 -57.980 1.00 87.86 690 GLU A C 1
ATOM 5132 O O . GLU A 1 690 ? 43.616 -22.455 -57.259 1.00 85.85 690 GLU A O 1
ATOM 5138 N N . ILE A 1 691 ? 43.526 -24.657 -57.763 1.00 95.18 691 ILE A N 1
ATOM 5139 C CA . ILE A 1 691 ? 42.589 -25.047 -56.724 1.00 88.54 691 ILE A CA 1
ATOM 5140 C C . ILE A 1 691 ? 43.214 -24.725 -55.372 1.00 83.84 691 ILE A C 1
ATOM 5141 O O . ILE A 1 691 ? 42.526 -24.297 -54.445 1.00 81.61 691 ILE A O 1
ATOM 5146 N N . MET A 1 692 ? 4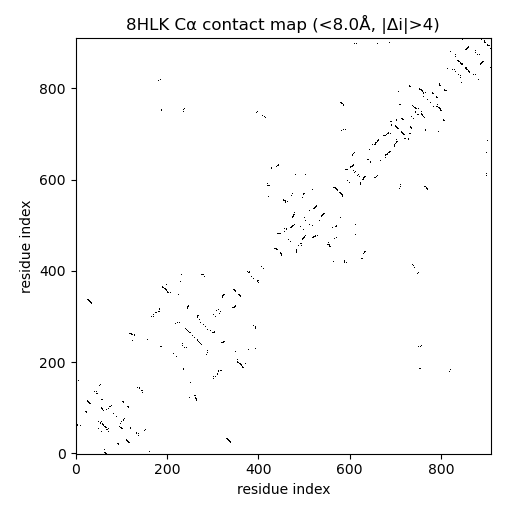4.532 -24.923 -55.294 1.00 78.72 692 MET A N 1
ATOM 5147 C CA . MET A 1 692 ? 45.278 -24.732 -54.066 1.00 86.23 692 MET A CA 1
ATOM 5148 C C . MET A 1 692 ? 45.338 -23.242 -53.683 1.00 84.42 692 MET A C 1
ATOM 5149 O O . MET A 1 692 ? 45.584 -22.898 -52.531 1.00 77.27 692 MET A O 1
ATOM 5154 N N . GLN A 1 693 ? 45.058 -22.333 -54.627 1.00 84.77 693 GLN A N 1
ATOM 5155 C CA . GLN A 1 693 ? 45.149 -20.900 -54.373 1.00 83.67 693 GLN A CA 1
ATOM 5156 C C . GLN A 1 693 ? 43.955 -20.417 -53.538 1.00 74.07 693 GLN A C 1
ATOM 5157 O O . GLN A 1 693 ? 43.974 -19.299 -53.016 1.00 62.25 693 GLN A O 1
ATOM 5163 N N . SER A 1 694 ? 42.904 -21.245 -53.414 1.00 70.02 694 SER A N 1
ATOM 5164 C CA . SER A 1 694 ? 41.709 -20.846 -52.678 1.00 72.61 694 SER A CA 1
ATOM 5165 C C . SER A 1 694 ? 41.363 -21.894 -51.627 1.00 63.15 694 SER A C 1
ATOM 5166 O O . SER A 1 694 ? 40.981 -23.012 -51.971 1.00 62.75 694 SER A O 1
ATOM 5169 N N . PRO A 1 695 ? 41.482 -21.576 -50.320 1.00 54.83 695 PRO A N 1
ATOM 5170 C CA . PRO A 1 695 ? 41.173 -22.562 -49.289 1.00 59.12 695 PRO A CA 1
ATOM 5171 C C . PRO A 1 695 ? 39.785 -23.170 -49.510 1.00 62.87 695 PRO A C 1
ATOM 5172 O O . PRO A 1 695 ? 39.657 -24.402 -49.643 1.00 50.86 695 PRO A O 1
ATOM 5176 N N . PRO A 1 696 ? 38.719 -22.334 -49.628 1.00 66.92 696 PRO A N 1
ATOM 5177 C CA . PRO A 1 696 ? 37.355 -22.845 -49.816 1.00 62.17 696 PRO A CA 1
ATOM 5178 C C . PRO A 1 696 ? 37.171 -23.658 -51.093 1.00 53.49 696 PRO A C 1
ATOM 5179 O O . PRO A 1 696 ? 36.486 -24.676 -51.099 1.00 51.05 696 PRO A O 1
ATOM 5183 N N . ASP A 1 697 ? 37.839 -23.252 -52.168 1.00 52.93 697 ASP A N 1
ATOM 5184 C CA . ASP A 1 697 ? 37.749 -24.012 -53.408 1.00 58.71 697 ASP A CA 1
ATOM 5185 C C . ASP A 1 697 ? 38.408 -25.377 -53.215 1.00 56.72 697 ASP A C 1
ATOM 5186 O O . ASP A 1 697 ? 37.940 -26.374 -53.763 1.00 59.95 697 ASP A O 1
ATOM 5191 N N . LEU A 1 698 ? 39.522 -25.415 -52.465 1.00 61.98 698 LEU A N 1
ATOM 5192 C CA . LEU A 1 698 ? 40.254 -26.662 -52.284 1.00 59.55 698 LEU A CA 1
ATOM 5193 C C . LEU A 1 698 ? 39.403 -27.600 -51.438 1.00 56.24 698 LEU A C 1
ATOM 5194 O O . LEU A 1 698 ? 39.232 -28.756 -51.804 1.00 45.04 698 LEU A O 1
ATOM 5199 N N . ARG A 1 699 ? 38.848 -27.055 -50.345 1.00 54.54 699 ARG A N 1
ATOM 5200 C CA . ARG A 1 699 ? 37.868 -27.753 -49.530 1.00 54.72 699 ARG A CA 1
ATOM 5201 C C . ARG A 1 699 ? 36.834 -28.413 -50.431 1.00 53.18 699 ARG A C 1
ATOM 5202 O O . ARG A 1 699 ? 36.622 -29.618 -50.351 1.00 52.12 699 ARG A O 1
ATOM 5210 N N . ASP A 1 700 ? 36.182 -27.609 -51.281 1.00 56.58 700 ASP A N 1
ATOM 5211 C CA . ASP A 1 700 ? 35.064 -28.114 -52.066 1.00 58.84 700 ASP A CA 1
ATOM 5212 C C . ASP A 1 700 ? 35.583 -29.209 -52.988 1.00 55.49 700 ASP A C 1
ATOM 5213 O O . ASP A 1 700 ? 35.046 -30.327 -53.002 1.00 56.27 700 ASP A O 1
ATOM 5218 N N . TRP A 1 701 ? 36.680 -28.872 -53.680 1.00 48.87 701 TRP A N 1
ATOM 5219 C CA . TRP A 1 701 ? 37.377 -29.811 -54.537 1.00 47.80 701 TRP A CA 1
ATOM 5220 C C . TRP A 1 701 ? 37.799 -31.092 -53.805 1.00 49.12 701 TRP A C 1
ATOM 5221 O O . TRP A 1 701 ? 37.775 -32.158 -54.389 1.00 53.54 701 TRP A O 1
ATOM 5232 N N . LEU A 1 702 ? 38.188 -31.032 -52.534 1.00 48.56 702 LEU A N 1
ATOM 5233 C CA . LEU A 1 702 ? 38.612 -32.249 -51.861 1.00 50.18 702 LEU A CA 1
ATOM 5234 C C . LEU A 1 702 ? 37.388 -33.122 -51.628 1.00 54.66 702 LEU A C 1
ATOM 5235 O O . LEU A 1 702 ? 37.435 -34.350 -51.769 1.00 51.98 702 LEU A O 1
ATOM 5240 N N . ILE A 1 703 ? 36.315 -32.439 -51.220 1.00 57.55 703 ILE A N 1
ATOM 5241 C CA . ILE A 1 703 ? 35.044 -33.078 -50.953 1.00 62.54 703 ILE A CA 1
ATOM 5242 C C . ILE A 1 703 ? 34.515 -33.659 -52.261 1.00 58.98 703 ILE A C 1
ATOM 5243 O O . ILE A 1 703 ? 34.224 -34.856 -52.327 1.00 44.53 703 ILE A O 1
ATOM 5248 N N . ALA A 1 704 ? 34.460 -32.800 -53.295 1.00 52.64 704 ALA A N 1
ATOM 5249 C CA . ALA A 1 704 ? 33.992 -33.185 -54.618 1.00 52.69 704 ALA A CA 1
ATOM 5250 C C . ALA A 1 704 ? 34.651 -34.476 -55.090 1.00 57.76 704 ALA A C 1
ATOM 5251 O O . ALA A 1 704 ? 33.967 -35.438 -55.409 1.00 71.64 704 ALA A O 1
ATOM 5253 N N . GLN A 1 705 ? 35.986 -34.503 -55.121 1.00 61.22 705 GLN A N 1
ATOM 5254 C CA . GLN A 1 705 ? 36.716 -35.599 -55.733 1.00 53.72 705 GLN A CA 1
ATOM 5255 C C . GLN A 1 705 ? 36.765 -36.815 -54.819 1.00 54.46 705 GLN A C 1
ATOM 5256 O O . GLN A 1 705 ? 37.374 -37.810 -55.191 1.00 54.19 705 GLN A O 1
ATOM 5262 N N . GLU A 1 706 ? 36.177 -36.733 -53.621 1.00 56.43 706 GLU A N 1
ATOM 5263 C CA . GLU A 1 706 ? 36.137 -37.877 -52.725 1.00 67.49 706 GLU A CA 1
ATOM 5264 C C . GLU A 1 706 ? 37.560 -38.356 -52.398 1.00 68.08 706 GLU A C 1
ATOM 5265 O O . GLU A 1 706 ? 37.870 -39.558 -52.394 1.00 61.36 706 GLU A O 1
ATOM 5271 N N . ILE A 1 707 ? 38.422 -37.397 -52.051 1.00 60.15 707 ILE A N 1
ATOM 5272 C CA . ILE A 1 707 ? 39.765 -37.730 -51.624 1.00 56.30 707 ILE A CA 1
ATOM 5273 C C . ILE A 1 707 ? 39.709 -38.222 -50.180 1.00 55.41 707 ILE A C 1
ATOM 5274 O O . ILE A 1 707 ? 38.972 -37.665 -49.368 1.00 50.53 707 ILE A O 1
ATOM 5279 N N . THR A 1 708 ? 40.467 -39.288 -49.882 1.00 51.99 708 THR A N 1
ATOM 5280 C CA . THR A 1 708 ? 40.414 -39.921 -48.576 1.00 54.12 708 THR A CA 1
ATOM 5281 C C . THR A 1 708 ? 41.501 -39.379 -47.649 1.00 54.05 708 THR A C 1
ATOM 5282 O O . THR A 1 708 ? 41.221 -39.076 -46.487 1.00 55.30 708 THR A O 1
ATOM 5286 N N . VAL A 1 709 ? 42.733 -39.243 -48.157 1.00 54.15 709 VAL A N 1
ATOM 5287 C CA . VAL A 1 709 ? 43.844 -38.741 -47.357 1.00 45.23 709 VAL A CA 1
ATOM 5288 C C . VAL A 1 709 ? 44.684 -37.793 -48.202 1.00 40.97 709 VAL A C 1
ATOM 5289 O O . VAL A 1 709 ? 45.130 -38.197 -49.271 1.00 42.50 709 VAL A O 1
ATOM 5293 N N . SER A 1 710 ? 44.885 -36.564 -47.670 1.00 39.66 710 SER A N 1
ATOM 5294 C CA . SER A 1 710 ? 45.455 -35.401 -48.346 1.00 37.85 710 SER A CA 1
ATOM 5295 C C . SER A 1 710 ? 46.502 -34.720 -47.466 1.00 40.35 710 SER A C 1
ATOM 5296 O O . SER A 1 710 ? 46.152 -34.306 -46.358 1.00 42.60 710 SER A O 1
ATOM 5299 N N . PHE A 1 711 ? 47.723 -34.515 -48.017 1.00 39.29 711 PHE A N 1
ATOM 5300 C CA . PHE A 1 711 ? 48.752 -33.673 -47.417 1.00 34.71 711 PHE A CA 1
ATOM 5301 C C . PHE A 1 711 ? 48.512 -32.210 -47.806 1.00 33.82 711 PHE A C 1
ATOM 5302 O O . PHE A 1 711 ? 48.535 -31.891 -48.978 1.00 41.99 711 PHE A O 1
ATOM 5310 N N . LEU A 1 712 ? 48.325 -31.309 -46.837 1.00 35.61 712 LEU A N 1
ATOM 5311 C CA . LEU A 1 712 ? 48.257 -29.872 -47.084 1.00 40.83 712 LEU A CA 1
ATOM 5312 C C . LEU A 1 712 ? 49.383 -29.226 -46.297 1.00 47.37 712 LEU A C 1
ATOM 5313 O O . LEU A 1 712 ? 49.494 -29.448 -45.097 1.00 50.35 712 LEU A O 1
ATOM 5318 N N . PRO A 1 713 ? 50.243 -28.395 -46.912 1.00 50.72 713 PRO A N 1
ATOM 5319 C CA . PRO A 1 713 ? 51.262 -27.694 -46.156 1.00 48.94 713 PRO A CA 1
ATOM 5320 C C . PRO A 1 713 ? 50.593 -26.781 -45.133 1.00 52.81 713 PRO A C 1
ATOM 5321 O O . PRO A 1 713 ? 49.420 -26.457 -45.251 1.00 50.26 713 PRO A O 1
ATOM 5325 N N . THR A 1 714 ? 51.399 -26.384 -44.146 1.00 54.06 714 THR A N 1
ATOM 5326 C CA . THR A 1 714 ? 50.965 -25.804 -42.900 1.00 51.69 714 THR A CA 1
ATOM 5327 C C . THR A 1 714 ? 50.209 -24.493 -43.122 1.00 50.32 714 THR A C 1
ATOM 5328 O O . THR A 1 714 ? 49.093 -24.303 -42.622 1.00 45.00 714 THR A O 1
ATOM 5332 N N . PRO A 1 715 ? 50.752 -23.511 -43.858 1.00 52.75 715 PRO A N 1
ATOM 5333 C CA . PRO A 1 715 ? 50.047 -22.240 -43.972 1.00 60.43 715 PRO A CA 1
ATOM 5334 C C . PRO A 1 715 ? 48.645 -22.489 -44.551 1.00 66.00 715 PRO A C 1
ATOM 5335 O O . PRO A 1 715 ? 47.686 -21.786 -44.239 1.00 60.08 715 PRO A O 1
ATOM 5339 N N . LEU A 1 716 ? 48.524 -23.519 -45.399 1.00 58.99 716 LEU A N 1
ATOM 5340 C CA . LEU A 1 716 ? 47.280 -23.799 -46.090 1.00 56.80 716 LEU A CA 1
ATOM 5341 C C . LEU A 1 716 ? 46.289 -24.486 -45.152 1.00 51.58 716 LEU A C 1
ATOM 5342 O O . LEU A 1 716 ? 45.108 -24.154 -45.115 1.00 56.77 716 LEU A O 1
ATOM 5347 N N . VAL A 1 717 ? 46.771 -25.454 -44.380 1.00 48.12 717 VAL A N 1
ATOM 5348 C CA . VAL A 1 717 ? 45.902 -26.181 -43.475 1.00 43.46 717 VAL A CA 1
ATOM 5349 C C . VAL A 1 717 ? 45.425 -25.220 -42.392 1.00 42.33 717 VAL A C 1
ATOM 5350 O O . VAL A 1 717 ? 44.307 -25.299 -41.917 1.00 44.06 717 VAL A O 1
ATOM 5354 N N . GLU A 1 718 ? 46.255 -24.256 -42.032 1.00 45.67 718 GLU A N 1
ATOM 5355 C CA . GLU A 1 718 ? 45.801 -23.290 -41.056 1.00 48.06 718 GLU A CA 1
ATOM 5356 C C . GLU A 1 718 ? 44.518 -22.657 -41.574 1.00 50.33 718 GLU A C 1
ATOM 5357 O O . GLU A 1 718 ? 43.535 -22.563 -40.853 1.00 55.93 718 GLU A O 1
ATOM 5363 N N . LYS A 1 719 ? 44.503 -22.323 -42.857 1.00 53.78 719 LYS A N 1
ATOM 5364 C CA . LYS A 1 719 ? 43.403 -21.566 -43.415 1.00 50.33 719 LYS A CA 1
ATOM 5365 C C . LYS A 1 719 ? 42.178 -22.451 -43.565 1.00 51.83 719 LYS A C 1
ATOM 5366 O O . LYS A 1 719 ? 41.101 -21.973 -43.207 1.00 52.54 719 LYS A O 1
ATOM 5372 N N . ILE A 1 720 ? 42.316 -23.682 -44.111 1.00 46.99 720 ILE A N 1
ATOM 5373 C CA . ILE A 1 720 ? 41.123 -24.512 -44.268 1.00 50.17 720 ILE A CA 1
ATOM 5374 C C . ILE A 1 720 ? 40.483 -24.796 -42.904 1.00 54.41 720 ILE A C 1
ATOM 5375 O O . ILE A 1 720 ? 39.306 -25.152 -42.864 1.00 60.74 720 ILE A O 1
ATOM 5380 N N . LEU A 1 721 ? 41.221 -24.705 -41.785 1.00 50.17 721 LEU A N 1
ATOM 5381 C CA . LEU A 1 721 ? 40.624 -25.064 -40.501 1.00 47.35 721 LEU A CA 1
ATOM 5382 C C . LEU A 1 721 ? 39.648 -23.982 -40.008 1.00 49.52 721 LEU A C 1
ATOM 5383 O O . LEU A 1 721 ? 38.877 -24.233 -39.090 1.00 45.41 721 LEU A O 1
ATOM 5388 N N . SER A 1 722 ? 39.703 -22.763 -40.569 1.00 56.30 722 SER A N 1
ATOM 5389 C CA . SER A 1 722 ? 38.748 -21.698 -40.278 1.00 58.21 722 SER A CA 1
ATOM 5390 C C . SER A 1 722 ? 37.447 -21.877 -41.055 1.00 59.76 722 SER A C 1
ATOM 5391 O O . SER A 1 722 ? 36.441 -21.273 -40.697 1.00 65.54 722 SER A O 1
ATOM 5394 N N . LEU A 1 723 ? 37.490 -22.647 -42.150 1.00 55.83 723 LEU A N 1
ATOM 5395 C CA . LEU A 1 723 ? 36.312 -22.887 -42.968 1.00 56.07 723 LEU A CA 1
ATOM 5396 C C . LEU A 1 723 ? 35.387 -23.819 -42.224 1.00 54.79 723 LEU A C 1
ATOM 5397 O O . LEU A 1 723 ? 35.833 -24.405 -41.240 1.00 58.00 723 LEU A O 1
ATOM 5402 N N . GLU A 1 724 ? 34.127 -23.898 -42.688 1.00 53.92 724 GLU A N 1
ATOM 5403 C CA . GLU A 1 724 ? 33.177 -24.838 -42.122 1.00 65.25 724 GLU A CA 1
ATOM 5404 C C . GLU A 1 724 ? 33.009 -25.972 -43.124 1.00 54.34 724 GLU A C 1
ATOM 5405 O O . GLU A 1 724 ? 33.216 -25.774 -44.316 1.00 54.95 724 GLU A O 1
ATOM 5411 N N . TRP A 1 725 ? 32.704 -27.166 -42.614 1.00 47.13 725 TRP A N 1
ATOM 5412 C CA . TRP A 1 725 ? 32.963 -28.390 -43.351 1.00 56.63 725 TRP A CA 1
ATOM 5413 C C . TRP A 1 725 ? 31.740 -29.302 -43.310 1.00 57.98 725 TRP A C 1
ATOM 5414 O O . TRP A 1 725 ? 31.211 -29.604 -42.243 1.00 63.22 725 TRP A O 1
ATOM 5425 N N . ASP A 1 726 ? 31.326 -29.794 -44.478 1.00 65.82 726 ASP A N 1
ATOM 5426 C CA . ASP A 1 726 ? 30.375 -30.893 -44.512 1.00 75.29 726 ASP A CA 1
ATOM 5427 C C . ASP A 1 726 ? 30.815 -31.921 -43.476 1.00 72.35 726 ASP A C 1
ATOM 5428 O O . ASP A 1 726 ? 32.012 -32.087 -43.248 1.00 64.62 726 ASP A O 1
ATOM 5433 N N . GLU A 1 727 ? 29.849 -32.609 -42.860 1.00 75.13 727 GLU A N 1
ATOM 5434 C CA . GLU A 1 727 ? 30.164 -33.557 -41.805 1.00 74.43 727 GLU A CA 1
ATOM 5435 C C . GLU A 1 727 ? 30.384 -34.946 -42.388 1.00 79.62 727 GLU A C 1
ATOM 5436 O O . GLU A 1 727 ? 30.991 -35.783 -41.728 1.00 70.24 727 GLU A O 1
ATOM 5442 N N . ASN A 1 728 ? 29.889 -35.211 -43.605 1.00 83.04 728 ASN A N 1
ATOM 5443 C CA . ASN A 1 728 ? 30.003 -36.571 -44.109 1.00 90.52 728 ASN A CA 1
ATOM 5444 C C . ASN A 1 728 ? 30.652 -36.572 -45.486 1.00 86.72 728 ASN A C 1
ATOM 5445 O O . ASN A 1 728 ? 29.960 -36.518 -46.503 1.00 90.62 728 ASN A O 1
ATOM 5450 N N . ILE A 1 729 ? 31.993 -36.658 -45.464 1.00 67.56 729 ILE A N 1
ATOM 5451 C CA . ILE A 1 729 ? 32.821 -36.623 -46.651 1.00 60.34 729 ILE A CA 1
ATOM 5452 C C . ILE A 1 729 ? 33.759 -37.823 -46.595 1.00 59.19 729 ILE A C 1
ATOM 5453 O O . ILE A 1 729 ? 33.808 -38.538 -45.592 1.00 54.46 729 ILE A O 1
ATOM 5458 N N . ALA A 1 730 ? 34.490 -38.028 -47.696 1.00 56.91 730 ALA A N 1
ATOM 5459 C CA . ALA A 1 730 ? 35.373 -39.170 -47.840 1.00 51.78 730 ALA A CA 1
ATOM 5460 C C . ALA A 1 730 ? 36.707 -38.910 -47.153 1.00 51.38 730 ALA A C 1
ATOM 5461 O O . ALA A 1 730 ? 37.418 -39.864 -46.820 1.00 43.03 730 ALA A O 1
ATOM 5463 N N . LEU A 1 731 ? 37.050 -37.622 -47.007 1.00 49.44 731 LEU A N 1
ATOM 5464 C CA . LEU A 1 731 ? 38.326 -37.219 -46.423 1.00 51.13 731 LEU A CA 1
ATOM 5465 C C . LEU A 1 731 ? 38.455 -37.678 -44.970 1.00 43.28 731 LEU A C 1
ATOM 5466 O O . LEU A 1 731 ? 37.811 -37.101 -44.103 1.00 43.37 731 LEU A O 1
ATOM 5471 N N . ARG A 1 732 ? 39.279 -38.708 -44.710 1.00 39.70 732 ARG A N 1
ATOM 5472 C CA . ARG A 1 732 ? 39.443 -39.200 -43.348 1.00 45.02 732 ARG A CA 1
ATOM 5473 C C . ARG A 1 732 ? 40.640 -38.559 -42.661 1.00 47.60 732 ARG A C 1
ATOM 5474 O O . ARG A 1 732 ? 40.497 -38.112 -41.522 1.00 50.94 732 ARG A O 1
ATOM 5482 N N . ILE A 1 733 ? 41.788 -38.507 -43.354 1.00 48.80 733 ILE A N 1
ATOM 5483 C CA . ILE A 1 733 ? 42.976 -37.882 -42.795 1.00 45.10 733 ILE A CA 1
ATOM 5484 C C . ILE A 1 733 ? 43.407 -36.664 -43.600 1.00 40.48 733 ILE A C 1
ATOM 5485 O O . ILE A 1 733 ? 43.448 -36.737 -44.819 1.00 33.75 733 ILE A O 1
ATOM 5490 N N . ILE A 1 734 ? 43.766 -35.573 -42.905 1.00 43.18 734 ILE A N 1
ATOM 5491 C CA . ILE A 1 734 ? 44.618 -34.527 -43.475 1.00 42.85 734 ILE A CA 1
ATOM 5492 C C . ILE A 1 734 ? 45.982 -34.560 -42.761 1.00 41.26 734 ILE A C 1
ATOM 5493 O O . ILE A 1 734 ? 46.066 -34.444 -41.533 1.00 43.58 734 ILE A O 1
ATOM 5498 N N . LEU A 1 735 ? 47.056 -34.701 -43.545 1.00 39.32 735 LEU A N 1
ATOM 5499 C CA . LEU A 1 735 ? 48.425 -34.740 -43.043 1.00 35.24 735 LEU A CA 1
ATOM 5500 C C . LEU A 1 735 ? 48.968 -33.344 -43.242 1.00 32.11 735 LEU A C 1
ATOM 5501 O O . LEU A 1 735 ? 48.660 -32.743 -44.259 1.00 30.60 735 LEU A O 1
ATOM 5506 N N . THR A 1 736 ? 49.738 -32.842 -42.283 1.00 29.74 736 THR A N 1
ATOM 5507 C CA . THR A 1 736 ? 50.404 -31.575 -42.494 1.00 31.49 736 THR A CA 1
ATOM 5508 C C . THR A 1 736 ? 51.787 -31.610 -41.861 1.00 33.29 736 THR A C 1
ATOM 5509 O O . THR A 1 736 ? 52.135 -32.523 -41.118 1.00 35.81 736 THR A O 1
ATOM 5513 N N . GLY A 1 737 ? 52.575 -30.599 -42.200 1.00 34.81 737 GLY A N 1
ATOM 5514 C CA . GLY A 1 737 ? 53.912 -30.467 -41.659 1.00 39.09 737 GLY A CA 1
ATOM 5515 C C . GLY A 1 737 ? 54.750 -29.530 -42.523 1.00 40.66 737 GLY A C 1
ATOM 5516 O O . GLY A 1 737 ? 54.357 -29.139 -43.618 1.00 47.00 737 GLY A O 1
ATOM 5517 N N . GLY A 1 738 ? 55.909 -29.160 -41.994 1.00 39.56 738 GLY A N 1
ATOM 5518 C CA . GLY A 1 738 ? 56.864 -28.368 -42.739 1.00 39.67 738 GLY A CA 1
ATOM 5519 C C . GLY A 1 738 ? 57.252 -27.075 -42.033 1.00 39.41 738 GLY A C 1
ATOM 5520 O O . GLY A 1 738 ? 58.411 -26.691 -42.038 1.00 55.91 738 GLY A O 1
ATOM 5521 N N . ASP A 1 739 ? 56.261 -26.403 -41.481 1.00 40.22 739 ASP A N 1
ATOM 5522 C CA . ASP A 1 739 ? 56.444 -25.226 -40.667 1.00 39.27 739 ASP A CA 1
ATOM 5523 C C . ASP A 1 739 ? 55.717 -25.522 -39.366 1.00 35.94 739 ASP A C 1
ATOM 5524 O O . ASP A 1 739 ? 55.061 -26.557 -39.295 1.00 38.53 739 ASP A O 1
ATOM 5529 N N . LYS A 1 740 ? 55.853 -24.638 -38.371 1.00 33.77 740 LYS A N 1
ATOM 5530 C CA . LYS A 1 740 ? 55.200 -24.784 -37.080 1.00 34.44 740 LYS A CA 1
ATOM 5531 C C . LYS A 1 740 ? 53.703 -24.470 -37.213 1.00 38.84 740 LYS A C 1
ATOM 5532 O O . LYS A 1 740 ? 53.312 -23.365 -37.562 1.00 40.50 740 LYS A O 1
ATOM 5538 N N . LEU A 1 741 ? 52.851 -25.477 -36.966 1.00 43.73 741 LEU A N 1
ATOM 5539 C CA . LEU A 1 741 ? 51.404 -25.311 -36.997 1.00 39.12 741 LEU A CA 1
ATOM 5540 C C . LEU A 1 741 ? 50.980 -24.595 -35.720 1.00 40.91 741 LEU A C 1
ATOM 5541 O O . LEU A 1 741 ? 51.414 -24.961 -34.624 1.00 40.77 741 LEU A O 1
ATOM 5546 N N . HIS A 1 742 ? 50.142 -23.566 -35.882 1.00 44.23 742 HIS A N 1
ATOM 5547 C CA . HIS A 1 742 ? 49.807 -22.644 -34.805 1.00 43.36 742 HIS A CA 1
ATOM 5548 C C . HIS A 1 742 ? 48.520 -23.071 -34.121 1.00 41.37 742 HIS A C 1
ATOM 5549 O O . HIS A 1 742 ? 48.435 -22.907 -32.917 1.00 45.90 742 HIS A O 1
ATOM 5556 N N . HIS A 1 743 ? 47.586 -23.650 -34.889 1.00 42.51 743 HIS A N 1
ATOM 5557 C CA . HIS A 1 743 ? 46.186 -23.789 -34.518 1.00 44.88 743 HIS A CA 1
ATOM 5558 C C . HIS A 1 743 ? 45.760 -25.244 -34.334 1.00 42.24 743 HIS A C 1
ATOM 5559 O O . HIS A 1 743 ? 46.141 -26.109 -35.128 1.00 58.71 743 HIS A O 1
ATOM 5566 N N . TYR A 1 744 ? 44.943 -25.500 -33.300 1.00 35.61 744 TYR A N 1
ATOM 5567 C CA . TYR A 1 744 ? 44.323 -26.801 -33.107 1.00 34.10 744 TYR A CA 1
ATOM 5568 C C . TYR A 1 744 ? 43.026 -26.838 -33.909 1.00 38.95 744 TYR A C 1
ATOM 5569 O O . TYR A 1 744 ? 42.391 -25.825 -34.196 1.00 43.52 744 TYR A O 1
ATOM 5578 N N . PRO A 1 745 ? 42.628 -28.029 -34.377 1.00 43.58 745 PRO A N 1
ATOM 5579 C CA . PRO A 1 745 ? 41.371 -28.176 -35.088 1.00 46.62 745 PRO A CA 1
ATOM 5580 C C . PRO A 1 745 ? 40.211 -27.999 -34.115 1.00 53.10 745 PRO A C 1
ATOM 5581 O O . PRO A 1 745 ? 40.339 -28.334 -32.939 1.00 58.04 745 PRO A O 1
ATOM 5585 N N . SER A 1 746 ? 39.103 -27.442 -34.629 1.00 57.81 746 SER A N 1
ATOM 5586 C CA . SER A 1 746 ? 37.791 -27.572 -34.022 1.00 52.32 746 SER A CA 1
ATOM 5587 C C . SER A 1 746 ? 37.430 -29.054 -33.972 1.00 55.63 746 SER A C 1
ATOM 5588 O O . SER A 1 746 ? 37.894 -29.840 -34.801 1.00 53.42 746 SER A O 1
ATOM 5591 N N . GLY A 1 747 ? 36.612 -29.452 -32.992 1.00 57.78 747 GLY A N 1
ATOM 5592 C CA . GLY A 1 747 ? 36.065 -30.804 -32.980 1.00 51.78 747 GLY A CA 1
ATOM 5593 C C . GLY A 1 747 ? 35.104 -31.038 -34.149 1.00 55.41 747 GLY A C 1
ATOM 5594 O O . GLY A 1 747 ? 34.852 -32.183 -34.535 1.00 55.77 747 GLY A O 1
ATOM 5595 N N . LEU A 1 748 ? 34.599 -29.935 -34.732 1.00 57.90 748 LEU A N 1
ATOM 5596 C CA . LEU A 1 748 ? 33.634 -30.006 -35.821 1.00 68.20 748 LEU A CA 1
ATOM 5597 C C . LEU A 1 748 ? 34.246 -30.653 -37.064 1.00 65.00 748 LEU A C 1
ATOM 5598 O O . LEU A 1 748 ? 33.501 -31.082 -37.931 1.00 66.20 748 LEU A O 1
ATOM 5603 N N . MET A 1 749 ? 35.583 -30.715 -37.148 1.00 59.60 749 MET A N 1
ATOM 5604 C CA . MET A 1 749 ? 36.269 -31.166 -38.348 1.00 55.58 749 MET A CA 1
ATOM 5605 C C . MET A 1 749 ? 35.993 -32.653 -38.585 1.00 46.46 749 MET A C 1
ATOM 5606 O O . MET A 1 749 ? 36.236 -33.498 -37.728 1.00 41.85 749 MET A O 1
ATOM 5611 N N . PRO A 1 750 ? 35.549 -33.013 -39.804 1.00 42.50 750 PRO A N 1
ATOM 5612 C CA . PRO A 1 750 ? 35.187 -34.386 -40.118 1.00 47.42 750 PRO A CA 1
ATOM 5613 C C . PRO A 1 750 ? 36.402 -35.305 -40.162 1.00 51.64 750 PRO A C 1
ATOM 5614 O O . PRO A 1 750 ? 36.340 -36.407 -39.627 1.00 61.79 750 PRO A O 1
ATOM 5618 N N . PHE A 1 751 ? 37.492 -34.841 -40.785 1.00 50.14 751 PHE A N 1
ATOM 5619 C CA . PHE A 1 751 ? 38.734 -35.598 -40.858 1.00 42.07 751 PHE A CA 1
ATOM 5620 C C . PHE A 1 751 ? 39.521 -35.506 -39.561 1.00 40.82 751 PHE A C 1
ATOM 5621 O O . PHE A 1 751 ? 39.318 -34.598 -38.750 1.00 41.57 751 PHE A O 1
ATOM 5629 N N . LYS A 1 752 ? 40.475 -36.426 -39.423 1.00 38.02 752 LYS A N 1
ATOM 5630 C CA . LYS A 1 752 ? 41.490 -36.282 -38.398 1.00 43.09 752 LYS A CA 1
ATOM 5631 C C . LYS A 1 752 ? 42.778 -35.701 -39.009 1.00 39.89 752 LYS A C 1
ATOM 5632 O O . LYS A 1 752 ? 43.125 -35.993 -40.149 1.00 40.44 752 LYS A O 1
ATOM 5638 N N . LEU A 1 753 ? 43.427 -34.829 -38.216 1.00 36.22 753 LEU A N 1
ATOM 5639 C CA . LEU A 1 753 ? 44.512 -33.933 -38.580 1.00 31.38 753 LEU A CA 1
ATOM 5640 C C . LEU A 1 753 ? 45.767 -34.438 -37.901 1.00 31.70 753 LEU A C 1
ATOM 5641 O O . LEU A 1 753 ? 45.811 -34.497 -36.659 1.00 28.63 753 LEU A O 1
ATOM 5646 N N . ILE A 1 754 ? 46.763 -34.763 -38.728 1.00 29.03 754 ILE A N 1
ATOM 5647 C CA . ILE A 1 754 ? 47.988 -35.346 -38.224 1.00 30.25 754 ILE A CA 1
ATOM 5648 C C . ILE A 1 754 ? 49.109 -34.351 -38.498 1.00 33.14 754 ILE A C 1
ATOM 5649 O O . ILE A 1 754 ? 49.333 -33.956 -39.645 1.00 31.76 754 ILE A O 1
ATOM 5654 N N . ASN A 1 755 ? 49.804 -33.962 -37.424 1.00 30.34 755 ASN A N 1
ATOM 5655 C CA . ASN A 1 755 ? 51.005 -33.172 -37.553 1.00 29.06 755 ASN A CA 1
ATOM 5656 C C . ASN A 1 755 ? 52.204 -34.088 -37.721 1.00 30.26 755 ASN A C 1
ATOM 5657 O O . ASN A 1 755 ? 52.251 -35.179 -37.126 1.00 31.40 755 ASN A O 1
ATOM 5662 N N . ASN A 1 756 ? 53.172 -33.609 -38.505 1.00 28.10 756 ASN A N 1
ATOM 5663 C CA . ASN A 1 756 ? 54.375 -34.370 -38.772 1.00 29.91 756 ASN A CA 1
ATOM 5664 C C . ASN A 1 756 ? 55.563 -33.425 -38.901 1.00 31.76 756 ASN A C 1
ATOM 5665 O O . ASN A 1 756 ? 55.414 -32.290 -39.349 1.00 36.41 756 ASN A O 1
ATOM 5670 N N . TYR A 1 757 ? 56.752 -33.927 -38.560 1.00 29.35 757 TYR A N 1
ATOM 5671 C CA . TYR A 1 757 ? 57.963 -33.129 -38.621 1.00 27.81 757 TYR A CA 1
ATOM 5672 C C . TYR A 1 757 ? 59.099 -34.006 -39.108 1.00 28.94 757 TYR A C 1
ATOM 5673 O O . TYR A 1 757 ? 59.119 -35.204 -38.825 1.00 30.83 757 TYR A O 1
ATOM 5682 N N . GLY A 1 758 ? 60.043 -33.378 -39.818 1.00 27.82 758 GLY A N 1
ATOM 5683 C CA . GLY A 1 758 ? 61.319 -34.021 -40.070 1.00 28.95 758 GLY A CA 1
ATOM 5684 C C . GLY A 1 758 ? 62.202 -33.249 -41.037 1.00 28.85 758 GLY A C 1
ATOM 5685 O O . GLY A 1 758 ? 61.719 -32.616 -41.956 1.00 28.02 758 GLY A O 1
ATOM 5686 N N . PRO A 1 759 ? 63.535 -33.275 -40.866 1.00 31.01 759 PRO A N 1
ATOM 5687 C CA . PRO A 1 759 ? 64.436 -32.745 -41.881 1.00 29.94 759 PRO A CA 1
ATOM 5688 C C . PRO A 1 759 ? 64.489 -33.661 -43.085 1.00 30.93 759 PRO A C 1
ATOM 5689 O O . PRO A 1 759 ? 64.259 -34.865 -42.984 1.00 39.78 759 PRO A O 1
ATOM 5693 N N . THR A 1 760 ? 64.857 -33.040 -44.194 1.00 33.98 760 THR A N 1
ATOM 5694 C CA . THR A 1 760 ? 65.181 -33.715 -45.434 1.00 34.90 760 THR A CA 1
ATOM 5695 C C . THR A 1 760 ? 66.237 -34.783 -45.211 1.00 32.80 760 THR A C 1
ATOM 5696 O O . THR A 1 760 ? 66.222 -35.823 -45.854 1.00 31.18 760 THR A O 1
ATOM 5700 N N . GLU A 1 761 ? 67.148 -34.511 -44.284 1.00 33.40 761 GLU A N 1
ATOM 5701 C CA . GLU A 1 761 ? 68.224 -35.429 -43.974 1.00 29.51 761 GLU A CA 1
ATOM 5702 C C . GLU A 1 761 ? 67.719 -36.717 -43.343 1.00 27.75 761 GLU A C 1
ATOM 5703 O O . GLU A 1 761 ? 68.551 -37.547 -43.025 1.00 32.11 761 GLU A O 1
ATOM 5709 N N . ASN A 1 762 ? 66.410 -36.892 -43.185 1.00 26.97 762 ASN A N 1
ATOM 5710 C CA . ASN A 1 762 ? 65.862 -38.117 -42.547 1.00 27.49 762 ASN A CA 1
ATOM 5711 C C . ASN A 1 762 ? 64.595 -38.586 -43.268 1.00 31.87 762 ASN A C 1
ATOM 5712 O O . ASN A 1 762 ? 63.580 -38.789 -42.595 1.00 37.50 762 ASN A O 1
ATOM 5717 N N . SER A 1 763 ? 64.658 -38.757 -44.583 1.00 32.15 763 SER A N 1
ATOM 5718 C CA . SER A 1 763 ? 63.537 -39.342 -45.363 1.00 30.50 763 SER A CA 1
ATOM 5719 C C . SER A 1 763 ? 62.165 -38.750 -45.014 1.00 32.10 763 SER A C 1
ATOM 5720 O O . SER A 1 763 ? 61.304 -39.517 -44.567 1.00 33.66 763 SER A O 1
ATOM 5723 N N . VAL A 1 764 ? 61.981 -37.446 -45.217 1.00 32.53 764 VAL A N 1
ATOM 5724 C CA . VAL A 1 764 ? 60.673 -36.735 -45.047 1.00 32.51 764 VAL A CA 1
ATOM 5725 C C . VAL A 1 764 ? 60.165 -36.667 -43.602 1.00 31.86 764 VAL A C 1
ATOM 5726 O O . VAL A 1 764 ? 60.115 -35.556 -43.082 1.00 36.58 764 VAL A O 1
ATOM 5730 N N . VAL A 1 765 ? 59.767 -37.781 -42.995 1.00 32.95 765 VAL A N 1
ATOM 5731 C CA . VAL A 1 765 ? 59.106 -37.694 -41.658 1.00 33.60 765 VAL A CA 1
ATOM 5732 C C . VAL A 1 765 ? 59.902 -38.360 -40.537 1.00 32.46 765 VAL A C 1
ATOM 5733 O O . VAL A 1 765 ? 60.360 -39.485 -40.728 1.00 30.57 765 VAL A O 1
ATOM 5737 N N . THR A 1 766 ? 60.044 -37.657 -39.414 1.00 34.69 766 THR A N 1
ATOM 5738 C CA . THR A 1 766 ? 60.710 -38.163 -38.223 1.00 31.54 766 THR A CA 1
ATOM 5739 C C . THR A 1 766 ? 59.733 -38.421 -37.086 1.00 30.43 766 THR A C 1
ATOM 5740 O O . THR A 1 766 ? 59.884 -39.367 -36.338 1.00 28.19 766 THR A O 1
ATOM 5744 N N . THR A 1 767 ? 58.705 -37.596 -37.019 1.00 35.73 767 THR A N 1
ATOM 5745 C CA . THR A 1 767 ? 57.802 -37.515 -35.894 1.00 36.57 767 THR A CA 1
ATOM 5746 C C . THR A 1 767 ? 56.426 -37.271 -36.477 1.00 36.16 767 THR A C 1
ATOM 5747 O O . THR A 1 767 ? 56.305 -36.558 -37.492 1.00 34.42 767 THR A O 1
ATOM 5751 N N . SER A 1 768 ? 55.419 -37.896 -35.846 1.00 34.13 768 SER A N 1
ATOM 5752 C CA . SER A 1 768 ? 54.036 -37.833 -36.304 1.00 30.62 768 SER A CA 1
ATOM 5753 C C . SER A 1 768 ? 53.136 -37.919 -35.098 1.00 29.30 768 SER A C 1
ATOM 5754 O O . SER A 1 768 ? 53.452 -38.646 -34.167 1.00 30.86 768 SER A O 1
ATOM 5757 N N . GLY A 1 769 ? 52.010 -37.218 -35.120 1.00 31.35 769 GLY A N 1
ATOM 5758 C CA . GLY A 1 769 ? 51.092 -37.309 -33.993 1.00 29.13 769 GLY A CA 1
ATOM 5759 C C . GLY A 1 769 ? 49.735 -36.730 -34.350 1.00 34.32 769 GLY A C 1
ATOM 5760 O O . GLY A 1 769 ? 49.675 -35.678 -34.989 1.00 38.12 769 GLY A O 1
ATOM 5761 N N . LEU A 1 770 ? 48.658 -37.442 -33.968 1.00 39.84 770 LEU A N 1
ATOM 5762 C CA . LEU A 1 770 ? 47.305 -36.938 -34.151 1.00 38.08 770 LEU A CA 1
ATOM 5763 C C . LEU A 1 770 ? 47.136 -35.628 -33.380 1.00 34.12 770 LEU A C 1
ATOM 5764 O O . LEU A 1 770 ? 47.644 -35.512 -32.284 1.00 33.11 770 LEU A O 1
ATOM 5769 N N . VAL A 1 771 ? 46.425 -34.656 -33.960 1.00 36.74 771 VAL A N 1
ATOM 5770 C CA . VAL A 1 771 ? 46.142 -33.399 -33.283 1.00 40.61 771 VAL A CA 1
ATOM 5771 C C . VAL A 1 771 ? 44.649 -33.340 -32.991 1.00 47.98 771 VAL A C 1
ATOM 5772 O O . VAL A 1 771 ? 43.831 -33.331 -33.914 1.00 47.76 771 VAL A O 1
ATOM 5776 N N . ARG A 1 772 ? 44.314 -33.280 -31.698 1.00 57.17 772 ARG A N 1
ATOM 5777 C CA . ARG A 1 772 ? 42.941 -33.099 -31.255 1.00 58.92 772 ARG A CA 1
ATOM 5778 C C . ARG A 1 772 ? 42.673 -31.614 -31.097 1.00 56.24 772 ARG A C 1
ATOM 5779 O O . ARG A 1 772 ? 43.589 -30.825 -31.299 1.00 53.57 772 ARG A O 1
ATOM 5787 N N . ASP A 1 773 ? 41.437 -31.292 -30.677 1.00 60.69 773 ASP A N 1
ATOM 5788 C CA . ASP A 1 773 ? 40.978 -29.954 -30.316 1.00 63.38 773 ASP A CA 1
ATOM 5789 C C . ASP A 1 773 ? 41.730 -29.509 -29.068 1.00 60.02 773 ASP A C 1
ATOM 5790 O O . ASP A 1 773 ? 42.261 -30.374 -28.384 1.00 68.56 773 ASP A O 1
ATOM 5795 N N . TYR A 1 774 ? 41.771 -28.207 -28.737 1.00 67.59 774 TYR A N 1
ATOM 5796 C CA . TYR A 1 774 ? 42.539 -27.782 -27.557 1.00 84.38 774 TYR A CA 1
ATOM 5797 C C . TYR A 1 774 ? 41.838 -28.298 -26.292 1.00 88.42 774 TYR A C 1
ATOM 5798 O O . TYR A 1 774 ? 40.609 -28.213 -26.209 1.00 68.98 774 TYR A O 1
ATOM 5807 N N . GLU A 1 775 ? 42.612 -28.850 -25.328 1.00 96.76 775 GLU A N 1
ATOM 5808 C CA . GLU A 1 775 ? 42.056 -29.390 -24.088 1.00 108.04 775 GLU A CA 1
ATOM 5809 C C . GLU A 1 775 ? 42.283 -28.406 -22.937 1.00 122.80 775 GLU A C 1
ATOM 5810 O O . GLU A 1 775 ? 41.338 -27.751 -22.500 1.00 157.22 775 GLU A O 1
ATOM 5816 N N . GLU A 1 776 ? 43.510 -28.303 -22.420 1.00 108.12 776 GLU A N 1
ATOM 5817 C CA . GLU A 1 776 ? 43.765 -27.385 -21.317 1.00 117.77 776 GLU A CA 1
ATOM 5818 C C . GLU A 1 776 ? 45.240 -27.480 -20.945 1.00 112.25 776 GLU A C 1
ATOM 5819 O O . GLU A 1 776 ? 45.970 -26.492 -21.043 1.00 121.02 776 GLU A O 1
ATOM 5825 N N . GLY A 1 777 ? 45.671 -28.689 -20.561 1.00 97.09 777 GLY A N 1
ATOM 5826 C CA . GLY A 1 777 ? 47.082 -28.969 -20.346 1.00 98.95 777 GLY A CA 1
ATOM 5827 C C . GLY A 1 777 ? 47.908 -28.884 -21.632 1.00 93.93 777 GLY A C 1
ATOM 5828 O O . GLY A 1 777 ? 49.110 -29.129 -21.606 1.00 89.97 777 GLY A O 1
ATOM 5829 N N . ASN A 1 778 ? 47.267 -28.506 -22.748 1.00 84.68 778 ASN A N 1
ATOM 5830 C CA . ASN A 1 778 ? 47.896 -28.514 -24.057 1.00 69.84 778 ASN A CA 1
ATOM 5831 C C . ASN A 1 778 ? 48.879 -27.359 -24.230 1.00 61.16 778 ASN A C 1
ATOM 5832 O O . ASN A 1 778 ? 48.623 -26.230 -23.815 1.00 69.55 778 ASN A O 1
ATOM 5837 N N . PRO A 1 779 ? 49.983 -27.588 -24.971 1.00 49.66 779 PRO A N 1
ATOM 5838 C CA . PRO A 1 779 ? 50.938 -26.526 -25.274 1.00 45.97 779 PRO A CA 1
ATOM 5839 C C . PRO A 1 779 ? 50.290 -25.504 -26.204 1.00 50.61 779 PRO A C 1
ATOM 5840 O O . PRO A 1 779 ? 49.228 -25.777 -26.777 1.00 51.62 779 PRO A O 1
ATOM 5844 N N . PRO A 1 780 ? 50.938 -24.332 -26.429 1.00 48.45 780 PRO A N 1
ATOM 5845 C CA . PRO A 1 780 ? 50.306 -23.227 -27.142 1.00 47.89 780 PRO A CA 1
ATOM 5846 C C . PRO A 1 780 ? 50.066 -23.568 -28.606 1.00 49.00 780 PRO A C 1
ATOM 5847 O O . PRO A 1 780 ? 49.196 -22.968 -29.237 1.00 49.78 780 PRO A O 1
ATOM 5851 N N . SER A 1 781 ? 50.863 -24.520 -29.130 1.00 48.93 781 SER A N 1
ATOM 5852 C CA . SER A 1 781 ? 50.693 -25.009 -30.495 1.00 47.20 781 SER A CA 1
ATOM 5853 C C . SER A 1 781 ? 50.871 -26.520 -30.591 1.00 43.64 781 SER A C 1
ATOM 5854 O O . SER A 1 781 ? 51.648 -27.144 -29.860 1.00 48.14 781 SER A O 1
ATOM 5857 N N . PRO A 1 782 ? 50.122 -27.175 -31.490 1.00 37.54 782 PRO A N 1
ATOM 5858 C CA . PRO A 1 782 ? 50.077 -28.627 -31.489 1.00 41.18 782 PRO A CA 1
ATOM 5859 C C . PRO A 1 782 ? 51.471 -29.263 -31.517 1.00 38.24 782 PRO A C 1
ATOM 5860 O O . PRO A 1 782 ? 52.372 -28.860 -32.241 1.00 34.76 782 PRO A O 1
ATOM 5864 N N . SER A 1 783 ? 51.608 -30.297 -30.705 1.00 37.09 783 SER A N 1
ATOM 5865 C CA . SER A 1 783 ? 52.770 -31.142 -30.726 1.00 37.19 783 SER A CA 1
ATOM 5866 C C . SER A 1 783 ? 53.092 -31.599 -32.142 1.00 36.68 783 SER A C 1
ATOM 5867 O O . SER A 1 783 ? 52.206 -31.768 -32.962 1.00 35.89 783 SER A O 1
ATOM 5870 N N . ILE A 1 784 ? 54.378 -31.875 -32.370 1.00 36.70 784 ILE A N 1
ATOM 5871 C CA . ILE A 1 784 ? 54.827 -32.590 -33.546 1.00 33.34 784 ILE A CA 1
ATOM 5872 C C . ILE A 1 784 ? 54.879 -34.102 -33.322 1.00 32.57 784 ILE A C 1
ATOM 5873 O O . ILE A 1 784 ? 55.567 -34.820 -34.050 1.00 35.74 784 ILE A O 1
ATOM 5878 N N . GLY A 1 785 ? 54.199 -34.585 -32.299 1.00 30.71 785 GLY A N 1
ATOM 5879 C CA . GLY A 1 785 ? 54.035 -36.012 -32.145 1.00 29.60 785 GLY A CA 1
ATOM 5880 C C . GLY A 1 785 ? 55.286 -36.687 -31.609 1.00 28.66 785 GLY A C 1
ATOM 5881 O O . GLY A 1 785 ? 56.046 -36.061 -30.866 1.00 27.04 785 GLY A O 1
ATOM 5882 N N . LYS A 1 786 ? 55.476 -37.952 -32.027 1.00 26.33 786 LYS A N 1
ATOM 5883 C CA . LYS A 1 786 ? 56.468 -38.843 -31.459 1.00 27.41 786 LYS A CA 1
ATOM 5884 C C . LYS A 1 786 ? 57.180 -39.592 -32.586 1.00 29.83 786 LYS A C 1
ATOM 5885 O O . LYS A 1 786 ? 56.674 -39.679 -33.705 1.00 31.71 786 LYS A O 1
ATOM 5891 N N . PRO A 1 787 ? 58.338 -40.236 -32.338 1.00 29.58 787 PRO A N 1
ATOM 5892 C CA . PRO A 1 787 ? 59.113 -40.827 -33.421 1.00 29.67 787 PRO A CA 1
ATOM 5893 C C . PRO A 1 787 ? 58.361 -41.933 -34.171 1.00 29.00 787 PRO A C 1
ATOM 5894 O O . PRO A 1 787 ? 57.682 -42.734 -33.542 1.00 32.44 787 PRO A O 1
ATOM 5898 N N . VAL A 1 788 ? 58.595 -42.021 -35.493 1.00 26.57 788 VAL A N 1
ATOM 5899 C CA . VAL A 1 788 ? 58.056 -43.047 -36.365 1.00 24.47 788 VAL A CA 1
ATOM 5900 C C . VAL A 1 788 ? 58.925 -44.296 -36.311 1.00 27.53 788 VAL A C 1
ATOM 5901 O O . VAL A 1 788 ? 59.891 -44.341 -35.567 1.00 29.08 788 VAL A O 1
ATOM 5905 N N . TYR A 1 789 ? 58.535 -45.353 -37.029 1.00 29.56 789 TYR A N 1
ATOM 5906 C CA . TYR A 1 789 ? 59.253 -46.620 -36.938 1.00 32.32 789 TYR A CA 1
ATOM 5907 C C . TYR A 1 789 ? 60.758 -46.437 -37.155 1.00 29.47 789 TYR A C 1
ATOM 5908 O O . TYR A 1 789 ? 61.204 -45.625 -37.944 1.00 26.95 789 TYR A O 1
ATOM 5917 N N . ASN A 1 790 ? 61.546 -47.232 -36.457 1.00 29.07 790 ASN A N 1
ATOM 5918 C CA . ASN A 1 790 ? 62.981 -47.320 -36.665 1.00 30.34 790 ASN A CA 1
ATOM 5919 C C . ASN A 1 790 ? 63.666 -45.959 -36.587 1.00 29.04 790 ASN A C 1
ATOM 5920 O O . ASN A 1 790 ? 64.713 -45.744 -37.198 1.00 32.14 790 ASN A O 1
ATOM 5925 N N . THR A 1 791 ? 63.125 -45.122 -35.707 1.00 29.20 791 THR A N 1
ATOM 5926 C CA . THR A 1 791 ? 63.583 -43.773 -35.446 1.00 29.56 791 THR A CA 1
ATOM 5927 C C . THR A 1 791 ? 63.680 -43.551 -33.935 1.00 28.83 791 THR A C 1
ATOM 5928 O O . THR A 1 791 ? 62.752 -43.806 -33.192 1.00 31.78 791 THR A O 1
ATOM 5932 N N . LYS A 1 792 ? 64.836 -43.106 -33.471 1.00 29.67 792 LYS A N 1
ATOM 5933 C CA . LYS A 1 792 ? 65.044 -42.719 -32.096 1.00 29.64 792 LYS A CA 1
ATOM 5934 C C . LYS A 1 792 ? 65.407 -41.253 -32.095 1.00 33.41 792 LYS A C 1
ATOM 5935 O O . LYS A 1 792 ? 66.120 -40.779 -32.991 1.00 31.62 792 LYS A O 1
ATOM 5941 N N . ILE A 1 793 ? 64.876 -40.524 -31.108 1.00 37.71 793 ILE A N 1
ATOM 5942 C CA . ILE A 1 793 ? 65.240 -39.120 -31.015 1.00 37.65 793 ILE A CA 1
ATOM 5943 C C . ILE A 1 793 ? 65.905 -38.849 -29.676 1.00 31.46 793 ILE A C 1
ATOM 5944 O O . ILE A 1 793 ? 65.721 -39.609 -28.738 1.00 36.75 793 ILE A O 1
ATOM 5949 N N . TYR A 1 794 ? 66.664 -37.759 -29.632 1.00 28.76 794 TYR A N 1
ATOM 5950 C CA . TYR A 1 794 ? 67.342 -37.346 -28.422 1.00 31.27 794 TYR A CA 1
ATOM 5951 C C . TYR A 1 794 ? 67.307 -35.828 -28.303 1.00 32.70 794 TYR A C 1
ATOM 5952 O O . TYR A 1 794 ? 67.640 -35.122 -29.253 1.00 35.14 794 TYR A O 1
ATOM 5961 N N . ILE A 1 795 ? 66.958 -35.338 -27.110 1.00 29.17 795 ILE A N 1
ATOM 5962 C CA . ILE A 1 795 ? 66.901 -33.913 -26.892 1.00 29.38 795 ILE A CA 1
ATOM 5963 C C . ILE A 1 795 ? 68.079 -33.597 -25.990 1.00 30.71 795 ILE A C 1
ATOM 5964 O O . ILE A 1 795 ? 68.122 -34.075 -24.876 1.00 34.32 795 ILE A O 1
ATOM 5969 N N . LEU A 1 796 ? 69.051 -32.853 -26.516 1.00 30.50 796 LEU A N 1
ATOM 5970 C CA . LEU A 1 796 ? 70.378 -32.789 -25.940 1.00 30.43 796 LEU A CA 1
ATOM 5971 C C . LEU A 1 796 ? 70.837 -31.338 -25.740 1.00 32.54 796 LEU A C 1
ATOM 5972 O O . LEU A 1 796 ? 70.487 -30.395 -26.477 1.00 28.02 796 LEU A O 1
ATOM 5977 N N . ASP A 1 797 ? 71.696 -31.171 -24.734 1.00 35.66 797 ASP A N 1
ATOM 5978 C CA . ASP A 1 797 ? 72.291 -29.866 -24.486 1.00 38.65 797 ASP A CA 1
ATOM 5979 C C . ASP A 1 797 ? 73.505 -29.686 -25.406 1.00 38.49 797 ASP A C 1
ATOM 5980 O O . ASP A 1 797 ? 73.787 -30.501 -26.288 1.00 32.79 797 ASP A O 1
ATOM 5985 N N . GLN A 1 798 ? 74.231 -28.595 -25.188 1.00 39.56 798 GLN A N 1
ATOM 5986 C CA . GLN A 1 798 ? 75.220 -28.159 -26.159 1.00 44.96 798 GLN A CA 1
ATOM 5987 C C . GLN A 1 798 ? 76.495 -28.989 -25.990 1.00 43.53 798 GLN A C 1
ATOM 5988 O O . GLN A 1 798 ? 77.336 -28.993 -26.882 1.00 51.28 798 GLN A O 1
ATOM 5994 N N . ASN A 1 799 ? 76.581 -29.780 -24.905 1.00 44.70 799 ASN A N 1
ATOM 5995 C CA . ASN A 1 799 ? 77.668 -30.729 -24.683 1.00 40.72 799 ASN A CA 1
ATOM 5996 C C . ASN A 1 799 ? 77.166 -32.168 -24.877 1.00 36.66 799 ASN A C 1
ATOM 5997 O O . ASN A 1 799 ? 77.776 -33.106 -24.350 1.00 33.51 799 ASN A O 1
ATOM 6002 N N . LEU A 1 800 ? 76.094 -32.324 -25.672 1.00 29.89 800 LEU A N 1
ATOM 6003 C CA . LEU A 1 800 ? 75.489 -33.601 -26.014 1.00 30.21 800 LEU A CA 1
ATOM 6004 C C . LEU A 1 800 ? 74.971 -34.371 -24.799 1.00 33.18 800 LEU A C 1
ATOM 6005 O O . LEU A 1 800 ? 74.880 -35.593 -24.851 1.00 37.50 800 LEU A O 1
ATOM 6010 N N . GLN A 1 801 ? 74.493 -33.666 -23.771 1.00 35.78 801 GLN A N 1
ATOM 6011 C CA . GLN A 1 801 ? 73.998 -34.324 -22.575 1.00 37.06 801 GLN A CA 1
ATOM 6012 C C . GLN A 1 801 ? 72.465 -34.370 -22.546 1.00 34.74 801 GLN A C 1
ATOM 6013 O O . GLN A 1 801 ? 71.810 -33.409 -22.906 1.00 34.29 801 GLN A O 1
ATOM 6019 N N . PRO A 1 802 ? 71.843 -35.474 -22.063 1.00 36.55 802 PRO A N 1
ATOM 6020 C CA . PRO A 1 802 ? 70.394 -35.625 -22.041 1.00 32.56 802 PRO A CA 1
ATOM 6021 C C . PRO A 1 802 ? 69.776 -34.609 -21.127 1.00 29.36 802 PRO A C 1
ATOM 6022 O O . PRO A 1 802 ? 70.407 -34.176 -20.196 1.00 35.79 802 PRO A O 1
ATOM 6026 N N . LEU A 1 803 ? 68.537 -34.284 -21.396 1.00 28.75 803 LEU A N 1
ATOM 6027 C CA . LEU A 1 803 ? 67.816 -33.300 -20.632 1.00 28.95 803 LEU A CA 1
ATOM 6028 C C . LEU A 1 803 ? 66.487 -33.908 -20.215 1.00 33.40 803 LEU A C 1
ATOM 6029 O O . LEU A 1 803 ? 65.952 -34.801 -20.882 1.00 29.46 803 LEU A O 1
ATOM 6034 N N . PRO A 1 804 ? 65.924 -33.455 -19.081 1.00 34.26 804 PRO A N 1
ATOM 6035 C CA . PRO A 1 804 ? 64.678 -34.017 -18.579 1.00 34.52 804 PRO A CA 1
ATOM 6036 C C . PRO A 1 804 ? 63.501 -33.358 -19.279 1.00 33.04 804 PRO A C 1
ATOM 6037 O O . PRO A 1 804 ? 63.695 -32.426 -20.065 1.00 32.18 804 PRO A O 1
ATOM 6041 N N . ILE A 1 805 ? 62.311 -33.893 -18.989 1.00 31.54 805 ILE A N 1
ATOM 6042 C CA . ILE A 1 805 ? 61.062 -33.345 -19.480 1.00 29.83 805 ILE A CA 1
ATOM 6043 C C . ILE A 1 805 ? 61.010 -31.857 -19.170 1.00 30.94 805 ILE A C 1
ATOM 6044 O O . ILE A 1 805 ? 61.522 -31.410 -18.146 1.00 29.40 805 ILE A O 1
ATOM 6049 N N . GLY A 1 806 ? 60.467 -31.098 -20.129 1.00 32.28 806 GLY A N 1
ATOM 6050 C CA . GLY A 1 806 ? 60.224 -29.683 -19.930 1.00 32.29 806 GLY A CA 1
ATOM 6051 C C . GLY A 1 806 ? 61.404 -28.796 -20.308 1.00 32.89 806 GLY A C 1
ATOM 6052 O O . GLY A 1 806 ? 61.166 -27.621 -20.570 1.00 35.45 806 GLY A O 1
ATOM 6053 N N . VAL A 1 807 ? 62.628 -29.356 -20.413 1.00 30.86 807 VAL A N 1
ATOM 6054 C CA . VAL A 1 807 ? 63.792 -28.553 -20.736 1.00 29.79 807 VAL A CA 1
ATOM 6055 C C . VAL A 1 807 ? 64.054 -28.540 -22.236 1.00 33.24 807 VAL A C 1
ATOM 6056 O O . VAL A 1 807 ? 64.233 -29.589 -22.851 1.00 34.90 807 VAL A O 1
ATOM 6060 N N . PRO A 1 808 ? 64.146 -27.350 -22.875 1.00 36.28 808 PRO A N 1
ATOM 6061 C CA . PRO A 1 808 ? 64.463 -27.251 -24.296 1.00 34.89 808 PRO A CA 1
ATOM 6062 C C . PRO A 1 808 ? 65.908 -27.611 -24.608 1.00 32.89 808 PRO A C 1
ATOM 6063 O O . PRO A 1 808 ? 66.795 -27.207 -23.868 1.00 34.20 808 PRO A O 1
ATOM 6067 N N . GLY A 1 809 ? 66.092 -28.337 -25.718 1.00 27.98 809 GLY A N 1
ATOM 6068 C CA . GLY A 1 809 ? 67.385 -28.754 -26.230 1.00 26.49 809 GLY A CA 1
ATOM 6069 C C . GLY A 1 809 ? 67.311 -28.935 -27.749 1.00 27.99 809 GLY A C 1
ATOM 6070 O O . GLY A 1 809 ? 66.290 -28.597 -28.376 1.00 27.61 809 GLY A O 1
ATOM 6071 N N . GLU A 1 810 ? 68.395 -29.480 -28.320 1.00 26.80 810 GLU A N 1
ATOM 6072 C CA . GLU A 1 810 ? 68.525 -29.684 -29.757 1.00 29.21 810 GLU A CA 1
ATOM 6073 C C . GLU A 1 810 ? 68.173 -31.125 -30.093 1.00 29.67 810 GLU A C 1
ATOM 6074 O O . GLU A 1 810 ? 68.733 -32.070 -29.529 1.00 30.67 810 GLU A O 1
ATOM 6080 N N . LEU A 1 811 ? 67.304 -31.271 -31.096 1.00 27.94 811 LEU A N 1
ATOM 6081 C CA . LEU A 1 811 ? 66.846 -32.585 -31.476 1.00 28.32 811 LEU A CA 1
ATOM 6082 C C . LEU A 1 811 ? 67.950 -33.265 -32.267 1.00 25.28 811 LEU A C 1
ATOM 6083 O O . LEU A 1 811 ? 68.502 -32.697 -33.185 1.00 28.74 811 LEU A O 1
ATOM 6088 N N . HIS A 1 812 ? 68.294 -34.468 -31.876 1.00 24.40 812 HIS A N 1
ATOM 6089 C CA . HIS A 1 812 ? 69.151 -35.300 -32.688 1.00 31.06 812 HIS A CA 1
ATOM 6090 C C . HIS A 1 812 ? 68.362 -36.556 -33.088 1.00 30.96 812 HIS A C 1
ATOM 6091 O O . HIS A 1 812 ? 67.626 -37.084 -32.254 1.00 29.70 812 HIS A O 1
ATOM 6098 N N . ILE A 1 813 ? 68.623 -37.112 -34.291 1.00 28.53 813 ILE A N 1
ATOM 6099 C CA . ILE A 1 813 ? 67.898 -38.271 -34.802 1.00 28.89 813 ILE A CA 1
ATOM 6100 C C . ILE A 1 813 ? 68.842 -39.438 -35.034 1.00 25.77 813 ILE A C 1
ATOM 6101 O O . ILE A 1 813 ? 69.801 -39.285 -35.742 1.00 29.83 813 ILE A O 1
ATOM 6106 N N . SER A 1 814 ? 68.486 -40.628 -34.561 1.00 28.38 814 SER A N 1
ATOM 6107 C CA . SER A 1 814 ? 69.085 -41.881 -35.004 1.00 31.10 814 SER A CA 1
ATOM 6108 C C . SER A 1 814 ? 68.031 -42.680 -35.761 1.00 35.29 814 SER A C 1
ATOM 6109 O O . SER A 1 814 ? 67.007 -42.950 -35.177 1.00 50.43 814 SER A O 1
ATOM 6112 N N . SER A 1 815 ? 68.238 -43.052 -37.037 1.00 36.92 815 SER A N 1
ATOM 6113 C CA . SER A 1 815 ? 67.179 -43.632 -37.850 1.00 31.54 815 SER A CA 1
ATOM 6114 C C . SER A 1 815 ? 67.746 -44.367 -39.053 1.00 32.48 815 SER A C 1
ATOM 6115 O O . SER A 1 815 ? 68.737 -43.985 -39.657 1.00 37.29 815 SER A O 1
ATOM 6118 N N . VAL A 1 816 ? 67.020 -45.365 -39.515 1.00 35.91 816 VAL A N 1
ATOM 6119 C CA . VAL A 1 816 ? 67.358 -46.005 -40.776 1.00 33.73 816 VAL A CA 1
ATOM 6120 C C . VAL A 1 816 ? 67.069 -45.055 -41.913 1.00 30.96 816 VAL A C 1
ATOM 6121 O O . VAL A 1 816 ? 67.323 -45.362 -43.085 1.00 32.58 816 VAL A O 1
ATOM 6125 N N . GLY A 1 817 ? 66.490 -43.914 -41.566 1.00 28.50 817 GLY A N 1
ATOM 6126 C CA . GLY A 1 817 ? 66.096 -42.974 -42.600 1.00 31.21 817 GLY A CA 1
ATOM 6127 C C . GLY A 1 817 ? 67.186 -41.967 -42.946 1.00 32.38 817 GLY A C 1
ATOM 6128 O O . GLY A 1 817 ? 66.925 -41.085 -43.764 1.00 27.73 817 GLY A O 1
ATOM 6129 N N . LEU A 1 818 ? 68.347 -42.033 -42.252 1.00 34.46 818 LEU A N 1
ATOM 6130 C CA . LEU A 1 818 ? 69.281 -40.915 -42.294 1.00 35.31 818 LEU A CA 1
ATOM 6131 C C . LEU A 1 818 ? 69.894 -40.870 -43.681 1.00 34.99 818 LEU A C 1
ATOM 6132 O O . LEU A 1 818 ? 70.139 -41.911 -44.274 1.00 37.91 818 LEU A O 1
ATOM 6137 N N . ALA A 1 819 ? 70.119 -39.671 -44.194 1.00 34.63 819 ALA A N 1
ATOM 6138 C CA . ALA A 1 819 ? 70.826 -39.521 -45.460 1.00 35.93 819 ALA A CA 1
ATOM 6139 C C . ALA A 1 819 ? 72.220 -40.137 -45.362 1.00 30.97 819 ALA A C 1
ATOM 6140 O O . ALA A 1 819 ? 72.796 -40.209 -44.273 1.00 31.01 819 ALA A O 1
ATOM 6142 N N . ARG A 1 820 ? 72.746 -40.542 -46.515 1.00 28.50 820 ARG A N 1
ATOM 6143 C CA . ARG A 1 820 ? 74.138 -40.951 -46.627 1.00 31.15 820 ARG A CA 1
ATOM 6144 C C . ARG A 1 820 ? 75.017 -39.743 -46.319 1.00 28.91 820 ARG A C 1
ATOM 6145 O O . ARG A 1 820 ? 76.029 -39.860 -45.661 1.00 35.43 820 ARG A O 1
ATOM 6153 N N . GLY A 1 821 ? 74.589 -38.568 -46.749 1.00 29.85 821 GLY A N 1
ATOM 6154 C CA . GLY A 1 821 ? 75.210 -37.331 -46.322 1.00 30.10 821 GLY A CA 1
ATOM 6155 C C . GLY A 1 821 ? 74.813 -36.226 -47.283 1.00 33.93 821 GLY A C 1
ATOM 6156 O O . GLY A 1 821 ? 73.811 -36.345 -47.992 1.00 42.71 821 GLY A O 1
ATOM 6157 N N . TYR A 1 822 ? 75.612 -35.172 -47.343 1.00 33.21 822 TYR A N 1
ATOM 6158 C CA . TYR A 1 822 ? 75.389 -34.154 -48.352 1.00 37.26 822 TYR A CA 1
ATOM 6159 C C . TYR A 1 822 ? 76.180 -34.497 -49.622 1.00 38.06 822 TYR A C 1
ATOM 6160 O O . TYR A 1 822 ? 77.271 -35.044 -49.561 1.00 37.81 822 TYR A O 1
ATOM 6169 N N . LEU A 1 823 ? 75.596 -34.200 -50.780 1.00 42.71 823 LEU A N 1
ATOM 6170 C CA . LEU A 1 823 ? 76.308 -34.143 -52.048 1.00 45.39 823 LEU A CA 1
ATOM 6171 C C . LEU A 1 823 ? 77.434 -33.117 -51.995 1.00 44.44 823 LEU A C 1
ATOM 6172 O O . LEU A 1 823 ? 77.182 -31.932 -51.804 1.00 38.58 823 LEU A O 1
ATOM 6177 N N . ASN A 1 824 ? 78.666 -33.607 -52.172 1.00 52.83 824 ASN A N 1
ATOM 6178 C CA . ASN A 1 824 ? 79.869 -32.801 -52.370 1.00 53.77 824 ASN A CA 1
ATOM 6179 C C . ASN A 1 824 ? 80.166 -31.917 -51.172 1.00 55.29 824 ASN A C 1
ATOM 6180 O O . ASN A 1 824 ? 80.762 -30.852 -51.367 1.00 60.90 824 ASN A O 1
ATOM 6185 N N . ARG A 1 825 ? 79.716 -32.325 -49.974 1.00 54.82 825 ARG A N 1
ATOM 6186 C CA . ARG A 1 825 ? 80.031 -31.580 -48.761 1.00 54.55 825 ARG A CA 1
ATOM 6187 C C . ARG A 1 825 ? 80.367 -32.598 -47.688 1.00 56.03 825 ARG A C 1
ATOM 6188 O O . ARG A 1 825 ? 79.586 -32.801 -46.769 1.00 68.99 825 ARG A O 1
ATOM 6196 N N . LEU A 1 826 ? 81.560 -33.193 -47.834 1.00 63.98 826 LEU A N 1
ATOM 6197 C CA . LEU A 1 826 ? 82.098 -34.199 -46.923 1.00 74.83 826 LEU A CA 1
ATOM 6198 C C . LEU A 1 826 ? 82.380 -33.628 -45.532 1.00 69.41 826 LEU A C 1
ATOM 6199 O O . LEU A 1 826 ? 82.029 -34.271 -44.549 1.00 65.55 826 LEU A O 1
ATOM 6204 N N . GLU A 1 827 ? 82.977 -32.431 -45.449 1.00 62.88 827 GLU A N 1
ATOM 6205 C CA . GLU A 1 827 ? 83.215 -31.765 -44.173 1.00 66.15 827 GLU A CA 1
ATOM 6206 C C . GLU A 1 827 ? 81.932 -31.758 -43.334 1.00 66.92 827 GLU A C 1
ATOM 6207 O O . GLU A 1 827 ? 81.906 -32.226 -42.184 1.00 65.73 827 GLU A O 1
ATOM 6213 N N . LEU A 1 828 ? 80.852 -31.266 -43.953 1.00 63.27 828 LEU A N 1
ATOM 6214 C CA . LEU A 1 828 ? 79.634 -30.907 -43.249 1.00 56.94 828 LEU A CA 1
ATOM 6215 C C . LEU A 1 828 ? 78.925 -32.187 -42.844 1.00 51.73 828 LEU A C 1
ATOM 6216 O O . LEU A 1 828 ? 78.450 -32.326 -41.717 1.00 46.92 828 LEU A O 1
ATOM 6221 N N . THR A 1 829 ? 78.966 -33.151 -43.764 1.00 46.70 829 THR A N 1
ATOM 6222 C CA . THR A 1 829 ? 78.531 -34.492 -43.444 1.00 49.84 829 THR A CA 1
ATOM 6223 C C . THR A 1 829 ? 79.144 -34.970 -42.125 1.00 54.05 829 THR A C 1
ATOM 6224 O O . THR A 1 829 ? 78.488 -35.689 -41.398 1.00 51.44 829 THR A O 1
ATOM 6228 N N . GLN A 1 830 ? 80.386 -34.604 -41.800 1.00 63.83 830 GLN A N 1
ATOM 6229 C CA . GLN A 1 830 ? 81.019 -35.170 -40.617 1.00 68.83 830 GLN A CA 1
ATOM 6230 C C . GLN A 1 830 ? 80.693 -34.330 -39.393 1.00 58.21 830 GLN A C 1
ATOM 6231 O O . GLN A 1 830 ? 80.777 -34.815 -38.268 1.00 61.41 830 GLN A O 1
ATOM 6237 N N . GLU A 1 831 ? 80.341 -33.079 -39.630 1.00 48.63 831 GLU A N 1
ATOM 6238 C CA . GLU A 1 831 ? 80.082 -32.157 -38.549 1.00 50.55 831 GLU A CA 1
ATOM 6239 C C . GLU A 1 831 ? 78.681 -32.478 -38.020 1.00 60.09 831 GLU A C 1
ATOM 6240 O O . GLU A 1 831 ? 78.467 -32.462 -36.800 1.00 59.32 831 GLU A O 1
ATOM 6246 N N . LYS A 1 832 ? 77.746 -32.817 -38.937 1.00 55.37 832 LYS A N 1
ATOM 6247 C CA . LYS A 1 832 ? 76.335 -32.938 -38.595 1.00 42.64 832 LYS A CA 1
ATOM 6248 C C . LYS A 1 832 ? 75.938 -34.380 -38.360 1.00 38.40 832 LYS A C 1
ATOM 6249 O O . LYS A 1 832 ? 74.993 -34.621 -37.625 1.00 39.44 832 LYS A O 1
ATOM 6255 N N . PHE A 1 833 ? 76.604 -35.319 -39.023 1.00 36.37 833 PHE A N 1
ATOM 6256 C CA . PHE A 1 833 ? 76.305 -36.724 -38.818 1.00 36.94 833 PHE A CA 1
ATOM 6257 C C . PHE A 1 833 ? 77.410 -37.381 -38.006 1.00 46.40 833 PHE A C 1
ATOM 6258 O O . PHE A 1 833 ? 78.421 -37.821 -38.550 1.00 65.17 833 PHE A O 1
ATOM 6266 N N . ILE A 1 834 ? 77.164 -37.545 -36.709 1.00 55.92 834 ILE A N 1
ATOM 6267 C CA . ILE A 1 834 ? 78.206 -37.993 -35.811 1.00 45.20 834 ILE A CA 1
ATOM 6268 C C . ILE A 1 834 ? 77.950 -39.400 -35.298 1.00 47.84 834 ILE A C 1
ATOM 6269 O O . ILE A 1 834 ? 77.011 -40.113 -35.687 1.00 45.97 834 ILE A O 1
ATOM 6274 N N . SER A 1 835 ? 78.923 -39.832 -34.510 1.00 56.89 835 SER A N 1
ATOM 6275 C CA . SER A 1 835 ? 78.818 -41.125 -33.877 1.00 60.10 835 SER A CA 1
ATOM 6276 C C . SER A 1 835 ? 77.965 -40.926 -32.631 1.00 57.28 835 SER A C 1
ATOM 6277 O O . SER A 1 835 ? 78.173 -39.957 -31.865 1.00 42.43 835 SER A O 1
ATOM 6280 N N . ASN A 1 836 ? 76.979 -41.835 -32.525 1.00 49.73 836 ASN A N 1
ATOM 6281 C CA . ASN A 1 836 ? 75.929 -41.775 -31.521 1.00 42.29 836 ASN A CA 1
ATOM 6282 C C . ASN A 1 836 ? 76.506 -42.141 -30.151 1.00 45.49 836 ASN A C 1
ATOM 6283 O O . ASN A 1 836 ? 76.995 -43.260 -29.933 1.00 52.81 836 ASN A O 1
ATOM 6288 N N . PRO A 1 837 ? 76.458 -41.199 -29.186 1.00 45.92 837 PRO A N 1
ATOM 6289 C CA . PRO A 1 837 ? 76.906 -41.458 -27.818 1.00 45.13 837 PRO A CA 1
ATOM 6290 C C . PRO A 1 837 ? 76.157 -42.555 -27.061 1.00 42.93 837 PRO A C 1
ATOM 6291 O O . PRO A 1 837 ? 76.607 -43.002 -26.027 1.00 50.15 837 PRO A O 1
ATOM 6295 N N . PHE A 1 838 ? 75.004 -42.970 -27.569 1.00 45.80 838 PHE A N 1
ATOM 6296 C CA . PHE A 1 838 ? 74.062 -43.811 -26.847 1.00 49.33 838 PHE A CA 1
ATOM 6297 C C . PHE A 1 838 ? 73.942 -45.217 -27.467 1.00 53.45 838 PHE A C 1
ATOM 6298 O O . PHE A 1 838 ? 73.452 -46.129 -26.809 1.00 59.80 838 PHE A O 1
ATOM 6306 N N . ASN A 1 839 ? 74.314 -45.376 -28.748 1.00 69.58 839 ASN A N 1
ATOM 6307 C CA . ASN A 1 839 ? 74.397 -46.661 -29.432 1.00 72.28 839 ASN A CA 1
ATOM 6308 C C . ASN A 1 839 ? 75.713 -46.727 -30.226 1.00 80.43 839 ASN A C 1
ATOM 6309 O O . ASN A 1 839 ? 76.645 -45.892 -30.130 1.00 57.33 839 ASN A O 1
ATOM 6314 N N . SER A 1 840 ? 75.770 -47.779 -31.041 1.00 90.68 840 SER A N 1
ATOM 6315 C CA . SER A 1 840 ? 76.754 -47.868 -32.101 1.00 103.54 840 SER A CA 1
ATOM 6316 C C . SER A 1 840 ? 76.296 -47.095 -33.340 1.00 97.10 840 SER A C 1
ATOM 6317 O O . SER A 1 840 ? 77.120 -46.842 -34.212 1.00 111.92 840 SER A O 1
ATOM 6320 N N . GLY A 1 841 ? 75.013 -46.695 -33.407 1.00 72.05 841 GLY A N 1
ATOM 6321 C CA . GLY A 1 841 ? 74.491 -45.966 -34.553 1.00 61.78 841 GLY A CA 1
ATOM 6322 C C . GLY A 1 841 ? 74.774 -44.451 -34.592 1.00 61.93 841 GLY A C 1
ATOM 6323 O O . GLY A 1 841 ? 75.258 -43.820 -33.620 1.00 50.38 841 GLY A O 1
ATOM 6324 N N . ILE A 1 842 ? 74.493 -43.912 -35.801 1.00 55.09 842 ILE A N 1
ATOM 6325 C CA . ILE A 1 842 ? 74.804 -42.570 -36.268 1.00 48.64 842 ILE A CA 1
ATOM 6326 C C . ILE A 1 842 ? 73.749 -41.629 -35.690 1.00 41.22 842 ILE A C 1
ATOM 6327 O O . ILE A 1 842 ? 72.605 -42.038 -35.494 1.00 35.31 842 ILE A O 1
ATOM 6332 N N . LEU A 1 843 ? 74.153 -40.369 -35.462 1.00 35.97 843 LEU A N 1
ATOM 6333 C CA . LEU A 1 843 ? 73.295 -39.328 -34.917 1.00 34.51 843 LEU A CA 1
ATOM 6334 C C . LEU A 1 843 ? 73.376 -38.094 -35.805 1.00 32.67 843 LEU A C 1
ATOM 6335 O O . LEU A 1 843 ? 74.461 -37.650 -36.096 1.00 35.82 843 LEU A O 1
ATOM 6340 N N . TYR A 1 844 ? 72.238 -37.571 -36.247 1.00 31.16 844 TYR A N 1
ATOM 6341 C CA . TYR A 1 844 ? 72.148 -36.327 -36.984 1.00 27.31 844 TYR A CA 1
ATOM 6342 C C . TYR A 1 844 ? 71.716 -35.178 -36.074 1.00 29.21 844 TYR A C 1
ATOM 6343 O O . TYR A 1 844 ? 70.712 -35.270 -35.382 1.00 26.60 844 TYR A O 1
ATOM 6352 N N . LYS A 1 845 ? 72.464 -34.069 -36.118 1.00 31.58 845 LYS A N 1
ATOM 6353 C CA . LYS A 1 845 ? 72.120 -32.855 -35.396 1.00 32.90 845 LYS A CA 1
ATOM 6354 C C . LYS A 1 845 ? 71.155 -32.034 -36.243 1.00 33.85 845 LYS A C 1
ATOM 6355 O O . LYS A 1 845 ? 71.508 -31.639 -37.351 1.00 33.36 845 LYS A O 1
ATOM 6361 N N . THR A 1 846 ? 69.935 -31.792 -35.743 1.00 29.81 846 THR A N 1
ATOM 6362 C CA . THR A 1 846 ? 68.934 -31.155 -36.575 1.00 27.72 846 THR A CA 1
ATOM 6363 C C . THR A 1 846 ? 69.056 -29.638 -36.583 1.00 28.66 846 THR A C 1
ATOM 6364 O O . THR A 1 846 ? 68.538 -29.024 -37.493 1.00 31.87 846 THR A O 1
ATOM 6368 N N . GLY A 1 847 ? 69.644 -29.039 -35.546 1.00 29.16 847 GLY A N 1
ATOM 6369 C CA . GLY A 1 847 ? 69.596 -27.600 -35.362 1.00 29.68 847 GLY A CA 1
ATOM 6370 C C . GLY A 1 847 ? 68.211 -27.087 -34.979 1.00 33.61 847 GLY A C 1
ATOM 6371 O O . GLY A 1 847 ? 67.938 -25.887 -35.106 1.00 35.77 847 GLY A O 1
ATOM 6372 N N . ASP A 1 848 ? 67.317 -28.001 -34.583 1.00 34.81 848 ASP A N 1
ATOM 6373 C CA . ASP A 1 848 ? 65.978 -27.612 -34.170 1.00 38.20 848 ASP A CA 1
ATOM 6374 C C . ASP A 1 848 ? 65.872 -27.655 -32.645 1.00 38.79 848 ASP A C 1
ATOM 6375 O O . ASP A 1 848 ? 66.386 -28.568 -32.012 1.00 36.77 848 ASP A O 1
ATOM 6380 N N . LEU A 1 849 ? 65.201 -26.656 -32.063 1.00 38.14 849 LEU A N 1
ATOM 6381 C CA . LEU A 1 849 ? 65.041 -26.563 -30.623 1.00 33.41 849 LEU A CA 1
ATOM 6382 C C . LEU A 1 849 ? 63.681 -27.152 -30.229 1.00 31.63 849 LEU A C 1
ATOM 6383 O O . LEU A 1 849 ? 62.653 -26.745 -30.755 1.00 32.12 849 LEU A O 1
ATOM 6388 N N . VAL A 1 850 ? 63.655 -28.098 -29.288 1.00 29.34 850 VAL A N 1
ATOM 6389 C CA . VAL A 1 850 ? 62.428 -28.830 -28.988 1.00 28.74 850 VAL A CA 1
ATOM 6390 C C . VAL A 1 850 ? 62.421 -29.211 -27.509 1.00 28.78 850 VAL A C 1
ATOM 6391 O O . VAL A 1 850 ? 63.478 -29.237 -26.898 1.00 30.15 850 VAL A O 1
ATOM 6395 N N . ARG A 1 851 ? 61.268 -29.588 -26.942 1.00 29.45 851 ARG A N 1
ATOM 6396 C CA . ARG A 1 851 ? 61.295 -30.214 -25.626 1.00 33.77 851 ARG A CA 1
ATOM 6397 C C . ARG A 1 851 ? 60.314 -31.368 -25.543 1.00 32.14 851 ARG A C 1
ATOM 6398 O O . ARG A 1 851 ? 59.339 -31.392 -26.273 1.00 37.63 851 ARG A O 1
ATOM 6406 N N . TYR A 1 852 ? 60.634 -32.338 -24.685 1.00 30.75 852 TYR A N 1
ATOM 6407 C CA . TYR A 1 852 ? 59.730 -33.425 -24.356 1.00 29.78 852 TYR A CA 1
ATOM 6408 C C . TYR A 1 852 ? 58.579 -32.828 -23.555 1.00 32.75 852 TYR A C 1
ATOM 6409 O O . TYR A 1 852 ? 58.824 -32.053 -22.636 1.00 34.83 852 TYR A O 1
ATOM 6418 N N . LEU A 1 853 ? 57.343 -33.144 -23.944 1.00 33.75 853 LEU A N 1
ATOM 6419 C CA . LEU A 1 853 ? 56.182 -32.941 -23.093 1.00 36.67 853 LEU A CA 1
ATOM 6420 C C . LEU A 1 853 ? 56.025 -34.147 -22.163 1.00 40.47 853 LEU A C 1
ATOM 6421 O O . LEU A 1 853 ? 56.765 -35.129 -22.277 1.00 37.92 853 LEU A O 1
ATOM 6426 N N . PRO A 1 854 ? 55.070 -34.123 -21.199 1.00 44.88 854 PRO A N 1
ATOM 6427 C CA . PRO A 1 854 ? 55.008 -35.152 -20.154 1.00 46.24 854 PRO A CA 1
ATOM 6428 C C . PRO A 1 854 ? 54.573 -36.555 -20.558 1.00 42.05 854 PRO A C 1
ATOM 6429 O O . PRO A 1 854 ? 54.969 -37.496 -19.900 1.00 42.80 854 PRO A O 1
ATOM 6433 N N . GLU A 1 855 ? 53.839 -36.711 -21.657 1.00 49.04 855 GLU A N 1
ATOM 6434 C CA . GLU A 1 855 ? 53.505 -38.046 -22.136 1.00 51.41 855 GLU A CA 1
ATOM 6435 C C . GLU A 1 855 ? 54.435 -38.519 -23.249 1.00 45.65 855 GLU A C 1
ATOM 6436 O O . GLU A 1 855 ? 54.281 -39.634 -23.735 1.00 44.37 855 GLU A O 1
ATOM 6442 N N . GLY A 1 856 ? 55.399 -37.694 -23.665 1.00 50.10 856 GLY A N 1
ATOM 6443 C CA . GLY A 1 856 ? 56.407 -38.144 -24.622 1.00 50.53 856 GLY A CA 1
ATOM 6444 C C . GLY A 1 856 ? 56.252 -37.554 -26.022 1.00 39.76 856 GLY A C 1
ATOM 6445 O O . GLY A 1 856 ? 57.079 -37.790 -26.894 1.00 44.32 856 GLY A O 1
ATOM 6446 N N . ASN A 1 857 ? 55.184 -36.802 -26.235 1.00 36.50 857 ASN A N 1
ATOM 6447 C CA . ASN A 1 857 ? 55.105 -35.870 -27.343 1.00 39.02 857 ASN A CA 1
ATOM 6448 C C . ASN A 1 857 ? 56.269 -34.889 -27.325 1.00 35.85 857 ASN A C 1
ATOM 6449 O O . ASN A 1 857 ? 56.811 -34.631 -26.248 1.00 35.99 857 ASN A O 1
ATOM 6454 N N . ILE A 1 858 ? 56.570 -34.290 -28.489 1.00 31.98 858 ILE A N 1
ATOM 6455 C CA . ILE A 1 858 ? 57.620 -33.292 -28.621 1.00 29.89 858 ILE A CA 1
ATOM 6456 C C . ILE A 1 858 ? 56.973 -31.962 -28.988 1.00 27.85 858 ILE A C 1
ATOM 6457 O O . ILE A 1 858 ? 56.187 -31.859 -29.934 1.00 23.52 858 ILE A O 1
ATOM 6462 N N . GLU A 1 859 ? 57.330 -30.927 -28.229 1.00 30.86 859 GLU A N 1
ATOM 6463 C CA . GLU A 1 859 ? 57.016 -29.544 -28.581 1.00 32.62 859 GLU A CA 1
ATOM 6464 C C . GLU A 1 859 ? 58.158 -28.954 -29.410 1.00 32.62 859 GLU A C 1
ATOM 6465 O O . GLU A 1 859 ? 59.309 -28.993 -28.987 1.00 30.79 859 GLU A O 1
ATOM 6471 N N . PHE A 1 860 ? 57.839 -28.468 -30.609 1.00 34.26 860 PHE A N 1
ATOM 6472 C CA . PHE A 1 860 ? 58.783 -27.749 -31.452 1.00 33.26 860 PHE A CA 1
ATOM 6473 C C . PHE A 1 860 ? 58.796 -26.284 -31.028 1.00 33.22 860 PHE A C 1
ATOM 6474 O O . PHE A 1 860 ? 57.750 -25.671 -30.915 1.00 36.25 860 PHE A O 1
ATOM 6482 N N . LEU A 1 861 ? 59.987 -25.734 -30.800 1.00 36.18 861 LEU A N 1
ATOM 6483 C CA . LEU A 1 861 ? 60.165 -24.377 -30.297 1.00 39.47 861 LEU A CA 1
ATOM 6484 C C . LEU A 1 861 ? 60.706 -23.468 -31.394 1.00 43.56 861 LEU A C 1
ATOM 6485 O O . LEU A 1 861 ? 60.043 -22.522 -31.794 1.00 48.05 861 LEU A O 1
ATOM 6490 N N . GLY A 1 862 ? 61.903 -23.760 -31.885 1.00 39.67 862 GLY A N 1
ATOM 6491 C CA . GLY A 1 862 ? 62.307 -23.144 -33.120 1.00 38.25 862 GLY A CA 1
ATOM 6492 C C . GLY A 1 862 ? 63.649 -23.661 -33.587 1.00 40.01 862 GLY A C 1
ATOM 6493 O O . GLY A 1 862 ? 63.929 -24.855 -33.466 1.00 43.58 862 GLY A O 1
ATOM 6494 N N . ARG A 1 863 ? 64.439 -22.726 -34.126 1.00 37.60 863 ARG A N 1
ATOM 6495 C CA . ARG A 1 863 ? 65.783 -23.021 -34.567 1.00 40.19 863 ARG A CA 1
ATOM 6496 C C . ARG A 1 863 ? 66.814 -22.595 -33.529 1.00 41.76 863 ARG A C 1
ATOM 6497 O O . ARG A 1 863 ? 66.729 -21.502 -32.991 1.00 47.96 863 ARG A O 1
ATOM 6505 N N . ILE A 1 864 ? 67.771 -23.491 -33.258 1.00 41.47 864 ILE A N 1
ATOM 6506 C CA . ILE A 1 864 ? 68.857 -23.256 -32.326 1.00 40.67 864 ILE A CA 1
ATOM 6507 C C . ILE A 1 864 ? 69.609 -21.977 -32.689 1.00 46.37 864 ILE A C 1
ATOM 6508 O O . ILE A 1 864 ? 70.105 -21.310 -31.795 1.00 57.29 864 ILE A O 1
ATOM 6513 N N . ASP A 1 865 ? 69.754 -21.647 -33.981 1.00 56.30 865 ASP A N 1
ATOM 6514 C CA . ASP A 1 865 ? 70.525 -20.469 -34.371 1.00 57.61 865 ASP A CA 1
ATOM 6515 C C . ASP A 1 865 ? 69.856 -19.162 -33.962 1.00 57.22 865 ASP A C 1
ATOM 6516 O O . ASP A 1 865 ? 70.583 -18.181 -33.813 1.00 77.85 865 ASP A O 1
ATOM 6521 N N . ASN A 1 866 ? 68.516 -19.145 -33.797 1.00 55.23 866 ASN A N 1
ATOM 6522 C CA . ASN A 1 866 ? 67.763 -17.955 -33.392 1.00 59.88 866 ASN A CA 1
ATOM 6523 C C . ASN A 1 866 ? 67.766 -17.755 -31.859 1.00 70.06 866 ASN A C 1
ATOM 6524 O O . ASN A 1 866 ? 67.177 -16.828 -31.307 1.00 76.00 866 ASN A O 1
ATOM 6529 N N . GLN A 1 867 ? 68.486 -18.603 -31.142 1.00 80.83 867 GLN A N 1
ATOM 6530 C CA . GLN A 1 867 ? 68.634 -18.447 -29.711 1.00 93.00 867 GLN A CA 1
ATOM 6531 C C . GLN A 1 867 ? 69.903 -17.640 -29.450 1.00 111.01 867 GLN A C 1
ATOM 6532 O O . GLN A 1 867 ? 70.944 -17.897 -30.058 1.00 127.59 867 GLN A O 1
ATOM 6538 N N . VAL A 1 868 ? 69.812 -16.684 -28.520 1.00 119.32 868 VAL A N 1
ATOM 6539 C CA . VAL A 1 868 ? 70.972 -15.914 -28.101 1.00 118.95 868 VAL A CA 1
ATOM 6540 C C . VAL A 1 868 ? 71.124 -16.033 -26.575 1.00 117.94 868 VAL A C 1
ATOM 6541 O O . VAL A 1 868 ? 70.144 -16.005 -25.825 1.00 113.64 868 VAL A O 1
ATOM 6545 N N . LYS A 1 869 ? 72.368 -16.226 -26.114 1.00 111.25 869 LYS A N 1
ATOM 6546 C CA . LYS A 1 869 ? 72.631 -16.530 -24.713 1.00 116.53 869 LYS A CA 1
ATOM 6547 C C . LYS A 1 869 ? 72.407 -15.252 -23.898 1.00 126.92 869 LYS A C 1
ATOM 6548 O O . LYS A 1 869 ? 72.593 -14.158 -24.422 1.00 143.00 869 LYS A O 1
ATOM 6554 N N . LEU A 1 870 ? 71.967 -15.399 -22.635 1.00 120.43 870 LEU A N 1
ATOM 6555 C CA . LEU A 1 870 ? 71.746 -14.300 -21.697 1.00 103.79 870 LEU A CA 1
ATOM 6556 C C . LEU A 1 870 ? 70.716 -13.283 -22.227 1.00 105.67 870 LEU A C 1
ATOM 6557 O O . LEU A 1 870 ? 70.707 -12.138 -21.767 1.00 109.79 870 LEU A O 1
ATOM 6562 N N . ARG A 1 871 ? 69.856 -13.667 -23.195 1.00 107.39 871 ARG A N 1
ATOM 6563 C CA . ARG A 1 871 ? 68.683 -12.870 -23.557 1.00 106.29 871 ARG A CA 1
ATOM 6564 C C . ARG A 1 871 ? 67.437 -13.730 -23.729 1.00 101.10 871 ARG A C 1
ATOM 6565 O O . ARG A 1 871 ? 66.405 -13.181 -24.112 1.00 94.07 871 ARG A O 1
ATOM 6573 N N . GLY A 1 872 ? 67.544 -15.042 -23.447 1.00 100.19 872 GLY A N 1
ATOM 6574 C CA . GLY A 1 872 ? 66.389 -15.913 -23.286 1.00 98.19 872 GLY A CA 1
ATOM 6575 C C . GLY A 1 872 ? 65.408 -15.353 -22.257 1.00 96.87 872 GLY A C 1
ATOM 6576 O O . GLY A 1 872 ? 65.782 -15.127 -21.112 1.00 92.32 872 GLY A O 1
ATOM 6577 N N . LEU A 1 873 ? 64.139 -15.209 -22.668 1.00 108.17 873 LEU A N 1
ATOM 6578 C CA . LEU A 1 873 ? 63.228 -14.200 -22.143 1.00 105.71 873 LEU A CA 1
ATOM 6579 C C . LEU A 1 873 ? 62.384 -14.612 -20.931 1.00 112.69 873 LEU A C 1
ATOM 6580 O O . LEU A 1 873 ? 61.644 -13.765 -20.405 1.00 138.80 873 LEU A O 1
ATOM 6585 N N . ARG A 1 874 ? 62.487 -15.898 -20.526 1.00 93.84 874 ARG A N 1
ATOM 6586 C CA . ARG A 1 874 ? 61.659 -16.514 -19.486 1.00 100.10 874 ARG A CA 1
ATOM 6587 C C . ARG A 1 874 ? 60.248 -16.888 -19.928 1.00 86.04 874 ARG A C 1
ATOM 6588 O O . ARG A 1 874 ? 59.576 -17.658 -19.257 1.00 80.66 874 ARG A O 1
ATOM 6596 N N . ILE A 1 875 ? 59.816 -16.299 -21.047 1.00 88.52 875 ILE A N 1
ATOM 6597 C CA . ILE A 1 875 ? 58.608 -16.672 -21.763 1.00 82.79 875 ILE A CA 1
ATOM 6598 C C . ILE A 1 875 ? 59.017 -17.116 -23.175 1.00 70.67 875 ILE A C 1
ATOM 6599 O O . ILE A 1 875 ? 59.776 -16.433 -23.865 1.00 77.69 875 ILE A O 1
ATOM 6604 N N . GLU A 1 876 ? 58.515 -18.274 -23.609 1.00 64.12 876 GLU A N 1
ATOM 6605 C CA . GLU A 1 876 ? 58.798 -18.774 -24.946 1.00 68.59 876 GLU A CA 1
ATOM 6606 C C . GLU A 1 876 ? 58.028 -17.901 -25.952 1.00 70.43 876 GLU A C 1
ATOM 6607 O O . GLU A 1 876 ? 56.856 -17.540 -25.742 1.00 57.96 876 GLU A O 1
ATOM 6613 N N . LEU A 1 877 ? 58.707 -17.533 -27.051 1.00 63.50 877 LEU A N 1
ATOM 6614 C CA . LEU A 1 877 ? 58.102 -16.685 -28.072 1.00 59.68 877 LEU A CA 1
ATOM 6615 C C . LEU A 1 877 ? 56.724 -17.208 -28.476 1.00 51.31 877 LEU A C 1
ATOM 6616 O O . LEU A 1 877 ? 55.770 -16.445 -28.584 1.00 54.32 877 LEU A O 1
ATOM 6621 N N . GLY A 1 878 ? 56.622 -18.525 -28.681 1.00 54.07 878 GLY A N 1
ATOM 6622 C CA . GLY A 1 878 ? 55.377 -19.164 -29.077 1.00 48.50 878 GLY A CA 1
ATOM 6623 C C . GLY A 1 878 ? 54.261 -18.944 -28.068 1.00 48.04 878 GLY A C 1
ATOM 6624 O O . GLY A 1 878 ? 53.104 -18.989 -28.447 1.00 44.80 878 GLY A O 1
ATOM 6625 N N . GLU A 1 879 ? 54.612 -18.674 -26.796 1.00 60.70 879 GLU A N 1
ATOM 6626 C CA . GLU A 1 879 ? 53.628 -18.398 -25.750 1.00 60.30 879 GLU A CA 1
ATOM 6627 C C . GLU A 1 879 ? 52.982 -17.047 -26.068 1.00 54.21 879 GLU A C 1
ATOM 6628 O O . GLU A 1 879 ? 51.756 -16.942 -26.083 1.00 52.71 879 GLU A O 1
ATOM 6634 N N . ILE A 1 880 ? 53.798 -16.044 -26.434 1.00 52.62 880 ILE A N 1
ATOM 6635 C CA . ILE A 1 880 ? 53.248 -14.752 -26.829 1.00 52.01 880 ILE A CA 1
ATOM 6636 C C . ILE A 1 880 ? 52.326 -14.947 -28.023 1.00 54.81 880 ILE A C 1
ATOM 6637 O O . ILE A 1 880 ? 51.200 -14.419 -28.024 1.00 50.65 880 ILE A O 1
ATOM 6642 N N . GLU A 1 881 ? 52.846 -15.688 -29.032 1.00 50.63 881 GLU A N 1
ATOM 6643 C CA . GLU A 1 881 ? 52.133 -15.902 -30.286 1.00 48.41 881 GLU A CA 1
ATOM 6644 C C . GLU A 1 881 ? 50.734 -16.408 -29.983 1.00 47.98 881 GLU A C 1
ATOM 6645 O O . GLU A 1 881 ? 49.751 -15.940 -30.558 1.00 45.04 881 GLU A O 1
ATOM 6651 N N . ALA A 1 882 ? 50.677 -17.369 -29.058 1.00 51.91 882 ALA A N 1
ATOM 6652 C CA . ALA A 1 882 ? 49.437 -18.059 -28.769 1.00 55.79 882 ALA A CA 1
ATOM 6653 C C . ALA A 1 882 ? 48.458 -17.078 -28.137 1.00 58.48 882 ALA A C 1
ATOM 6654 O O . ALA A 1 882 ? 47.281 -17.068 -28.535 1.00 51.89 882 ALA A O 1
ATOM 6656 N N . VAL A 1 883 ? 48.998 -16.235 -27.223 1.00 57.96 883 VAL A N 1
ATOM 6657 C CA . VAL A 1 883 ? 48.228 -15.217 -26.516 1.00 61.73 883 VAL A CA 1
ATOM 6658 C C . VAL A 1 883 ? 47.705 -14.185 -27.502 1.00 65.60 883 VAL A C 1
ATOM 6659 O O . VAL A 1 883 ? 46.512 -13.912 -27.470 1.00 70.73 883 VAL A O 1
ATOM 6663 N N . LEU A 1 884 ? 48.581 -13.634 -28.368 1.00 68.48 884 LEU A N 1
ATOM 6664 C CA . LEU A 1 884 ? 48.159 -12.659 -29.372 1.00 65.76 884 LEU A CA 1
ATOM 6665 C C . LEU A 1 884 ? 47.072 -13.237 -30.269 1.00 65.41 884 LEU A C 1
ATOM 6666 O O . LEU A 1 884 ? 46.285 -12.495 -30.827 1.00 61.71 884 LEU A O 1
ATOM 6671 N N . GLU A 1 885 ? 47.082 -14.561 -30.436 1.00 73.87 885 GLU A N 1
ATOM 6672 C CA . GLU A 1 885 ? 46.239 -15.235 -31.404 1.00 67.41 885 GLU A CA 1
ATOM 6673 C C . GLU A 1 885 ? 44.870 -15.440 -30.807 1.00 67.87 885 GLU A C 1
ATOM 6674 O O . GLU A 1 885 ? 43.946 -15.705 -31.574 1.00 63.62 885 GLU A O 1
ATOM 6680 N N . THR A 1 886 ? 44.815 -15.356 -29.462 1.00 69.68 886 THR A N 1
ATOM 6681 C CA . THR A 1 886 ? 43.615 -15.631 -28.681 1.00 82.16 886 THR A CA 1
ATOM 6682 C C . THR A 1 886 ? 42.555 -14.572 -28.949 1.00 79.66 886 THR A C 1
ATOM 6683 O O . THR A 1 886 ? 41.413 -14.912 -29.250 1.00 80.48 886 THR A O 1
ATOM 6687 N N . HIS A 1 887 ? 42.970 -13.304 -28.818 1.00 85.18 887 HIS A N 1
ATOM 6688 C CA . HIS A 1 887 ? 42.162 -12.140 -29.158 1.00 95.29 887 HIS A CA 1
ATOM 6689 C C . HIS A 1 887 ? 41.625 -12.288 -30.581 1.00 80.36 887 HIS A C 1
ATOM 6690 O O . HIS A 1 887 ? 42.388 -12.341 -31.531 1.00 75.64 887 HIS A O 1
ATOM 6697 N N . SER A 1 888 ? 40.305 -12.372 -30.747 1.00 85.98 888 SER A N 1
ATOM 6698 C CA . SER A 1 888 ? 39.793 -12.451 -32.099 1.00 82.94 888 SER A CA 1
ATOM 6699 C C . SER A 1 888 ? 40.083 -11.123 -32.768 1.00 84.50 888 SER A C 1
ATOM 6700 O O . SER A 1 888 ? 40.188 -10.112 -32.074 1.00 78.65 888 SER A O 1
ATOM 6703 N N . GLU A 1 889 ? 40.192 -11.181 -34.103 1.00 96.52 889 GLU A N 1
ATOM 6704 C CA . GLU A 1 889 ? 40.737 -10.127 -34.958 1.00 112.61 889 GLU A CA 1
ATOM 6705 C C . GLU A 1 889 ? 42.228 -10.385 -35.224 1.00 101.92 889 GLU A C 1
ATOM 6706 O O . GLU A 1 889 ? 42.798 -9.791 -36.139 1.00 91.13 889 GLU A O 1
ATOM 6712 N N . VAL A 1 890 ? 42.864 -11.248 -34.413 1.00 83.61 890 VAL A N 1
ATOM 6713 C CA . VAL A 1 890 ? 44.184 -11.771 -34.724 1.00 73.36 890 VAL A CA 1
ATOM 6714 C C . VAL A 1 890 ? 43.997 -13.192 -35.241 1.00 74.46 890 VAL A C 1
ATOM 6715 O O . VAL A 1 890 ? 43.596 -14.076 -34.486 1.00 76.41 890 VAL A O 1
ATOM 6719 N N . GLU A 1 891 ? 44.290 -13.366 -36.535 1.00 73.32 891 GLU A N 1
ATOM 6720 C CA . GLU A 1 891 ? 44.163 -14.631 -37.239 1.00 76.57 891 GLU A CA 1
ATOM 6721 C C . GLU A 1 891 ? 45.459 -15.456 -37.128 1.00 69.85 891 GLU A C 1
ATOM 6722 O O . GLU A 1 891 ? 45.429 -16.692 -37.089 1.00 66.66 891 GLU A O 1
ATOM 6728 N N . LYS A 1 892 ? 46.609 -14.776 -37.091 1.00 58.23 892 LYS A N 1
ATOM 6729 C CA . LYS A 1 892 ? 47.894 -15.447 -37.058 1.00 52.70 892 LYS A CA 1
ATOM 6730 C C . LYS A 1 892 ? 48.941 -14.472 -36.548 1.00 49.85 892 LYS A C 1
ATOM 6731 O O . LYS A 1 892 ? 49.003 -13.341 -37.001 1.00 57.00 892 LYS A O 1
ATOM 6737 N N . ALA A 1 893 ? 49.779 -14.894 -35.611 1.00 49.77 893 ALA A N 1
ATOM 6738 C CA . ALA A 1 893 ? 50.832 -14.014 -35.126 1.00 49.12 893 ALA A CA 1
ATOM 6739 C C . ALA A 1 893 ? 52.136 -14.797 -35.067 1.00 48.47 893 ALA A C 1
ATOM 6740 O O . ALA A 1 893 ? 52.143 -15.929 -34.597 1.00 57.20 893 ALA A O 1
ATOM 6742 N N . VAL A 1 894 ? 53.219 -14.164 -35.514 1.00 43.32 894 VAL A N 1
ATOM 6743 C CA . VAL A 1 894 ? 54.555 -14.701 -35.400 1.00 42.54 894 VAL A CA 1
ATOM 6744 C C . VAL A 1 894 ? 55.377 -13.698 -34.603 1.00 47.01 894 VAL A C 1
ATOM 6745 O O . VAL A 1 894 ? 55.361 -12.516 -34.889 1.00 59.03 894 VAL A O 1
ATOM 6749 N N . VAL A 1 895 ? 56.153 -14.152 -33.639 1.00 52.08 895 VAL A N 1
ATOM 6750 C CA . VAL A 1 895 ? 56.963 -13.240 -32.854 1.00 52.43 895 VAL A CA 1
ATOM 6751 C C . VAL A 1 895 ? 58.441 -13.583 -33.037 1.00 63.65 895 VAL A C 1
ATOM 6752 O O . VAL A 1 895 ? 58.896 -14.675 -32.682 1.00 71.71 895 VAL A O 1
ATOM 6756 N N . ILE A 1 896 ? 59.199 -12.619 -33.565 1.00 71.97 896 ILE A N 1
ATOM 6757 C CA . ILE A 1 896 ? 60.607 -12.815 -33.866 1.00 72.03 896 ILE A CA 1
ATOM 6758 C C . ILE A 1 896 ? 61.453 -12.065 -32.836 1.00 76.41 896 ILE A C 1
ATOM 6759 O O . ILE A 1 896 ? 60.994 -11.078 -32.267 1.00 79.94 896 ILE A O 1
ATOM 6764 N N . LEU A 1 897 ? 62.717 -12.482 -32.674 1.00 77.26 897 LEU A N 1
ATOM 6765 C CA . LEU A 1 897 ? 63.660 -11.794 -31.750 1.00 82.48 897 LEU A CA 1
ATOM 6766 C C . LEU A 1 897 ? 64.218 -10.520 -32.407 1.00 101.88 897 LEU A C 1
ATOM 6767 O O . LEU A 1 897 ? 63.822 -9.429 -31.976 1.00 134.95 897 LEU A O 1
ATOM 6772 N N . ARG A 1 898 ? 65.111 -10.638 -33.399 1.00 97.82 898 ARG A N 1
ATOM 6773 C CA . ARG A 1 898 ? 65.608 -9.442 -34.069 1.00 97.31 898 ARG A CA 1
ATOM 6774 C C . ARG A 1 898 ? 65.258 -9.551 -35.545 1.00 113.24 898 ARG A C 1
ATOM 6775 O O . ARG A 1 898 ? 65.669 -10.508 -36.204 1.00 122.87 898 ARG A O 1
ATOM 6783 N N . GLU A 1 899 ? 64.492 -8.578 -36.055 1.00 118.90 899 GLU A N 1
ATOM 6784 C CA . GLU A 1 899 ? 64.403 -8.394 -37.495 1.00 105.59 899 GLU A CA 1
ATOM 6785 C C . GLU A 1 899 ? 65.361 -7.283 -37.950 1.00 114.27 899 GLU A C 1
ATOM 6786 O O . GLU A 1 899 ? 65.686 -7.178 -39.130 1.00 104.51 899 GLU A O 1
ATOM 6792 N N . ASP A 1 900 ? 65.855 -6.493 -36.988 1.00 118.00 900 ASP A N 1
ATOM 6793 C CA . ASP A 1 900 ? 66.837 -5.444 -37.217 1.00 128.68 900 ASP A CA 1
ATOM 6794 C C . ASP A 1 900 ? 68.171 -6.213 -37.299 1.00 126.53 900 ASP A C 1
ATOM 6795 O O . ASP A 1 900 ? 68.154 -7.430 -37.454 1.00 112.84 900 ASP A O 1
ATOM 6800 N N . THR A 1 901 ? 69.314 -5.554 -37.425 1.00 150.03 901 THR A N 1
ATOM 6801 C CA . THR A 1 901 ? 70.625 -6.172 -37.634 1.00 149.54 901 THR A CA 1
ATOM 6802 C C . THR A 1 901 ? 71.353 -6.489 -36.321 1.00 172.31 901 THR A C 1
ATOM 6803 O O . THR A 1 901 ? 70.700 -6.553 -35.283 1.00 204.06 901 THR A O 1
ATOM 6807 N N . SER A 1 902 ? 72.697 -6.631 -36.349 1.00 158.31 902 SER A N 1
ATOM 6808 C CA . SER A 1 902 ? 73.461 -7.169 -35.223 1.00 141.35 902 SER A CA 1
ATOM 6809 C C . SER A 1 902 ? 73.752 -6.253 -34.027 1.00 135.47 902 SER A C 1
ATOM 6810 O O . SER A 1 902 ? 74.420 -6.668 -33.078 1.00 110.17 902 SER A O 1
ATOM 6813 N N . ASP A 1 903 ? 73.237 -5.016 -34.051 1.00 166.33 903 ASP A N 1
ATOM 6814 C CA . ASP A 1 903 ? 73.373 -4.109 -32.916 1.00 191.40 903 ASP A CA 1
ATOM 6815 C C . ASP A 1 903 ? 72.475 -4.257 -31.683 1.00 162.22 903 ASP A C 1
ATOM 6816 O O . ASP A 1 903 ? 72.949 -4.434 -30.554 1.00 115.20 903 ASP A O 1
ATOM 6821 N N . ASN A 1 904 ? 71.160 -4.211 -31.929 1.00 169.78 904 ASN A N 1
ATOM 6822 C CA . ASN A 1 904 ? 70.151 -4.439 -30.912 1.00 177.40 904 ASN A CA 1
ATOM 6823 C C . ASN A 1 904 ? 69.422 -5.723 -31.282 1.00 149.32 904 ASN A C 1
ATOM 6824 O O . ASN A 1 904 ? 69.701 -6.307 -32.324 1.00 139.32 904 ASN A O 1
ATOM 6829 N N . GLN A 1 905 ? 68.380 -6.052 -30.512 1.00 140.28 905 GLN A N 1
ATOM 6830 C CA . GLN A 1 905 ? 67.518 -7.208 -30.878 1.00 137.49 905 GLN A CA 1
ATOM 6831 C C . GLN A 1 905 ? 66.095 -6.684 -31.116 1.00 125.44 905 GLN A C 1
ATOM 6832 O O . GLN A 1 905 ? 65.565 -6.969 -32.196 1.00 138.94 905 GLN A O 1
ATOM 6838 N N . ARG A 1 906 ? 65.535 -5.903 -30.181 1.00 116.90 906 ARG A N 1
ATOM 6839 C CA . ARG A 1 906 ? 64.145 -5.349 -30.277 1.00 129.23 906 ARG A CA 1
ATOM 6840 C C . ARG A 1 906 ? 63.025 -6.289 -30.760 1.00 117.09 906 ARG A C 1
ATOM 6841 O O . ARG A 1 906 ? 62.542 -6.148 -31.902 1.00 123.40 906 ARG A O 1
ATOM 6849 N N . LEU A 1 907 ? 62.674 -7.279 -29.947 1.00 86.47 907 LEU A N 1
ATOM 6850 C CA . LEU A 1 907 ? 61.586 -8.219 -30.333 1.00 100.47 907 LEU A CA 1
ATOM 6851 C C . LEU A 1 907 ? 60.280 -7.722 -30.967 1.00 89.63 907 LEU A C 1
ATOM 6852 O O . LEU A 1 907 ? 59.543 -6.967 -30.299 1.00 94.29 907 LEU A O 1
ATOM 6857 N N . VAL A 1 908 ? 60.018 -8.116 -32.215 1.00 83.44 908 VAL A N 1
ATOM 6858 C CA . VAL A 1 908 ? 58.862 -7.653 -32.964 1.00 71.18 908 VAL A CA 1
ATOM 6859 C C . VAL A 1 908 ? 57.820 -8.752 -33.172 1.00 60.50 908 VAL A C 1
ATOM 6860 O O . VAL A 1 908 ? 58.148 -9.935 -33.171 1.00 71.04 908 VAL A O 1
ATOM 6864 N N . ALA A 1 909 ? 56.571 -8.346 -33.379 1.00 49.65 909 ALA A N 1
ATOM 6865 C CA . ALA A 1 909 ? 55.479 -9.267 -33.611 1.00 47.49 909 ALA A CA 1
ATOM 6866 C C . ALA A 1 909 ? 54.740 -8.916 -34.899 1.00 54.98 909 ALA A C 1
ATOM 6867 O O . ALA A 1 909 ? 54.237 -7.812 -35.048 1.00 64.89 909 ALA A O 1
ATOM 6869 N N . TYR A 1 910 ? 54.622 -9.894 -35.797 1.00 51.56 910 TYR A N 1
ATOM 6870 C CA . TYR A 1 910 ? 53.978 -9.709 -37.074 1.00 45.77 910 TYR A CA 1
ATOM 6871 C C . TYR A 1 910 ? 52.585 -10.269 -36.945 1.00 41.60 910 TYR A C 1
ATOM 6872 O O . TYR A 1 910 ? 52.431 -11.417 -36.601 1.00 49.31 910 TYR A O 1
ATOM 6881 N N . ILE A 1 911 ? 51.575 -9.469 -37.234 1.00 49.92 911 ILE A N 1
ATOM 6882 C CA . ILE A 1 911 ? 50.203 -9.908 -37.047 1.00 54.84 911 ILE A CA 1
ATOM 6883 C C . ILE A 1 911 ? 49.500 -9.865 -38.390 1.00 53.33 911 ILE A C 1
ATOM 6884 O O . ILE A 1 911 ? 49.558 -8.878 -39.104 1.00 65.31 911 ILE A O 1
ATOM 6889 N N . VAL A 1 912 ? 48.814 -10.942 -38.702 1.00 47.86 912 VAL A N 1
ATOM 6890 C CA . VAL A 1 912 ? 47.864 -10.909 -39.773 1.00 52.07 912 VAL A CA 1
ATOM 6891 C C . VAL A 1 912 ? 46.540 -10.801 -39.068 1.00 63.59 912 VAL A C 1
ATOM 6892 O O . VAL A 1 912 ? 46.302 -11.605 -38.183 1.00 59.81 912 VAL A O 1
ATOM 6896 N N . ARG A 1 913 ? 45.755 -9.785 -39.460 1.00 94.98 913 ARG A N 1
ATOM 6897 C CA . ARG A 1 913 ? 44.440 -9.468 -38.907 1.00 101.32 913 ARG A CA 1
ATOM 6898 C C . ARG A 1 913 ? 43.342 -10.159 -39.717 1.00 95.56 913 ARG A C 1
ATOM 6899 O O . ARG A 1 913 ? 43.598 -10.579 -40.846 1.00 92.26 913 ARG A O 1
ATOM 6907 N N . LYS A 1 914 ? 42.126 -10.246 -39.142 1.00 105.92 914 LYS A N 1
ATOM 6908 C CA . LYS A 1 914 ? 40.952 -10.787 -39.827 1.00 135.26 914 LYS A CA 1
ATOM 6909 C C . LYS A 1 914 ? 40.177 -9.681 -40.560 1.00 142.67 914 LYS A C 1
ATOM 6910 O O . LYS A 1 914 ? 39.703 -9.884 -41.687 1.00 110.73 914 LYS A O 1
ATOM 6916 N N . SER A 1 915 ? 39.990 -8.538 -39.879 1.00 144.43 915 SER A N 1
ATOM 6917 C CA . SER A 1 915 ? 39.478 -7.323 -40.496 1.00 140.07 915 SER A CA 1
ATOM 6918 C C . SER A 1 915 ? 40.281 -6.128 -39.994 1.00 133.60 915 SER A C 1
ATOM 6919 O O . SER A 1 915 ? 40.890 -6.179 -38.926 1.00 134.52 915 SER A O 1
ATOM 6922 N N . PRO A 1 916 ? 40.276 -5.000 -40.735 1.00 121.18 916 PRO A N 1
ATOM 6923 C CA . PRO A 1 916 ? 41.090 -3.838 -40.366 1.00 119.39 916 PRO A CA 1
ATOM 6924 C C . PRO A 1 916 ? 40.782 -3.140 -39.039 1.00 109.72 916 PRO A C 1
ATOM 6925 O O . PRO A 1 916 ? 41.454 -2.165 -38.704 1.00 107.61 916 PRO A O 1
ATOM 6929 N N . SER A 1 917 ? 39.814 -3.652 -38.264 1.00 97.83 917 SER A N 1
ATOM 6930 C CA . SER A 1 917 ? 39.391 -2.995 -37.030 1.00 99.25 917 SER A CA 1
ATOM 6931 C C . SER A 1 917 ? 40.562 -2.765 -36.062 1.00 105.23 917 SER A C 1
ATOM 6932 O O . SER A 1 917 ? 40.579 -1.764 -35.342 1.00 96.92 917 SER A O 1
ATOM 6935 N N . LEU A 1 918 ? 41.541 -3.685 -36.034 1.00 104.17 918 LEU A N 1
ATOM 6936 C CA . LEU A 1 918 ? 42.523 -3.723 -34.957 1.00 102.17 918 LEU A CA 1
ATOM 6937 C C . LEU A 1 918 ? 43.770 -2.944 -35.371 1.00 90.77 918 LEU A C 1
ATOM 6938 O O . LEU A 1 918 ? 44.110 -2.939 -36.549 1.00 90.70 918 LEU A O 1
ATOM 6943 N N . GLY A 1 919 ? 44.437 -2.303 -34.397 1.00 76.15 919 GLY A N 1
ATOM 6944 C CA . GLY A 1 919 ? 45.648 -1.540 -34.658 1.00 74.09 919 GLY A CA 1
ATOM 6945 C C . GLY A 1 919 ? 46.721 -1.748 -33.592 1.00 68.00 919 GLY A C 1
ATOM 6946 O O . GLY A 1 919 ? 46.447 -2.251 -32.511 1.00 62.85 919 GLY A O 1
ATOM 6947 N N . ILE A 1 920 ? 47.934 -1.274 -33.878 1.00 63.84 920 ILE A N 1
ATOM 6948 C CA . ILE A 1 920 ? 49.112 -1.679 -33.122 1.00 80.75 920 ILE A CA 1
ATOM 6949 C C . ILE A 1 920 ? 49.146 -1.081 -31.706 1.00 95.64 920 ILE A C 1
ATOM 6950 O O . ILE A 1 920 ? 49.987 -1.472 -30.892 1.00 103.40 920 ILE A O 1
ATOM 6955 N N . GLY A 1 921 ? 48.258 -0.128 -31.393 1.00 100.99 921 GLY A N 1
ATOM 6956 C CA . GLY A 1 921 ? 48.142 0.372 -30.032 1.00 88.66 921 GLY A CA 1
ATOM 6957 C C . GLY A 1 921 ? 47.247 -0.526 -29.175 1.00 91.09 921 GLY A C 1
ATOM 6958 O O . GLY A 1 921 ? 47.674 -0.972 -28.113 1.00 83.11 921 GLY A O 1
ATOM 6959 N N . GLU A 1 922 ? 46.023 -0.790 -29.677 1.00 100.80 922 GLU A N 1
ATOM 6960 C CA . GLU A 1 922 ? 44.980 -1.547 -28.986 1.00 100.77 922 GLU A CA 1
ATOM 6961 C C . GLU A 1 922 ? 45.454 -2.979 -28.693 1.00 106.96 922 GLU A C 1
ATOM 6962 O O . GLU A 1 922 ? 45.134 -3.563 -27.648 1.00 86.93 922 GLU A O 1
ATOM 6968 N N . LEU A 1 923 ? 46.205 -3.532 -29.656 1.00 104.18 923 LEU A N 1
ATOM 6969 C CA . LEU A 1 923 ? 46.931 -4.777 -29.507 1.00 88.95 923 LEU A CA 1
ATOM 6970 C C . LEU A 1 923 ? 47.940 -4.627 -28.368 1.00 84.32 923 LEU A C 1
ATOM 6971 O O . LEU A 1 923 ? 47.956 -5.451 -27.461 1.00 92.12 923 LEU A O 1
ATOM 6976 N N . ARG A 1 924 ? 48.747 -3.557 -28.380 1.00 87.59 924 ARG A N 1
ATOM 6977 C CA . ARG A 1 924 ? 49.835 -3.397 -27.419 1.00 91.74 924 ARG A CA 1
ATOM 6978 C C . ARG A 1 924 ? 49.303 -3.446 -25.985 1.00 95.16 924 ARG A C 1
ATOM 6979 O O . ARG A 1 924 ? 49.832 -4.162 -25.143 1.00 101.00 924 ARG A O 1
ATOM 6987 N N . ARG A 1 925 ? 48.238 -2.707 -25.702 1.00 98.64 925 ARG A N 1
ATOM 6988 C CA . ARG A 1 925 ? 47.654 -2.709 -24.370 1.00 108.48 925 ARG A CA 1
ATOM 6989 C C . ARG A 1 925 ? 47.032 -4.068 -24.043 1.00 100.31 925 ARG A C 1
ATOM 6990 O O . ARG A 1 925 ? 46.999 -4.472 -22.885 1.00 89.54 925 ARG A O 1
ATOM 6998 N N . PHE A 1 926 ? 46.498 -4.758 -25.056 1.00 99.71 926 PHE A N 1
ATOM 6999 C CA . PHE A 1 926 ? 45.922 -6.074 -24.844 1.00 90.80 926 PHE A CA 1
ATOM 7000 C C . PHE A 1 926 ? 46.987 -7.041 -24.338 1.00 83.17 926 PHE A C 1
ATOM 7001 O O . PHE A 1 926 ? 46.710 -7.851 -23.470 1.00 73.49 926 PHE A O 1
ATOM 7009 N N . LEU A 1 927 ? 48.204 -6.945 -24.871 1.00 87.51 927 LEU A N 1
ATOM 7010 C CA . LEU A 1 927 ? 49.265 -7.864 -24.493 1.00 96.18 927 LEU A CA 1
ATOM 7011 C C . LEU A 1 927 ? 49.953 -7.449 -23.184 1.00 103.50 927 LEU A C 1
ATOM 7012 O O . LEU A 1 927 ? 50.529 -8.311 -22.523 1.00 120.60 927 LEU A O 1
ATOM 7017 N N . GLN A 1 928 ? 49.910 -6.163 -22.781 1.00 122.34 928 GLN A N 1
ATOM 7018 C CA . GLN A 1 928 ? 50.475 -5.772 -21.484 1.00 115.93 928 GLN A CA 1
ATOM 7019 C C . GLN A 1 928 ? 49.445 -5.999 -20.373 1.00 96.04 928 GLN A C 1
ATOM 7020 O O . GLN A 1 928 ? 49.831 -6.042 -19.210 1.00 81.89 928 GLN A O 1
ATOM 7026 N N . GLN A 1 929 ? 48.166 -6.175 -20.749 1.00 91.82 929 GLN A N 1
ATOM 7027 C CA . GLN A 1 929 ? 47.120 -6.689 -19.874 1.00 95.38 929 GLN A CA 1
ATOM 7028 C C . GLN A 1 929 ? 47.320 -8.176 -19.545 1.00 102.28 929 GLN A C 1
ATOM 7029 O O . GLN A 1 929 ? 47.035 -8.575 -18.419 1.00 113.04 929 GLN A O 1
ATOM 7035 N N . GLN A 1 930 ? 47.734 -9.002 -20.527 1.00 91.68 930 GLN A N 1
ATOM 7036 C CA . GLN A 1 930 ? 47.698 -10.453 -20.396 1.00 75.49 930 GLN A CA 1
ATOM 7037 C C . GLN A 1 930 ? 49.023 -10.929 -19.825 1.00 80.32 930 GLN A C 1
ATOM 7038 O O . GLN A 1 930 ? 49.068 -11.539 -18.765 1.00 98.26 930 GLN A O 1
ATOM 7044 N N . LEU A 1 931 ? 50.108 -10.665 -20.543 1.00 83.47 931 LEU A N 1
ATOM 7045 C CA . LEU A 1 931 ? 51.419 -10.831 -19.951 1.00 91.22 931 LEU A CA 1
ATOM 7046 C C . LEU A 1 931 ? 51.712 -9.531 -19.213 1.00 91.77 931 LEU A C 1
ATOM 7047 O O . LEU A 1 931 ? 50.858 -8.652 -19.199 1.00 98.63 931 LEU A O 1
ATOM 7052 N N . PRO A 1 932 ? 52.834 -9.394 -18.478 1.00 110.21 932 PRO A N 1
ATOM 7053 C CA . PRO A 1 932 ? 53.341 -8.070 -18.113 1.00 133.40 932 PRO A CA 1
ATOM 7054 C C . PRO A 1 932 ? 54.185 -7.493 -19.260 1.00 130.78 932 PRO A C 1
ATOM 7055 O O . PRO A 1 932 ? 54.029 -7.906 -20.403 1.00 126.95 932 PRO A O 1
ATOM 7059 N N . ALA A 1 933 ? 55.042 -6.503 -18.971 1.00 138.31 933 ALA A N 1
ATOM 7060 C CA . ALA A 1 933 ? 56.026 -6.005 -19.929 1.00 135.27 933 ALA A CA 1
ATOM 7061 C C . ALA A 1 933 ? 57.262 -6.911 -19.899 1.00 137.96 933 ALA A C 1
ATOM 7062 O O . ALA A 1 933 ? 57.304 -7.879 -19.133 1.00 120.16 933 ALA A O 1
ATOM 7064 N N . TYR A 1 934 ? 58.255 -6.611 -20.758 1.00 138.86 934 TYR A N 1
ATOM 7065 C CA . TYR A 1 934 ? 59.448 -7.432 -20.920 1.00 136.02 934 TYR A CA 1
ATOM 7066 C C . TYR A 1 934 ? 58.971 -8.691 -21.637 1.00 135.55 934 TYR A C 1
ATOM 7067 O O . TYR A 1 934 ? 59.784 -9.532 -22.002 1.00 140.15 934 TYR A O 1
ATOM 7076 N N . MET A 1 935 ? 57.643 -8.787 -21.806 1.00 144.54 935 MET A N 1
ATOM 7077 C CA . MET A 1 935 ? 56.941 -9.905 -22.418 1.00 154.29 935 MET A CA 1
ATOM 7078 C C . MET A 1 935 ? 55.946 -9.325 -23.429 1.00 131.76 935 MET A C 1
ATOM 7079 O O . MET A 1 935 ? 54.918 -9.930 -23.770 1.00 99.75 935 MET A O 1
ATOM 7084 N N . VAL A 1 936 ? 56.272 -8.099 -23.855 1.00 127.62 936 VAL A N 1
ATOM 7085 C CA . VAL A 1 936 ? 55.530 -7.359 -24.857 1.00 135.51 936 VAL A CA 1
ATOM 7086 C C . VAL A 1 936 ? 56.574 -6.772 -25.803 1.00 134.97 936 VAL A C 1
ATOM 7087 O O . VAL A 1 936 ? 57.581 -6.221 -25.353 1.00 108.16 936 VAL A O 1
ATOM 7091 N N . PRO A 1 937 ? 56.390 -6.906 -27.137 1.00 141.14 937 PRO A N 1
ATOM 7092 C CA . PRO A 1 937 ? 57.395 -6.468 -28.100 1.00 134.64 937 PRO A CA 1
ATOM 7093 C C . PRO A 1 937 ? 57.395 -4.952 -28.282 1.00 116.72 937 PRO A C 1
ATOM 7094 O O . PRO A 1 937 ? 56.356 -4.304 -28.188 1.00 86.97 937 PRO A O 1
ATOM 7098 N N . SER A 1 938 ? 58.577 -4.388 -28.541 1.00 124.50 938 SER A N 1
ATOM 7099 C CA . SER A 1 938 ? 58.648 -3.015 -29.011 1.00 129.22 938 SER A CA 1
ATOM 7100 C C . SER A 1 938 ? 57.884 -2.632 -30.279 1.00 110.54 938 SER A C 1
ATOM 7101 O O . SER A 1 938 ? 57.159 -1.636 -30.309 1.00 96.90 938 SER A O 1
ATOM 7104 N N . ALA A 1 939 ? 57.968 -3.501 -31.291 1.00 96.50 939 ALA A N 1
ATOM 7105 C CA . ALA A 1 939 ? 57.269 -3.237 -32.536 1.00 90.43 939 ALA A CA 1
ATOM 7106 C C . ALA A 1 939 ? 56.216 -4.308 -32.792 1.00 76.99 939 ALA A C 1
ATOM 7107 O O . ALA A 1 939 ? 56.406 -5.468 -32.439 1.00 79.10 939 ALA A O 1
ATOM 7109 N N . PHE A 1 940 ? 55.102 -3.876 -33.381 1.00 63.48 940 PHE A N 1
ATOM 7110 C CA . PHE A 1 940 ? 54.109 -4.766 -33.937 1.00 66.60 940 PHE A CA 1
ATOM 7111 C C . PHE A 1 940 ? 53.915 -4.353 -35.387 1.00 73.07 940 PHE A C 1
ATOM 7112 O O . PHE A 1 940 ? 53.630 -3.190 -35.656 1.00 81.12 940 PHE A O 1
ATOM 7120 N N . VAL A 1 941 ? 54.044 -5.307 -36.308 1.00 72.54 941 VAL A N 1
ATOM 7121 C CA . VAL A 1 941 ? 53.879 -5.028 -37.724 1.00 63.11 941 VAL A CA 1
ATOM 7122 C C . VAL A 1 941 ? 52.627 -5.705 -38.244 1.00 57.91 941 VAL A C 1
ATOM 7123 O O . VAL A 1 941 ? 52.601 -6.918 -38.344 1.00 74.44 941 VAL A O 1
ATOM 7127 N N . ILE A 1 942 ? 51.610 -4.940 -38.614 1.00 62.66 942 ILE A N 1
ATOM 7128 C CA . ILE A 1 942 ? 50.480 -5.528 -39.317 1.00 68.65 942 ILE A CA 1
ATOM 7129 C C . ILE A 1 942 ? 50.920 -5.948 -40.721 1.00 68.42 942 ILE A C 1
ATOM 7130 O O . ILE A 1 942 ? 51.480 -5.137 -41.454 1.00 76.83 942 ILE A O 1
ATOM 7135 N N . LEU A 1 943 ? 50.733 -7.232 -41.062 1.00 73.07 943 LEU A N 1
ATOM 7136 C CA . LEU A 1 943 ? 50.935 -7.743 -42.415 1.00 56.77 943 LEU A CA 1
ATOM 7137 C C . LEU A 1 943 ? 49.579 -8.081 -43.018 1.00 59.87 943 LEU A C 1
ATOM 7138 O O . LEU A 1 943 ? 48.553 -8.180 -42.331 1.00 67.24 943 LEU A O 1
ATOM 7143 N N . SER A 1 944 ? 49.638 -8.328 -44.321 1.00 62.74 944 SER A N 1
ATOM 7144 C CA . SER A 1 944 ? 48.506 -8.761 -45.121 1.00 69.52 944 SER A CA 1
ATOM 7145 C C . SER A 1 944 ? 48.588 -10.259 -45.397 1.00 66.34 944 SER A C 1
ATOM 7146 O O . SER A 1 944 ? 47.622 -10.879 -45.842 1.00 74.28 944 SER A O 1
ATOM 7149 N N . ASP A 1 945 ? 49.788 -10.804 -45.210 1.00 59.85 945 ASP A N 1
ATOM 7150 C CA . ASP A 1 945 ? 50.095 -12.169 -45.581 1.00 69.32 945 ASP A CA 1
ATOM 7151 C C . ASP A 1 945 ? 51.554 -12.446 -45.276 1.00 62.77 945 ASP A C 1
ATOM 7152 O O . ASP A 1 945 ? 52.389 -11.558 -45.264 1.00 75.56 945 ASP A O 1
ATOM 7157 N N . PHE A 1 946 ? 51.859 -13.703 -45.026 1.00 64.62 946 PHE A N 1
ATOM 7158 C CA . PHE A 1 946 ? 53.197 -14.033 -44.596 1.00 67.49 946 PHE A CA 1
ATOM 7159 C C . PHE A 1 946 ? 54.067 -14.374 -45.809 1.00 64.27 946 PHE A C 1
ATOM 7160 O O . PHE A 1 946 ? 53.692 -15.094 -46.724 1.00 61.42 946 PHE A O 1
ATOM 7168 N N . PRO A 1 947 ? 55.295 -13.854 -45.850 1.00 59.76 947 PRO A N 1
ATOM 7169 C CA . PRO A 1 947 ? 56.238 -14.275 -46.866 1.00 66.43 947 PRO A CA 1
ATOM 7170 C C . PRO A 1 947 ? 56.506 -15.770 -46.732 1.00 66.28 947 PRO A C 1
ATOM 7171 O O . PRO A 1 947 ? 57.220 -16.201 -45.828 1.00 62.76 947 PRO A O 1
ATOM 7175 N N . LEU A 1 948 ? 55.953 -16.535 -47.679 1.00 79.80 948 LEU A N 1
ATOM 7176 C CA . LEU A 1 948 ? 56.203 -17.968 -47.786 1.00 82.93 948 LEU A CA 1
ATOM 7177 C C . LEU A 1 948 ? 57.365 -18.237 -48.745 1.00 70.01 948 LEU A C 1
ATOM 7178 O O . LEU A 1 948 ? 57.422 -17.653 -49.818 1.00 84.28 948 LEU A O 1
ATOM 7183 N N . ASN A 1 949 ? 58.269 -19.149 -48.364 1.00 68.50 949 ASN A N 1
ATOM 7184 C CA . ASN A 1 949 ? 59.233 -19.754 -49.279 1.00 62.28 949 ASN A CA 1
ATOM 7185 C C . ASN A 1 949 ? 58.546 -20.787 -50.199 1.00 68.68 949 ASN A C 1
ATOM 7186 O O . ASN A 1 949 ? 57.319 -20.931 -50.210 1.00 64.60 949 ASN A O 1
ATOM 7191 N N . ASN A 1 950 ? 59.325 -21.461 -51.058 1.00 81.18 950 ASN A N 1
ATOM 7192 C CA . ASN A 1 950 ? 58.765 -22.182 -52.203 1.00 90.40 950 ASN A CA 1
ATOM 7193 C C . ASN A 1 950 ? 58.013 -23.455 -51.807 1.00 93.06 950 ASN A C 1
ATOM 7194 O O . ASN A 1 950 ? 57.186 -23.946 -52.588 1.00 83.07 950 ASN A O 1
ATOM 7199 N N . ASN A 1 951 ? 58.275 -23.919 -50.567 1.00 86.81 951 ASN A N 1
ATOM 7200 C CA . ASN A 1 951 ? 57.768 -25.165 -50.012 1.00 85.73 951 ASN A CA 1
ATOM 7201 C C . ASN A 1 951 ? 56.590 -24.951 -49.056 1.00 110.11 951 ASN A C 1
ATOM 7202 O O . ASN A 1 951 ? 55.959 -25.932 -48.645 1.00 124.28 951 ASN A O 1
ATOM 7207 N N . GLY A 1 952 ? 56.321 -23.690 -48.676 1.00 109.02 952 GLY A N 1
ATOM 7208 C CA . GLY A 1 952 ? 55.250 -23.374 -47.741 1.00 92.93 952 GLY A CA 1
ATOM 7209 C C . GLY A 1 952 ? 55.730 -22.740 -46.432 1.00 77.01 952 GLY A C 1
ATOM 7210 O O . GLY A 1 952 ? 54.959 -21.982 -45.865 1.00 75.01 952 GLY A O 1
ATOM 7211 N N . LYS A 1 953 ? 56.951 -23.070 -45.948 1.00 69.58 953 LYS A N 1
ATOM 7212 C CA . LYS A 1 953 ? 57.574 -22.444 -44.773 1.00 81.69 953 LYS A CA 1
ATOM 7213 C C . LYS A 1 953 ? 57.642 -20.910 -44.767 1.00 91.88 953 LYS A C 1
ATOM 7214 O O . LYS A 1 953 ? 57.921 -20.253 -45.766 1.00 89.52 953 LYS A O 1
ATOM 7220 N N . ILE A 1 954 ? 57.422 -20.312 -43.598 1.00 97.72 954 ILE A N 1
ATOM 7221 C CA . ILE A 1 954 ? 57.507 -18.869 -43.507 1.00 88.76 954 ILE A CA 1
ATOM 7222 C C . ILE A 1 954 ? 58.939 -18.373 -43.687 1.00 85.60 954 ILE A C 1
ATOM 7223 O O . ILE A 1 954 ? 59.882 -18.932 -43.122 1.00 76.27 954 ILE A O 1
ATOM 7228 N N . ASP A 1 955 ? 59.082 -17.363 -44.554 1.00 85.41 955 ASP A N 1
ATOM 7229 C CA . ASP A 1 955 ? 60.382 -16.849 -44.937 1.00 83.22 955 ASP A CA 1
ATOM 7230 C C . ASP A 1 955 ? 60.735 -15.654 -44.067 1.00 72.07 955 ASP A C 1
ATOM 7231 O O . ASP A 1 955 ? 60.181 -14.581 -44.255 1.00 66.66 955 ASP A O 1
ATOM 7236 N N . ARG A 1 956 ? 61.662 -15.847 -43.132 1.00 78.14 956 ARG A N 1
ATOM 7237 C CA . ARG A 1 956 ? 61.903 -14.841 -42.107 1.00 107.91 956 ARG A CA 1
ATOM 7238 C C . ARG A 1 956 ? 62.584 -13.606 -42.707 1.00 103.16 956 ARG A C 1
ATOM 7239 O O . ARG A 1 956 ? 62.099 -12.488 -42.523 1.00 82.72 956 ARG A O 1
ATOM 7247 N N . LYS A 1 957 ? 63.673 -13.816 -43.460 1.00 104.44 957 LYS A N 1
ATOM 7248 C CA . LYS A 1 957 ? 64.508 -12.728 -43.959 1.00 102.84 957 LYS A CA 1
ATOM 7249 C C . LYS A 1 957 ? 63.737 -11.816 -44.915 1.00 92.44 957 LYS A C 1
ATOM 7250 O O . LYS A 1 957 ? 64.225 -10.741 -45.253 1.00 93.86 957 LYS A O 1
ATOM 7256 N N . LYS A 1 958 ? 62.547 -12.245 -45.356 1.00 75.00 958 LYS A N 1
ATOM 7257 C CA . LYS A 1 958 ? 61.665 -11.392 -46.132 1.00 66.68 958 LYS A CA 1
ATOM 7258 C C . LYS A 1 958 ? 60.577 -10.773 -45.262 1.00 69.37 958 LYS A C 1
ATOM 7259 O O . LYS A 1 958 ? 59.613 -10.208 -45.785 1.00 73.26 958 LYS A O 1
ATOM 7265 N N . LEU A 1 959 ? 60.667 -10.917 -43.939 1.00 65.03 959 LEU A N 1
ATOM 7266 C CA . LEU A 1 959 ? 59.693 -10.214 -43.130 1.00 65.77 959 LEU A CA 1
ATOM 7267 C C . LEU A 1 959 ? 60.162 -8.763 -43.139 1.00 67.85 959 LEU A C 1
ATOM 7268 O O . LEU A 1 959 ? 61.375 -8.517 -43.148 1.00 66.57 959 LEU A O 1
ATOM 7273 N N . PRO A 1 960 ? 59.226 -7.794 -43.290 1.00 60.06 960 PRO A N 1
ATOM 7274 C CA . PRO A 1 960 ? 59.528 -6.364 -43.204 1.00 56.02 960 PRO A CA 1
ATOM 7275 C C . PRO A 1 960 ? 60.110 -5.933 -41.872 1.00 56.84 960 PRO A C 1
ATOM 7276 O O . PRO A 1 960 ? 59.526 -6.235 -40.844 1.00 70.68 960 PRO A O 1
ATOM 7280 N N . VAL A 1 961 ? 61.246 -5.229 -41.911 1.00 60.64 961 VAL A N 1
ATOM 7281 C CA . VAL A 1 961 ? 61.880 -4.717 -40.702 1.00 62.33 961 VAL A CA 1
ATOM 7282 C C . VAL A 1 961 ? 61.123 -3.470 -40.269 1.00 60.82 961 VAL A C 1
ATOM 7283 O O . VAL A 1 961 ? 60.700 -2.715 -41.128 1.00 69.75 961 VAL A O 1
ATOM 7287 N N . PRO A 1 962 ? 60.813 -3.265 -38.966 1.00 70.40 962 PRO A N 1
ATOM 7288 C CA . PRO A 1 962 ? 59.873 -2.207 -38.583 1.00 75.86 962 PRO A CA 1
ATOM 7289 C C . PRO A 1 962 ? 60.489 -0.805 -38.562 1.00 91.85 962 PRO A C 1
ATOM 7290 O O . PRO A 1 962 ? 61.707 -0.670 -38.416 1.00 81.03 962 PRO A O 1
ATOM 7294 N N . ASP A 1 963 ? 59.604 0.196 -38.788 1.00 115.29 963 ASP A N 1
ATOM 7295 C CA . ASP A 1 963 ? 59.843 1.640 -38.741 1.00 109.32 963 ASP A CA 1
ATOM 7296 C C . ASP A 1 963 ? 60.361 2.144 -40.104 1.00 93.18 963 ASP A C 1
ATOM 7297 O O . ASP A 1 963 ? 61.314 1.547 -40.656 1.00 80.98 963 ASP A O 1
#

Solvent-accessible surface area: 39599 Å² total